Protein 7M1L (pdb70)

B-factor: mean 60.32, std 24.19, range [24.57, 170.88]

Organism: Pseudomonas aeruginosa (strain ATCC 15692 / DSM 22644 / CIP 104116 / JCM 14847 / LMG 12228 / 1C / PRS 101 / PAO1) (NCBI:txid208964)

Nearest PDB structures (foldseek):
  7m1l-assembly1_E  TM=1.005E+00  e=4.345E-40  Pseudomonas aeruginosa
  7m1l-assembly1_F  TM=9.954E-01  e=1.632E-36  Pseudomonas aeruginosa
  7m1l-assembly1_G  TM=9.898E-01  e=4.250E-36  Pseudomonas aeruginosa
  4ryf-assembly1_A  TM=9.104E-01  e=1.518E-23  Listeria monocytogenes
  8xoo-assembly1_E  TM=9.348E-01  e=3.628E-19  Streptomyces hawaiiensis

Sequence (1272 aa):
HGAIGAKLMEYALKVRKVFVTGGVDEKMAKDVVQQLHILASISDDPIYMFVNSPGGHVESGDMIFDAIRFITPKVIMIGSGSVASAGALIYAAADKENRYSLPNTRFLLHQPGPASNIEIYRREIVRMKERLDRIFAEATGQTPEKISADTERDFWLNAEEAVQYGLVNKIIVSEREITLPGQHGAIGAKLMEYALKVRKVFVTGGVDEKMAKDVVQQLHILASISDDPIYMFVNSPGGHVESGDMIFDAIRFITPKVIMIGSGSVASAGALIYAAADKENRYSLPNTRFLLHQPSNIEIYRREIVRMKERLDRIFAEATGQTPEKISADTERDFWLNAEEAVQYGLVNKIIVSEREITLPHGAIGAKLMEYALKVRKVFVTGGVDEKMAKDVVQQLHILASISDDPIYMFVNSPGGHVESGDMIFDAIRFITPKVIMIGSSGSVASAGALIYAAADKENRYSLPNTRFLLHQPSGGIQGPASNIEIYRREIVRMKERLDRIFAEATGQTPEKISADTERDFWLNAEEAVQYGLVNKIIVSEREITLPHGAIGAKLMEYALKVRKVFVTGGVDEKMAKDVVQQLHILASISDDPIYMFVNSPGGHVESGDMIFDAIRFITPKVIMIGSGSVASAGALIYAAADKENRYSLPNTRFLLHQPSNIEIYRREIVRMKERLDRIFAEATGQTPEKISADTERDFWLNAEEAVQYGLVNKIIVSEREITLPHGAIGAKLMEYALKVRKVFVTGGVDEKMAKDVVQQLHILASISDDPIYMFVNSPGGHVESGDMIFDAIRFITPKVIMIGSGSVASAGALIYAAADKENRYSLPNTRFLLHQPSGGIQGPASNIEIYRREIVRMKERLDRIFAEATGQTPEKISADTERDFWLNAEEAVQYGLVNKIIVSEREITLPHGAIGAKLMEYALKVRKVFVTGGVDEKMAKDVVQQLHILASISDDPIYMFVNSPGGHVESGDMIFDAIRFITPKVIMIGSGSVASAGALIYAAADKENRYSLPNTRFLLHQPSPASNIEIYRREIVRMKERLDRIFAEATGQTPEKISADTERDFWLNAEEAVQYGLVNKIIVSEREITLPHGAIGAKLMEYALKVRKVFVTGGVDEKMAKDVVQQLHILASISDDPIYMFVNSPGGHVESGDMIFDAIRFITPKVIMIGSGSVASAGALIYAAADKENRYSLPNTRFLLHQPSASNIEIYRREIVRMKERLDRIFAEATGQTPEKISADTERDFWLNAEEAVQYGLVNKIIVSEREITLP

Foldseek 3Di:
DVVVVVVVVVVLLVVQEAEAAEAQEQVSLVVLLVSLVVSLVVHQEAHEYEFAYPYYDQVSLVSLLVSQLPGNHAYQYEYEHEQEYSSLSNLLSGAQLRFEYAQAYKYKAAQDPDPVVVVVVVVVSVVVLQVVLVSVCVSAVNHSVVSVVQHHDTNMDGPVRCCVSRSHVYHDDDPVPRDPVVD/DVVVVVVVLVVCLVVQEAEAEEAQDQVNLVVLLVSLVVSLVVHQEEHEYEFAYAEYDQVSLVSLLVSQLPGRHAYQYEYEAEQEYSSLSNLLSHAQLRFEYAQAYKYWHAQHVDPVVVVVVSVVRRQVSLVSVCVSAVNHSVVSSVQNVDTHMDGPVRCCVSRSGVYHDDDPVPDDDD/DVVVVVVVLVVCLVVQEEEAEEAQEQVNLVVLLVSLVVSLVVDQEEHEYEFAYAYYDLVSLVSLLVSCQPGRHAYQYEYEAEQEASSLSNLLSGALLRFEYAQFYKYALDHDDDDDDDDPVCVVVVVVVVVVVLQVSLVSVCVSAVHHSVVSVVQRDPPRMAGPVRCCVSRNGVYHDDDPVPRDDD/DVVVVVVVCVVCLVVQEAEAAEAQDQVNLVVLLVSLVVSLVVHQEAHEYEFAYAEYDQVSLVSLLVSQLPGRHAYQYEYEHEQEYSSLSNQLSGAQLRFEYAQAYKYKAAQDDVVVVVVVVSVVVSQVVLVSVCVSAVNHSVVSSVCRPDIRMDGPVRCCVRRSGVYHDDDPVPDDDD/DVVVVVVVLVVCLVVQEAEAAEAQEQVNLVSLLVSLVVSLVVDQEEHEYEFAYAEYDLVSLVSLLVSQLPGNHAYQYEYEHEQEASSLSNLLSGAQLRREYAQFYKYALAHDQDDDDDDPVCVVVVVVVSVVVLQVSLVSVCVSAVHHSVCSSVQHDPPRMAGPVRCCVSRNHVYHDDDPVPRDDD/DVVVVVVVLVVCLVVQEAEAEEAQEPVNLVVLLVSLVVSLVVDQEEHEYEFDYAYYDLVSLVSLLVSQLPGRHAYQYEYEHEQEASSLSNQLSGALLRFEYAQAYKYALAHDDPPVCPVVVVVVVVVVLQVSLVSVCVSAVHHSVVSVVQHDPPRMAGPVRCCVRRNHVYHDDDPVPGDDD/DVVVVVVVLVVLLVVQEAEAAEAQEQVNLVVRLVSLVVSLVVDQEEHEYEFEYAYYDQVSLVSLLVSCLPGRHAYQYEYEAEQEASSLSNLLSGALLRFEYAQFYKYWLAHDDPDDCVVVVVVVVVVLQVSLVSVCVSAVNHSVVSSVCRPDTHMDGPVRCCVSRNGVYHDDDPVPRDDD

Solvent-accessible surface area: 54217 Å² total; per-residue (Å²): 97,25,36,23,13,13,56,0,20,19,37,2,7,140,33,27,14,0,35,0,20,10,45,2,57,78,119,25,0,68,15,3,13,30,10,0,5,4,0,12,52,114,36,96,83,38,0,53,0,24,1,28,0,93,10,43,92,17,73,4,0,18,29,0,12,16,6,10,94,8,9,32,3,102,5,0,0,2,0,22,28,36,0,1,16,0,0,0,3,0,0,0,2,4,53,79,92,1,4,6,0,9,69,49,0,50,0,14,2,69,94,64,108,96,87,79,60,110,66,89,129,121,135,60,70,53,133,57,53,80,46,15,13,129,16,14,10,136,10,16,70,50,73,50,124,96,1,32,66,26,8,112,196,81,47,85,11,47,1,124,85,0,44,154,20,7,0,0,65,83,51,2,81,26,42,190,58,29,71,57,46,86,181,91,26,39,24,12,12,47,1,15,40,46,2,9,143,38,29,14,0,30,0,29,24,46,2,58,77,119,22,1,68,15,3,10,27,11,0,6,5,1,11,50,117,38,94,84,33,0,52,0,22,0,25,0,96,8,35,121,18,101,9,0,20,30,0,9,13,6,11,100,8,9,33,3,101,5,0,0,5,0,26,27,38,0,0,12,0,0,0,2,0,0,0,2,3,57,75,100,2,7,9,0,8,70,35,0,48,0,19,0,78,63,68,158,76,145,113,59,137,131,138,45,65,52,136,51,41,82,50,10,11,136,17,8,9,138,8,13,71,50,74,56,125,97,1,23,56,20,6,118,173,91,29,93,10,32,0,129,82,0,46,154,18,7,0,1,67,81,52,2,79,26,42,173,60,26,98,89,90,105,27,36,26,11,10,56,0,22,25,40,2,9,136,38,30,14,0,32,0,14,9,42,1,47,64,112,20,0,77,16,3,12,32,11,0,6,4,1,10,50,114,37,102,84,35,0,52,0,24,0,25,0,94,7,33,117,25,146,2,0,21,29,0,8,22,6,11,91,8,9,30,5,96,5,0,0,3,0,19,21,35,0,1,5,0,0,0,0,0,0,0,2,4,50,79,94,1,4,6,0,11,74,45,0,50,0,17,3,29,22,58,76,76,74,105,168,46,81,89,99,34,119,104,29,52,126,148,56,80,78,120,51,107,72,41,15,12,127,18,4,6,136,9,13,71,50,76,41,125,95,1,35,73,29,17,96,164,105,58,74,10,68,1,130,86,0,46,160,23,7,0,1,64,86,53,1,86,28,43,186,56,27,102,91,101,94,30,44,21,15,10,62,0,17,15,43,3,7,133,38,31,13,0,32,0,18,26,41,2,58,77,100,24,0,73,16,3,10,29,11,0,5,4,1,8,51,119,38,90,83,33,0,53,0,21,0,26,0,94,9,37,115,20,96,10,0,18,22,0,12,10,6,10,103,8,9,33,3,103,6,0,0,4,0,26,30,34,0,0,12,0,0,0,2,0,0,0,2,4,56,78,104,2,4,8,0,10,66,44,0,50,0,16,2,60,34,23,146,156,142,66,108,135,120,144,73,69,47,130,57,52,81,48,12,10,138,20,17,8,139,10,13,70,52,74,53,129,97,1,26,58,28,5,131,196,97,45,87,10,32,1,127,81,0,46,153,20,6,0,0,64,83,52,2,79,25,44,186,60,28,98,99,90,110,27,36,25,13,13,57,1,22,21,42,3,9,137,32,28,14,0,31,0,16,19,43,2,62,71,119,24,0,82,11,3,15,19,10,0,6,3,1,11,50,112,34,104,83,36,0,54,0,23,0,27,0,90,7,37,75,39,112,0,0,19,28,0,9,18,6,10,92,8,10,34,5,98,5,0,0,4,0,21,26,41,0,2,10,0,0,0,0,0,0,0,2,4,54,78,93,1,7,3,0,9,70,43,1,41,0,18,2,28,18,60,90,61,79,103,170,47,80,88,96,34,111,116,72,42,156,171,56,88,78,124,54,103,90,39,17,16,140,16,3,8,143,7,13,73,51,74,56,126,98,2,37,74,24,26,107,149,86,57,53,10,44,1,128,83,0,48,158,21,7,0,1,66,81,52,2,80,26,44,182,55,27,96,90,91,90,22,41,31,8,14,57,0,18,27,39,1,5,131,36,29,16,0,32,0,12,10,41,1,58,91,110,21,0,72,13,3,12,31,10,0,6,0,1,10,50,100,36,104,85,34,0,50,0,24,0,23,0,92,7,41,119,40,125,5,0,22,30,0,8,17,5,10,86,8,10,32,3,102,5,0,0,4,0,18,17,34,0,2,7,0,0,0,0,0,0,0,3,6,47,73,95,2,2,4,0,12,76,40,0,45,0,17,2,31,21,73,145,120,94,96,54,116,112,79,121,154,142,68,102,79,123,46,102,72,48,15,10,123,15,3,6,132,8,13,72,49,78,43,126,95,0,33,77,30,14,94,176,98,56,78,10,67,2,128,82,0,44,155,23,8,0,1,62,87,52,1,90,30,41,184,56,30,99,86,106,88,25,38,29,10,10,53,0,16,20,34,1,4,138,36,30,12,0,26,0,11,2,30,2,50,75,128,25,0,74,16,3,18,16,12,0,7,0,0,12,45,100,37,105,83,38,0,55,0,23,0,17,0,88,9,38,96,64,134,2,0,15,30,0,9,15,5,10,92,6,9,27,4,90,5,0,0,4,0,16,15,37,0,2,13,1,0,0,2,0,0,0,3,5,64,82,98,2,4,5,0,13,71,56,0,60,0,14,8,38,26,76,125,126,112,96,122,109,87,136,150,154,53,97,73,114,59,83,62,49,14,5,127,18,1,7,144,11,15,69,49,75,48,128,94,0,32,59,24,13,138,206,93,83,70,8,61,0,132,85,0,46,155,20,7,0,1,65,82,52,2,87,30,49,186,57,24,101,90,94

Structure (mmCIF, N/CA/C/O backbone):
data_7M1L
#
_entry.id   7M1L
#
_cell.length_a   124.372
_cell.length_b   147.439
_cell.length_c   99.338
_cell.angle_alpha   90.000
_cell.angle_beta   121.730
_cell.angle_gamma   90.000
#
_symmetry.space_group_name_H-M   'C 1 2 1'
#
loop_
_entity.id
_entity.type
_entity.pdbx_description
1 polymer 'ATP-dependent Clp protease proteolytic subunit'
2 non-polymer 'PHOSPHATE ION'
3 water water
#
loop_
_atom_site.group_PDB
_atom_site.id
_atom_site.type_symbol
_atom_site.label_atom_id
_atom_site.label_alt_id
_atom_site.label_comp_id
_atom_site.label_asym_id
_atom_site.label_entity_id
_atom_site.label_seq_id
_atom_site.pdbx_PDB_ins_code
_atom_site.Cartn_x
_atom_site.Cartn_y
_atom_site.Cartn_z
_atom_site.occupancy
_atom_site.B_iso_or_equiv
_atom_site.auth_seq_id
_atom_site.auth_comp_id
_atom_site.auth_asym_id
_atom_site.auth_atom_id
_atom_site.pdbx_PDB_model_num
ATOM 1 N N . HIS A 1 14 ? -1.324 48.713 21.110 1.00 80.34 14 HIS A N 1
ATOM 2 C CA . HIS A 1 14 ? -0.636 48.035 22.211 1.00 76.47 14 HIS A CA 1
ATOM 3 C C . HIS A 1 14 ? -0.227 49.054 23.289 1.00 71.42 14 HIS A C 1
ATOM 4 O O . HIS A 1 14 ? 0.262 48.695 24.365 1.00 68.86 14 HIS A O 1
ATOM 17 N N . GLY A 1 15 ? -0.424 50.337 22.982 1.00 68.39 15 GLY A N 1
ATOM 18 C CA . GLY A 1 15 ? -0.133 51.371 23.958 1.00 60.28 15 GLY A CA 1
ATOM 19 C C . GLY A 1 15 ? -0.929 51.203 25.237 1.00 53.20 15 GLY A C 1
ATOM 20 O O . GLY A 1 15 ? -0.399 51.381 26.336 1.00 48.97 15 GLY A O 1
ATOM 24 N N . ALA A 1 16 ? -2.209 50.842 25.115 1.00 53.34 16 ALA A N 1
ATOM 25 C CA . ALA A 1 16 ? -3.041 50.685 26.304 1.00 51.27 16 ALA A CA 1
ATOM 26 C C . ALA A 1 16 ? -2.535 49.544 27.181 1.00 47.02 16 ALA A C 1
ATOM 27 O O . ALA A 1 16 ? -2.480 49.669 28.410 1.00 45.27 16 ALA A O 1
ATOM 34 N N . ILE A 1 17 ? -2.122 48.440 26.572 1.00 46.07 17 ILE A N 1
ATOM 35 C CA . ILE A 1 17 ? -1.587 47.335 27.361 1.00 43.53 17 ILE A CA 1
ATOM 36 C C . ILE A 1 17 ? -0.290 47.759 28.036 1.00 42.80 17 ILE A C 1
ATOM 37 O O . ILE A 1 17 ? -0.093 47.543 29.237 1.00 38.81 17 ILE A O 1
ATOM 53 N N . GLY A 1 18 ? 0.616 48.364 27.265 1.00 46.60 18 GLY A N 1
ATOM 54 C CA . GLY A 1 18 ? 1.870 48.822 27.840 1.00 47.18 18 GLY A CA 1
ATOM 55 C C . GLY A 1 18 ? 1.656 49.821 28.957 1.00 45.19 18 GLY A C 1
ATOM 56 O O . GLY A 1 18 ? 2.344 49.783 29.974 1.00 45.22 18 GLY A O 1
ATOM 60 N N . ALA A 1 19 ? 0.675 50.712 28.798 1.00 44.39 19 ALA A N 1
ATOM 61 C CA . ALA A 1 19 ? 0.413 51.700 29.838 1.00 43.17 19 ALA A CA 1
ATOM 62 C C . ALA A 1 19 ? -0.066 51.045 31.131 1.00 41.36 19 ALA A C 1
ATOM 63 O O . ALA A 1 19 ? 0.308 51.480 32.226 1.00 40.88 19 ALA A O 1
ATOM 70 N N . LYS A 1 20 ? -0.942 50.041 31.034 1.00 41.76 20 LYS A N 1
ATOM 71 C CA . LYS A 1 20 ? -1.402 49.346 32.234 1.00 42.14 20 LYS A CA 1
ATOM 72 C C . LYS A 1 20 ? -0.279 48.521 32.874 1.00 39.28 20 LYS A C 1
ATOM 73 O O . LYS A 1 20 ? -0.142 48.512 34.101 1.00 37.52 20 LYS A O 1
ATOM 92 N N . LEU A 1 21 ? 0.533 47.828 32.074 1.00 38.88 21 LEU A N 1
ATOM 93 C CA . LEU A 1 21 ? 1.662 47.094 32.661 1.00 39.92 21 LEU A CA 1
ATOM 94 C C . LEU A 1 21 ? 2.642 48.058 33.315 1.00 42.21 21 LEU A C 1
ATOM 95 O O . LEU A 1 21 ? 3.201 47.765 34.380 1.00 42.60 21 LEU A O 1
ATOM 111 N N . MET A 1 22 ? 2.853 49.216 32.685 1.00 44.18 22 MET A N 1
ATOM 112 C CA . MET A 1 22 ? 3.634 50.304 33.280 1.00 45.80 22 MET A CA 1
ATOM 113 C C . MET A 1 22 ? 3.135 50.660 34.669 1.00 45.34 22 MET A C 1
ATOM 114 O O . MET A 1 22 ? 3.909 50.734 35.629 1.00 44.22 22 MET A O 1
ATOM 128 N N . GLU A 1 23 ? 1.833 50.906 34.782 1.00 46.95 23 GLU A N 1
ATOM 129 C CA . GLU A 1 23 ? 1.243 51.308 36.051 1.00 49.00 23 GLU A CA 1
ATOM 130 C C . GLU A 1 23 ? 1.477 50.260 37.133 1.00 44.27 23 GLU A C 1
ATOM 131 O O . GLU A 1 23 ? 1.845 50.600 38.265 1.00 43.69 23 GLU A O 1
ATOM 143 N N . TYR A 1 24 ? 1.231 48.979 36.816 1.00 40.84 24 TYR A N 1
ATOM 144 C CA . TYR A 1 24 ? 1.421 47.921 37.812 1.00 39.65 24 TYR A CA 1
ATOM 145 C C . TYR A 1 24 ? 2.884 47.768 38.194 1.00 37.11 24 TYR A C 1
ATOM 146 O O . TYR A 1 24 ? 3.196 47.501 39.357 1.00 36.09 24 TYR A O 1
ATOM 164 N N . ALA A 1 25 ? 3.784 47.866 37.215 1.00 37.46 25 ALA A N 1
ATOM 165 C CA . ALA A 1 25 ? 5.212 47.720 37.493 1.00 41.06 25 ALA A CA 1
ATOM 166 C C . ALA A 1 25 ? 5.700 48.818 38.432 1.00 40.53 25 ALA A C 1
ATOM 167 O O . ALA A 1 25 ? 6.501 48.565 39.341 1.00 40.83 25 ALA A O 1
ATOM 174 N N . LEU A 1 26 ? 5.228 50.044 38.223 1.00 39.48 26 LEU A N 1
ATOM 175 C CA . LEU A 1 26 ? 5.558 51.125 39.141 1.00 39.87 26 LEU A CA 1
ATOM 176 C C . LEU A 1 26 ? 5.089 50.812 40.556 1.00 40.10 26 LEU A C 1
ATOM 177 O O . LEU A 1 26 ? 5.810 51.060 41.527 1.00 40.84 26 LEU A O 1
ATOM 193 N N . LYS A 1 27 ? 3.888 50.253 40.696 1.00 39.06 27 LYS A N 1
ATOM 194 C CA . LYS A 1 27 ? 3.381 49.965 42.031 1.00 42.53 27 LYS A CA 1
ATOM 195 C C . LYS A 1 27 ? 4.221 48.915 42.745 1.00 41.85 27 LYS A C 1
ATOM 196 O O . LYS A 1 27 ? 4.256 48.886 43.980 1.00 43.71 27 LYS A O 1
ATOM 215 N N . VAL A 1 28 ? 4.904 48.043 42.002 1.00 32.72 28 VAL A N 1
ATOM 216 C CA . VAL A 1 28 ? 5.759 47.033 42.616 1.00 33.70 28 VAL A CA 1
ATOM 217 C C . VAL A 1 28 ? 7.231 47.383 42.469 1.00 32.12 28 VAL A C 1
ATOM 218 O O . VAL A 1 28 ? 8.089 46.541 42.737 1.00 31.45 28 VAL A O 1
ATOM 231 N N . ARG A 1 29 ? 7.536 48.602 42.028 1.00 32.67 29 ARG A N 1
ATOM 232 C CA . ARG A 1 29 ? 8.904 49.149 41.988 1.00 32.83 29 ARG A CA 1
ATOM 233 C C . ARG A 1 29 ? 9.825 48.306 41.110 1.00 32.57 29 ARG A C 1
ATOM 234 O O . ARG A 1 29 ? 10.972 48.013 41.461 1.00 32.26 29 ARG A O 1
ATOM 255 N N . LYS A 1 30 ? 9.323 47.935 39.934 1.00 30.26 30 LYS A N 1
ATOM 256 C CA . LYS A 1 30 ? 10.119 47.204 38.962 1.00 29.19 30 LYS A CA 1
ATOM 257 C C . LYS A 1 30 ? 10.137 48.018 37.681 1.00 28.72 30 LYS A C 1
ATOM 258 O O . LYS A 1 30 ? 9.084 48.478 37.223 1.00 29.72 30 LYS A O 1
ATOM 277 N N . VAL A 1 31 ? 11.330 48.178 37.108 1.00 28.05 31 VAL A N 1
ATOM 278 C CA . VAL A 1 31 ? 11.558 48.927 35.877 1.00 28.89 31 VAL A CA 1
ATOM 279 C C . VAL A 1 31 ? 12.238 47.978 34.907 1.00 29.15 31 VAL A C 1
ATOM 280 O O . VAL A 1 31 ? 13.258 47.362 35.250 1.00 28.74 31 VAL A O 1
ATOM 293 N N . PHE A 1 32 ? 11.745 47.941 33.683 1.00 29.18 32 PHE A N 1
ATOM 294 C CA . PHE A 1 32 ? 12.238 47.048 32.646 1.00 31.12 32 PHE A CA 1
ATOM 295 C C . PHE A 1 32 ? 12.932 47.871 31.576 1.00 33.24 32 PHE A C 1
ATOM 296 O O . PHE A 1 32 ? 12.340 48.805 31.023 1.00 36.53 32 PHE A O 1
ATOM 313 N N . VAL A 1 33 ? 14.193 47.527 31.312 1.00 33.64 33 VAL A N 1
ATOM 314 C CA . VAL A 1 33 ? 15.010 48.095 30.251 1.00 35.54 33 VAL A CA 1
ATOM 315 C C . VAL A 1 33 ? 15.243 46.967 29.255 1.00 36.05 33 VAL A C 1
ATOM 316 O O . VAL A 1 33 ? 16.150 46.144 29.419 1.00 36.54 33 VAL A O 1
ATOM 329 N N . THR A 1 34 ? 14.398 46.892 28.241 1.00 36.26 34 THR A N 1
ATOM 330 C CA . THR A 1 34 ? 14.374 45.773 27.316 1.00 39.07 34 THR A CA 1
ATOM 331 C C . THR A 1 34 ? 14.580 46.310 25.909 1.00 42.29 34 THR A C 1
ATOM 332 O O . THR A 1 34 ? 13.852 47.215 25.478 1.00 44.97 34 THR A O 1
ATOM 343 N N . GLY A 1 35 ? 15.533 45.737 25.187 1.00 42.72 35 GLY A N 1
ATOM 344 C CA . GLY A 1 35 ? 15.764 46.145 23.815 1.00 43.99 35 GLY A CA 1
ATOM 345 C C . GLY A 1 35 ? 16.657 47.367 23.688 1.00 44.10 35 GLY A C 1
ATOM 346 O O . GLY A 1 35 ? 17.371 47.782 24.622 1.00 43.18 35 GLY A O 1
ATOM 350 N N . GLY A 1 36 ? 16.620 47.947 22.491 1.00 46.47 36 GLY A N 1
ATOM 351 C CA . GLY A 1 36 ? 17.483 49.069 22.178 1.00 47.09 36 GLY A CA 1
ATOM 352 C C . GLY A 1 36 ? 17.238 50.285 23.042 1.00 45.30 36 GLY A C 1
ATOM 353 O O . GLY A 1 36 ? 16.099 50.710 23.219 1.00 44.50 36 GLY A O 1
ATOM 357 N N . VAL A 1 37 ? 18.310 50.871 23.566 1.00 44.58 37 VAL A N 1
ATOM 358 C CA . VAL A 1 37 ? 18.218 52.063 24.404 1.00 43.67 37 VAL A CA 1
ATOM 359 C C . VAL A 1 37 ? 18.145 53.282 23.492 1.00 44.92 37 VAL A C 1
ATOM 360 O O . VAL A 1 37 ? 19.105 53.598 22.790 1.00 47.67 37 VAL A O 1
ATOM 373 N N . ASP A 1 38 ? 16.995 53.945 23.460 1.00 42.74 38 ASP A N 1
ATOM 374 C CA . ASP A 1 38 ? 16.830 55.139 22.644 1.00 43.30 38 ASP A CA 1
ATOM 375 C C . ASP A 1 38 ? 16.283 56.274 23.503 1.00 41.42 38 ASP A C 1
ATOM 376 O O . ASP A 1 38 ? 16.059 56.125 24.702 1.00 37.50 38 ASP A O 1
ATOM 385 N N . GLU A 1 39 ? 16.080 57.434 22.878 1.00 46.01 39 GLU A N 1
ATOM 386 C CA . GLU A 1 39 ? 15.608 58.592 23.626 1.00 49.55 39 GLU A CA 1
ATOM 387 C C . GLU A 1 39 ? 14.257 58.318 24.269 1.00 46.43 39 GLU A C 1
ATOM 388 O O . GLU A 1 39 ? 14.000 58.743 25.406 1.00 43.05 39 GLU A O 1
ATOM 400 N N . LYS A 1 40 ? 13.398 57.572 23.575 1.00 49.27 40 LYS A N 1
ATOM 401 C CA . LYS A 1 40 ? 12.064 57.283 24.088 1.00 52.62 40 LYS A CA 1
ATOM 402 C C . LYS A 1 40 ? 12.137 56.449 25.364 1.00 47.03 40 LYS A C 1
ATOM 403 O O . LYS A 1 40 ? 11.521 56.787 26.384 1.00 45.01 40 LYS A O 1
ATOM 422 N N . MET A 1 41 ? 12.970 55.417 25.366 1.00 45.94 41 MET A N 1
ATOM 423 C CA . MET A 1 41 ? 13.135 54.648 26.588 1.00 44.48 41 MET A CA 1
ATOM 424 C C . MET A 1 41 ? 13.694 55.510 27.708 1.00 42.93 41 MET A C 1
ATOM 425 O O . MET A 1 41 ? 13.261 55.405 28.865 1.00 41.03 41 MET A O 1
ATOM 439 N N . ALA A 1 42 ? 14.694 56.331 27.392 1.00 43.86 42 ALA A N 1
ATOM 440 C CA . ALA A 1 42 ? 15.330 57.157 28.412 1.00 43.61 42 ALA A CA 1
ATOM 441 C C . ALA A 1 42 ? 14.326 58.096 29.060 1.00 42.94 42 ALA A C 1
ATOM 442 O O . ALA A 1 42 ? 14.288 58.227 30.289 1.00 42.64 42 ALA A O 1
ATOM 449 N N . LYS A 1 43 ? 13.499 58.759 28.248 1.00 42.80 43 LYS A N 1
ATOM 450 C CA . LYS A 1 43 ? 12.481 59.637 28.808 1.00 43.31 43 LYS A CA 1
ATOM 451 C C . LYS A 1 43 ? 11.601 58.877 29.795 1.00 41.91 43 LYS A C 1
ATOM 452 O O . LYS A 1 43 ? 11.301 59.372 30.887 1.00 41.20 43 LYS A O 1
ATOM 471 N N . ASP A 1 44 ? 11.162 57.673 29.414 1.00 42.67 44 ASP A N 1
ATOM 472 C CA . ASP A 1 44 ? 10.270 56.893 30.271 1.00 43.37 44 ASP A CA 1
ATOM 473 C C . ASP A 1 44 ? 10.985 56.379 31.517 1.00 39.08 44 ASP A C 1
ATOM 474 O O . ASP A 1 44 ? 10.440 56.435 32.628 1.00 38.91 44 ASP A O 1
ATOM 483 N N . VAL A 1 45 ? 12.188 55.815 31.350 1.00 36.22 45 VAL A N 1
ATOM 484 C CA . VAL A 1 45 ? 12.865 55.229 32.508 1.00 33.72 45 VAL A CA 1
ATOM 485 C C . VAL A 1 45 ? 13.236 56.311 33.515 1.00 34.98 45 VAL A C 1
ATOM 486 O O . VAL A 1 45 ? 13.069 56.133 34.727 1.00 35.25 45 VAL A O 1
ATOM 499 N N . VAL A 1 46 ? 13.734 57.450 33.037 1.00 36.13 46 VAL A N 1
ATOM 500 C CA . VAL A 1 46 ? 14.069 58.555 33.937 1.00 37.53 46 VAL A CA 1
ATOM 501 C C . VAL A 1 46 ? 12.833 59.002 34.712 1.00 36.22 46 VAL A C 1
ATOM 502 O O . VAL A 1 46 ? 12.884 59.204 35.928 1.00 36.87 46 VAL A O 1
ATOM 515 N N . GLN A 1 47 ? 11.694 59.141 34.040 1.00 35.00 47 GLN A N 1
ATOM 516 C CA . GLN A 1 47 ? 10.497 59.521 34.781 1.00 35.13 47 GLN A CA 1
ATOM 517 C C . GLN A 1 47 ? 10.113 58.468 35.813 1.00 33.16 47 GLN A C 1
ATOM 518 O O . GLN A 1 47 ? 9.776 58.802 36.959 1.00 33.56 47 GLN A O 1
ATOM 532 N N . GLN A 1 48 ? 10.161 57.190 35.423 1.00 32.02 48 GLN A N 1
ATOM 533 C CA . GLN A 1 48 ? 9.812 56.119 36.349 1.00 31.70 48 GLN A CA 1
ATOM 534 C C . GLN A 1 48 ? 10.660 56.168 37.601 1.00 31.96 48 GLN A C 1
ATOM 535 O O . GLN A 1 48 ? 10.155 55.985 38.716 1.00 32.24 48 GLN A O 1
ATOM 549 N N . LEU A 1 49 ? 11.974 56.352 37.435 1.00 31.95 49 LEU A N 1
ATOM 550 C CA . LEU A 1 49 ? 12.872 56.389 38.585 1.00 31.90 49 LEU A CA 1
ATOM 551 C C . LEU A 1 49 ? 12.516 57.531 39.532 1.00 31.72 49 LEU A C 1
ATOM 552 O O . LEU A 1 49 ? 12.444 57.344 40.755 1.00 31.84 49 LEU A O 1
ATOM 568 N N . HIS A 1 50 ? 12.277 58.723 38.983 1.00 32.67 50 HIS A N 1
ATOM 569 C CA . HIS A 1 50 ? 11.946 59.876 39.814 1.00 35.36 50 HIS A CA 1
ATOM 570 C C . HIS A 1 50 ? 10.578 59.741 40.474 1.00 36.31 50 HIS A C 1
ATOM 571 O O . HIS A 1 50 ? 10.388 60.191 41.611 1.00 37.16 50 HIS A O 1
ATOM 585 N N . ILE A 1 51 ? 9.603 59.154 39.778 1.00 36.50 51 ILE A N 1
ATOM 586 C CA . ILE A 1 51 ? 8.314 58.894 40.411 1.00 36.77 51 ILE A CA 1
ATOM 587 C C . ILE A 1 51 ? 8.493 57.940 41.592 1.00 36.33 51 ILE A C 1
ATOM 588 O O . ILE A 1 51 ? 7.991 58.177 42.698 1.00 39.06 51 ILE A O 1
ATOM 604 N N . LEU A 1 52 ? 9.218 56.842 41.375 1.00 34.84 52 LEU A N 1
ATOM 605 C CA . LEU A 1 52 ? 9.406 55.865 42.442 1.00 34.98 52 LEU A CA 1
ATOM 606 C C . LEU A 1 52 ? 10.127 56.480 43.639 1.00 35.55 52 LEU A C 1
ATOM 607 O O . LEU A 1 52 ? 9.782 56.204 44.794 1.00 35.62 52 LEU A O 1
ATOM 623 N N . ALA A 1 53 ? 11.123 57.322 43.384 1.00 34.21 53 ALA A N 1
ATOM 624 C CA . ALA A 1 53 ? 11.852 57.964 44.478 1.00 36.23 53 ALA A CA 1
ATOM 625 C C . ALA A 1 53 ? 10.974 58.921 45.277 1.00 41.07 53 ALA A C 1
ATOM 626 O O . ALA A 1 53 ? 11.200 59.110 46.480 1.00 41.35 53 ALA A O 1
ATOM 633 N N . SER A 1 54 ? 10.019 59.592 44.620 1.00 44.63 54 SER A N 1
ATOM 634 C CA . SER A 1 54 ? 9.112 60.470 45.354 1.00 48.07 54 SER A CA 1
ATOM 635 C C . SER A 1 54 ? 8.158 59.665 46.226 1.00 48.09 54 SER A C 1
ATOM 636 O O . SER A 1 54 ? 7.655 60.177 47.231 1.00 50.45 54 SER A O 1
ATOM 644 N N . ILE A 1 55 ? 7.853 58.427 45.826 1.00 46.64 55 ILE A N 1
ATOM 645 C CA . ILE A 1 55 ? 6.921 57.600 46.584 1.00 47.81 55 ILE A CA 1
ATOM 646 C C . ILE A 1 55 ? 7.579 57.050 47.840 1.00 48.34 55 ILE A C 1
ATOM 647 O O . ILE A 1 55 ? 6.967 57.036 48.916 1.00 49.97 55 ILE A O 1
ATOM 663 N N . SER A 1 56 ? 8.820 56.568 47.733 1.00 46.88 56 SER A N 1
ATOM 664 C CA . SER A 1 56 ? 9.505 56.050 48.911 1.00 47.03 56 SER A CA 1
ATOM 665 C C . SER A 1 56 ? 10.983 55.835 48.605 1.00 43.28 56 SER A C 1
ATOM 666 O O . SER A 1 56 ? 11.419 55.865 47.450 1.00 40.48 56 SER A O 1
ATOM 674 N N . ASP A 1 57 ? 11.745 55.595 49.668 1.00 44.81 57 ASP A N 1
ATOM 675 C CA . ASP A 1 57 ? 13.154 55.258 49.548 1.00 45.25 57 ASP A CA 1
ATOM 676 C C . ASP A 1 57 ? 13.401 53.761 49.386 1.00 42.44 57 ASP A C 1
ATOM 677 O O . ASP A 1 57 ? 14.562 53.336 49.422 1.00 42.48 57 ASP A O 1
ATOM 686 N N . ASP A 1 58 ? 12.345 52.957 49.247 1.00 39.59 58 ASP A N 1
ATOM 687 C CA . ASP A 1 58 ? 12.511 51.510 49.138 1.00 37.98 58 ASP A CA 1
ATOM 688 C C . ASP A 1 58 ? 13.254 51.154 47.851 1.00 35.71 58 ASP A C 1
ATOM 689 O O . ASP A 1 58 ? 13.201 51.899 46.875 1.00 32.73 58 ASP A O 1
ATOM 698 N N . PRO A 1 59 ? 13.927 50.003 47.816 1.00 36.52 59 PRO A N 1
ATOM 699 C CA . PRO A 1 59 ? 14.684 49.632 46.615 1.00 35.19 59 PRO A CA 1
ATOM 700 C C . PRO A 1 59 ? 13.816 49.544 45.371 1.00 31.89 59 PRO A C 1
ATOM 701 O O . PRO A 1 59 ? 12.601 49.338 45.423 1.00 30.71 59 PRO A O 1
ATOM 712 N N . ILE A 1 60 ? 14.489 49.709 44.238 1.00 31.37 60 ILE A N 1
ATOM 713 C CA . ILE A 1 60 ? 13.906 49.618 42.913 1.00 31.25 60 ILE A CA 1
ATOM 714 C C . ILE A 1 60 ? 14.631 48.509 42.175 1.00 29.81 60 ILE A C 1
ATOM 715 O O . ILE A 1 60 ? 15.871 48.464 42.178 1.00 30.22 60 ILE A O 1
ATOM 731 N N . TYR A 1 61 ? 13.867 47.609 41.557 1.00 27.41 61 TYR A N 1
ATOM 732 C CA . TYR A 1 61 ? 14.445 46.515 40.789 1.00 28.08 61 TYR A CA 1
ATOM 733 C C . TYR A 1 61 ? 14.441 46.872 39.313 1.00 28.38 61 TYR A C 1
ATOM 734 O O . TYR A 1 61 ? 13.386 47.173 38.742 1.00 31.12 61 TYR A O 1
ATOM 752 N N . MET A 1 62 ? 15.614 46.821 38.694 1.00 27.44 62 MET A N 1
ATOM 753 C CA . MET A 1 62 ? 15.765 47.126 37.279 1.00 27.61 62 MET A CA 1
ATOM 754 C C . MET A 1 62 ? 16.283 45.899 36.544 1.00 28.23 62 MET A C 1
ATOM 755 O O . MET A 1 62 ? 17.344 45.352 36.887 1.00 28.37 62 MET A O 1
ATOM 769 N N . PHE A 1 63 ? 15.542 45.493 35.518 1.00 28.68 63 PHE A N 1
ATOM 770 C CA . PHE A 1 63 ? 15.829 44.319 34.707 1.00 29.75 63 PHE A CA 1
ATOM 771 C C . PHE A 1 63 ? 16.320 44.811 33.361 1.00 30.18 63 PHE A C 1
ATOM 772 O O . PHE A 1 63 ? 15.583 45.499 32.647 1.00 32.24 63 PHE A O 1
ATOM 789 N N . VAL A 1 64 ? 17.562 44.469 33.028 1.00 29.26 64 VAL A N 1
ATOM 790 C CA . VAL A 1 64 ? 18.237 44.961 31.835 1.00 30.81 64 VAL A CA 1
ATOM 791 C C . VAL A 1 64 ? 18.508 43.779 30.910 1.00 31.24 64 VAL A C 1
ATOM 792 O O . VAL A 1 64 ? 19.200 42.814 31.281 1.00 31.01 64 VAL A O 1
ATOM 805 N N . ASN A 1 65 ? 17.995 43.884 29.697 1.00 32.38 65 ASN A N 1
ATOM 806 C CA . ASN A 1 65 ? 18.275 42.950 28.614 1.00 34.25 65 ASN A CA 1
ATOM 807 C C . ASN A 1 65 ? 18.276 43.780 27.331 1.00 34.00 65 ASN A C 1
ATOM 808 O O . ASN A 1 65 ? 17.223 43.975 26.714 1.00 33.80 65 ASN A O 1
ATOM 819 N N . SER A 1 66 ? 19.453 44.262 26.943 1.00 34.80 66 SER A N 1
ATOM 820 C CA . SER A 1 66 ? 19.545 45.226 25.848 1.00 38.52 66 SER A CA 1
ATOM 821 C C . SER A 1 66 ? 20.730 44.975 24.925 1.00 43.91 66 SER A C 1
ATOM 822 O O . SER A 1 66 ? 21.874 44.851 25.405 1.00 41.98 66 SER A O 1
ATOM 830 N N . PRO A 1 67 ? 20.508 44.959 23.608 1.00 50.21 67 PRO A N 1
ATOM 831 C CA . PRO A 1 67 ? 21.621 44.765 22.669 1.00 55.10 67 PRO A CA 1
ATOM 832 C C . PRO A 1 67 ? 22.427 46.020 22.370 1.00 56.57 67 PRO A C 1
ATOM 833 O O . PRO A 1 67 ? 23.383 45.931 21.595 1.00 59.83 67 PRO A O 1
ATOM 844 N N . GLY A 1 68 ? 22.076 47.174 22.927 1.00 55.20 68 GLY A N 1
ATOM 845 C CA . GLY A 1 68 ? 22.798 48.403 22.679 1.00 56.33 68 GLY A CA 1
ATOM 846 C C . GLY A 1 68 ? 21.854 49.586 22.621 1.00 55.89 68 GLY A C 1
ATOM 847 O O . GLY A 1 68 ? 20.761 49.551 23.182 1.00 53.46 68 GLY A O 1
ATOM 851 N N . GLY A 1 69 ? 22.310 50.666 21.999 1.00 57.49 69 GLY A N 1
ATOM 852 C CA . GLY A 1 69 ? 21.470 51.834 21.805 1.00 57.17 69 GLY A CA 1
ATOM 853 C C . GLY A 1 69 ? 22.276 53.121 21.876 1.00 57.02 69 GLY A C 1
ATOM 854 O O . GLY A 1 69 ? 23.491 53.119 21.715 1.00 57.04 69 GLY A O 1
ATOM 858 N N . HIS A 1 70 ? 21.549 54.218 22.106 1.00 57.53 70 HIS A N 1
ATOM 859 C CA . HIS A 1 70 ? 22.110 55.569 22.127 1.00 60.22 70 HIS A CA 1
ATOM 860 C C . HIS A 1 70 ? 22.830 55.829 23.448 1.00 54.61 70 HIS A C 1
ATOM 861 O O . HIS A 1 70 ? 22.213 55.791 24.516 1.00 50.89 70 HIS A O 1
ATOM 875 N N . VAL A 1 71 ? 24.114 56.182 23.380 1.00 54.08 71 VAL A N 1
ATOM 876 C CA . VAL A 1 71 ? 24.893 56.294 24.610 1.00 51.64 71 VAL A CA 1
ATOM 877 C C . VAL A 1 71 ? 24.407 57.460 25.465 1.00 46.46 71 VAL A C 1
ATOM 878 O O . VAL A 1 71 ? 24.310 57.351 26.691 1.00 44.49 71 VAL A O 1
ATOM 891 N N . GLU A 1 72 ? 24.061 58.572 24.839 1.00 47.28 72 GLU A N 1
ATOM 892 C CA . GLU A 1 72 ? 23.524 59.703 25.579 1.00 51.34 72 GLU A CA 1
ATOM 893 C C . GLU A 1 72 ? 22.232 59.341 26.288 1.00 49.08 72 GLU A C 1
ATOM 894 O O . GLU A 1 72 ? 21.953 59.853 27.382 1.00 48.75 72 GLU A O 1
ATOM 906 N N . SER A 1 73 ? 21.442 58.438 25.697 1.00 48.08 73 SER A N 1
ATOM 907 C CA . SER A 1 73 ? 20.224 57.980 26.355 1.00 44.87 73 SER A CA 1
ATOM 908 C C . SER A 1 73 ? 20.563 57.059 27.514 1.00 41.36 73 SER A C 1
ATOM 909 O O . SER A 1 73 ? 19.931 57.127 28.579 1.00 39.76 73 SER A O 1
ATOM 917 N N . GLY A 1 74 ? 21.567 56.197 27.331 1.00 39.76 74 GLY A N 1
ATOM 918 C CA . GLY A 1 74 ? 22.071 55.439 28.460 1.00 35.54 74 GLY A CA 1
ATOM 919 C C . GLY A 1 74 ? 22.590 56.342 29.559 1.00 33.85 74 GLY A C 1
ATOM 920 O O . GLY A 1 74 ? 22.430 56.050 30.746 1.00 31.93 74 GLY A O 1
ATOM 924 N N . ASP A 1 75 ? 23.222 57.449 29.175 1.00 36.82 75 ASP A N 1
ATOM 925 C CA . ASP A 1 75 ? 23.783 58.382 30.148 1.00 41.61 75 ASP A CA 1
ATOM 926 C C . ASP A 1 75 ? 22.709 58.983 31.038 1.00 39.29 75 ASP A C 1
ATOM 927 O O . ASP A 1 75 ? 22.922 59.188 32.242 1.00 37.49 75 ASP A O 1
ATOM 936 N N . MET A 1 76 ? 21.574 59.344 30.439 1.00 40.49 76 MET A N 1
ATOM 937 C CA . MET A 1 76 ? 20.472 59.907 31.205 1.00 40.15 76 MET A CA 1
ATOM 938 C C . MET A 1 76 ? 19.972 58.938 32.264 1.00 36.54 76 MET A C 1
ATOM 939 O O . MET A 1 76 ? 19.636 59.346 33.382 1.00 35.60 76 MET A O 1
ATOM 953 N N . ILE A 1 77 ? 19.846 57.660 31.909 1.00 34.55 77 ILE A N 1
ATOM 954 C CA . ILE A 1 77 ? 19.399 56.660 32.869 1.00 32.32 77 ILE A CA 1
ATOM 955 C C . ILE A 1 77 ? 20.454 56.469 33.949 1.00 31.31 77 ILE A C 1
ATOM 956 O O . ILE A 1 77 ? 20.141 56.457 35.147 1.00 31.28 77 ILE A O 1
ATOM 972 N N . PHE A 1 78 ? 21.718 56.367 33.541 1.00 30.47 78 PHE A N 1
ATOM 973 C CA . PHE A 1 78 ? 22.840 56.292 34.488 1.00 30.28 78 PHE A CA 1
ATOM 974 C C . PHE A 1 78 ? 22.799 57.425 35.510 1.00 31.26 78 PHE A C 1
ATOM 975 O O . PHE A 1 78 ? 22.870 57.198 36.729 1.00 30.79 78 PHE A O 1
ATOM 992 N N . ASP A 1 79 ? 22.693 58.656 35.029 1.00 34.09 79 ASP A N 1
ATOM 993 C CA . ASP A 1 79 ? 22.674 59.797 35.933 1.00 38.23 79 ASP A CA 1
ATOM 994 C C . ASP A 1 79 ? 21.469 59.754 36.863 1.00 38.48 79 ASP A C 1
ATOM 995 O O . ASP A 1 79 ? 21.577 60.114 38.041 1.00 38.60 79 ASP A O 1
ATOM 1004 N N . ALA A 1 80 ? 20.307 59.338 36.352 1.00 37.99 80 ALA A N 1
ATOM 1005 C CA . ALA A 1 80 ? 19.115 59.288 37.192 1.00 37.08 80 ALA A CA 1
ATOM 1006 C C . ALA A 1 80 ? 19.268 58.239 38.289 1.00 34.61 80 ALA A C 1
ATOM 1007 O O . ALA A 1 80 ? 18.890 58.477 39.443 1.00 36.25 80 ALA A O 1
ATOM 1014 N N . ILE A 1 81 ? 19.814 57.067 37.950 1.00 31.75 81 ILE A N 1
ATOM 1015 C CA . ILE A 1 81 ? 20.036 56.036 38.963 1.00 30.69 81 ILE A CA 1
ATOM 1016 C C . ILE A 1 81 ? 20.914 56.568 40.089 1.00 34.07 81 ILE A C 1
ATOM 1017 O O . ILE A 1 81 ? 20.631 56.370 41.275 1.00 35.61 81 ILE A O 1
ATOM 1033 N N . ARG A 1 82 ? 22.001 57.243 39.731 1.00 35.15 82 ARG A N 1
ATOM 1034 C CA . ARG A 1 82 ? 22.922 57.735 40.743 1.00 37.81 82 ARG A CA 1
ATOM 1035 C C . ARG A 1 82 ? 22.301 58.850 41.572 1.00 38.69 82 ARG A C 1
ATOM 1036 O O . ARG A 1 82 ? 22.563 58.944 42.775 1.00 39.47 82 ARG A O 1
ATOM 1057 N N . PHE A 1 83 ? 21.437 59.664 40.951 1.00 39.98 83 PHE A N 1
ATOM 1058 C CA . PHE A 1 83 ? 20.896 60.861 41.585 1.00 40.77 83 PHE A CA 1
ATOM 1059 C C . PHE A 1 83 ? 19.835 60.529 42.628 1.00 39.82 83 PHE A C 1
ATOM 1060 O O . PHE A 1 83 ? 19.827 61.129 43.707 1.00 40.75 83 PHE A O 1
ATOM 1077 N N . ILE A 1 84 ? 18.943 59.577 42.339 1.00 36.40 84 ILE A N 1
ATOM 1078 C CA . ILE A 1 84 ? 17.852 59.309 43.266 1.00 36.21 84 ILE A CA 1
ATOM 1079 C C . ILE A 1 84 ? 18.372 58.591 44.506 1.00 36.19 84 ILE A C 1
ATOM 1080 O O . ILE A 1 84 ? 19.433 57.945 44.502 1.00 36.11 84 ILE A O 1
ATOM 1096 N N . THR A 1 85 ? 17.573 58.664 45.570 1.00 36.05 85 THR A N 1
ATOM 1097 C CA . THR A 1 85 ? 17.898 58.106 46.872 1.00 36.72 85 THR A CA 1
ATOM 1098 C C . THR A 1 85 ? 17.689 56.592 46.938 1.00 35.34 85 THR A C 1
ATOM 1099 O O . THR A 1 85 ? 18.493 55.884 47.562 1.00 36.97 85 THR A O 1
ATOM 1110 N N . PRO A 1 86 ? 16.630 56.046 46.345 1.00 34.99 86 PRO A N 1
ATOM 1111 C CA . PRO A 1 86 ? 16.466 54.582 46.389 1.00 34.39 86 PRO A CA 1
ATOM 1112 C C . PRO A 1 86 ? 17.633 53.849 45.719 1.00 31.05 86 PRO A C 1
ATOM 1113 O O . PRO A 1 86 ? 18.179 54.276 44.688 1.00 30.68 86 PRO A O 1
ATOM 1124 N N . LYS A 1 87 ? 18.026 52.731 46.317 1.00 29.49 87 LYS A N 1
ATOM 1125 C CA . LYS A 1 87 ? 19.023 51.894 45.672 1.00 31.08 87 LYS A CA 1
ATOM 1126 C C . LYS A 1 87 ? 18.416 51.091 44.542 1.00 29.98 87 LYS A C 1
ATOM 1127 O O . LYS A 1 87 ? 17.285 50.580 44.665 1.00 30.61 87 LYS A O 1
ATOM 1146 N N . VAL A 1 88 ? 19.126 51.036 43.407 1.00 30.63 88 VAL A N 1
ATOM 1147 C CA . VAL A 1 88 ? 18.630 50.294 42.252 1.00 32.09 88 VAL A CA 1
ATOM 1148 C C . VAL A 1 88 ? 19.278 48.920 42.265 1.00 31.80 88 VAL A C 1
ATOM 1149 O O . VAL A 1 88 ? 20.516 48.800 42.277 1.00 33.13 88 VAL A O 1
ATOM 1162 N N . ILE A 1 89 ? 18.442 47.895 42.323 1.00 30.35 89 ILE A N 1
ATOM 1163 C CA . ILE A 1 89 ? 18.901 46.506 42.249 1.00 30.66 89 ILE A CA 1
ATOM 1164 C C . ILE A 1 89 ? 18.870 46.088 40.780 1.00 30.56 89 ILE A C 1
ATOM 1165 O O . ILE A 1 89 ? 17.806 46.084 40.154 1.00 32.70 89 ILE A O 1
ATOM 1181 N N . MET A 1 90 ? 20.032 45.736 40.238 1.00 29.03 90 MET A N 1
ATOM 1182 C CA . MET A 1 90 ? 20.268 45.564 38.808 1.00 29.99 90 MET A CA 1
ATOM 1183 C C . MET A 1 90 ? 20.384 44.081 38.479 1.00 30.58 90 MET A C 1
ATOM 1184 O O . MET A 1 90 ? 21.267 43.392 39.006 1.00 31.96 90 MET A O 1
ATOM 1198 N N . ILE A 1 91 ? 19.500 43.602 37.608 1.00 29.57 91 ILE A N 1
ATOM 1199 C CA . ILE A 1 91 ? 19.471 42.213 37.167 1.00 29.34 91 ILE A CA 1
ATOM 1200 C C . 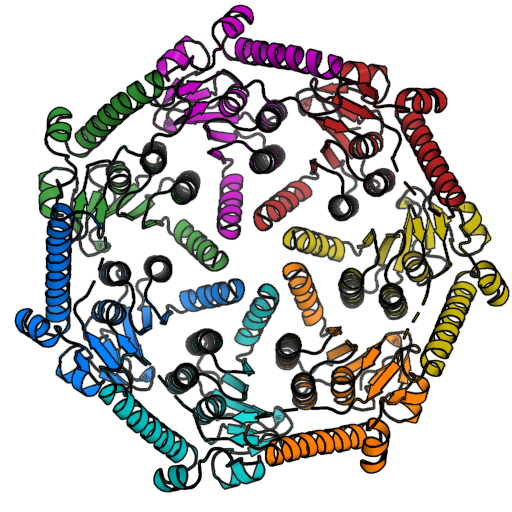ILE A 1 91 ? 19.660 42.157 35.659 1.00 28.35 91 ILE A C 1
ATOM 1201 O O . ILE A 1 91 ? 18.794 42.558 34.876 1.00 29.07 91 ILE A O 1
ATOM 1217 N N . GLY A 1 92 ? 20.814 41.578 35.241 1.00 27.13 92 GLY A N 1
ATOM 1218 C CA . GLY A 1 92 ? 21.150 41.445 33.839 1.00 28.73 92 GLY A CA 1
ATOM 1219 C C . GLY A 1 92 ? 20.792 40.097 33.298 1.00 31.19 92 GLY A C 1
ATOM 1220 O O . GLY A 1 92 ? 21.121 39.052 33.882 1.00 32.17 92 GLY A O 1
ATOM 1224 N N . SER A 1 93 ? 20.105 40.095 32.147 1.00 32.65 93 SER A N 1
ATOM 1225 C CA . SER A 1 93 ? 19.679 38.898 31.443 1.00 35.25 93 SER A CA 1
ATOM 1226 C C . SER A 1 93 ? 19.934 39.077 29.958 1.00 36.68 93 SER A C 1
ATOM 1227 O O . SER A 1 93 ? 19.893 40.197 29.442 1.00 37.30 93 SER A O 1
ATOM 1235 N N . GLY A 1 94 ? 20.149 37.960 29.266 1.00 38.10 94 GLY A N 1
ATOM 1236 C CA . GLY A 1 94 ? 20.279 37.978 27.823 1.00 39.56 94 GLY A CA 1
ATOM 1237 C C . GLY A 1 94 ? 21.557 38.642 27.363 1.00 39.84 94 GLY A C 1
ATOM 1238 O O . GLY A 1 94 ? 22.646 38.075 27.486 1.00 39.83 94 GLY A O 1
ATOM 1242 N N . SER A 1 95 ? 21.423 39.840 26.806 1.00 41.31 95 SER A N 1
ATOM 1243 C CA . SER A 1 95 ? 22.549 40.673 26.413 1.00 44.43 95 SER A CA 1
ATOM 1244 C C . SER A 1 95 ? 22.549 41.958 27.232 1.00 40.99 95 SER A C 1
ATOM 1245 O O . SER A 1 95 ? 21.492 42.528 27.513 1.00 42.13 95 SER A O 1
ATOM 1253 N N . VAL A 1 96 ? 23.722 42.378 27.685 1.00 36.57 96 VAL A N 1
ATOM 1254 C CA . VAL A 1 96 ? 23.886 43.679 28.335 1.00 34.99 96 VAL A CA 1
ATOM 1255 C C . VAL A 1 96 ? 25.005 44.380 27.573 1.00 36.03 96 VAL A C 1
ATOM 1256 O O . VAL A 1 96 ? 26.189 44.197 27.872 1.00 37.33 96 VAL A O 1
ATOM 1269 N N . ALA A 1 97 ? 24.643 45.172 26.566 1.00 36.44 97 ALA A N 1
ATOM 1270 C CA . ALA A 1 97 ? 25.640 45.679 25.631 1.00 38.87 97 ALA A CA 1
ATOM 1271 C C . ALA A 1 97 ? 25.598 47.196 25.513 1.00 40.64 97 ALA A C 1
ATOM 1272 O O . ALA A 1 97 ? 24.520 47.795 25.494 1.00 38.77 97 ALA A O 1
ATOM 1279 N N . SER A 1 98 ? 26.786 47.806 25.410 1.00 44.08 98 SER A N 1
ATOM 1280 C CA . SER A 1 98 ? 26.926 49.224 25.104 1.00 47.19 98 SER A CA 1
ATOM 1281 C C . SER A 1 98 ? 26.105 50.083 26.056 1.00 41.21 98 SER A C 1
ATOM 1282 O O . SER A 1 98 ? 26.370 50.113 27.262 1.00 38.59 98 SER A O 1
ATOM 1290 N N . ALA A 1 99 ? 25.110 50.799 25.525 1.00 40.08 99 ALA A N 1
ATOM 1291 C CA . ALA A 1 99 ? 24.311 51.681 26.372 1.00 37.68 99 ALA A CA 1
ATOM 1292 C C . ALA A 1 99 ? 23.689 50.919 27.530 1.00 36.06 99 ALA A C 1
ATOM 1293 O O . ALA A 1 99 ? 23.573 51.450 28.642 1.00 34.28 99 ALA A O 1
ATOM 1300 N N . GLY A 1 100 ? 23.281 49.670 27.288 1.00 35.33 100 GLY A N 1
ATOM 1301 C CA . GLY A 1 100 ? 22.737 48.840 28.355 1.00 32.83 100 GLY A CA 1
ATOM 1302 C C . GLY A 1 100 ? 23.754 48.501 29.431 1.00 31.88 100 GLY A C 1
ATOM 1303 O O . GLY A 1 100 ? 23.400 48.363 30.601 1.00 32.57 100 GLY A O 1
ATOM 1307 N N . ALA A 1 101 ? 25.011 48.314 29.048 1.00 31.83 101 ALA A N 1
ATOM 1308 C CA . ALA A 1 101 ? 26.057 48.079 30.045 1.00 31.83 101 ALA A CA 1
ATOM 1309 C C . ALA A 1 101 ? 26.351 49.352 30.830 1.00 32.95 101 ALA A C 1
ATOM 1310 O O . ALA A 1 101 ? 26.660 49.290 32.022 1.00 32.83 101 ALA A O 1
ATOM 1317 N N . LEU A 1 102 ? 26.247 50.509 30.178 1.00 33.24 102 LEU A N 1
ATOM 1318 C CA . LEU A 1 102 ? 26.384 51.780 30.880 1.00 32.58 102 LEU A CA 1
ATOM 1319 C C . LEU A 1 102 ? 25.313 51.923 31.941 1.00 31.12 102 LEU A C 1
ATOM 1320 O O . LEU A 1 102 ? 25.601 52.325 33.075 1.00 31.08 102 LEU A O 1
ATOM 1336 N N . ILE A 1 103 ? 24.056 51.601 31.587 1.00 30.77 103 ILE A N 1
ATOM 1337 C CA . ILE A 1 103 ? 22.981 51.609 32.574 1.00 30.21 103 ILE A CA 1
ATOM 1338 C C . ILE A 1 103 ? 23.299 50.643 33.711 1.00 29.72 103 ILE A C 1
ATOM 1339 O O . ILE A 1 103 ? 23.147 50.959 34.898 1.00 29.22 103 ILE A O 1
ATOM 1355 N N . TYR A 1 104 ? 23.669 49.421 33.355 1.00 30.64 104 TYR A N 1
ATOM 1356 C CA . TYR A 1 104 ? 23.985 48.395 34.348 1.00 30.87 104 TYR A CA 1
ATOM 1357 C C . TYR A 1 104 ? 25.048 48.876 35.334 1.00 31.61 104 TYR A C 1
ATOM 1358 O O . TYR A 1 104 ? 24.940 48.661 36.551 1.00 31.33 104 TYR A O 1
ATOM 1376 N N . ALA A 1 105 ? 26.073 49.551 34.830 1.00 32.75 105 ALA A N 1
ATOM 1377 C CA . ALA A 1 105 ? 27.181 49.972 35.688 1.00 33.49 105 ALA A CA 1
ATOM 1378 C C . ALA A 1 105 ? 26.804 51.068 36.684 1.00 35.26 105 ALA A C 1
ATOM 1379 O O . ALA A 1 105 ? 27.582 51.318 37.610 1.00 37.99 105 ALA A O 1
ATOM 1386 N N . ALA A 1 106 ? 25.619 51.674 36.564 1.00 32.93 106 ALA A N 1
ATOM 1387 C CA . ALA A 1 106 ? 25.234 52.749 37.473 1.00 33.28 106 ALA A CA 1
ATOM 1388 C C . ALA A 1 106 ? 24.959 52.235 38.881 1.00 32.48 106 ALA A C 1
ATOM 1389 O O . ALA A 1 106 ? 25.123 52.978 39.860 1.00 33.52 106 ALA A O 1
ATOM 1396 N N . ALA A 1 107 ? 24.527 50.988 39.009 1.00 31.65 107 ALA A N 1
ATOM 1397 C CA . ALA A 1 107 ? 24.200 50.454 40.320 1.00 32.24 107 ALA A CA 1
ATOM 1398 C C . ALA A 1 107 ? 25.464 50.184 41.127 1.00 33.17 107 ALA A C 1
ATOM 1399 O O . ALA A 1 107 ? 26.536 49.936 40.574 1.00 34.20 107 ALA A O 1
ATOM 1406 N N . ASP A 1 108 ? 25.323 50.225 42.451 1.00 34.44 108 ASP A N 1
ATOM 1407 C CA . ASP A 1 108 ? 26.401 49.778 43.315 1.00 35.91 108 ASP A CA 1
ATOM 1408 C C . ASP A 1 108 ? 26.760 48.332 42.985 1.00 34.05 108 ASP A C 1
ATOM 1409 O O . ASP A 1 108 ? 25.904 47.510 42.624 1.00 32.07 108 ASP A O 1
ATOM 1418 N N . LYS A 1 109 ? 28.052 48.029 43.121 1.00 34.11 109 LYS A N 1
ATOM 1419 C CA . LYS A 1 109 ? 28.564 46.697 42.822 1.00 32.73 109 LYS A CA 1
ATOM 1420 C C . LYS A 1 109 ? 27.770 45.615 43.549 1.00 30.78 109 LYS A C 1
ATOM 1421 O O . LYS A 1 109 ? 27.435 44.585 42.967 1.00 31.29 109 LYS A O 1
ATOM 1440 N N . GLU A 1 110 ? 27.490 45.813 44.836 1.00 30.10 110 GLU A N 1
ATOM 1441 C CA . GLU A 1 110 ? 26.817 44.774 45.618 1.00 30.82 110 GLU A CA 1
ATOM 1442 C C . GLU A 1 110 ? 25.414 44.483 45.106 1.00 31.43 110 GLU A C 1
ATOM 1443 O O . GLU A 1 110 ? 24.794 43.508 45.543 1.00 32.13 110 GLU A O 1
ATOM 1455 N N . ASN A 1 111 ? 24.884 45.344 44.249 1.00 30.62 111 ASN A N 1
ATOM 1456 C CA . ASN A 1 111 ? 23.534 45.218 43.728 1.00 30.32 111 ASN A CA 1
ATOM 1457 C C . ASN A 1 111 ? 23.530 44.828 42.252 1.00 31.40 111 ASN A C 1
ATOM 1458 O O . ASN A 1 111 ? 22.483 44.923 41.600 1.00 32.22 111 ASN A O 1
ATOM 1469 N N . ARG A 1 112 ? 24.667 44.352 41.713 1.00 32.20 112 ARG A N 1
ATOM 1470 C CA . ARG A 1 112 ? 24.760 44.012 40.295 1.00 34.33 112 ARG A CA 1
ATOM 1471 C C . ARG A 1 112 ? 24.746 42.495 40.153 1.00 34.69 112 ARG A C 1
ATOM 1472 O O . ARG A 1 112 ? 25.725 41.811 40.483 1.00 35.92 112 ARG A O 1
ATOM 1493 N N . TYR A 1 113 ? 23.617 41.979 39.669 1.00 31.60 113 TYR A N 1
ATOM 1494 C CA . TYR A 1 113 ? 23.386 40.562 39.479 1.00 30.30 113 TYR A CA 1
ATOM 1495 C C . TYR A 1 113 ? 23.294 40.213 38.000 1.00 31.06 113 TYR A C 1
ATOM 1496 O O . TYR A 1 113 ? 22.967 41.055 37.143 1.00 31.67 113 TYR A O 1
ATOM 1514 N N . SER A 1 114 ? 23.530 38.931 37.717 1.00 31.70 114 SER A N 1
ATOM 1515 C CA . SER A 1 114 ? 23.442 38.435 36.354 1.00 32.81 114 SER A CA 1
ATOM 1516 C C . SER A 1 114 ? 22.935 36.999 36.360 1.00 34.55 114 SER A C 1
ATOM 1517 O O . SER A 1 114 ? 23.229 36.224 37.273 1.00 32.99 114 SER A O 1
ATOM 1525 N N . LEU A 1 115 ? 22.158 36.651 35.327 1.00 36.97 115 LEU A N 1
ATOM 1526 C CA . LEU A 1 115 ? 21.871 35.251 35.065 1.00 37.38 115 LEU A CA 1
ATOM 1527 C C . LEU A 1 115 ? 23.099 34.583 34.459 1.00 38.44 115 LEU A C 1
ATOM 1528 O O . LEU A 1 115 ? 23.988 35.259 33.926 1.00 37.83 115 LEU A O 1
ATOM 1544 N N . PRO A 1 116 ? 23.186 33.251 34.550 1.00 40.16 116 PRO A N 1
ATOM 1545 C CA . PRO A 1 116 ? 24.410 32.567 34.090 1.00 41.95 116 PRO A CA 1
ATOM 1546 C C . PRO A 1 116 ? 24.689 32.743 32.611 1.00 40.64 116 PRO A C 1
ATOM 1547 O O . PRO A 1 116 ? 25.860 32.752 32.208 1.00 42.29 116 PRO A O 1
ATOM 1558 N N . ASN A 1 117 ? 23.649 32.856 31.788 1.00 39.41 117 ASN A N 1
ATOM 1559 C CA . ASN A 1 117 ? 23.804 32.898 30.338 1.00 41.40 117 ASN A CA 1
ATOM 1560 C C . ASN A 1 117 ? 23.952 34.309 29.772 1.00 41.16 117 ASN A C 1
ATOM 1561 O O . ASN A 1 117 ? 24.094 34.452 28.558 1.00 39.68 117 ASN A O 1
ATOM 1572 N N . THR A 1 118 ? 23.932 35.341 30.613 1.00 40.27 118 THR A N 1
ATOM 1573 C CA . THR A 1 118 ? 24.008 36.721 30.142 1.00 40.14 118 THR A CA 1
ATOM 1574 C C . THR A 1 118 ? 25.385 36.998 29.549 1.00 38.80 118 THR A C 1
ATOM 1575 O O . THR A 1 118 ? 26.397 36.506 30.049 1.00 37.29 118 THR A O 1
ATOM 1586 N N . ARG A 1 119 ? 25.417 37.766 28.464 1.00 40.32 119 ARG A N 1
ATOM 1587 C CA . ARG A 1 119 ? 26.656 38.198 27.832 1.00 41.24 119 ARG A CA 1
ATOM 1588 C C . ARG A 1 119 ? 26.741 39.718 27.871 1.00 36.85 119 ARG A C 1
ATOM 1589 O O . ARG A 1 119 ? 25.737 40.405 27.674 1.00 35.23 119 ARG A O 1
ATOM 1610 N N . PHE A 1 120 ? 27.936 40.240 28.154 1.00 34.24 120 PHE A N 1
ATOM 1611 C CA . PHE A 1 120 ? 28.168 41.668 28.331 1.00 34.20 120 PHE A CA 1
ATOM 1612 C C . PHE A 1 120 ? 29.110 42.167 27.251 1.00 38.26 120 PHE A C 1
ATOM 1613 O O . PHE A 1 120 ? 30.107 41.511 26.939 1.00 41.15 120 PHE A O 1
ATOM 1630 N N . LEU A 1 121 ? 28.793 43.327 26.681 1.00 40.25 121 LEU A N 1
ATOM 1631 C CA . LEU A 1 121 ? 29.632 43.953 25.667 1.00 44.68 121 LEU A CA 1
ATOM 1632 C C . LEU A 1 121 ? 29.929 45.410 26.001 1.00 45.64 121 LEU A C 1
ATOM 1633 O O . LEU A 1 121 ? 29.011 46.236 26.097 1.00 43.49 121 LEU A O 1
ATOM 1649 N N . LEU A 1 122 ? 31.209 45.707 26.215 1.00 49.61 122 LEU A N 1
ATOM 1650 C CA . LEU A 1 122 ? 31.730 47.068 26.280 1.00 52.53 122 LEU A CA 1
ATOM 1651 C C . LEU A 1 122 ? 32.390 47.390 24.938 1.00 56.83 122 LEU A C 1
ATOM 1652 O O . LEU A 1 122 ? 33.184 46.589 24.432 1.00 60.39 122 LEU A O 1
ATOM 1668 N N . HIS A 1 123 ? 32.062 48.538 24.349 1.00 57.87 123 HIS A N 1
ATOM 1669 C CA . HIS A 1 123 ? 32.732 48.912 23.106 1.00 62.37 123 HIS A CA 1
ATOM 1670 C C . HIS A 1 123 ? 32.663 50.426 22.943 1.00 64.33 123 HIS A C 1
ATOM 1671 O O . HIS A 1 123 ? 31.686 51.054 23.354 1.00 60.72 123 HIS A O 1
ATOM 1685 N N . GLN A 1 124 ? 33.743 50.999 22.422 1.00 70.83 124 GLN A N 1
ATOM 1686 C CA . GLN A 1 124 ? 33.830 52.429 22.167 1.00 76.41 124 GLN A CA 1
ATOM 1687 C C . GLN A 1 124 ? 32.625 52.932 21.364 1.00 75.32 124 GLN A C 1
ATOM 1688 O O . GLN A 1 124 ? 32.217 52.281 20.388 1.00 73.41 124 GLN A O 1
ATOM 1702 N N . PRO A 1 125 ? 32.003 54.059 21.763 1.00 76.62 125 PRO A N 1
ATOM 1703 C CA . PRO A 1 125 ? 30.894 54.626 20.973 1.00 76.74 125 PRO A CA 1
ATOM 1704 C C . PRO A 1 125 ? 31.325 55.030 19.559 1.00 76.83 125 PRO A C 1
ATOM 1705 O O . PRO A 1 125 ? 32.426 55.565 19.391 1.00 76.28 125 PRO A O 1
ATOM 1716 N N . GLY A 1 131 ? 29.145 67.106 7.934 1.00 69.09 131 GLY A N 1
ATOM 1717 C CA . GLY A 1 131 ? 29.645 68.527 7.655 1.00 72.36 131 GLY A CA 1
ATOM 1718 C C . GLY A 1 131 ? 31.098 68.828 7.313 1.00 76.28 131 GLY A C 1
ATOM 1719 O O . GLY A 1 131 ? 31.796 67.887 6.941 1.00 78.42 131 GLY A O 1
ATOM 1722 N N . PRO A 1 132 ? 31.607 70.195 7.347 1.00 77.60 132 PRO A N 1
ATOM 1723 C CA . PRO A 1 132 ? 32.961 70.418 6.796 1.00 82.84 132 PRO A CA 1
ATOM 1724 C C . PRO A 1 132 ? 34.171 69.853 7.555 1.00 86.81 132 PRO A C 1
ATOM 1725 O O . PRO A 1 132 ? 34.057 69.059 8.491 1.00 87.91 132 PRO A O 1
ATOM 1736 N N . ALA A 1 133 ? 35.373 70.185 7.115 1.00 93.75 133 ALA A N 1
ATOM 1737 C CA . ALA A 1 133 ? 36.528 69.554 7.744 1.00 93.60 133 ALA A CA 1
ATOM 1738 C C . ALA A 1 133 ? 36.806 70.124 9.129 1.00 94.20 133 ALA A C 1
ATOM 1739 O O . ALA A 1 133 ? 37.393 69.442 9.985 1.00 91.37 133 ALA A O 1
ATOM 1746 N N . SER A 1 134 ? 36.428 71.384 9.357 1.00 98.66 134 SER A N 1
ATOM 1747 C CA . SER A 1 134 ? 36.577 71.981 10.682 1.00 100.19 134 SER A CA 1
ATOM 1748 C C . SER A 1 134 ? 35.560 71.407 11.666 1.00 102.83 134 SER A C 1
ATOM 1749 O O . SER A 1 134 ? 35.896 71.097 12.818 1.00 96.25 134 SER A O 1
ATOM 1757 N N . ASN A 1 135 ? 34.292 71.310 11.251 1.00 110.08 135 ASN A N 1
ATOM 1758 C CA . ASN A 1 135 ? 33.304 70.852 12.200 1.00 109.80 135 ASN A CA 1
ATOM 1759 C C . ASN A 1 135 ? 33.443 69.391 12.567 1.00 98.46 135 ASN A C 1
ATOM 1760 O O . ASN A 1 135 ? 32.882 68.975 13.595 1.00 102.85 135 ASN A O 1
ATOM 1771 N N . ILE A 1 136 ? 34.121 68.600 11.729 1.00 84.76 136 ILE A N 1
ATOM 1772 C CA . ILE A 1 136 ? 34.388 67.212 12.092 1.00 76.06 136 ILE A CA 1
ATOM 1773 C C . ILE A 1 136 ? 35.482 67.162 13.155 1.00 78.80 136 ILE A C 1
ATOM 1774 O O . ILE A 1 136 ? 35.455 66.308 14.045 1.00 69.42 136 ILE A O 1
ATOM 1790 N N . GLU A 1 137 ? 36.444 68.096 13.092 1.00 92.46 137 GLU A N 1
ATOM 1791 C CA . GLU A 1 137 ? 37.494 68.168 14.112 1.00 99.02 137 GLU A CA 1
ATOM 1792 C C . GLU A 1 137 ? 36.919 68.457 15.491 1.00 92.67 137 GLU A C 1
ATOM 1793 O O . GLU A 1 137 ? 37.331 67.848 16.486 1.00 92.44 137 GLU A O 1
ATOM 1805 N N . ILE A 1 138 ? 35.971 69.391 15.574 1.00 86.88 138 ILE A N 1
ATOM 1806 C CA . ILE A 1 138 ? 35.323 69.670 16.850 1.00 81.32 138 ILE A CA 1
ATOM 1807 C C . ILE A 1 138 ? 34.481 68.480 17.276 1.00 76.58 138 ILE A C 1
ATOM 1808 O O . ILE A 1 138 ? 34.428 68.134 18.463 1.00 74.59 138 ILE A O 1
ATOM 1824 N N . TYR A 1 139 ? 33.805 67.840 16.321 1.00 76.08 139 TYR A N 1
ATOM 1825 C CA . TYR A 1 139 ? 33.044 66.636 16.639 1.00 76.04 139 TYR A CA 1
ATOM 1826 C C . TYR A 1 139 ? 33.960 65.516 17.131 1.00 73.63 139 TYR A C 1
ATOM 1827 O O . TYR A 1 139 ? 33.585 64.741 18.018 1.00 71.05 139 TYR A O 1
ATOM 1845 N N . ARG A 1 140 ? 35.152 65.395 16.548 1.00 75.04 140 ARG A N 1
ATOM 1846 C CA . ARG A 1 140 ? 36.125 64.428 17.048 1.00 74.95 140 ARG A CA 1
ATOM 1847 C C . ARG A 1 140 ? 36.406 64.644 18.523 1.00 70.60 140 ARG A C 1
ATOM 1848 O O . ARG A 1 140 ? 36.339 63.711 19.333 1.00 67.01 140 ARG A O 1
ATOM 1869 N N . ARG A 1 141 ? 36.749 65.883 18.889 1.00 71.85 141 ARG A N 1
ATOM 1870 C CA . ARG A 1 141 ? 37.101 66.187 20.273 1.00 73.30 141 ARG A CA 1
ATOM 1871 C C . ARG A 1 141 ? 35.939 65.837 21.227 1.00 69.30 141 ARG A C 1
ATOM 1872 O O . ARG A 1 141 ? 36.166 65.511 22.393 1.00 66.32 141 ARG A O 1
ATOM 1893 N N . GLU A 1 142 ? 34.702 65.886 20.736 1.00 69.48 142 GLU A N 1
ATOM 1894 C CA . GLU A 1 142 ? 33.537 65.507 21.508 1.00 68.79 142 GLU A CA 1
ATOM 1895 C C . GLU A 1 142 ? 33.474 64.003 21.705 1.00 61.19 142 GLU A C 1
ATOM 1896 O O . GLU A 1 142 ? 33.044 63.516 22.777 1.00 59.63 142 GLU A O 1
ATOM 1908 N N . ILE A 1 143 ? 33.826 63.251 20.651 1.00 57.01 143 ILE A N 1
ATOM 1909 C CA . ILE A 1 143 ? 33.846 61.786 20.750 1.00 53.18 143 ILE A CA 1
ATOM 1910 C C . ILE A 1 143 ? 34.943 61.341 21.702 1.00 49.96 143 ILE A C 1
ATOM 1911 O O . ILE A 1 143 ? 34.739 60.446 22.525 1.00 46.43 143 ILE A O 1
ATOM 1927 N N . VAL A 1 144 ? 36.121 61.961 21.610 1.00 50.87 144 VAL A N 1
ATOM 1928 C CA . VAL A 1 144 ? 37.195 61.639 22.549 1.00 51.15 144 VAL A CA 1
ATOM 1929 C C . VAL A 1 144 ? 36.742 61.917 23.975 1.00 50.57 144 VAL A C 1
ATOM 1930 O O . VAL A 1 144 ? 36.940 61.102 24.885 1.00 50.62 144 VAL A O 1
ATOM 1943 N N . ARG A 1 145 ? 36.109 63.072 24.187 1.00 50.81 145 ARG A N 1
ATOM 1944 C CA . ARG A 1 145 ? 35.593 63.385 25.515 1.00 51.58 145 ARG A CA 1
ATOM 1945 C C . ARG A 1 145 ? 34.645 62.288 25.993 1.00 49.26 145 ARG A C 1
ATOM 1946 O O . ARG A 1 145 ? 34.694 61.873 27.157 1.00 47.36 145 ARG A O 1
ATOM 1967 N N . MET A 1 146 ? 33.783 61.801 25.099 1.00 50.31 146 MET A N 1
ATOM 1968 C CA . MET A 1 146 ? 32.802 60.789 25.470 1.00 50.53 146 MET A CA 1
ATOM 1969 C C . MET A 1 146 ? 33.479 59.459 25.784 1.00 43.76 146 MET A C 1
ATOM 1970 O O . MET A 1 146 ? 33.161 58.817 26.787 1.00 40.11 146 MET A O 1
ATOM 1984 N N . LYS A 1 147 ? 34.429 59.040 24.942 1.00 42.36 147 LYS A N 1
ATOM 1985 C CA . LYS A 1 147 ? 35.168 57.806 25.189 1.00 43.06 147 LYS A CA 1
ATOM 1986 C C . LYS A 1 147 ? 35.903 57.838 26.524 1.00 40.62 147 LYS A C 1
ATOM 1987 O O . LYS A 1 147 ? 35.900 56.847 27.270 1.00 38.37 147 LYS A O 1
ATOM 2006 N N . GLU A 1 148 ? 36.550 58.957 26.843 1.00 42.43 148 GLU A N 1
ATOM 2007 C CA . GLU A 1 148 ? 37.314 59.024 28.084 1.00 44.90 148 GLU A CA 1
ATOM 2008 C C . GLU A 1 148 ? 36.403 59.016 29.297 1.00 42.85 148 GLU A C 1
ATOM 2009 O O . GLU A 1 148 ? 36.722 58.381 30.307 1.00 41.66 148 GLU A O 1
ATOM 2021 N N . ARG A 1 149 ? 35.263 59.709 29.218 1.00 43.75 149 ARG A N 1
ATOM 2022 C CA . ARG A 1 149 ? 34.305 59.640 30.314 1.00 46.41 149 ARG A CA 1
ATOM 2023 C C . ARG A 1 149 ? 33.815 58.207 30.499 1.00 43.00 149 ARG A C 1
ATOM 2024 O O . ARG A 1 149 ? 33.717 57.714 31.628 1.00 42.07 149 ARG A O 1
ATOM 2045 N N . LEU A 1 150 ? 33.532 57.510 29.399 1.00 41.73 150 LEU A N 1
ATOM 2046 C CA . LEU A 1 150 ? 33.052 56.131 29.505 1.00 41.80 150 LEU A CA 1
ATOM 2047 C C . LEU A 1 150 ? 34.147 55.210 30.048 1.00 41.07 150 LEU A C 1
ATOM 2048 O O . LEU A 1 150 ? 33.881 54.337 30.884 1.00 40.66 150 LEU A O 1
ATOM 2064 N N . ASP A 1 151 ? 35.390 55.398 29.607 1.00 41.20 151 ASP A N 1
ATOM 2065 C CA . ASP A 1 151 ? 36.478 54.622 30.200 1.00 40.64 151 ASP A CA 1
ATOM 2066 C C . ASP A 1 151 ? 36.499 54.790 31.723 1.00 38.26 151 ASP A C 1
ATOM 2067 O O . ASP A 1 151 ? 36.671 53.817 32.459 1.00 38.79 151 ASP A O 1
ATOM 2076 N N . ARG A 1 152 ? 36.315 56.019 32.213 1.00 36.92 152 ARG A N 1
ATOM 2077 C CA . ARG A 1 152 ? 36.387 56.262 33.653 1.00 37.68 152 ARG A CA 1
ATOM 2078 C C . ARG A 1 152 ? 35.171 55.707 34.389 1.00 36.40 152 ARG A C 1
ATOM 2079 O O . ARG A 1 152 ? 35.298 55.197 35.509 1.00 36.20 152 ARG A O 1
ATOM 2100 N N . ILE A 1 153 ? 33.982 55.811 33.793 1.00 35.84 153 ILE A N 1
ATOM 2101 C CA . ILE A 1 153 ? 32.781 55.249 34.416 1.00 35.15 153 ILE A CA 1
ATOM 2102 C C . ILE A 1 153 ? 32.953 53.749 34.647 1.00 33.16 153 ILE A C 1
ATOM 2103 O O . ILE A 1 153 ? 32.676 53.229 35.735 1.00 32.89 153 ILE A O 1
ATOM 2119 N N . PHE A 1 154 ? 33.396 53.029 33.621 1.00 32.19 154 PHE A N 1
ATOM 2120 C CA . PHE A 1 154 ? 33.567 51.590 33.755 1.00 32.90 154 PHE A CA 1
ATOM 2121 C C . PHE A 1 154 ? 34.778 51.239 34.618 1.00 34.43 154 PHE A C 1
ATOM 2122 O O . PHE A 1 154 ? 34.785 50.197 35.284 1.00 33.65 154 PHE A O 1
ATOM 2139 N N . ALA A 1 155 ? 35.809 52.087 34.632 1.00 36.41 155 ALA A N 1
ATOM 2140 C CA . ALA A 1 155 ? 36.909 51.869 35.564 1.00 36.48 155 ALA A CA 1
ATOM 2141 C C . ALA A 1 155 ? 36.417 51.928 37.009 1.00 37.61 155 ALA A C 1
ATOM 2142 O O . ALA A 1 155 ? 36.749 51.064 37.839 1.00 36.83 155 ALA A O 1
ATOM 2149 N N . GLU A 1 156 ? 35.643 52.963 37.334 1.00 40.99 156 GLU A N 1
ATOM 2150 C CA . GLU A 1 156 ? 35.093 53.094 38.677 1.00 45.09 156 GLU A CA 1
ATOM 2151 C C . GLU A 1 156 ? 34.128 51.958 38.994 1.00 42.21 156 GLU A C 1
ATOM 2152 O O . GLU A 1 156 ? 34.083 51.475 40.131 1.00 39.45 156 GLU A O 1
ATOM 2164 N N . ALA A 1 157 ? 33.383 51.489 37.995 1.00 42.81 157 ALA A N 1
ATOM 2165 C CA . ALA A 1 157 ? 32.398 50.452 38.256 1.00 42.42 157 ALA A CA 1
ATOM 2166 C C . ALA A 1 157 ? 33.053 49.096 38.464 1.00 42.24 157 ALA A C 1
ATOM 2167 O O . ALA A 1 157 ? 32.503 48.258 39.190 1.00 43.35 157 ALA A O 1
ATOM 2174 N N . THR A 1 158 ? 34.194 48.848 37.808 1.00 39.08 158 THR A N 1
ATOM 2175 C CA . THR A 1 158 ? 34.814 47.532 37.827 1.00 37.02 158 THR A CA 1
ATOM 2176 C C . THR A 1 158 ? 36.061 47.431 38.693 1.00 39.97 158 THR A C 1
ATOM 2177 O O . THR A 1 158 ? 36.406 46.322 39.105 1.00 40.19 158 THR A O 1
ATOM 2188 N N . GLY A 1 159 ? 36.744 48.543 38.971 1.00 45.33 159 GLY A N 1
ATOM 2189 C CA . GLY A 1 159 ? 38.056 48.515 39.602 1.00 45.78 159 GLY A CA 1
ATOM 2190 C C . GLY A 1 159 ? 39.235 48.382 38.656 1.00 43.95 159 GLY A C 1
ATOM 2191 O O . GLY A 1 159 ? 40.387 48.392 39.120 1.00 46.64 159 GLY A O 1
ATOM 2195 N N . GLN A 1 160 ? 38.996 48.281 37.350 1.00 39.54 160 GLN A N 1
ATOM 2196 C CA . GLN A 1 160 ? 40.065 48.297 36.371 1.00 39.05 160 GLN A CA 1
ATOM 2197 C C . GLN A 1 160 ? 40.548 49.729 36.198 1.00 39.46 160 GLN A C 1
ATOM 2198 O O . GLN A 1 160 ? 39.854 50.679 36.547 1.00 40.37 160 GLN A O 1
ATOM 2212 N N . THR A 1 161 ? 41.740 49.883 35.631 1.00 40.76 161 THR A N 1
ATOM 2213 C CA . THR A 1 161 ? 42.207 51.219 35.321 1.00 41.73 161 THR A CA 1
ATOM 2214 C C . THR A 1 161 ? 41.481 51.730 34.080 1.00 40.97 161 THR A C 1
ATOM 2215 O O . THR A 1 161 ? 41.017 50.944 33.251 1.00 39.85 161 THR A O 1
ATOM 2226 N N . PRO A 1 162 ? 41.365 53.045 33.927 1.00 42.78 162 PRO A N 1
ATOM 2227 C CA . PRO A 1 162 ? 40.831 53.569 32.655 1.00 42.74 162 PRO A CA 1
ATOM 2228 C C . PRO A 1 162 ? 41.637 53.098 31.450 1.00 42.75 162 PRO A C 1
ATOM 2229 O O . PRO A 1 162 ? 41.067 52.819 30.385 1.00 42.65 162 PRO A O 1
ATOM 2240 N N . GLU A 1 163 ? 42.964 52.973 31.608 1.00 43.97 163 GLU A N 1
ATOM 2241 C CA . GLU A 1 163 ? 43.820 52.538 30.507 1.00 46.18 163 GLU A CA 1
ATOM 2242 C C . GLU A 1 163 ? 43.515 51.100 30.108 1.00 45.72 163 GLU A C 1
ATOM 2243 O O . GLU A 1 163 ? 43.554 50.757 28.920 1.00 45.64 163 GLU A O 1
ATOM 2255 N N . LYS A 1 164 ? 43.264 50.235 31.093 1.00 47.66 164 LYS A N 1
ATOM 2256 C CA . LYS A 1 164 ? 42.860 48.863 30.799 1.00 48.82 164 LYS A CA 1
ATOM 2257 C C . LYS A 1 164 ? 41.499 48.830 30.109 1.00 43.70 164 LYS A C 1
ATOM 2258 O O . LYS A 1 164 ? 41.326 48.149 29.089 1.00 42.89 164 LYS A O 1
ATOM 2277 N N . ILE A 1 165 ? 40.522 49.575 30.634 1.00 40.58 165 ILE A N 1
ATOM 2278 C CA . ILE A 1 165 ? 39.221 49.647 29.961 1.00 37.79 165 ILE A CA 1
ATOM 2279 C C . ILE A 1 165 ? 39.417 50.086 28.518 1.00 39.76 165 ILE A C 1
ATOM 2280 O O . ILE A 1 165 ? 38.860 49.496 27.583 1.00 39.64 165 ILE A O 1
ATOM 2296 N N . SER A 1 166 ? 40.215 51.136 28.315 1.00 43.63 166 SER A N 1
ATOM 2297 C CA . SER A 1 166 ? 40.426 51.653 26.965 1.00 48.90 166 SER A CA 1
ATOM 2298 C C . SER A 1 166 ? 41.065 50.611 26.049 1.00 52.31 166 SER A C 1
ATOM 2299 O O . SER A 1 166 ? 40.667 50.471 24.884 1.00 53.57 166 SER A O 1
ATOM 2307 N N . ALA A 1 167 ? 42.064 49.875 26.551 1.00 53.62 167 ALA A N 1
ATOM 2308 C CA . ALA A 1 167 ? 42.725 48.873 25.715 1.00 53.85 167 ALA A CA 1
ATOM 2309 C C . ALA A 1 167 ? 41.765 47.744 25.353 1.00 52.57 167 ALA A C 1
ATOM 2310 O O . ALA A 1 167 ? 41.737 47.282 24.207 1.00 54.75 167 ALA A O 1
ATOM 2317 N N . ASP A 1 168 ? 40.939 47.318 26.299 1.00 50.06 168 ASP A N 1
ATOM 2318 C CA . ASP A 1 168 ? 40.030 46.213 26.027 1.00 51.69 168 ASP A CA 1
ATOM 2319 C C . ASP A 1 168 ? 38.901 46.631 25.077 1.00 54.04 168 ASP A C 1
ATOM 2320 O O . ASP A 1 168 ? 38.357 45.776 24.369 1.00 51.77 168 ASP A O 1
ATOM 2329 N N . THR A 1 169 ? 38.496 47.904 25.097 1.00 59.76 169 THR A N 1
ATOM 2330 C CA . THR A 1 169 ? 37.267 48.331 24.441 1.00 64.37 169 THR A CA 1
ATOM 2331 C C . THR A 1 169 ? 37.475 48.903 23.050 1.00 71.74 169 THR A C 1
ATOM 2332 O O . THR A 1 169 ? 36.557 49.512 22.505 1.00 72.18 169 THR A O 1
ATOM 2343 N N . GLU A 1 170 ? 38.667 48.790 22.469 1.00 77.87 170 GLU A N 1
ATOM 2344 C CA . GLU A 1 170 ? 38.810 49.318 21.112 1.00 85.04 170 GLU A CA 1
ATOM 2345 C C . GLU A 1 170 ? 38.293 48.351 20.057 1.00 85.16 170 GLU A C 1
ATOM 2346 O O . GLU A 1 170 ? 38.301 48.674 18.865 1.00 88.30 170 GLU A O 1
ATOM 2358 N N . ARG A 1 171 ? 37.950 47.137 20.462 1.00 83.06 171 ARG A N 1
ATOM 2359 C CA . ARG A 1 171 ? 37.277 46.169 19.609 1.00 84.22 171 ARG A CA 1
ATOM 2360 C C . ARG A 1 171 ? 35.985 45.769 20.324 1.00 82.62 171 ARG A C 1
ATOM 2361 O O . ARG A 1 171 ? 35.569 46.398 21.302 1.00 79.26 171 ARG A O 1
ATOM 2382 N N . ASP A 1 172 ? 35.367 44.670 19.902 1.00 85.74 172 ASP A N 1
ATOM 2383 C CA . ASP A 1 172 ? 34.151 44.187 20.537 1.00 84.23 172 ASP A CA 1
ATOM 2384 C C . ASP A 1 172 ? 34.603 43.207 21.610 1.00 79.38 172 ASP A C 1
ATOM 2385 O O . ASP A 1 172 ? 35.041 42.095 21.308 1.00 85.51 172 ASP A O 1
ATOM 2394 N N . PHE A 1 173 ? 34.531 43.650 22.861 1.00 67.99 173 PHE A N 1
ATOM 2395 C CA . PHE A 1 173 ? 35.006 42.901 24.020 1.00 60.62 173 PHE A CA 1
ATOM 2396 C C . PHE A 1 173 ? 33.788 42.247 24.677 1.00 54.44 173 PHE A C 1
ATOM 2397 O O . PHE A 1 173 ? 33.113 42.859 25.511 1.00 51.71 173 PHE A O 1
ATOM 2414 N N . TRP A 1 174 ? 33.530 40.983 24.327 1.00 53.23 174 TRP A N 1
ATOM 2415 C CA . TRP A 1 174 ? 32.384 40.276 24.883 1.00 51.49 174 TRP A CA 1
ATOM 2416 C C . TRP A 1 174 ? 32.810 39.462 26.097 1.00 48.54 174 TRP A C 1
ATOM 2417 O O . TRP A 1 174 ? 33.850 38.805 26.086 1.00 52.40 174 TRP A O 1
ATOM 2438 N N . LEU A 1 175 ? 31.969 39.464 27.122 1.00 42.52 175 LEU A N 1
ATOM 2439 C CA . LEU A 1 175 ? 32.215 38.710 28.347 1.00 41.24 175 LEU A CA 1
ATOM 2440 C C . LEU A 1 175 ? 31.022 37.817 28.670 1.00 41.06 175 LEU A C 1
ATOM 2441 O O . LEU A 1 175 ? 29.869 38.264 28.583 1.00 39.13 175 LEU A O 1
ATOM 2457 N N . ASN A 1 176 ? 31.290 36.552 29.018 1.00 42.73 176 ASN A N 1
ATOM 2458 C CA . ASN A 1 176 ? 30.232 35.763 29.630 1.00 41.34 176 ASN A CA 1
ATOM 2459 C C . ASN A 1 176 ? 30.100 36.161 31.102 1.00 38.32 176 ASN A C 1
ATOM 2460 O O . ASN A 1 176 ? 30.876 36.957 31.637 1.00 36.79 176 ASN A O 1
ATOM 2471 N N . ALA A 1 177 ? 29.092 35.600 31.765 1.00 36.88 177 ALA A N 1
ATOM 2472 C CA . ALA A 1 177 ? 28.783 36.034 33.123 1.00 36.09 177 ALA A CA 1
ATOM 2473 C C . ALA A 1 177 ? 29.967 35.821 34.066 1.00 36.13 177 ALA A C 1
ATOM 2474 O O . ALA A 1 177 ? 30.294 36.702 34.871 1.00 34.53 177 ALA A O 1
ATOM 2481 N N . GLU A 1 178 ? 30.627 34.666 33.980 1.00 39.35 178 GLU A N 1
ATOM 2482 C CA . GLU A 1 178 ? 31.733 34.387 34.890 1.00 43.08 178 GLU A CA 1
ATOM 2483 C C . GLU A 1 178 ? 32.917 35.302 34.617 1.00 42.15 178 GLU A C 1
ATOM 2484 O O . GLU A 1 178 ? 33.536 35.807 35.556 1.00 42.22 178 GLU A O 1
ATOM 2496 N N . GLU A 1 179 ? 33.217 35.565 33.341 1.00 42.09 179 GLU A N 1
ATOM 2497 C CA . GLU A 1 179 ? 34.251 36.547 33.012 1.00 42.22 179 GLU A CA 1
ATOM 2498 C C . GLU A 1 179 ? 33.860 37.937 33.502 1.00 37.98 179 GLU A C 1
ATOM 2499 O O . GLU A 1 179 ? 34.713 38.706 33.957 1.00 36.36 179 GLU A O 1
ATOM 2511 N N . ALA A 1 180 ? 32.566 38.277 33.430 1.00 36.04 180 ALA A N 1
ATOM 2512 C CA . ALA A 1 180 ? 32.124 39.590 33.892 1.00 34.87 180 ALA A CA 1
ATOM 2513 C C . ALA A 1 180 ? 32.273 39.733 35.402 1.00 35.68 180 ALA A C 1
ATOM 2514 O O . ALA A 1 180 ? 32.495 40.843 35.902 1.00 35.75 180 ALA A O 1
ATOM 2521 N N . VAL A 1 181 ? 32.124 38.632 36.140 1.00 36.18 181 VAL A N 1
ATOM 2522 C CA . VAL A 1 181 ? 32.399 38.645 37.573 1.00 36.30 181 VAL A CA 1
ATOM 2523 C C . VAL A 1 181 ? 33.888 38.896 37.817 1.00 38.52 181 VAL A C 1
ATOM 2524 O O . VAL A 1 181 ? 34.275 39.744 38.633 1.00 38.61 181 VAL A O 1
ATOM 2537 N N . GLN A 1 182 ? 34.743 38.163 37.108 1.00 40.39 182 GLN A N 1
ATOM 2538 C CA . GLN A 1 182 ? 36.183 38.330 37.295 1.00 42.25 182 GLN A CA 1
ATOM 2539 C C . GLN A 1 182 ? 36.633 39.742 36.921 1.00 42.14 182 GLN A C 1
ATOM 2540 O O . GLN A 1 182 ? 37.522 40.308 37.562 1.00 44.09 182 GLN A O 1
ATOM 2554 N N . TYR A 1 183 ? 36.016 40.332 35.897 1.00 40.96 183 TYR A N 1
ATOM 2555 C CA . TYR A 1 183 ? 36.370 41.676 35.447 1.00 41.04 183 TYR A CA 1
ATOM 2556 C C . TYR A 1 183 ? 35.935 42.762 36.432 1.00 39.54 183 TYR A C 1
ATOM 2557 O O . TYR A 1 183 ? 36.420 43.894 36.333 1.00 39.62 183 TYR A O 1
ATOM 2575 N N . GLY A 1 184 ? 35.033 42.453 37.367 1.00 38.95 184 GLY A N 1
ATOM 2576 C CA . GLY A 1 184 ? 34.502 43.426 38.306 1.00 39.42 184 GLY A CA 1
ATOM 2577 C C . GLY A 1 184 ? 33.155 44.042 37.919 1.00 39.06 184 GLY A C 1
ATOM 2578 O O . GLY A 1 184 ? 32.630 44.879 38.667 1.00 39.58 184 GLY A O 1
ATOM 2582 N N . LEU A 1 185 ? 32.573 43.658 36.790 1.00 38.41 185 LEU A N 1
ATOM 2583 C CA . LEU A 1 185 ? 31.325 44.298 36.375 1.00 35.90 185 LEU A CA 1
ATOM 2584 C C . LEU A 1 185 ? 30.118 43.697 37.093 1.00 35.28 185 LEU A C 1
ATOM 2585 O O . LEU A 1 185 ? 29.180 44.421 37.455 1.00 36.23 185 LEU A O 1
ATOM 2601 N N . VAL A 1 186 ? 30.126 42.386 37.297 1.00 34.78 186 VAL A N 1
ATOM 2602 C CA . VAL A 1 186 ? 29.017 41.650 37.899 1.00 34.99 186 VAL A CA 1
ATOM 2603 C C . VAL A 1 186 ? 29.456 41.165 39.269 1.00 36.67 186 VAL A C 1
ATOM 2604 O O . VAL A 1 186 ? 30.567 40.652 39.426 1.00 39.28 186 VAL A O 1
ATOM 2617 N N . 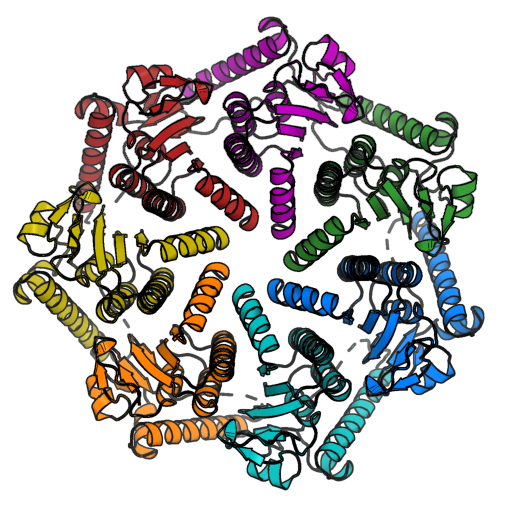ASN A 1 187 ? 28.593 41.334 40.265 1.00 34.51 187 ASN A N 1
ATOM 2618 C CA . ASN A 1 187 ? 28.937 40.863 41.599 1.00 34.34 187 ASN A CA 1
ATOM 2619 C C . ASN A 1 187 ? 28.547 39.414 41.848 1.00 34.06 187 ASN A C 1
ATOM 2620 O O . ASN A 1 187 ? 29.268 38.684 42.537 1.00 35.27 187 ASN A O 1
ATOM 2631 N N . LYS A 1 188 ? 27.363 39.004 41.408 1.00 33.78 188 LYS A N 1
ATOM 2632 C CA . LYS A 1 188 ? 26.887 37.660 41.718 1.00 36.27 188 LYS A CA 1
ATOM 2633 C C . LYS A 1 188 ? 26.016 37.121 40.591 1.00 33.91 188 LYS A C 1
ATOM 2634 O O . LYS A 1 188 ? 25.163 37.838 40.049 1.00 30.05 188 LYS A O 1
ATOM 2653 N N . ILE A 1 189 ? 26.252 35.848 40.242 1.00 35.73 189 ILE A N 1
ATOM 2654 C CA . ILE A 1 189 ? 25.448 35.126 39.254 1.00 35.87 189 ILE A CA 1
ATOM 2655 C C . ILE A 1 189 ? 24.315 34.411 39.983 1.00 34.02 189 ILE A C 1
ATOM 2656 O O . ILE A 1 189 ? 24.542 33.729 40.986 1.00 32.66 189 ILE A O 1
ATOM 2672 N N . ILE A 1 190 ? 23.079 34.600 39.509 1.00 34.02 190 ILE A N 1
ATOM 2673 C CA . ILE A 1 190 ? 21.917 34.035 40.182 1.00 34.41 190 ILE A CA 1
ATOM 2674 C C . ILE A 1 190 ? 20.913 33.528 39.146 1.00 35.93 190 ILE A C 1
ATOM 2675 O O . ILE A 1 190 ? 20.939 33.917 37.979 1.00 34.56 190 ILE A O 1
ATOM 2691 N N . VAL A 1 191 ? 20.020 32.645 39.588 1.00 38.94 191 VAL A N 1
ATOM 2692 C CA . VAL A 1 191 ? 18.899 32.203 38.761 1.00 39.84 191 VAL A CA 1
ATOM 2693 C C . VAL A 1 191 ? 17.546 32.510 39.386 1.00 39.11 191 VAL A C 1
ATOM 2694 O O . VAL A 1 191 ? 16.523 32.442 38.675 1.00 41.13 191 VAL A O 1
ATOM 2707 N N . SER A 1 192 ? 17.499 32.856 40.673 1.00 37.78 192 SER A N 1
ATOM 2708 C CA . SER A 1 192 ? 16.265 33.082 41.409 1.00 37.68 192 SER A CA 1
ATOM 2709 C C . SER A 1 192 ? 16.331 34.417 42.137 1.00 35.70 192 SER A C 1
ATOM 2710 O O . SER A 1 192 ? 17.392 34.832 42.619 1.00 34.88 192 SER A O 1
ATOM 2718 N N . GLU A 1 193 ? 15.179 35.091 42.209 1.00 35.55 193 GLU A N 1
ATOM 2719 C CA . GLU A 1 193 ? 15.095 36.338 42.960 1.00 35.27 193 GLU A CA 1
ATOM 2720 C C . GLU A 1 193 ? 15.392 36.114 44.436 1.00 34.70 193 GLU A C 1
ATOM 2721 O O . GLU A 1 193 ? 15.806 37.050 45.126 1.00 33.08 193 GLU A O 1
ATOM 2733 N N . ARG A 1 194 ? 15.214 34.886 44.925 1.00 37.37 194 ARG A N 1
ATOM 2734 C CA . ARG A 1 194 ? 15.519 34.587 46.318 1.00 41.35 194 ARG A CA 1
ATOM 2735 C C . ARG A 1 194 ? 17.001 34.722 46.639 1.00 39.57 194 ARG A C 1
ATOM 2736 O O . ARG A 1 194 ? 17.351 34.805 47.810 1.00 40.06 194 ARG A O 1
ATOM 2757 N N . GLU A 1 195 ? 17.865 34.725 45.635 1.00 37.44 195 GLU A N 1
ATOM 2758 C CA . GLU A 1 195 ? 19.301 34.870 45.822 1.00 39.07 195 GLU A CA 1
ATOM 2759 C C . GLU A 1 195 ? 19.749 36.324 45.935 1.00 38.31 195 GLU A C 1
ATOM 2760 O O . GLU A 1 195 ? 20.942 36.577 46.130 1.00 39.67 195 GLU A O 1
ATOM 2772 N N . ILE A 1 196 ? 18.837 37.283 45.824 1.00 36.51 196 ILE A N 1
ATOM 2773 C CA . ILE A 1 196 ? 19.188 38.689 45.993 1.00 35.48 196 ILE A CA 1
ATOM 2774 C C . ILE A 1 196 ? 19.325 38.989 47.478 1.00 36.66 196 ILE A C 1
ATOM 2775 O O . ILE A 1 196 ? 18.495 38.569 48.292 1.00 36.47 196 ILE A O 1
ATOM 2791 N N . THR A 1 197 ? 20.385 39.701 47.841 1.00 39.96 197 THR A N 1
ATOM 2792 C CA . THR A 1 197 ? 20.553 40.203 49.194 1.00 44.61 197 THR A CA 1
ATOM 2793 C C . THR A 1 197 ? 20.512 41.718 49.122 1.00 45.66 197 THR A C 1
ATOM 2794 O O . THR A 1 197 ? 21.415 42.335 48.547 1.00 46.50 197 THR A O 1
ATOM 2805 N N . LEU A 1 198 ? 19.499 42.312 49.741 1.00 45.83 198 LEU A N 1
ATOM 2806 C CA . LEU A 1 198 ? 19.362 43.759 49.720 1.00 46.11 198 LEU A CA 1
ATOM 2807 C C . LEU A 1 198 ? 20.454 44.405 50.571 1.00 48.06 198 LEU A C 1
ATOM 2808 O O . LEU A 1 198 ? 20.950 43.798 51.527 1.00 52.22 198 LEU A O 1
ATOM 2824 N N . PRO A 1 199 ? 20.849 45.633 50.244 1.00 46.04 199 PRO A N 1
ATOM 2825 C CA . PRO A 1 199 ? 21.918 46.276 51.017 1.00 48.30 199 PRO A CA 1
ATOM 2826 C C . PRO A 1 199 ? 21.512 46.378 52.477 1.00 54.29 199 PRO A C 1
ATOM 2827 O O . PRO A 1 199 ? 20.388 46.768 52.802 1.00 54.67 199 PRO A O 1
ATOM 2838 N N . GLY A 1 200 ? 22.428 45.974 53.354 1.00 60.71 200 GLY A N 1
ATOM 2839 C CA . GLY A 1 200 ? 22.130 45.901 54.768 1.00 73.58 200 GLY A CA 1
ATOM 2840 C C . GLY A 1 200 ? 21.264 44.728 55.165 1.00 88.15 200 GLY A C 1
ATOM 2841 O O . GLY A 1 200 ? 20.720 44.720 56.272 1.00 88.34 200 GLY A O 1
ATOM 2845 N N . GLN A 1 201 ? 21.134 43.730 54.295 1.00 55.61 201 GLN A N 1
ATOM 2846 C CA . GLN A 1 201 ? 20.215 42.614 54.506 1.00 67.25 201 GLN A CA 1
ATOM 2847 C C . GLN A 1 201 ? 18.840 43.099 54.959 1.00 68.74 201 GLN A C 1
ATOM 2848 O O . GLN A 1 201 ? 17.900 43.163 54.163 1.00 69.07 201 GLN A O 1
ATOM 2862 N N . HIS B 1 14 ? -13.531 52.250 17.131 1.00 96.54 14 HIS B N 1
ATOM 2863 C CA . HIS B 1 14 ? -14.455 51.245 17.658 1.00 93.99 14 HIS B CA 1
ATOM 2864 C C . HIS B 1 14 ? -13.885 50.391 18.775 1.00 88.04 14 HIS B C 1
ATOM 2865 O O . HIS B 1 14 ? -14.611 49.620 19.405 1.00 84.41 14 HIS B O 1
ATOM 2878 N N . GLY B 1 15 ? -12.584 50.524 19.023 1.00 85.87 15 GLY B N 1
ATOM 2879 C CA . GLY B 1 15 ? -11.992 49.801 20.135 1.00 78.97 15 GLY B CA 1
ATOM 2880 C C . GLY B 1 15 ? -12.633 50.168 21.460 1.00 70.17 15 GLY B C 1
ATOM 2881 O O . GLY B 1 15 ? -12.905 49.299 22.293 1.00 66.73 15 GLY B O 1
ATOM 2885 N N . ALA B 1 16 ? -12.898 51.462 21.663 1.00 67.10 16 ALA B N 1
ATOM 2886 C CA . ALA B 1 16 ? -13.473 51.921 22.923 1.00 63.25 16 ALA B CA 1
ATOM 2887 C C . ALA B 1 16 ? -14.895 51.403 23.110 1.00 57.60 16 ALA B C 1
ATOM 2888 O O . ALA B 1 16 ? -15.253 50.939 24.199 1.00 55.23 16 ALA B O 1
ATOM 2895 N N . ILE B 1 17 ? -15.711 51.434 22.055 1.00 56.20 17 ILE B N 1
ATOM 2896 C CA . ILE B 1 17 ? -17.070 50.920 22.179 1.00 53.71 17 ILE B CA 1
ATOM 2897 C C . ILE B 1 17 ? -17.051 49.416 22.456 1.00 51.76 17 ILE B C 1
ATOM 2898 O O . ILE B 1 17 ? -17.735 48.932 23.368 1.00 48.60 17 ILE B O 1
ATOM 2914 N N . GLY B 1 18 ? -16.293 48.653 21.656 1.00 51.78 18 GLY B N 1
ATOM 2915 C CA . GLY B 1 18 ? -16.220 47.210 21.867 1.00 48.42 18 GLY B CA 1
ATOM 2916 C C . GLY B 1 18 ? -15.648 46.862 23.227 1.00 47.13 18 GLY B C 1
ATOM 2917 O O . GLY B 1 18 ? -16.124 45.945 23.900 1.00 45.40 18 GLY B O 1
ATOM 2921 N N . ALA B 1 19 ? -14.650 47.625 23.677 1.00 48.55 19 ALA B N 1
ATOM 2922 C CA . ALA B 1 19 ? -14.095 47.379 25.005 1.00 49.43 19 ALA B CA 1
ATOM 2923 C C . ALA B 1 19 ? -15.156 47.619 26.088 1.00 48.73 19 ALA B C 1
ATOM 2924 O O . ALA B 1 19 ? -15.269 46.834 27.037 1.00 47.65 19 ALA B O 1
ATOM 2931 N N . LYS B 1 20 ? -15.977 48.681 25.929 1.00 50.12 20 LYS B N 1
ATOM 2932 C CA . LYS B 1 20 ? -17.049 48.988 26.867 1.00 52.25 20 LYS B CA 1
ATOM 2933 C C . LYS B 1 20 ? -18.073 47.863 26.892 1.00 46.95 20 LYS B C 1
ATOM 2934 O O . LYS B 1 20 ? -18.453 47.377 27.972 1.00 44.56 20 LYS B O 1
ATOM 2953 N N . LEU B 1 21 ? -18.526 47.427 25.699 1.00 46.44 21 LEU B N 1
ATOM 2954 C CA . LEU B 1 21 ? -19.559 46.393 25.651 1.00 45.31 21 LEU B CA 1
ATOM 2955 C C . LEU B 1 21 ? -19.025 45.066 26.168 1.00 45.13 21 LEU B C 1
ATOM 2956 O O . LEU B 1 21 ? -19.717 44.364 26.903 1.00 46.06 21 LEU B O 1
ATOM 2972 N N . MET B 1 22 ? -17.776 44.725 25.829 1.00 45.51 22 MET B N 1
ATOM 2973 C CA . MET B 1 22 ? -17.166 43.509 26.369 1.00 45.63 22 MET B CA 1
ATOM 2974 C C . MET B 1 22 ? -17.201 43.530 27.896 1.00 46.28 22 MET B C 1
ATOM 2975 O O . MET B 1 22 ? -17.634 42.569 28.536 1.00 44.45 22 MET B O 1
ATOM 2989 N N . GLU B 1 23 ? -16.797 44.650 28.498 1.00 49.78 23 GLU B N 1
ATOM 2990 C CA . GLU B 1 23 ? -16.770 44.730 29.954 1.00 53.89 23 GLU B CA 1
ATOM 2991 C C . GLU B 1 23 ? -18.152 44.473 30.552 1.00 49.74 23 GLU B C 1
ATOM 2992 O O . GLU B 1 23 ? -18.292 43.687 31.497 1.00 50.78 23 GLU B O 1
ATOM 3004 N N . TYR B 1 24 ? -19.191 45.133 30.017 1.00 46.47 24 TYR B N 1
ATOM 3005 C CA . TYR B 1 24 ? -20.540 44.908 30.533 1.00 45.05 24 TYR B CA 1
ATOM 3006 C C . TYR B 1 24 ? -20.992 43.471 30.299 1.00 43.03 24 TYR B C 1
ATOM 3007 O O . TYR B 1 24 ? -21.653 42.875 31.155 1.00 42.74 24 TYR B O 1
ATOM 3025 N N . ALA B 1 25 ? -20.667 42.907 29.135 1.00 43.24 25 ALA B N 1
ATOM 3026 C CA . ALA B 1 25 ? -21.049 41.527 28.852 1.00 43.62 25 ALA B CA 1
ATOM 3027 C C . ALA B 1 25 ? -20.380 40.558 29.823 1.00 42.69 25 ALA B C 1
ATOM 3028 O O . ALA B 1 25 ? -21.034 39.651 30.343 1.00 42.02 25 ALA B O 1
ATOM 3035 N N . LEU B 1 26 ? -19.092 40.761 30.121 1.00 41.24 26 LEU B N 1
ATOM 3036 C CA . LEU B 1 26 ? -18.430 39.889 31.089 1.00 41.75 26 LEU B CA 1
ATOM 3037 C C . LEU B 1 26 ? -19.133 39.915 32.440 1.00 44.38 26 LEU B C 1
ATOM 3038 O O . LEU B 1 26 ? -19.286 38.872 33.084 1.00 45.53 26 LEU B O 1
ATOM 3054 N N . LYS B 1 27 ? -19.578 41.094 32.886 1.00 46.93 27 LYS B N 1
ATOM 3055 C CA . LYS B 1 27 ? -20.240 41.190 34.185 1.00 51.78 27 LYS B CA 1
ATOM 3056 C C . LYS B 1 27 ? -21.528 40.373 34.241 1.00 50.91 27 LYS B C 1
ATOM 3057 O O . LYS B 1 27 ? -21.960 39.987 35.333 1.00 53.52 27 LYS B O 1
ATOM 3076 N N . VAL B 1 28 ? -22.156 40.106 33.099 1.00 48.73 28 VAL B N 1
ATOM 3077 C CA . VAL B 1 28 ? -23.367 39.296 33.042 1.00 48.34 28 VAL B CA 1
ATOM 3078 C C . VAL B 1 28 ? -23.099 37.905 32.479 1.00 44.34 28 VAL B C 1
ATOM 3079 O O . VAL B 1 28 ? -24.043 37.191 32.134 1.00 42.19 28 VAL B O 1
ATOM 3092 N N . ARG B 1 29 ? -21.827 37.511 32.375 1.00 40.31 29 ARG B N 1
ATOM 3093 C CA . ARG B 1 29 ? -21.415 36.173 31.951 1.00 37.05 29 ARG B CA 1
ATOM 3094 C C . ARG B 1 29 ? -21.940 35.856 30.559 1.00 36.63 29 ARG B C 1
ATOM 3095 O O . ARG B 1 29 ? -22.431 34.767 30.290 1.00 37.28 29 ARG B O 1
ATOM 3116 N N . LYS B 1 30 ? -21.818 36.814 29.663 1.00 35.72 30 LYS B N 1
ATOM 3117 C CA . LYS B 1 30 ? -22.219 36.652 28.279 1.00 36.22 30 LYS B CA 1
ATOM 3118 C C . LYS B 1 30 ? -20.999 36.897 27.413 1.00 35.22 30 LYS B C 1
ATOM 3119 O O . LYS B 1 30 ? -20.271 37.877 27.621 1.00 35.49 30 LYS B O 1
ATOM 3138 N N . VAL B 1 31 ? -20.786 36.011 26.447 1.00 33.80 31 VAL B N 1
ATOM 3139 C CA . VAL B 1 31 ? -19.671 36.099 25.518 1.00 34.44 31 VAL B CA 1
ATOM 3140 C C . VAL B 1 31 ? -20.247 36.098 24.110 1.00 34.70 31 VAL B C 1
ATOM 3141 O O . VAL B 1 31 ? -21.016 35.196 23.752 1.00 36.22 31 VAL B O 1
ATOM 3154 N N . PHE B 1 32 ? -19.810 37.043 23.285 1.00 33.76 32 PHE B N 1
ATOM 3155 C CA . PHE B 1 32 ? -20.306 37.170 21.918 1.00 36.99 32 PHE B CA 1
ATOM 3156 C C . PHE B 1 32 ? -19.203 36.750 20.960 1.00 37.77 32 PHE B C 1
ATOM 3157 O O . PHE B 1 32 ? -18.057 37.198 21.088 1.00 39.83 32 PHE B O 1
ATOM 3174 N N . VAL B 1 33 ? -19.539 35.808 20.079 1.00 36.24 33 VAL B N 1
ATOM 3175 C CA . VAL B 1 33 ? -18.677 35.310 19.020 1.00 37.63 33 VAL B CA 1
ATOM 3176 C C . VAL B 1 33 ? -19.359 35.692 17.711 1.00 40.43 33 VAL B C 1
ATOM 3177 O O . VAL B 1 33 ? -20.260 34.981 17.235 1.00 40.91 33 VAL B O 1
ATOM 3190 N N . THR B 1 34 ? -18.963 36.827 17.150 1.00 43.12 34 THR B N 1
ATOM 3191 C CA . THR B 1 34 ? -19.608 37.443 15.997 1.00 49.04 34 THR B CA 1
ATOM 3192 C C . THR B 1 34 ? -18.577 37.672 14.901 1.00 52.49 34 THR B C 1
ATOM 3193 O O . THR B 1 34 ? -17.488 38.188 15.169 1.00 51.55 34 THR B O 1
ATOM 3204 N N . GLY B 1 35 ? -18.906 37.275 13.683 1.00 56.50 35 GLY B N 1
ATOM 3205 C CA . GLY B 1 35 ? -18.010 37.508 12.569 1.00 60.09 35 GLY B CA 1
ATOM 3206 C C . GLY B 1 35 ? -16.942 36.439 12.420 1.00 59.77 35 GLY B C 1
ATOM 3207 O O . GLY B 1 35 ? -17.029 35.337 12.972 1.00 57.88 35 GLY B O 1
ATOM 3211 N N . GLY B 1 36 ? -15.921 36.781 11.638 1.00 62.06 36 GLY B N 1
ATOM 3212 C CA . GLY B 1 36 ? -14.872 35.818 11.345 1.00 62.56 36 GLY B CA 1
ATOM 3213 C C . GLY B 1 36 ? -14.119 35.387 12.589 1.00 60.49 36 GLY B C 1
ATOM 3214 O O . GLY B 1 36 ? -13.761 36.202 13.447 1.00 62.64 36 GLY B O 1
ATOM 3218 N N . VAL B 1 37 ? -13.886 34.079 12.701 1.00 56.99 37 VAL B N 1
ATOM 3219 C CA . VAL B 1 37 ? -13.094 33.511 13.788 1.00 54.66 37 VAL B CA 1
ATOM 3220 C C . VAL B 1 37 ? -11.622 33.610 13.401 1.00 55.35 37 VAL B C 1
ATOM 3221 O O . VAL B 1 37 ? -11.161 32.894 12.511 1.00 58.49 37 VAL B O 1
ATOM 3234 N N . ASP B 1 38 ? -10.880 34.497 14.062 1.00 53.02 38 ASP B N 1
ATOM 3235 C CA . ASP B 1 38 ? -9.453 34.645 13.803 1.00 54.26 38 ASP B CA 1
ATOM 3236 C C . ASP B 1 38 ? -8.692 34.546 15.121 1.00 51.89 38 ASP B C 1
ATOM 3237 O O . ASP B 1 38 ? -9.282 34.407 16.195 1.00 49.03 38 ASP B O 1
ATOM 3246 N N . GLU B 1 39 ? -7.360 34.624 15.035 1.00 53.86 39 GLU B N 1
ATOM 3247 C CA . GLU B 1 39 ? -6.534 34.483 16.228 1.00 52.80 39 GLU B CA 1
ATOM 3248 C C . GLU B 1 39 ? -6.861 35.549 17.266 1.00 47.27 39 GLU B C 1
ATOM 3249 O O . GLU B 1 39 ? -6.929 35.254 18.463 1.00 42.98 39 GLU B O 1
ATOM 3261 N N . LYS B 1 40 ? -7.120 36.779 16.835 1.00 49.86 40 LYS B N 1
ATOM 3262 C CA . LYS B 1 40 ? -7.403 37.831 17.803 1.00 54.05 40 LYS B CA 1
ATOM 3263 C C . LYS B 1 40 ? -8.676 37.534 18.582 1.00 49.04 40 LYS B C 1
ATOM 3264 O O . LYS B 1 40 ? -8.691 37.625 19.817 1.00 44.55 40 LYS B O 1
ATOM 3283 N N . MET B 1 41 ? -9.736 37.118 17.880 1.00 52.85 41 MET B N 1
ATOM 3284 C CA . MET B 1 41 ? -10.976 36.773 18.556 1.00 55.71 41 MET B CA 1
ATOM 3285 C C . MET B 1 41 ? -10.763 35.582 19.477 1.00 51.54 41 MET B C 1
ATOM 3286 O O . MET B 1 41 ? -11.289 35.543 20.595 1.00 49.44 41 MET B O 1
ATOM 3300 N N . ALA B 1 42 ? -10.015 34.583 19.009 1.00 49.19 42 ALA B N 1
ATOM 3301 C CA . ALA B 1 42 ? -9.761 33.408 19.826 1.00 45.61 42 ALA B CA 1
ATOM 3302 C C . ALA B 1 42 ? -9.051 33.784 21.121 1.00 45.06 42 ALA B C 1
ATOM 3303 O O . ALA B 1 42 ? -9.457 33.360 22.208 1.00 45.30 42 ALA B O 1
ATOM 3310 N N . LYS B 1 43 ? -8.008 34.612 21.032 1.00 45.71 43 LYS B N 1
ATOM 3311 C CA . LYS B 1 43 ? -7.317 35.051 22.241 1.00 45.56 43 LYS B CA 1
ATOM 3312 C C . LYS B 1 43 ? -8.275 35.734 23.207 1.00 41.85 43 LYS B C 1
ATOM 3313 O O . LYS B 1 43 ? -8.256 35.467 24.413 1.00 41.91 43 LYS B O 1
ATOM 3332 N N . ASP B 1 44 ? -9.117 36.633 22.693 1.00 39.92 44 ASP B N 1
ATOM 3333 C CA . ASP B 1 44 ? -10.046 37.355 23.558 1.00 40.23 44 ASP B CA 1
ATOM 3334 C C . ASP B 1 44 ? -11.057 36.409 24.188 1.00 37.13 44 ASP B C 1
ATOM 3335 O O . ASP B 1 44 ? -11.319 36.473 25.395 1.00 36.95 44 ASP B O 1
ATOM 3344 N N . VAL B 1 45 ? -11.654 35.532 23.380 1.00 35.50 45 VAL B N 1
ATOM 3345 C CA . VAL B 1 45 ? -12.689 34.639 23.900 1.00 32.77 45 VAL B CA 1
ATOM 3346 C C . VAL B 1 45 ? -12.099 33.662 24.921 1.00 32.22 45 VAL B C 1
ATOM 3347 O O . VAL B 1 45 ? -12.689 33.414 25.978 1.00 31.23 45 VAL B O 1
ATOM 3360 N N . VAL B 1 46 ? -10.917 33.118 24.647 1.00 33.16 46 VAL B N 1
ATOM 3361 C CA . VAL B 1 46 ? -10.286 32.210 25.605 1.00 34.55 46 VAL B CA 1
ATOM 3362 C C . VAL B 1 46 ? -10.065 32.912 26.942 1.00 35.31 46 VAL B C 1
ATOM 3363 O O . VAL B 1 46 ? -10.319 32.345 28.013 1.00 34.22 46 VAL B O 1
ATOM 3376 N N . GLN B 1 47 ? -9.565 34.150 26.907 1.00 36.97 47 GLN B N 1
ATOM 3377 C CA . GLN B 1 47 ? -9.353 34.864 28.163 1.00 35.96 47 GLN B CA 1
ATOM 3378 C C . GLN B 1 47 ? -10.665 35.105 28.884 1.00 33.92 47 GLN B C 1
ATOM 3379 O O . GLN B 1 47 ? -10.778 34.887 30.099 1.00 34.27 47 GLN B O 1
ATOM 3393 N N . GLN B 1 48 ? -11.673 35.566 28.142 1.00 33.40 48 GLN B N 1
ATOM 3394 C CA . GLN B 1 48 ? -12.969 35.824 28.754 1.00 34.93 48 GLN B CA 1
ATOM 3395 C C . GLN B 1 48 ? -13.499 34.589 29.462 1.00 31.33 48 GLN B C 1
ATOM 3396 O O . GLN B 1 48 ? -14.001 34.675 30.587 1.00 30.03 48 GLN B O 1
ATOM 3410 N N . LEU B 1 49 ? -13.429 33.432 28.799 1.00 30.67 49 LEU B N 1
ATOM 3411 C CA . LEU B 1 49 ? -13.935 32.204 29.403 1.00 32.28 49 LEU B CA 1
ATOM 3412 C C . LEU B 1 49 ? -13.178 31.869 30.682 1.00 31.55 49 LEU B C 1
ATOM 3413 O O . LEU B 1 49 ? -13.783 31.456 31.684 1.00 29.76 49 LEU B O 1
ATOM 3429 N N . HIS B 1 50 ? -11.843 32.008 30.654 1.00 31.42 50 HIS B N 1
ATOM 3430 C CA . HIS B 1 50 ? -11.045 31.711 31.840 1.00 30.40 50 HIS B CA 1
ATOM 3431 C C . HIS B 1 50 ? -11.297 32.723 32.936 1.00 30.08 50 HIS B C 1
ATOM 3432 O O . HIS B 1 50 ? -11.354 32.361 34.115 1.00 30.78 50 HIS B O 1
ATOM 3446 N N . ILE B 1 51 ? -11.481 33.991 32.573 1.00 31.50 51 ILE B N 1
ATOM 3447 C CA . ILE B 1 51 ? -11.831 34.987 33.579 1.00 34.48 51 ILE B CA 1
ATOM 3448 C C . ILE B 1 51 ? -13.162 34.627 34.226 1.00 35.89 51 ILE B C 1
ATOM 3449 O O . ILE B 1 51 ? -13.292 34.591 35.452 1.00 37.20 51 ILE B O 1
ATOM 3465 N N . LEU B 1 52 ? -14.176 34.345 33.411 1.00 35.27 52 LEU B N 1
ATOM 3466 C CA . LEU B 1 52 ? -15.479 34.009 33.983 1.00 34.52 52 LEU B CA 1
ATOM 3467 C C . LEU B 1 52 ? -15.395 32.755 34.853 1.00 33.66 52 LEU B C 1
ATOM 3468 O O . LEU B 1 52 ? -16.016 32.688 35.920 1.00 34.85 52 LEU B O 1
ATOM 3484 N N . ALA B 1 53 ? -14.617 31.760 34.427 1.00 32.56 53 ALA B N 1
ATOM 3485 C CA . ALA B 1 53 ? -14.481 30.535 35.223 1.00 33.61 53 ALA B CA 1
ATOM 3486 C C . ALA B 1 53 ? -13.784 30.794 36.555 1.00 36.00 53 ALA B C 1
ATOM 3487 O O . ALA B 1 53 ? -14.086 30.126 37.554 1.00 35.35 53 ALA B O 1
ATOM 3494 N N . SER B 1 54 ? -12.844 31.748 36.597 1.00 38.14 54 SER B N 1
ATOM 3495 C CA . SER B 1 54 ? -12.197 32.053 37.867 1.00 40.34 54 SER B CA 1
ATOM 3496 C C . SER B 1 54 ? -13.160 32.734 38.829 1.00 42.68 54 SER B C 1
ATOM 3497 O O . SER B 1 54 ? -13.019 32.616 40.048 1.00 44.65 54 SER B O 1
ATOM 3505 N N . ILE B 1 55 ? -14.121 33.474 38.302 1.00 43.43 55 ILE B N 1
ATOM 3506 C CA . ILE B 1 55 ? -15.037 34.211 39.160 1.00 48.90 55 ILE B CA 1
ATOM 3507 C C . ILE B 1 55 ? -16.064 33.281 39.796 1.00 52.49 55 ILE B C 1
ATOM 3508 O O . ILE B 1 55 ? -16.412 33.438 40.971 1.00 57.02 55 ILE B O 1
ATOM 3524 N N . SER B 1 56 ? -16.612 32.340 39.032 1.00 49.80 56 SER B N 1
ATOM 3525 C CA . SER B 1 56 ? -17.613 31.444 39.604 1.00 48.47 56 SER B CA 1
ATOM 3526 C C . SER B 1 56 ? -17.877 30.288 38.658 1.00 43.32 56 SER B C 1
ATOM 3527 O O . SER B 1 56 ? -17.504 30.314 37.479 1.00 38.71 56 SER B O 1
ATOM 3535 N N . ASP B 1 57 ? -18.575 29.287 39.185 1.00 44.88 57 ASP B N 1
ATOM 3536 C CA . ASP B 1 57 ? -18.961 28.130 38.395 1.00 46.35 57 ASP B CA 1
ATOM 3537 C C . ASP B 1 57 ? -20.290 28.315 37.673 1.00 44.36 57 ASP B C 1
ATOM 3538 O O . ASP B 1 57 ? -20.764 27.361 37.045 1.00 43.87 57 ASP B O 1
ATOM 3547 N N . ASP B 1 58 ? -20.906 29.498 37.752 1.00 43.16 58 ASP B N 1
ATOM 3548 C CA . ASP B 1 58 ? -22.221 29.711 37.154 1.00 41.71 58 ASP B CA 1
ATOM 3549 C C . ASP B 1 58 ? -22.146 29.604 35.632 1.00 38.73 58 ASP B C 1
ATOM 3550 O O . ASP B 1 58 ? -21.087 29.802 35.035 1.00 37.58 58 ASP B O 1
ATOM 3559 N N . PRO B 1 59 ? -23.267 29.285 34.982 1.00 37.02 59 PRO B N 1
ATOM 3560 C CA . PRO B 1 59 ? -23.251 29.124 33.523 1.00 34.30 59 PRO B CA 1
ATOM 3561 C C . PRO B 1 59 ? -22.788 30.375 32.793 1.00 33.09 59 PRO B C 1
ATOM 3562 O O . PRO B 1 59 ? -22.874 31.506 33.284 1.00 35.35 59 PRO B O 1
ATOM 3573 N N . ILE B 1 60 ? -22.284 30.148 31.588 1.00 30.78 60 ILE B N 1
ATOM 3574 C CA . ILE B 1 60 ? -21.825 31.198 30.689 1.00 32.45 60 ILE B CA 1
ATOM 3575 C C . ILE B 1 60 ? -22.655 31.098 29.422 1.00 32.98 60 ILE B C 1
ATOM 3576 O O . ILE B 1 60 ? -22.801 30.001 28.863 1.00 34.88 60 ILE B O 1
ATOM 3592 N N . TYR B 1 61 ? -23.193 32.232 28.964 1.00 32.69 61 TYR B N 1
ATOM 3593 C CA . TYR B 1 61 ? -23.969 32.273 27.733 1.00 34.03 61 TYR B CA 1
ATOM 3594 C C . TYR B 1 61 ? -23.065 32.716 26.596 1.00 32.72 61 TYR B C 1
ATOM 3595 O O . TYR B 1 61 ? -22.458 33.789 26.663 1.00 33.84 61 TYR B O 1
ATOM 3613 N N . MET B 1 62 ? -23.003 31.911 25.542 1.00 31.81 62 MET B N 1
ATOM 3614 C CA . MET B 1 62 ? -22.214 32.222 24.359 1.00 32.53 62 MET B CA 1
ATOM 3615 C C . MET B 1 62 ? -23.138 32.336 23.151 1.00 34.22 62 MET B C 1
ATOM 3616 O O . MET B 1 62 ? -23.920 31.417 22.863 1.00 33.50 62 MET B O 1
ATOM 3630 N N . PHE B 1 63 ? -23.045 33.471 22.459 1.00 34.88 63 PHE B N 1
ATOM 3631 C CA . PHE B 1 63 ? -23.834 33.776 21.274 1.00 35.70 63 PHE B CA 1
ATOM 3632 C C . PHE B 1 63 ? -22.915 33.703 20.065 1.00 34.89 63 PHE B C 1
ATOM 3633 O O . PHE B 1 63 ? -21.949 34.475 19.964 1.00 34.79 63 PHE B O 1
ATOM 3650 N N . VAL B 1 64 ? -23.222 32.790 19.148 1.00 35.08 64 VAL B N 1
ATOM 3651 C CA . VAL B 1 64 ? -22.387 32.528 17.983 1.00 38.65 64 VAL B CA 1
ATOM 3652 C C . VAL B 1 64 ? -23.158 32.894 16.724 1.00 40.55 64 VAL B C 1
ATOM 3653 O O . VAL B 1 64 ? -24.236 32.341 16.458 1.00 42.37 64 VAL B O 1
ATOM 3666 N N . ASN B 1 65 ? -22.578 33.796 15.929 1.00 41.03 65 ASN B N 1
ATOM 3667 C CA . ASN B 1 65 ? -23.076 34.161 14.605 1.00 45.54 65 ASN B CA 1
ATOM 3668 C C . ASN B 1 65 ? -21.842 34.466 13.754 1.00 48.44 65 ASN B C 1
ATOM 3669 O O . ASN B 1 65 ? -21.371 35.607 13.709 1.00 49.77 65 ASN B O 1
ATOM 3680 N N . SER B 1 66 ? -21.344 33.441 13.064 1.00 50.62 66 SER B N 1
ATOM 3681 C CA . SER B 1 66 ? -20.068 33.544 12.381 1.00 53.99 66 SER B CA 1
ATOM 3682 C C . SER B 1 66 ? -20.110 32.922 10.994 1.00 59.41 66 SER B C 1
ATOM 3683 O O . SER B 1 66 ? -20.637 31.808 10.835 1.00 58.41 66 SER B O 1
ATOM 3691 N N . PRO B 1 67 ? -19.578 33.608 9.975 1.00 66.08 67 PRO B N 1
ATOM 3692 C CA . PRO B 1 67 ? -19.527 33.004 8.635 1.00 71.62 67 PRO B CA 1
ATOM 3693 C C . PRO B 1 67 ? -18.364 32.040 8.427 1.00 74.27 67 PRO B C 1
ATOM 3694 O O . PRO B 1 67 ? -18.309 31.404 7.368 1.00 74.89 67 PRO B O 1
ATOM 3705 N N . GLY B 1 68 ? -17.457 31.889 9.396 1.00 76.63 68 GLY B N 1
ATOM 3706 C CA . GLY B 1 68 ? -16.343 30.969 9.296 1.00 78.38 68 GLY B CA 1
ATOM 3707 C C . GLY B 1 68 ? -15.092 31.555 9.919 1.00 76.31 68 GLY B C 1
ATOM 3708 O O . GLY B 1 68 ? -15.163 32.484 10.721 1.00 78.42 68 GLY B O 1
ATOM 3712 N N . GLY B 1 69 ? -13.944 31.003 9.527 1.00 71.58 69 GLY B N 1
ATOM 3713 C CA . GLY B 1 69 ? -12.651 31.497 9.962 1.00 68.53 69 GLY B CA 1
ATOM 3714 C C . GLY B 1 69 ? -11.623 30.376 10.069 1.00 68.02 69 GLY B C 1
ATOM 3715 O O . GLY B 1 69 ? -11.775 29.304 9.491 1.00 65.65 69 GLY B O 1
ATOM 3719 N N . HIS B 1 70 ? -10.560 30.666 10.814 1.00 73.70 70 HIS B N 1
ATOM 3720 C CA . HIS B 1 70 ? -9.449 29.735 10.960 1.00 78.64 70 HIS B CA 1
ATOM 3721 C C . HIS B 1 70 ? -9.775 28.611 11.944 1.00 75.44 70 HIS B C 1
ATOM 3722 O O . HIS B 1 70 ? -10.168 28.863 13.086 1.00 71.57 70 HIS B O 1
ATOM 3736 N N . VAL B 1 71 ? -9.554 27.368 11.512 1.00 73.86 71 VAL B N 1
ATOM 3737 C CA . VAL B 1 71 ? -9.948 26.216 12.317 1.00 69.98 71 VAL B CA 1
ATOM 3738 C C . VAL B 1 71 ? -9.144 26.145 13.615 1.00 65.80 71 VAL B C 1
ATOM 3739 O O . VAL B 1 71 ? -9.691 25.822 14.671 1.00 61.56 71 VAL B O 1
ATOM 3752 N N . GLU B 1 72 ? -7.845 26.446 13.575 1.00 69.97 72 GLU B N 1
ATOM 3753 C CA . GLU B 1 72 ? -7.070 26.405 14.815 1.00 72.29 72 GLU B CA 1
ATOM 3754 C C . GLU B 1 72 ? -7.534 27.455 15.812 1.00 69.53 72 GLU B C 1
ATOM 3755 O O . GLU B 1 72 ? -7.374 27.269 17.028 1.00 69.90 72 GLU B O 1
ATOM 3767 N N . SER B 1 73 ? -8.063 28.580 15.330 1.00 65.73 73 SER B N 1
ATOM 3768 C CA . SER B 1 73 ? -8.581 29.583 16.260 1.00 60.00 73 SER B CA 1
ATOM 3769 C C . SER B 1 73 ? -9.887 29.103 16.883 1.00 51.96 73 SER B C 1
ATOM 3770 O O . SER B 1 73 ? -10.120 29.292 18.086 1.00 49.42 73 SER B O 1
ATOM 3778 N N . GLY B 1 74 ? -10.744 28.465 16.082 1.00 46.89 74 GLY B N 1
ATOM 3779 C CA . GLY B 1 74 ? -11.894 27.796 16.653 1.00 39.12 74 GLY B CA 1
ATOM 3780 C C . GLY B 1 74 ? -11.495 26.702 17.624 1.00 36.40 74 GLY B C 1
ATOM 3781 O O . GLY B 1 74 ? -12.145 26.497 18.651 1.00 34.15 74 GLY B O 1
ATOM 3785 N N . ASP B 1 75 ? -10.420 25.986 17.315 1.00 39.34 75 ASP B N 1
ATOM 3786 C CA . ASP B 1 75 ? -10.010 24.875 18.167 1.00 43.25 75 ASP B CA 1
ATOM 3787 C C . ASP B 1 75 ? -9.628 25.359 19.562 1.00 39.11 75 ASP B C 1
ATOM 3788 O O . ASP B 1 75 ? -9.875 24.662 20.555 1.00 38.00 75 ASP B O 1
ATOM 3797 N N . MET B 1 76 ? -8.980 26.526 19.655 1.00 37.53 76 MET B N 1
ATOM 3798 C CA . MET B 1 76 ? -8.605 27.060 20.958 1.00 37.25 76 MET B CA 1
ATOM 3799 C C . MET B 1 76 ? -9.822 27.358 21.809 1.00 35.21 76 MET B C 1
ATOM 3800 O O . MET B 1 76 ? -9.810 27.136 23.025 1.00 36.06 76 MET B O 1
ATOM 3814 N N . ILE B 1 77 ? -10.860 27.930 21.205 1.00 34.17 77 ILE B N 1
ATOM 3815 C CA . ILE B 1 77 ? -12.084 28.226 21.938 1.00 33.18 77 ILE B CA 1
ATOM 3816 C C . ILE B 1 77 ? -12.771 26.928 22.367 1.00 32.15 77 ILE B C 1
ATOM 3817 O O . ILE B 1 77 ? -13.193 26.785 23.521 1.00 31.27 77 ILE B O 1
ATOM 3833 N N . PHE B 1 78 ? -12.868 25.962 21.446 1.00 31.97 78 PHE B N 1
ATOM 3834 C CA . PHE B 1 78 ? -13.390 24.624 21.760 1.00 31.86 78 PHE B CA 1
ATOM 3835 C C . PHE B 1 78 ? -12.692 24.041 22.985 1.00 32.43 78 PHE B C 1
ATOM 3836 O O . PHE B 1 78 ? -13.345 23.576 23.932 1.00 30.86 78 PHE B O 1
ATOM 3853 N N . ASP B 1 79 ? -11.352 24.074 22.992 1.00 34.05 79 ASP B N 1
ATOM 3854 C CA . ASP B 1 79 ? -10.622 23.465 24.101 1.00 35.86 79 ASP B CA 1
ATOM 3855 C C . ASP B 1 79 ? -10.939 24.162 25.413 1.00 34.20 79 ASP B C 1
ATOM 3856 O O . ASP B 1 79 ? -11.101 23.512 26.455 1.00 34.43 79 ASP B O 1
ATOM 3865 N N . ALA B 1 80 ? -11.033 25.489 25.381 1.00 32.82 80 ALA B N 1
ATOM 3866 C CA . ALA B 1 80 ? -11.290 26.236 26.604 1.00 31.65 80 ALA B CA 1
ATOM 3867 C C . ALA B 1 80 ? -12.688 25.953 27.131 1.00 31.19 80 ALA B C 1
ATOM 3868 O O . ALA B 1 80 ? -12.875 25.754 28.340 1.00 32.04 80 ALA B O 1
ATOM 3875 N N . ILE B 1 81 ? -13.680 25.911 26.238 1.00 30.95 81 ILE B N 1
ATOM 3876 C CA . ILE B 1 81 ? -15.036 25.560 26.661 1.00 30.85 81 ILE B CA 1
ATOM 3877 C C . ILE B 1 81 ? -15.041 24.217 27.374 1.00 31.53 81 ILE B C 1
ATOM 3878 O O . ILE B 1 81 ? -15.678 24.057 28.419 1.00 31.83 81 ILE B O 1
ATOM 3894 N N . ARG B 1 82 ? -14.349 23.221 26.810 1.00 32.05 82 ARG B N 1
ATOM 3895 C CA . ARG B 1 82 ? -14.347 21.891 27.416 1.00 34.71 82 ARG B CA 1
ATOM 3896 C C . ARG B 1 82 ? -13.575 21.876 28.731 1.00 35.30 82 ARG B C 1
ATOM 3897 O O . ARG B 1 82 ? -13.900 21.098 29.636 1.00 33.75 82 ARG B O 1
ATOM 3918 N N . PHE B 1 83 ? -12.544 22.718 28.840 1.00 36.16 83 PHE B N 1
ATOM 3919 C CA . PHE B 1 83 ? -11.633 22.691 29.974 1.00 36.08 83 PHE B CA 1
ATOM 3920 C C . PHE B 1 83 ? -12.223 23.325 31.228 1.00 33.22 83 PHE B C 1
ATOM 3921 O O . PHE B 1 83 ? -12.057 22.787 32.331 1.00 33.72 83 PHE B O 1
ATOM 3938 N N . ILE B 1 84 ? -12.902 24.468 31.089 1.00 32.60 84 ILE B N 1
ATOM 3939 C CA . ILE B 1 84 ? -13.368 25.196 32.272 1.00 32.45 84 ILE B CA 1
ATOM 3940 C C . ILE B 1 84 ? -14.534 24.469 32.933 1.00 32.02 84 ILE B C 1
ATOM 3941 O O . ILE B 1 84 ? -15.213 23.636 32.336 1.00 28.84 84 ILE B O 1
ATOM 3957 N N . THR B 1 85 ? -14.780 24.812 34.189 1.00 34.67 85 THR B N 1
ATOM 3958 C CA . THR B 1 85 ? -15.832 24.153 34.952 1.00 37.55 85 THR B CA 1
ATOM 3959 C C . THR B 1 85 ? -17.233 24.672 34.619 1.00 36.14 85 THR B C 1
ATOM 3960 O O . THR B 1 85 ? -18.173 23.871 34.561 1.00 36.93 85 THR B O 1
ATOM 3971 N N . PRO B 1 86 ? -17.446 25.970 34.407 1.00 32.19 86 PRO B N 1
ATOM 3972 C CA . PRO B 1 86 ? -18.818 26.416 34.071 1.00 31.71 86 PRO B CA 1
ATOM 3973 C C . PRO B 1 86 ? -19.346 25.770 32.791 1.00 30.57 86 PRO B C 1
ATOM 3974 O O . PRO B 1 86 ? -18.616 25.569 31.819 1.00 30.70 86 PRO B O 1
ATOM 3985 N N . LYS B 1 87 ? -20.643 25.448 32.790 1.00 31.82 87 LYS B N 1
ATOM 3986 C CA . LYS B 1 87 ? -21.290 25.005 31.564 1.00 33.46 87 LYS B CA 1
ATOM 3987 C C . LYS B 1 87 ? -21.505 26.197 30.642 1.00 31.20 87 LYS B C 1
ATOM 3988 O O . LYS B 1 87 ? -21.911 27.273 31.087 1.00 32.87 87 LYS B O 1
ATOM 4007 N N . VAL B 1 88 ? -21.201 26.014 29.361 1.00 28.36 88 VAL B N 1
ATOM 4008 C CA . VAL B 1 88 ? -21.423 27.037 28.352 1.00 29.81 88 VAL B CA 1
ATOM 4009 C C . VAL B 1 88 ? -22.760 26.754 27.679 1.00 31.48 88 VAL B C 1
ATOM 4010 O O . VAL B 1 88 ? -22.977 25.660 27.134 1.00 32.05 88 VAL B O 1
ATOM 4023 N N . ILE B 1 89 ? -23.659 27.731 27.748 1.00 34.15 89 ILE B N 1
ATOM 4024 C CA . ILE B 1 89 ? -24.961 27.664 27.083 1.00 37.38 89 ILE B CA 1
ATOM 4025 C C . ILE B 1 89 ? -24.803 28.295 25.707 1.00 34.60 89 ILE B C 1
ATOM 4026 O O . ILE B 1 89 ? -24.482 29.481 25.594 1.00 35.49 89 ILE B O 1
ATOM 4042 N N . MET B 1 90 ? -25.032 27.510 24.664 1.00 31.87 90 MET B N 1
ATOM 4043 C CA . MET B 1 90 ? -24.688 27.886 23.299 1.00 32.37 90 MET B CA 1
ATOM 4044 C C . MET B 1 90 ? -25.950 28.298 22.543 1.00 33.46 90 MET B C 1
ATOM 4045 O O . MET B 1 90 ? -26.902 27.511 22.434 1.00 33.36 90 MET B O 1
ATOM 4059 N N . ILE B 1 91 ? -25.969 29.538 22.059 1.00 33.89 91 ILE B N 1
ATOM 4060 C CA . ILE B 1 91 ? -27.084 30.073 21.283 1.00 34.48 91 ILE B CA 1
ATOM 4061 C C . ILE B 1 91 ? -26.580 30.484 19.907 1.00 34.39 91 ILE B C 1
ATOM 4062 O O . ILE B 1 91 ? -25.846 31.477 19.770 1.00 35.73 91 ILE B O 1
ATOM 4078 N N . GLY B 1 92 ? -26.998 29.752 18.884 1.00 34.81 92 GLY B N 1
ATOM 4079 C CA . GLY B 1 92 ? -26.601 30.027 17.515 1.00 37.65 92 GLY B CA 1
ATOM 4080 C C . GLY B 1 92 ? -27.659 30.859 16.769 1.00 41.63 92 GLY B C 1
ATOM 4081 O O . GLY B 1 92 ? -28.859 30.647 16.946 1.00 44.15 92 GLY B O 1
ATOM 4085 N N . SER B 1 93 ? -27.177 31.781 15.946 1.00 44.43 93 SER B N 1
ATOM 4086 C CA . SER B 1 93 ? -28.093 32.614 15.170 1.00 48.42 93 SER B CA 1
ATOM 4087 C C . SER B 1 93 ? -27.432 33.036 13.866 1.00 51.95 93 SER B C 1
ATOM 4088 O O . SER B 1 93 ? -26.203 33.067 13.745 1.00 51.23 93 SER B O 1
ATOM 4096 N N . GLY B 1 94 ? -28.264 33.392 12.898 1.00 53.60 94 GLY B N 1
ATOM 4097 C CA . GLY B 1 94 ? -27.745 33.826 11.621 1.00 55.96 94 GLY B CA 1
ATOM 4098 C C . GLY B 1 94 ? -26.996 32.708 10.929 1.00 56.39 94 GLY B C 1
ATOM 4099 O O . GLY B 1 94 ? -27.608 31.756 10.434 1.00 55.85 94 GLY B O 1
ATOM 4103 N N . SER B 1 95 ? -25.673 32.816 10.875 1.00 58.21 95 SER B N 1
ATOM 4104 C CA . SER B 1 95 ? -24.831 31.771 10.315 1.00 60.99 95 SER B CA 1
ATOM 4105 C C . SER B 1 95 ? -23.915 31.216 11.395 1.00 59.12 95 SER B C 1
ATOM 4106 O O . SER B 1 95 ? -23.292 31.978 12.140 1.00 61.81 95 SER B O 1
ATOM 4114 N N . VAL B 1 96 ? -23.824 29.897 11.457 1.00 54.20 96 VAL B N 1
ATOM 4115 C CA . VAL B 1 96 ? -22.896 29.189 12.338 1.00 48.05 96 VAL B CA 1
ATOM 4116 C C . VAL B 1 96 ? -22.077 28.290 11.425 1.00 47.07 96 VAL B C 1
ATOM 4117 O O . VAL B 1 96 ? -22.448 27.147 11.144 1.00 47.41 96 VAL B O 1
ATOM 4130 N N . ALA B 1 97 ? -20.953 28.805 10.947 1.00 46.47 97 ALA B N 1
ATOM 4131 C CA . ALA B 1 97 ? -20.239 28.154 9.864 1.00 48.20 97 ALA B CA 1
ATOM 4132 C C . ALA B 1 97 ? -18.789 27.892 10.229 1.00 49.20 97 ALA B C 1
ATOM 4133 O O . ALA B 1 97 ? -18.143 28.712 10.882 1.00 48.27 97 ALA B O 1
ATOM 4140 N N . SER B 1 98 ? -18.286 26.740 9.787 1.00 51.93 98 SER B N 1
ATOM 4141 C CA . SER B 1 98 ? -16.855 26.429 9.847 1.00 54.24 98 SER B CA 1
ATOM 4142 C C . SER B 1 98 ? -16.309 26.583 11.265 1.00 48.84 98 SER B C 1
ATOM 4143 O O . SER B 1 98 ? -16.672 25.818 12.172 1.00 43.88 98 SER B O 1
ATOM 4151 N N . ALA B 1 99 ? -15.387 27.518 11.486 1.00 49.60 99 ALA B N 1
ATOM 4152 C CA . ALA B 1 99 ? -14.830 27.647 12.830 1.00 47.40 99 ALA B CA 1
ATOM 4153 C C . ALA B 1 99 ? -15.932 27.899 13.853 1.00 43.81 99 ALA B C 1
ATOM 4154 O O . ALA B 1 99 ? -15.862 27.419 14.991 1.00 44.12 99 ALA B O 1
ATOM 4161 N N . GLY B 1 100 ? -16.960 28.652 13.468 1.00 41.08 100 GLY B N 1
ATOM 4162 C CA . GLY B 1 100 ? -18.066 28.907 14.379 1.00 38.07 100 GLY B CA 1
ATOM 4163 C C . GLY B 1 100 ? -18.835 27.651 14.739 1.00 36.38 100 GLY B C 1
ATOM 4164 O O . GLY B 1 100 ? -19.378 27.544 15.847 1.00 35.65 100 GLY B O 1
ATOM 4168 N N . ALA B 1 101 ? -18.934 26.707 13.795 1.00 35.98 101 ALA B N 1
ATOM 4169 C CA . ALA B 1 101 ? -19.614 25.441 14.063 1.00 34.29 101 ALA B CA 1
ATOM 4170 C C . ALA B 1 101 ? -18.794 24.562 14.996 1.00 32.97 101 ALA B C 1
ATOM 4171 O O . ALA B 1 101 ? -19.351 23.847 15.838 1.00 31.81 101 ALA B O 1
ATOM 4178 N N . LEU B 1 102 ? -17.466 24.605 14.861 1.00 34.30 102 LEU B N 1
ATOM 4179 C CA . LEU B 1 102 ? -16.613 23.877 15.794 1.00 34.99 102 LEU B CA 1
ATOM 4180 C C . LEU B 1 102 ? -16.803 24.402 17.207 1.00 33.33 102 LEU B C 1
ATOM 4181 O O . LEU B 1 102 ? -16.964 23.629 18.157 1.00 31.82 102 LEU B O 1
ATOM 4197 N N . ILE B 1 103 ? -16.805 25.729 17.357 1.00 34.70 103 ILE B N 1
ATOM 4198 C CA . ILE B 1 103 ? -17.067 26.341 18.656 1.00 34.94 103 ILE B CA 1
ATOM 4199 C C . ILE B 1 103 ? -18.415 25.887 19.192 1.00 35.56 103 ILE B C 1
ATOM 4200 O O . ILE B 1 103 ? -18.539 25.456 20.346 1.00 36.09 103 ILE B O 1
ATOM 4216 N N . TYR B 1 104 ? -19.451 26.007 18.357 1.00 35.20 104 TYR B N 1
ATOM 4217 C CA . TYR B 1 104 ? -20.792 25.609 18.754 1.00 33.20 104 TYR B CA 1
ATOM 4218 C C . TYR B 1 104 ? -20.798 24.187 19.286 1.00 33.47 104 TYR B C 1
ATOM 4219 O O . TYR B 1 104 ? -21.383 23.918 20.340 1.00 32.35 104 TYR B O 1
ATOM 4237 N N . ALA B 1 105 ? -20.093 23.275 18.604 1.00 34.19 105 ALA B N 1
ATOM 4238 C CA . ALA B 1 105 ? -20.110 21.861 18.978 1.00 35.49 105 ALA B CA 1
ATOM 4239 C C . ALA B 1 105 ? -19.407 21.565 20.299 1.00 35.19 105 ALA B C 1
ATOM 4240 O O . ALA B 1 105 ? -19.543 20.448 20.802 1.00 35.37 105 ALA B O 1
ATOM 4247 N N . ALA B 1 106 ? -18.665 22.522 20.874 1.00 33.05 106 ALA B N 1
ATOM 4248 C CA . ALA B 1 106 ? -17.973 22.251 22.127 1.00 31.90 106 ALA B CA 1
ATOM 4249 C C . ALA B 1 106 ? -18.947 22.109 23.287 1.00 29.66 106 ALA B C 1
ATOM 4250 O O . ALA B 1 106 ? -18.638 21.441 24.279 1.00 29.70 106 ALA B O 1
ATOM 4257 N N . ALA B 1 107 ? -20.103 22.758 23.205 1.00 32.23 107 ALA B N 1
ATOM 4258 C CA . ALA B 1 107 ? -21.088 22.685 24.276 1.00 33.61 107 ALA B CA 1
ATOM 4259 C C . ALA B 1 107 ? -21.730 21.300 24.342 1.00 34.66 107 ALA B C 1
ATOM 4260 O O . ALA B 1 107 ? -21.815 20.578 23.346 1.00 36.46 107 ALA B O 1
ATOM 4267 N N . ASP B 1 108 ? -22.162 20.925 25.544 1.00 33.61 108 ASP B N 1
ATOM 4268 C CA . ASP B 1 108 ? -22.956 19.720 25.705 1.00 33.53 108 ASP B CA 1
ATOM 4269 C C . ASP B 1 108 ? -24.233 19.833 24.863 1.00 33.59 108 ASP B C 1
ATOM 4270 O O . ASP B 1 108 ? -24.784 20.922 24.664 1.00 31.78 108 ASP B O 1
ATOM 4279 N N . LYS B 1 109 ? -24.682 18.688 24.343 1.00 35.85 109 LYS B N 1
ATOM 4280 C CA . LYS B 1 109 ? -25.873 18.674 23.491 1.00 36.97 109 LYS B CA 1
ATOM 4281 C C . LYS B 1 109 ? -27.037 19.368 24.187 1.00 35.73 109 LYS B C 1
ATOM 4282 O O . LYS B 1 109 ? -27.732 20.202 23.592 1.00 36.37 109 LYS B O 1
ATOM 4301 N N . GLU B 1 110 ? -27.264 19.048 25.462 1.00 33.81 110 GLU B N 1
ATOM 4302 C CA . GLU B 1 110 ? -28.404 19.648 26.141 1.00 34.42 110 GLU B CA 1
ATOM 4303 C C . GLU B 1 110 ? -28.337 21.169 26.177 1.00 34.48 110 GLU B C 1
ATOM 4304 O O . GLU B 1 110 ? -29.357 21.814 26.456 1.00 34.80 110 GLU B O 1
ATOM 4316 N N . ASN B 1 111 ? -27.176 21.766 25.901 1.00 33.15 111 ASN B N 1
ATOM 4317 C CA . ASN B 1 111 ? -27.023 23.212 25.994 1.00 34.19 111 ASN B CA 1
ATOM 4318 C C . ASN B 1 111 ? -26.875 23.887 24.632 1.00 34.39 111 ASN B C 1
ATOM 4319 O O . ASN B 1 111 ? -26.482 25.062 24.565 1.00 33.98 111 ASN B O 1
ATOM 4330 N N . ARG B 1 112 ? -27.216 23.192 23.548 1.00 34.90 112 ARG B N 1
ATOM 4331 C CA . ARG B 1 112 ? -27.089 23.735 22.198 1.00 36.15 112 ARG B CA 1
ATOM 4332 C C . ARG B 1 112 ? -28.459 24.152 21.671 1.00 37.00 112 ARG B C 1
ATOM 4333 O O . ARG B 1 112 ? -29.283 23.307 21.284 1.00 38.26 112 ARG B O 1
ATOM 4354 N N . TYR B 1 113 ? -28.668 25.460 21.619 1.00 35.88 113 TYR B N 1
ATOM 4355 C CA . TYR B 1 113 ? -29.887 26.081 21.154 1.00 36.66 113 TYR B CA 1
ATOM 4356 C C . TYR B 1 113 ? -29.632 26.800 19.837 1.00 37.68 113 TYR B C 1
ATOM 4357 O O . TYR B 1 113 ? -28.494 27.116 19.482 1.00 36.49 113 TYR B O 1
ATOM 4375 N N . SER B 1 114 ? -30.714 27.027 19.097 1.00 39.88 114 SER B N 1
ATOM 4376 C CA . SER B 1 114 ? -30.622 27.726 17.828 1.00 43.81 114 SER B CA 1
ATOM 4377 C C . SER B 1 114 ? -31.894 28.515 17.594 1.00 47.73 114 SER B C 1
ATOM 4378 O O . SER B 1 114 ? -32.978 28.107 18.014 1.00 48.08 114 SER B O 1
ATOM 4386 N N . LEU B 1 115 ? -31.755 29.645 16.914 1.00 50.18 115 LEU B N 1
ATOM 4387 C CA . LEU B 1 115 ? -32.902 30.353 16.373 1.00 52.04 115 LEU B CA 1
ATOM 4388 C C . LEU B 1 115 ? -33.419 29.672 15.108 1.00 53.51 115 LEU B C 1
ATOM 4389 O O . LEU B 1 115 ? -32.695 28.907 14.463 1.00 53.79 115 LEU B O 1
ATOM 4405 N N . PRO B 1 116 ? -34.687 29.924 14.737 1.00 58.62 116 PRO B N 1
ATOM 4406 C CA . PRO B 1 116 ? -35.274 29.172 13.610 1.00 61.41 116 PRO B CA 1
ATOM 4407 C C . PRO B 1 116 ? -34.563 29.399 12.283 1.00 62.51 116 PRO B C 1
ATOM 4408 O O . PRO B 1 116 ? -34.474 28.472 11.464 1.00 62.49 116 PRO B O 1
ATOM 4419 N N . ASN B 1 117 ? -34.032 30.593 12.053 1.00 62.70 117 ASN B N 1
ATOM 4420 C CA . ASN B 1 117 ? -33.503 30.953 10.745 1.00 65.74 117 ASN B CA 1
ATOM 4421 C C . ASN B 1 117 ? -32.032 30.597 10.582 1.00 62.45 117 ASN B C 1
ATOM 4422 O O . ASN B 1 117 ? -31.476 30.825 9.508 1.00 65.73 117 ASN B O 1
ATOM 4433 N N . THR B 1 118 ? -31.394 30.037 11.606 1.00 56.04 118 THR B N 1
ATOM 4434 C CA . THR B 1 118 ? -29.957 29.822 11.569 1.00 54.25 118 THR B CA 1
ATOM 4435 C C . THR B 1 118 ? -29.601 28.753 10.553 1.00 56.50 118 THR B C 1
ATOM 4436 O O . THR B 1 118 ? -30.310 27.757 10.413 1.00 56.43 118 THR B O 1
ATOM 4447 N N . ARG B 1 119 ? -28.514 28.977 9.820 1.00 61.77 119 ARG B N 1
ATOM 4448 C CA . ARG B 1 119 ? -27.966 27.981 8.913 1.00 66.97 119 ARG B CA 1
ATOM 4449 C C . ARG B 1 119 ? -26.576 27.590 9.386 1.00 60.26 119 ARG B C 1
ATOM 4450 O O . ARG B 1 119 ? -25.812 28.436 9.849 1.00 61.36 119 ARG B O 1
ATOM 4471 N N . PHE B 1 120 ? -26.281 26.293 9.318 1.00 53.39 120 PHE B N 1
ATOM 4472 C CA . PHE B 1 120 ? -25.040 25.706 9.800 1.00 49.27 120 PHE B CA 1
ATOM 4473 C C . PHE B 1 120 ? -24.255 25.118 8.635 1.00 50.95 120 PHE B C 1
ATOM 4474 O O . PHE B 1 120 ? -24.820 24.465 7.756 1.00 53.40 120 PHE B O 1
ATOM 4491 N N . LEU B 1 121 ? -22.953 25.360 8.635 1.00 50.28 121 LEU B N 1
ATOM 4492 C CA . LEU B 1 121 ? -22.044 24.851 7.618 1.00 53.57 121 LEU B CA 1
ATOM 4493 C C . LEU B 1 121 ? -20.894 24.129 8.296 1.00 56.34 121 LEU B C 1
ATOM 4494 O O . LEU B 1 121 ? -20.163 24.735 9.088 1.00 55.93 121 LEU B O 1
ATOM 4510 N N . LEU B 1 122 ? -20.760 22.834 8.018 1.00 61.60 122 LEU B N 1
ATOM 4511 C CA . LEU B 1 122 ? -19.624 22.032 8.471 1.00 67.72 122 LEU B CA 1
ATOM 4512 C C . LEU B 1 122 ? -18.589 21.999 7.340 1.00 77.33 122 LEU B C 1
ATOM 4513 O O . LEU B 1 122 ? -18.746 21.268 6.359 1.00 79.04 122 LEU B O 1
ATOM 4529 N N . HIS B 1 123 ? -17.567 22.846 7.450 1.00 84.60 123 HIS B N 1
ATOM 4530 C CA . HIS B 1 123 ? -16.501 22.970 6.464 1.00 93.81 123 HIS B CA 1
ATOM 4531 C C . HIS B 1 123 ? -15.226 22.279 6.947 1.00 97.51 123 HIS B C 1
ATOM 4532 O O . HIS B 1 123 ? -14.849 22.391 8.119 1.00 95.98 123 HIS B O 1
ATOM 4546 N N . GLN B 1 124 ? -14.566 21.554 6.031 1.00 102.56 124 GLN B N 1
ATOM 4547 C CA . GLN B 1 124 ? -13.322 20.857 6.342 1.00 103.51 124 GLN B CA 1
ATOM 4548 C C . GLN B 1 124 ? -12.123 21.769 6.072 1.00 101.87 124 GLN B C 1
ATOM 4549 O O . GLN B 1 124 ? -12.117 22.510 5.082 1.00 106.12 124 GLN B O 1
ATOM 4563 N N . PRO B 1 125 ? -11.101 21.746 6.943 1.00 94.04 125 PRO B N 1
ATOM 4564 C CA . PRO B 1 125 ? -9.903 22.585 6.752 1.00 90.63 125 PRO B CA 1
ATOM 4565 C C . PRO B 1 125 ? -9.481 22.772 5.296 1.00 90.64 125 PRO B C 1
ATOM 4566 O O . PRO B 1 125 ? -9.377 23.922 4.863 1.00 90.24 125 PRO B O 1
ATOM 4577 N N . SER B 1 134 ? 7.369 21.681 5.690 1.00 109.64 134 SER B N 1
ATOM 4578 C CA . SER B 1 134 ? 8.599 21.269 5.016 1.00 113.81 134 SER B CA 1
ATOM 4579 C C . SER B 1 134 ? 8.294 20.422 3.785 1.00 116.02 134 SER B C 1
ATOM 4580 O O . SER B 1 134 ? 8.367 20.903 2.651 1.00 120.18 134 SER B O 1
ATOM 4587 N N . ASN B 1 135 ? 7.946 19.162 4.016 1.00 112.90 135 ASN B N 1
ATOM 4588 C CA . ASN B 1 135 ? 7.625 18.255 2.931 1.00 113.27 135 ASN B CA 1
ATOM 4589 C C . ASN B 1 135 ? 6.163 18.436 2.562 1.00 109.57 135 ASN B C 1
ATOM 4590 O O . ASN B 1 135 ? 5.329 18.813 3.394 1.00 105.14 135 ASN B O 1
ATOM 4601 N N . ILE B 1 136 ? 5.835 18.151 1.308 1.00 120.66 136 ILE B N 1
ATOM 4602 C CA . ILE B 1 136 ? 4.423 18.159 0.949 1.00 115.22 136 ILE B CA 1
ATOM 4603 C C . ILE B 1 136 ? 3.721 16.959 1.619 1.00 114.49 136 ILE B C 1
ATOM 4604 O O . ILE B 1 136 ? 2.547 17.023 2.006 1.00 108.66 136 ILE B O 1
ATOM 4620 N N . GLU B 1 137 ? 4.453 15.848 1.789 1.00 120.98 137 GLU B N 1
ATOM 4621 C CA . GLU B 1 137 ? 3.895 14.648 2.383 1.00 120.97 137 GLU B CA 1
ATOM 4622 C C . GLU B 1 137 ? 3.469 14.886 3.820 1.00 115.19 137 GLU B C 1
ATOM 4623 O O . GLU B 1 137 ? 2.370 14.465 4.231 1.00 117.52 137 GLU B O 1
ATOM 4635 N N . ILE B 1 138 ? 4.338 15.555 4.602 1.00 107.35 138 ILE B N 1
ATOM 4636 C CA . ILE B 1 138 ? 4.049 15.786 6.023 1.00 100.82 138 ILE B CA 1
ATOM 4637 C C . ILE B 1 138 ? 2.944 16.817 6.199 1.00 98.44 138 ILE B C 1
ATOM 4638 O O . ILE B 1 138 ? 2.104 16.683 7.091 1.00 89.20 138 ILE B O 1
ATOM 4654 N N . TYR B 1 139 ? 2.929 17.864 5.368 1.00 108.64 139 TYR B N 1
ATOM 4655 C CA . TYR B 1 139 ? 1.827 18.822 5.433 1.00 111.62 139 TYR B CA 1
ATOM 4656 C C . TYR B 1 139 ? 0.505 18.123 5.148 1.00 103.31 139 TYR B C 1
ATOM 4657 O O . TYR B 1 139 ? -0.524 18.426 5.764 1.00 103.93 139 TYR B O 1
ATOM 4675 N N . ARG B 1 140 ? 0.518 17.178 4.213 1.00 93.86 140 ARG B N 1
ATOM 4676 C CA . ARG B 1 140 ? -0.662 16.355 3.989 1.00 83.18 140 ARG B CA 1
ATOM 4677 C C . ARG B 1 140 ? -1.081 15.622 5.254 1.00 79.59 140 ARG B C 1
ATOM 4678 O O . ARG B 1 140 ? -2.242 15.692 5.672 1.00 75.32 140 ARG B O 1
ATOM 4699 N N . ARG B 1 141 ? -0.147 14.885 5.863 1.00 82.77 141 ARG B N 1
ATOM 4700 C CA . ARG B 1 141 ? -0.500 14.060 7.009 1.00 82.99 141 ARG B CA 1
ATOM 4701 C C . ARG B 1 141 ? -1.031 14.908 8.154 1.00 80.14 141 ARG B C 1
ATOM 4702 O O . ARG B 1 141 ? -1.880 14.440 8.924 1.00 78.64 141 ARG B O 1
ATOM 4723 N N . GLU B 1 142 ? -0.569 16.158 8.277 1.00 79.68 142 GLU B N 1
ATOM 4724 C CA . GLU B 1 142 ? -1.124 17.018 9.316 1.00 78.88 142 GLU B CA 1
ATOM 4725 C C . GLU B 1 142 ? -2.539 17.453 8.966 1.00 73.88 142 GLU B C 1
ATOM 4726 O O . GLU B 1 142 ? -3.407 17.506 9.842 1.00 71.86 142 GLU B O 1
ATOM 4738 N N . ILE B 1 143 ? -2.798 17.753 7.689 1.00 72.77 143 ILE B N 1
ATOM 4739 C CA . ILE B 1 143 ? -4.158 18.095 7.271 1.00 69.29 143 ILE B CA 1
ATOM 4740 C C . ILE B 1 143 ? -5.082 16.900 7.457 1.00 64.23 143 ILE B C 1
ATOM 4741 O O . ILE B 1 143 ? -6.210 17.040 7.943 1.00 61.65 143 ILE B O 1
ATOM 4757 N N . VAL B 1 144 ? -4.631 15.710 7.056 1.00 61.91 144 VAL B N 1
ATOM 4758 C CA . VAL B 1 144 ? -5.423 14.511 7.313 1.00 58.06 144 VAL B CA 1
ATOM 4759 C C . VAL B 1 144 ? -5.625 14.341 8.815 1.00 57.09 144 VAL B C 1
ATOM 4760 O O . VAL B 1 144 ? -6.728 14.032 9.278 1.00 55.25 144 VAL B O 1
ATOM 4773 N N . ARG B 1 145 ? -4.566 14.536 9.602 1.00 59.71 145 ARG B N 1
ATOM 4774 C CA . ARG B 1 145 ? -4.717 14.445 11.049 1.00 62.24 145 ARG B CA 1
ATOM 4775 C C . ARG B 1 145 ? -5.780 15.423 11.545 1.00 60.29 145 ARG B C 1
ATOM 4776 O O . ARG B 1 145 ? -6.652 15.059 12.346 1.00 57.40 145 ARG B O 1
ATOM 4797 N N . MET B 1 146 ? -5.746 16.663 11.044 1.00 62.43 146 MET B N 1
ATOM 4798 C CA . MET B 1 146 ? -6.710 17.664 11.481 1.00 64.41 146 MET B CA 1
ATOM 4799 C C . MET B 1 146 ? -8.110 17.316 11.003 1.00 57.34 146 MET B C 1
ATOM 4800 O O . MET B 1 146 ? -9.080 17.450 11.754 1.00 54.34 146 MET B O 1
ATOM 4814 N N . LYS B 1 147 ? -8.238 16.906 9.738 1.00 56.13 147 LYS B N 1
ATOM 4815 C CA . LYS B 1 147 ? -9.547 16.536 9.213 1.00 55.20 147 LYS B CA 1
ATOM 4816 C C . LYS B 1 147 ? -10.163 15.396 10.016 1.00 52.69 147 LYS B C 1
ATOM 4817 O O . LYS B 1 147 ? -11.367 15.400 10.293 1.00 54.05 147 LYS B O 1
ATOM 4836 N N . GLU B 1 148 ? -9.361 14.387 10.351 1.00 51.79 148 GLU B N 1
ATOM 4837 C CA . GLU B 1 148 ? -9.878 13.236 11.079 1.00 54.33 148 GLU B CA 1
ATOM 4838 C C . GLU B 1 148 ? -10.288 13.624 12.492 1.00 49.53 148 GLU B C 1
ATOM 4839 O O . GLU B 1 148 ? -11.294 13.127 13.015 1.00 47.31 148 GLU B O 1
ATOM 4851 N N . ARG B 1 149 ? -9.528 14.519 13.125 1.00 49.59 149 ARG B N 1
ATOM 4852 C CA . ARG B 1 149 ? -9.924 14.985 14.447 1.00 51.76 149 ARG B CA 1
ATOM 4853 C C . ARG B 1 149 ? -11.263 15.717 14.379 1.00 49.20 149 ARG B C 1
ATOM 4854 O O . ARG B 1 149 ? -12.125 15.528 15.242 1.00 45.97 149 ARG B O 1
ATOM 4875 N N . LEU B 1 150 ? -11.463 16.543 13.348 1.00 50.97 150 LEU B N 1
ATOM 4876 C CA . LEU B 1 150 ? -12.722 17.272 13.224 1.00 52.72 150 LEU B CA 1
ATOM 4877 C C . LEU B 1 150 ? -13.877 16.320 12.960 1.00 51.73 150 LEU B C 1
ATOM 4878 O O . LEU B 1 150 ? -14.973 16.492 13.512 1.00 50.46 150 LEU B O 1
ATOM 4894 N N . ASP B 1 151 ? -13.652 15.309 12.115 1.00 52.63 151 ASP B N 1
ATOM 4895 C CA . ASP B 1 151 ? -14.684 14.305 11.879 1.00 52.13 151 ASP B CA 1
ATOM 4896 C C . ASP B 1 151 ? -15.139 13.672 13.185 1.00 50.11 151 ASP B C 1
ATOM 4897 O O . ASP B 1 151 ? -16.343 13.513 13.419 1.00 50.91 151 ASP B O 1
ATOM 4906 N N . ARG B 1 152 ? -14.192 13.322 14.060 1.00 48.75 152 ARG B N 1
ATOM 4907 C CA . ARG B 1 152 ? -14.556 12.671 15.314 1.00 49.18 152 ARG B CA 1
ATOM 4908 C C . ARG B 1 152 ? -15.237 13.647 16.268 1.00 46.03 152 ARG B C 1
ATOM 4909 O O . ARG B 1 152 ? -16.145 13.263 17.019 1.00 45.86 152 ARG B O 1
ATOM 4930 N N . ILE B 1 153 ? -14.791 14.905 16.289 1.00 44.42 153 ILE B N 1
ATOM 4931 C CA . ILE B 1 153 ? -15.439 15.893 17.150 1.00 44.43 153 ILE B CA 1
ATOM 4932 C C . ILE B 1 153 ? -16.912 16.032 16.772 1.00 42.86 153 ILE B C 1
ATOM 4933 O O . ILE B 1 153 ? -17.805 15.950 17.621 1.00 42.49 153 ILE B O 1
ATOM 4949 N N . PHE B 1 154 ? -17.189 16.231 15.487 1.00 44.37 154 PHE B N 1
ATOM 4950 C CA . PHE B 1 154 ? -18.575 16.422 15.071 1.00 43.22 154 PHE B CA 1
ATOM 4951 C C . PHE B 1 154 ? -19.371 15.130 15.168 1.00 43.21 154 PHE B C 1
ATOM 4952 O O . PHE B 1 154 ? -20.581 15.170 15.430 1.00 44.09 154 PHE B O 1
ATOM 4969 N N . ALA B 1 155 ? -18.714 13.981 14.984 1.00 43.16 155 ALA B N 1
ATOM 4970 C CA . ALA B 1 155 ? -19.387 12.703 15.182 1.00 46.79 155 ALA B CA 1
ATOM 4971 C C . ALA B 1 155 ? -19.874 12.567 16.617 1.00 48.82 155 ALA B C 1
ATOM 4972 O O . ALA B 1 155 ? -21.020 12.179 16.866 1.00 50.38 155 ALA B O 1
ATOM 4979 N N . GLU B 1 156 ? -19.003 12.859 17.580 1.00 48.98 156 GLU B N 1
ATOM 4980 C CA . GLU B 1 156 ? -19.406 12.792 18.978 1.00 50.34 156 GLU B CA 1
ATOM 4981 C C . GLU B 1 156 ? -20.463 13.837 19.316 1.00 46.31 156 GLU B C 1
ATOM 4982 O O . GLU B 1 156 ? -21.340 13.584 20.146 1.00 44.39 156 GLU B O 1
ATOM 4994 N N . ALA B 1 157 ? -20.398 15.019 18.700 1.00 45.80 157 ALA B N 1
ATOM 4995 C CA . ALA B 1 157 ? -21.345 16.071 19.058 1.00 45.78 157 ALA B CA 1
ATOM 4996 C C . ALA B 1 157 ? -22.732 15.809 18.489 1.00 47.42 157 ALA B C 1
ATOM 4997 O O . ALA B 1 157 ? -23.729 16.167 19.125 1.00 47.61 157 ALA B O 1
ATOM 5004 N N . THR B 1 158 ? -22.816 15.156 17.329 1.00 48.32 158 THR B N 1
ATOM 5005 C CA . THR B 1 158 ? -24.082 14.966 16.630 1.00 47.66 158 THR B CA 1
ATOM 5006 C C . THR B 1 158 ? -24.670 13.568 16.781 1.00 49.57 158 THR B C 1
ATOM 5007 O O . THR B 1 158 ? -25.870 13.389 16.545 1.00 53.25 158 THR B O 1
ATOM 5018 N N . GLY B 1 159 ? -23.863 12.572 17.115 1.00 53.91 159 GLY B N 1
ATOM 5019 C CA . GLY B 1 159 ? -24.315 11.194 17.096 1.00 52.44 159 GLY B CA 1
ATOM 5020 C C . GLY B 1 159 ? -24.204 10.513 15.753 1.00 53.70 159 GLY B C 1
ATOM 5021 O O . GLY B 1 159 ? -24.540 9.328 15.647 1.00 53.04 159 GLY B O 1
ATOM 5025 N N . GLN B 1 160 ? -23.739 11.217 14.727 1.00 55.95 160 GLN B N 1
ATOM 5026 C CA . GLN B 1 160 ? -23.455 10.595 13.447 1.00 58.75 160 GLN B CA 1
ATOM 5027 C C . GLN B 1 160 ? -22.117 9.868 13.528 1.00 58.86 160 GLN B C 1
ATOM 5028 O O . GLN B 1 160 ? -21.300 10.119 14.426 1.00 58.54 160 GLN B O 1
ATOM 5042 N N . THR B 1 161 ? -21.875 8.985 12.547 1.00 60.92 161 THR B N 1
ATOM 5043 C CA . THR B 1 161 ? -20.598 8.289 12.485 1.00 61.61 161 THR B CA 1
ATOM 5044 C C . THR B 1 161 ? -19.516 9.213 11.935 1.00 60.97 161 THR B C 1
ATOM 5045 O O . THR B 1 161 ? -19.808 10.147 11.183 1.00 60.81 161 THR B O 1
ATOM 5056 N N . PRO B 1 162 ? -18.252 8.957 12.272 1.00 62.40 162 PRO B N 1
ATOM 5057 C CA . PRO B 1 162 ? -17.175 9.736 11.635 1.00 63.57 162 PRO B CA 1
ATOM 5058 C C . PRO B 1 162 ? -17.190 9.642 10.118 1.00 66.65 162 PRO B C 1
ATOM 5059 O O . PRO B 1 162 ? -16.898 10.632 9.437 1.00 67.61 162 PRO B O 1
ATOM 5070 N N . GLU B 1 163 ? -17.535 8.477 9.565 1.00 68.00 163 GLU B N 1
ATOM 5071 C CA . GLU B 1 163 ? -17.566 8.332 8.114 1.00 70.14 163 GLU B CA 1
ATOM 5072 C C . GLU B 1 163 ? -18.655 9.198 7.495 1.00 68.89 163 GLU B C 1
ATOM 5073 O O . GLU B 1 163 ? -18.445 9.819 6.446 1.00 70.03 163 GLU B O 1
ATOM 5085 N N . LYS B 1 164 ? -19.822 9.264 8.139 1.00 67.10 164 LYS B N 1
ATOM 5086 C CA . LYS B 1 164 ? -20.892 10.119 7.642 1.00 67.67 164 LYS B CA 1
ATOM 5087 C C . LYS B 1 164 ? -20.461 11.576 7.673 1.00 66.16 164 LYS B C 1
ATOM 5088 O O . LYS B 1 164 ? -20.586 12.297 6.677 1.00 67.70 164 LYS B O 1
ATOM 5107 N N . ILE B 1 165 ? -19.886 12.011 8.795 1.00 62.92 165 ILE B N 1
ATOM 5108 C CA . ILE B 1 165 ? -19.378 13.375 8.886 1.00 60.32 165 ILE B CA 1
ATOM 5109 C C . ILE B 1 165 ? -18.352 13.627 7.790 1.00 62.49 165 ILE B C 1
ATOM 5110 O O . ILE B 1 165 ? -18.433 14.613 7.048 1.00 63.21 165 ILE B O 1
ATOM 5126 N N . SER B 1 166 ? -17.380 12.727 7.661 1.00 66.08 166 SER B N 1
ATOM 5127 C CA . SER B 1 166 ? -16.320 12.937 6.686 1.00 72.83 166 SER B CA 1
ATOM 5128 C C . SER B 1 166 ? -16.888 13.061 5.285 1.00 79.49 166 SER B C 1
ATOM 5129 O O . SER B 1 166 ? -16.494 13.957 4.535 1.00 81.09 166 SER B O 1
ATOM 5137 N N . ALA B 1 167 ? -17.843 12.195 4.929 1.00 83.24 167 ALA B N 1
ATOM 5138 C CA . ALA B 1 167 ? -18.444 12.238 3.599 1.00 88.50 167 ALA B CA 1
ATOM 5139 C C . ALA B 1 167 ? -19.271 13.503 3.395 1.00 88.56 167 ALA B C 1
ATOM 5140 O O . ALA B 1 167 ? -19.280 14.074 2.297 1.00 92.97 167 ALA B O 1
ATOM 5147 N N . ASP B 1 168 ? -19.987 13.950 4.432 1.00 83.50 168 ASP B N 1
ATOM 5148 C CA . ASP B 1 168 ? -20.858 15.106 4.256 1.00 83.50 168 ASP B CA 1
ATOM 5149 C C . ASP B 1 168 ? -20.054 16.381 4.150 1.00 84.08 168 ASP B C 1
ATOM 5150 O O . ASP B 1 168 ? -20.423 17.293 3.398 1.00 88.34 168 ASP B O 1
ATOM 5159 N N . THR B 1 169 ? -18.929 16.453 4.851 1.00 81.49 169 THR B N 1
ATOM 5160 C CA . THR B 1 169 ? -18.155 17.688 4.868 1.00 82.50 169 THR B CA 1
ATOM 5161 C C . THR B 1 169 ? -17.167 17.802 3.697 1.00 87.76 169 THR B C 1
ATOM 5162 O O . THR B 1 169 ? -16.552 18.870 3.535 1.00 86.15 169 THR B O 1
ATOM 5173 N N . GLU B 1 170 ? -17.007 16.747 2.886 1.00 95.03 170 GLU B N 1
ATOM 5174 C CA . GLU B 1 170 ? -16.194 16.837 1.680 1.00 102.95 170 GLU B CA 1
ATOM 5175 C C . GLU B 1 170 ? -16.633 18.017 0.842 1.00 109.83 170 GLU B C 1
ATOM 5176 O O . GLU B 1 170 ? -15.794 18.743 0.293 1.00 110.73 170 GLU B O 1
ATOM 5188 N N . ARG B 1 171 ? -17.950 18.185 0.663 1.00 117.06 171 ARG B N 1
ATOM 5189 C CA . ARG B 1 171 ? -18.471 19.352 -0.037 1.00 126.17 171 ARG B CA 1
ATOM 5190 C C . ARG B 1 171 ? -18.823 20.423 1.012 1.00 125.79 171 ARG B C 1
ATOM 5191 O O . ARG B 1 171 ? -18.446 20.330 2.183 1.00 132.95 171 ARG B O 1
ATOM 5212 N N . ASP B 1 172 ? -19.576 21.448 0.608 1.00 117.21 172 ASP B N 1
ATOM 5213 C CA . ASP B 1 172 ? -20.065 22.499 1.504 1.00 105.17 172 ASP B CA 1
ATOM 5214 C C . ASP B 1 172 ? -21.468 22.053 1.909 1.00 113.20 172 ASP B C 1
ATOM 5215 O O . ASP B 1 172 ? -22.426 22.189 1.146 1.00 112.83 172 ASP B O 1
ATOM 5224 N N . PHE B 1 173 ? -21.576 21.516 3.122 1.00 104.15 173 PHE B N 1
ATOM 5225 C CA . PHE B 1 173 ? -22.792 20.884 3.630 1.00 110.20 173 PHE B CA 1
ATOM 5226 C C . PHE B 1 173 ? -23.531 21.881 4.511 1.00 102.94 173 PHE B C 1
ATOM 5227 O O . PHE B 1 173 ? -23.156 22.107 5.666 1.00 103.02 173 PHE B O 1
ATOM 5244 N N . TRP B 1 174 ? -24.572 22.497 3.949 1.00 94.36 174 TRP B N 1
ATOM 5245 C CA . TRP B 1 174 ? -25.379 23.463 4.675 1.00 81.72 174 TRP B CA 1
ATOM 5246 C C . TRP B 1 174 ? -26.608 22.784 5.265 1.00 76.67 174 TRP B C 1
ATOM 5247 O O . TRP B 1 174 ? -27.217 21.909 4.638 1.00 78.45 174 TRP B O 1
ATOM 5268 N N . LEU B 1 175 ? -26.960 23.193 6.481 1.00 70.01 175 LEU B N 1
ATOM 5269 C CA . LEU B 1 175 ? -28.152 22.724 7.174 1.00 64.93 175 LEU B CA 1
ATOM 5270 C C . LEU B 1 175 ? -28.963 23.918 7.654 1.00 60.27 175 LEU B C 1
ATOM 5271 O O . LEU B 1 175 ? -28.400 24.858 8.224 1.00 57.65 175 LEU B O 1
ATOM 5287 N N . ASN B 1 176 ? -30.274 23.881 7.436 1.00 59.81 176 ASN B N 1
ATOM 5288 C CA . ASN B 1 176 ? -31.152 24.817 8.114 1.00 58.90 176 ASN B CA 1
ATOM 5289 C C . ASN B 1 176 ? -31.306 24.353 9.564 1.00 56.69 176 ASN B C 1
ATOM 5290 O O . ASN B 1 176 ? -30.835 23.280 9.949 1.00 55.85 176 ASN B O 1
ATOM 5301 N N . ALA B 1 177 ? -31.942 25.185 10.389 1.00 56.31 177 ALA B N 1
ATOM 5302 C CA . ALA B 1 177 ? -31.990 24.898 11.820 1.00 53.24 177 ALA B CA 1
ATOM 5303 C C . ALA B 1 177 ? -32.680 23.565 12.092 1.00 50.69 177 ALA B C 1
ATOM 5304 O O . ALA B 1 177 ? -32.199 22.763 12.912 1.00 47.49 177 ALA B O 1
ATOM 5311 N N . GLU B 1 178 ? -33.803 23.302 11.398 1.00 52.38 178 GLU B N 1
ATOM 5312 C CA . GLU B 1 178 ? -34.531 22.054 11.602 1.00 54.72 178 GLU B CA 1
ATOM 5313 C C . GLU B 1 178 ? -33.734 20.864 11.094 1.00 54.90 178 GLU B C 1
ATOM 5314 O O . GLU B 1 178 ? -33.701 19.811 11.743 1.00 54.69 178 GLU B O 1
ATOM 5326 N N . GLU B 1 179 ? -33.080 21.002 9.936 1.00 58.53 179 GLU B N 1
ATOM 5327 C CA . GLU B 1 179 ? -32.168 19.944 9.504 1.00 59.56 179 GLU B CA 1
ATOM 5328 C C . GLU B 1 179 ? -31.032 19.758 10.510 1.00 54.02 179 GLU B C 1
ATOM 5329 O O . GLU B 1 179 ? -30.575 18.631 10.734 1.00 53.48 179 GLU B O 1
ATOM 5341 N N . ALA B 1 180 ? -30.572 20.841 11.136 1.00 50.19 180 ALA B N 1
ATOM 5342 C CA . ALA B 1 180 ? -29.496 20.711 12.119 1.00 47.11 180 ALA B CA 1
ATOM 5343 C C . ALA B 1 180 ? -29.950 19.942 13.352 1.00 47.10 180 ALA B C 1
ATOM 5344 O O . ALA B 1 180 ? -29.158 19.204 13.948 1.00 45.16 180 ALA B O 1
ATOM 5351 N N . VAL B 1 181 ? -31.225 20.073 13.728 1.00 49.93 181 VAL B N 1
ATOM 5352 C CA . VAL B 1 181 ? -31.758 19.293 14.840 1.00 51.60 181 VAL B CA 1
ATOM 5353 C C . VAL B 1 181 ? -31.762 17.810 14.491 1.00 56.47 181 VAL B C 1
ATOM 5354 O O . VAL B 1 181 ? -31.280 16.974 15.266 1.00 56.50 181 VAL B O 1
ATOM 5367 N N . GLN B 1 182 ? -32.293 17.464 13.314 1.00 61.37 182 GLN B N 1
ATOM 5368 C CA . GLN B 1 182 ? -32.317 16.067 12.885 1.00 63.66 182 GLN B CA 1
ATOM 5369 C C . GLN B 1 182 ? -30.913 15.512 12.729 1.00 59.76 182 GLN B C 1
ATOM 5370 O O . GLN B 1 182 ? -30.662 14.339 13.029 1.00 60.11 182 GLN B O 1
ATOM 5384 N N . TYR B 1 183 ? -29.977 16.350 12.281 1.00 56.69 183 TYR B N 1
ATOM 5385 C CA . TYR B 1 183 ? -28.600 15.912 12.115 1.00 55.92 183 TYR B CA 1
ATOM 5386 C C . TYR B 1 183 ? -27.920 15.659 13.453 1.00 52.32 183 TYR B C 1
ATOM 5387 O O . TYR B 1 183 ? -26.903 14.958 13.491 1.00 54.73 183 TYR B O 1
ATOM 5405 N N . GLY B 1 184 ? -28.462 16.203 14.546 1.00 47.96 184 GLY B N 1
ATOM 5406 C CA . GLY B 1 184 ? -27.883 16.050 15.867 1.00 45.70 184 GLY B CA 1
ATOM 5407 C C . GLY B 1 184 ? -27.003 17.190 16.345 1.00 43.55 184 GLY B C 1
ATOM 5408 O O . GLY B 1 184 ? -26.492 17.122 17.472 1.00 42.80 184 GLY B O 1
ATOM 5412 N N . LEU B 1 185 ? -26.824 18.238 15.542 1.00 44.00 185 LEU B N 1
ATOM 5413 C CA . LEU B 1 185 ? -25.948 19.331 15.942 1.00 42.76 185 LEU B CA 1
ATOM 5414 C C . LEU B 1 185 ? -26.648 20.269 16.916 1.00 41.86 185 LEU B C 1
ATOM 5415 O O . LEU B 1 185 ? -26.021 20.764 17.860 1.00 40.86 185 LEU B O 1
ATOM 5431 N N . VAL B 1 186 ? -27.938 20.526 16.697 1.00 40.86 186 VAL B N 1
ATOM 5432 C CA . VAL B 1 186 ? -28.720 21.469 17.490 1.00 39.24 186 VAL B CA 1
ATOM 5433 C C . VAL B 1 186 ? -29.705 20.676 18.326 1.00 37.27 186 VAL B C 1
ATOM 5434 O O . VAL B 1 186 ? -30.371 19.773 17.812 1.00 39.18 186 VAL B O 1
ATOM 5447 N N . ASN B 1 187 ? -29.807 21.018 19.610 1.00 34.83 187 ASN B N 1
ATOM 5448 C CA . ASN B 1 187 ? -30.747 20.307 20.464 1.00 34.00 187 ASN B CA 1
ATOM 5449 C C . ASN B 1 187 ? -32.146 20.898 20.423 1.00 35.37 187 ASN B C 1
ATOM 5450 O O . ASN B 1 187 ? -33.131 20.149 20.375 1.00 36.95 187 ASN B O 1
ATOM 5461 N N . LYS B 1 188 ? -32.266 22.223 20.439 1.00 35.87 188 LYS B N 1
ATOM 5462 C CA . LYS B 1 188 ? -33.574 22.858 20.565 1.00 40.51 188 LYS B CA 1
ATOM 5463 C C . LYS B 1 188 ? -33.577 24.162 19.785 1.00 42.62 188 LYS B C 1
ATOM 5464 O O . LYS B 1 188 ? -32.629 24.946 19.885 1.00 40.75 188 LYS B O 1
ATOM 5483 N N . ILE B 1 189 ? -34.626 24.384 19.010 1.00 45.25 189 ILE B N 1
ATOM 5484 C CA . ILE B 1 189 ? -34.830 25.650 18.321 1.00 47.81 189 ILE B CA 1
ATOM 5485 C C . ILE B 1 189 ? -35.707 26.523 19.202 1.00 48.10 189 ILE B C 1
ATOM 5486 O O . ILE B 1 189 ? -36.762 26.081 19.670 1.00 49.25 189 ILE B O 1
ATOM 5502 N N . ILE B 1 190 ? -35.281 27.762 19.428 1.00 47.28 190 ILE B N 1
ATOM 5503 C CA . ILE B 1 190 ? -35.983 28.669 20.322 1.00 48.13 190 ILE B CA 1
ATOM 5504 C C . ILE B 1 190 ? -36.033 30.063 19.707 1.00 52.75 190 ILE B C 1
ATOM 5505 O O . ILE B 1 190 ? -35.224 30.425 18.849 1.00 52.09 190 ILE B O 1
ATOM 5521 N N . VAL B 1 191 ? -36.987 30.856 20.184 1.00 57.30 191 VAL B N 1
ATOM 5522 C CA . VAL B 1 191 ? -37.047 32.268 19.836 1.00 60.06 191 VAL B CA 1
ATOM 5523 C C . VAL B 1 191 ? -36.906 33.184 21.045 1.00 58.97 191 VAL B C 1
ATOM 5524 O O . VAL B 1 191 ? -36.488 34.340 20.876 1.00 60.91 191 VAL B O 1
ATOM 5537 N N . SER B 1 192 ? -37.095 32.689 22.260 1.00 55.04 192 SER B N 1
ATOM 5538 C CA . SER B 1 192 ? -37.055 33.501 23.463 1.00 53.37 192 SER B CA 1
ATOM 5539 C C . SER B 1 192 ? -36.037 32.900 24.421 1.00 49.89 192 SER B C 1
ATOM 5540 O O . SER B 1 192 ? -35.895 31.673 24.489 1.00 46.27 192 SER B O 1
ATOM 5548 N N . GLU B 1 193 ? -35.314 33.775 25.144 1.00 50.77 193 GLU B N 1
ATOM 5549 C CA . GLU B 1 193 ? -34.376 33.308 26.165 1.00 49.35 193 GLU B CA 1
ATOM 5550 C C . GLU B 1 193 ? -35.097 32.556 27.273 1.00 47.42 193 GLU B C 1
ATOM 5551 O O . GLU B 1 193 ? -34.476 31.734 27.962 1.00 44.77 193 GLU B O 1
ATOM 5563 N N . ARG B 1 194 ? -36.401 32.809 27.442 1.00 49.52 194 ARG B N 1
ATOM 5564 C CA . ARG B 1 194 ? -37.188 32.101 28.445 1.00 50.97 194 ARG B CA 1
ATOM 5565 C C . ARG B 1 194 ? -37.309 30.615 28.139 1.00 47.85 194 ARG B C 1
ATOM 5566 O O . ARG B 1 194 ? -37.669 29.839 29.029 1.00 47.74 194 ARG B O 1
ATOM 5587 N N . GLU B 1 195 ? -37.045 30.208 26.901 1.00 45.39 195 GLU B N 1
ATOM 5588 C CA . GLU B 1 195 ? -37.104 28.807 26.532 1.00 46.67 195 GLU B CA 1
ATOM 5589 C C . GLU B 1 195 ? -35.822 28.068 26.873 1.00 45.65 195 GLU B C 1
ATOM 5590 O O . GLU B 1 195 ? -35.725 26.872 26.583 1.00 47.11 195 GLU B O 1
ATOM 5602 N N . ILE B 1 196 ? -34.822 28.763 27.404 1.00 43.45 196 ILE B N 1
ATOM 5603 C CA . ILE B 1 196 ? -33.603 28.113 27.872 1.00 41.01 196 ILE B CA 1
ATOM 5604 C C . ILE B 1 196 ? -33.850 27.552 29.261 1.00 41.95 196 ILE B C 1
ATOM 5605 O O . ILE B 1 196 ? -34.423 28.218 30.128 1.00 42.36 196 ILE B O 1
ATOM 5621 N N . THR B 1 197 ? -33.400 26.328 29.474 1.00 43.29 197 THR B N 1
ATOM 5622 C CA . THR B 1 197 ? -33.410 25.669 30.768 1.00 50.25 197 THR B CA 1
ATOM 5623 C C . THR B 1 197 ? -31.954 25.495 31.181 1.00 57.41 197 THR B C 1
ATOM 5624 O O . THR B 1 197 ? -31.160 24.938 30.417 1.00 59.09 197 THR B O 1
ATOM 5635 N N . LEU B 1 198 ? -31.572 26.024 32.330 1.00 63.83 198 LEU B N 1
ATOM 5636 C CA . LEU B 1 198 ? -30.198 25.791 32.757 1.00 71.05 198 LEU B CA 1
ATOM 5637 C C . LEU B 1 198 ? -30.041 24.324 33.164 1.00 85.30 198 LEU B C 1
ATOM 5638 O O . LEU B 1 198 ? -30.969 23.737 33.734 1.00 81.97 198 LEU B O 1
ATOM 5654 N N . PRO B 1 199 ? -28.880 23.696 32.883 1.00 64.15 199 PRO B N 1
ATOM 5655 C CA . PRO B 1 199 ? -28.735 22.268 33.236 1.00 70.93 199 PRO B CA 1
ATOM 5656 C C . PRO B 1 199 ? -28.700 22.029 34.749 1.00 70.75 199 PRO B C 1
ATOM 5657 O O . PRO B 1 199 ? -29.406 21.129 35.212 1.00 69.96 199 PRO B O 1
ATOM 5668 N N . HIS C 1 14 ? 2.181 54.896 22.260 1.00 85.49 14 HIS C N 1
ATOM 5669 C CA . HIS C 1 14 ? 3.021 55.346 23.370 1.00 82.25 14 HIS C CA 1
ATOM 5670 C C . HIS C 1 14 ? 2.412 56.574 24.050 1.00 78.06 14 HIS C C 1
ATOM 5671 O O . HIS C 1 14 ? 2.904 57.050 25.079 1.00 77.44 14 HIS C O 1
ATOM 5684 N N . GLY C 1 15 ? 1.343 57.102 23.455 1.00 74.14 15 GLY C N 1
ATOM 5685 C CA . GLY C 1 15 ? 0.658 58.217 24.079 1.00 67.23 15 GLY C CA 1
ATOM 5686 C C . GLY C 1 15 ? 0.155 57.877 25.467 1.00 57.95 15 GLY C C 1
ATOM 5687 O O . GLY C 1 15 ? 0.272 58.681 26.396 1.00 56.40 15 GLY C O 1
ATOM 5691 N N . ALA C 1 16 ? -0.386 56.667 25.631 1.00 52.34 16 ALA C N 1
ATOM 5692 C CA . ALA C 1 16 ? -0.954 56.268 26.917 1.00 48.99 16 ALA C CA 1
ATOM 5693 C C . ALA C 1 16 ? 0.116 56.181 28.000 1.00 45.96 16 ALA C C 1
ATOM 5694 O O . ALA C 1 16 ? -0.147 56.506 29.163 1.00 44.72 16 ALA C O 1
ATOM 5701 N N . ILE C 1 17 ? 1.305 55.685 27.663 1.00 45.85 17 ILE C N 1
ATOM 5702 C CA . ILE C 1 17 ? 2.379 55.651 28.652 1.00 46.41 17 ILE C CA 1
ATOM 5703 C C . ILE C 1 17 ? 2.787 57.069 29.031 1.00 44.50 17 ILE C C 1
ATOM 5704 O O . ILE C 1 17 ? 2.893 57.410 30.217 1.00 42.82 17 ILE C O 1
ATOM 5720 N N . GLY C 1 18 ? 3.012 57.920 28.030 1.00 45.93 18 GLY C N 1
ATOM 5721 C CA . GLY C 1 18 ? 3.401 59.290 28.315 1.00 46.41 18 GLY C CA 1
ATOM 5722 C C . GLY C 1 18 ? 2.365 60.039 29.132 1.00 46.61 18 GLY C C 1
ATOM 5723 O O . GLY C 1 18 ? 2.709 60.815 30.024 1.00 45.65 18 GLY C O 1
ATOM 5727 N N . ALA C 1 19 ? 1.083 59.818 28.845 1.00 47.21 19 ALA C N 1
ATOM 5728 C CA . ALA C 1 19 ? 0.055 60.489 29.634 1.00 47.91 19 ALA C CA 1
ATOM 5729 C C . ALA C 1 19 ? 0.058 60.000 31.081 1.00 45.18 19 ALA C C 1
ATOM 5730 O O . ALA C 1 19 ? -0.098 60.800 32.015 1.00 45.44 19 ALA C O 1
ATOM 5737 N N . LYS C 1 20 ? 0.234 58.689 31.291 1.00 43.21 20 LYS C N 1
ATOM 5738 C CA . LYS C 1 20 ? 0.253 58.168 32.653 1.00 42.41 20 LYS C CA 1
ATOM 5739 C C . LYS C 1 20 ? 1.483 58.692 33.405 1.00 40.02 20 LYS C C 1
ATOM 5740 O O . LYS C 1 20 ? 1.378 59.169 34.539 1.00 39.93 20 LYS C O 1
ATOM 5759 N N . LEU C 1 21 ? 2.648 58.666 32.763 1.00 38.46 21 LEU C N 1
ATOM 5760 C CA . LEU C 1 21 ? 3.859 59.193 33.414 1.00 39.17 21 LEU C CA 1
ATOM 5761 C C . LEU C 1 21 ? 3.736 60.694 33.679 1.00 44.07 21 LEU C C 1
ATOM 5762 O O . LEU C 1 21 ? 4.185 61.188 34.720 1.00 42.61 21 LEU C O 1
ATOM 5778 N N . MET C 1 22 ? 3.134 61.433 32.744 1.00 50.68 22 MET C N 1
ATOM 5779 C CA . MET C 1 22 ? 2.806 62.840 32.976 1.00 54.82 22 MET C CA 1
ATOM 5780 C C . MET C 1 22 ? 1.987 63.018 34.248 1.00 51.96 22 MET C C 1
ATOM 5781 O O . MET C 1 22 ? 2.345 63.804 35.129 1.00 52.65 22 MET C O 1
ATOM 5795 N N . GLU C 1 23 ? 0.900 62.259 34.378 1.00 48.50 23 GLU C N 1
ATOM 5796 C CA . GLU C 1 23 ? 0.029 62.408 35.539 1.00 47.06 23 GLU C CA 1
ATOM 5797 C C . GLU C 1 23 ? 0.795 62.199 36.841 1.00 43.27 23 GLU C C 1
ATOM 5798 O O . GLU C 1 23 ? 0.652 62.977 37.793 1.00 42.58 23 GLU C O 1
ATOM 5810 N N . TYR C 1 24 ? 1.601 61.136 36.911 1.00 41.75 24 TYR C N 1
ATOM 5811 C CA . TYR C 1 24 ? 2.359 60.862 38.124 1.00 42.28 24 TYR C CA 1
ATOM 5812 C C . TYR C 1 24 ? 3.421 61.930 38.381 1.00 41.48 24 TYR C C 1
ATOM 5813 O O . TYR C 1 24 ? 3.593 62.386 39.520 1.00 39.76 24 TYR C O 1
ATOM 5831 N N . ALA C 1 25 ? 4.118 62.366 37.334 1.00 42.39 25 ALA C N 1
ATOM 5832 C CA . ALA C 1 25 ? 5.137 63.397 37.512 1.00 42.26 25 ALA C CA 1
ATOM 5833 C C . ALA C 1 25 ? 4.513 64.694 38.016 1.00 45.09 25 ALA C C 1
ATOM 5834 O O . ALA C 1 25 ? 5.054 65.339 38.920 1.00 47.57 25 ALA C O 1
ATOM 5841 N N . LEU C 1 26 ? 3.350 65.071 37.476 1.00 44.77 26 LEU C N 1
ATOM 5842 C CA . LEU C 1 26 ? 2.647 66.247 37.982 1.00 45.13 26 LEU C CA 1
ATOM 5843 C C . LEU C 1 26 ? 2.309 66.097 39.462 1.00 44.51 26 LEU C C 1
ATOM 5844 O O . LEU C 1 26 ? 2.457 67.045 40.247 1.00 44.06 26 LEU C O 1
ATOM 5860 N N . LYS C 1 27 ? 1.867 64.903 39.867 1.00 46.57 27 LYS C N 1
ATOM 5861 C CA . LYS C 1 27 ? 1.488 64.696 41.261 1.00 50.21 27 LYS C CA 1
ATOM 5862 C C . LYS C 1 27 ? 2.677 64.849 42.199 1.00 46.92 27 LYS C C 1
ATOM 5863 O O . LYS C 1 27 ? 2.496 65.176 43.376 1.00 50.40 27 LYS C O 1
ATOM 5882 N N . VAL C 1 28 ? 3.895 64.624 41.710 1.00 50.54 28 VAL C N 1
ATOM 5883 C CA . VAL C 1 28 ? 5.094 64.807 42.531 1.00 49.58 28 VAL C CA 1
ATOM 5884 C C . VAL C 1 28 ? 5.826 66.093 42.177 1.00 48.20 28 VAL C C 1
ATOM 5885 O O . VAL C 1 28 ? 6.953 66.315 42.640 1.00 47.18 28 VAL C O 1
ATOM 5898 N N . ARG C 1 29 ? 5.199 66.950 41.368 1.00 46.13 29 ARG C N 1
ATOM 5899 C CA . ARG C 1 29 ? 5.693 68.286 41.038 1.00 44.19 29 ARG C CA 1
ATOM 5900 C C . ARG C 1 29 ? 7.066 68.233 40.381 1.00 42.37 29 ARG C C 1
ATOM 5901 O O . ARG C 1 29 ? 7.964 69.021 40.689 1.00 42.16 29 ARG C O 1
ATOM 5922 N N . LYS C 1 30 ? 7.214 67.328 39.426 1.00 41.95 30 LYS C N 1
ATOM 5923 C CA . LYS C 1 30 ? 8.450 67.210 38.668 1.00 41.18 30 LYS C CA 1
ATOM 5924 C C . LYS C 1 30 ? 8.145 67.420 37.194 1.00 39.62 30 LYS C C 1
ATOM 5925 O O . LYS C 1 30 ? 7.185 66.849 36.664 1.00 39.39 30 LYS C O 1
ATOM 5944 N N . VAL C 1 31 ? 8.961 68.242 36.545 1.00 39.18 31 VAL C N 1
ATOM 5945 C CA . VAL C 1 31 ? 8.822 68.573 35.134 1.00 39.75 31 VAL C CA 1
ATOM 5946 C C . VAL C 1 31 ? 10.130 68.257 34.424 1.00 39.73 31 VAL C C 1
ATOM 5947 O O . VAL C 1 31 ? 11.213 68.606 34.908 1.00 41.36 31 VAL C O 1
ATOM 5960 N N . PHE C 1 32 ? 10.028 67.621 33.265 1.00 38.64 32 PHE C N 1
ATOM 5961 C CA . PHE C 1 32 ? 11.189 67.183 32.507 1.00 38.89 32 PHE C CA 1
ATOM 5962 C C . PHE C 1 32 ? 11.298 67.906 31.172 1.00 38.85 32 PHE C C 1
ATOM 5963 O O . PHE C 1 32 ? 10.345 67.930 30.389 1.00 39.91 32 PHE C O 1
ATOM 5980 N N . VAL C 1 33 ? 12.465 68.484 30.923 1.00 36.78 33 VAL C N 1
ATOM 5981 C CA . VAL C 1 33 ? 12.794 69.143 29.663 1.00 38.67 33 VAL C CA 1
ATOM 5982 C C . VAL C 1 33 ? 13.935 68.353 29.033 1.00 41.19 33 VAL C C 1
ATOM 5983 O O . VAL C 1 33 ? 15.122 68.577 29.317 1.00 40.71 33 VAL C O 1
ATOM 5996 N N . THR C 1 34 ? 13.583 67.419 28.166 1.00 44.12 34 THR C N 1
ATOM 5997 C CA . THR C 1 34 ? 14.527 66.452 27.631 1.00 47.94 34 THR C CA 1
ATOM 5998 C C . THR C 1 34 ? 14.554 66.516 26.112 1.00 48.82 34 THR C C 1
ATOM 5999 O O . THR C 1 34 ? 13.510 66.372 25.463 1.00 50.30 34 THR C O 1
ATOM 6010 N N . GLY C 1 35 ? 15.756 66.671 25.550 1.00 47.62 35 GLY C N 1
ATOM 6011 C CA . GLY C 1 35 ? 15.908 66.706 24.116 1.00 48.17 35 GLY C CA 1
ATOM 6012 C C . GLY C 1 35 ? 15.618 68.080 23.537 1.00 47.80 35 GLY C C 1
ATOM 6013 O O . GLY C 1 35 ? 15.559 69.102 24.237 1.00 44.40 35 GLY C O 1
ATOM 6017 N N . GLY C 1 36 ? 15.408 68.092 22.225 1.00 52.30 36 GLY C N 1
ATOM 6018 C CA . GLY C 1 36 ? 15.193 69.333 21.513 1.00 53.67 36 GLY C CA 1
ATOM 6019 C C . GLY C 1 36 ? 13.969 70.079 21.991 1.00 51.18 36 GLY C C 1
ATOM 6020 O O . GLY C 1 36 ? 12.888 69.498 22.133 1.00 51.09 36 GLY C O 1
ATOM 6024 N N . VAL C 1 37 ? 14.131 71.378 22.227 1.00 49.65 37 VAL C N 1
ATOM 6025 C CA . VAL C 1 37 ? 13.036 72.228 22.679 1.00 48.81 37 VAL C CA 1
ATOM 6026 C C . VAL C 1 37 ? 12.232 72.655 21.456 1.00 51.63 37 VAL C C 1
ATOM 6027 O O . VAL C 1 37 ? 12.678 73.489 20.665 1.00 54.13 37 VAL C O 1
ATOM 6040 N N . ASP C 1 38 ? 11.025 72.124 21.323 1.00 50.64 38 ASP C N 1
ATOM 6041 C CA . ASP C 1 38 ? 10.167 72.447 20.193 1.00 51.06 38 ASP C CA 1
ATOM 6042 C C . ASP C 1 38 ? 8.843 72.993 20.715 1.00 49.16 38 ASP C C 1
ATOM 6043 O O . ASP C 1 38 ? 8.615 73.079 21.926 1.00 44.70 38 ASP C O 1
ATOM 6052 N N . GLU C 1 39 ? 7.973 73.391 19.783 1.00 54.25 39 GLU C N 1
ATOM 6053 C CA . GLU C 1 39 ? 6.697 73.974 20.178 1.00 58.36 39 GLU C CA 1
ATOM 6054 C C . GLU C 1 39 ? 5.880 72.970 20.980 1.00 53.28 39 GLU C C 1
ATOM 6055 O O . GLU C 1 39 ? 5.216 73.336 21.960 1.00 50.08 39 GLU C O 1
ATOM 6067 N N . LYS C 1 40 ? 5.949 71.687 20.604 1.00 53.16 40 LYS C N 1
ATOM 6068 C CA . LYS C 1 40 ? 5.198 70.650 21.307 1.00 53.71 40 LYS C CA 1
ATOM 6069 C C . LYS C 1 40 ? 5.664 70.540 22.764 1.00 47.82 40 LYS C C 1
ATOM 6070 O O . LYS C 1 40 ? 4.847 70.458 23.685 1.00 42.18 40 LYS C O 1
ATOM 6089 N N . MET C 1 41 ? 6.988 70.595 23.001 1.00 50.54 41 MET C N 1
ATOM 6090 C CA . MET C 1 41 ? 7.496 70.537 24.359 1.00 49.97 41 MET C CA 1
ATOM 6091 C C . MET C 1 41 ? 7.038 71.769 25.126 1.00 44.80 41 MET C C 1
ATOM 6092 O O . MET C 1 41 ? 6.548 71.646 26.264 1.00 43.08 41 MET C O 1
ATOM 6106 N N . ALA C 1 42 ? 7.126 72.960 24.488 1.00 43.08 42 ALA C N 1
ATOM 6107 C CA . ALA C 1 42 ? 6.786 74.206 25.178 1.00 41.54 42 ALA C CA 1
ATOM 6108 C C . ALA C 1 42 ? 5.323 74.248 25.583 1.00 40.61 42 ALA C C 1
ATOM 6109 O O . ALA C 1 42 ? 4.999 74.701 26.681 1.00 38.36 42 ALA C O 1
ATOM 6116 N N . LYS C 1 43 ? 4.420 73.821 24.699 1.00 43.42 43 LYS C N 1
ATOM 6117 C CA . LYS C 1 43 ? 3.005 73.817 25.063 1.00 46.82 43 LYS C CA 1
ATOM 6118 C C . LYS C 1 43 ? 2.760 72.970 26.307 1.00 47.40 43 LYS C C 1
ATOM 6119 O O . LYS C 1 43 ? 2.087 73.405 27.250 1.00 49.79 43 LYS C O 1
ATOM 6138 N N . ASP C 1 44 ? 3.324 71.761 26.333 1.00 44.16 44 ASP C N 1
ATOM 6139 C CA . ASP C 1 44 ? 3.102 70.873 27.467 1.00 42.84 44 ASP C CA 1
ATOM 6140 C C . ASP C 1 44 ? 3.721 71.435 28.739 1.00 38.84 44 ASP C C 1
ATOM 6141 O O . ASP C 1 44 ? 3.087 71.421 29.799 1.00 38.55 44 ASP C O 1
ATOM 6150 N N . VAL C 1 45 ? 4.969 71.922 28.663 1.00 36.68 45 VAL C N 1
ATOM 6151 C CA . VAL C 1 45 ? 5.664 72.361 29.871 1.00 32.65 45 VAL C CA 1
ATOM 6152 C C . VAL C 1 45 ? 4.996 73.584 30.470 1.00 32.32 45 VAL C C 1
ATOM 6153 O O . VAL C 1 45 ? 4.811 73.673 31.688 1.00 31.43 45 VAL C O 1
ATOM 6166 N N . VAL C 1 46 ? 4.619 74.542 29.627 1.00 33.92 46 VAL C N 1
ATOM 6167 C CA . VAL C 1 46 ? 3.958 75.749 30.106 1.00 36.68 46 VAL C CA 1
ATOM 6168 C C . VAL C 1 46 ? 2.674 75.393 30.842 1.00 36.26 46 VAL C C 1
ATOM 6169 O O . VAL C 1 46 ? 2.393 75.914 31.928 1.00 36.65 46 VAL C O 1
ATOM 6182 N N . GLN C 1 47 ? 1.870 74.497 30.261 1.00 36.11 47 GLN C N 1
ATOM 6183 C CA . GLN C 1 47 ? 0.633 74.095 30.926 1.00 35.68 47 GLN C CA 1
ATOM 6184 C C . GLN C 1 47 ? 0.914 73.385 32.241 1.00 34.16 47 GLN C C 1
ATOM 6185 O O . GLN C 1 47 ? 0.260 73.662 33.254 1.00 34.33 47 GLN C O 1
ATOM 6199 N N . GLN C 1 48 ? 1.890 72.472 32.251 1.00 33.60 48 GLN C N 1
ATOM 6200 C CA . GLN C 1 48 ? 2.251 71.798 33.493 1.00 34.11 48 GLN C CA 1
ATOM 6201 C C . GLN C 1 48 ? 2.594 72.815 34.576 1.00 32.39 48 GLN C C 1
ATOM 6202 O O . GLN C 1 48 ? 2.141 72.711 35.722 1.00 31.61 48 GLN C O 1
ATOM 6216 N N . LEU C 1 49 ? 3.415 73.804 34.229 1.00 32.66 49 LEU C N 1
ATOM 6217 C CA . LEU C 1 49 ? 3.828 74.792 35.224 1.00 33.75 49 LEU C CA 1
ATOM 6218 C C . LEU C 1 49 ? 2.628 75.552 35.769 1.00 34.39 49 LEU C C 1
ATOM 6219 O O . LEU C 1 49 ? 2.520 75.780 36.981 1.00 33.58 49 LEU C O 1
ATOM 6235 N N . HIS C 1 50 ? 1.719 75.963 34.881 1.00 34.74 50 HIS C N 1
ATOM 6236 C CA . HIS C 1 50 ? 0.558 76.713 35.340 1.00 34.32 50 HIS C CA 1
ATOM 6237 C C . HIS C 1 50 ? -0.368 75.848 36.165 1.00 33.68 50 HIS C C 1
ATOM 6238 O O . HIS C 1 50 ? -0.898 76.308 37.185 1.00 32.92 50 HIS C O 1
ATOM 6252 N N . ILE C 1 51 ? -0.528 74.580 35.777 1.00 33.88 51 ILE C N 1
ATOM 6253 C CA . ILE C 1 51 ? -1.340 73.664 36.573 1.00 34.99 51 ILE C CA 1
ATOM 6254 C C . ILE C 1 51 ? -0.743 73.517 37.970 1.00 36.37 51 ILE C C 1
ATOM 6255 O O . ILE C 1 51 ? -1.443 73.641 38.984 1.00 36.83 51 ILE C O 1
ATOM 6271 N N . LEU C 1 52 ? 0.566 73.260 38.044 1.00 37.05 52 LEU C N 1
ATOM 6272 C CA . LEU C 1 52 ? 1.206 73.083 39.345 1.00 36.31 52 LEU C CA 1
ATOM 6273 C C . LEU C 1 52 ? 1.091 74.335 40.204 1.00 35.72 52 LEU C C 1
ATOM 6274 O O . LEU C 1 52 ? 0.855 74.246 41.415 1.00 37.58 52 LEU C O 1
ATOM 6290 N N . ALA C 1 53 ? 1.248 75.513 39.598 1.00 33.25 53 ALA C N 1
ATOM 6291 C CA . ALA C 1 53 ? 1.129 76.749 40.368 1.00 33.80 53 ALA C CA 1
ATOM 6292 C C . ALA C 1 53 ? -0.291 76.945 40.904 1.00 37.06 53 ALA C C 1
ATOM 6293 O O . ALA C 1 53 ? -0.480 77.443 42.017 1.00 39.23 53 ALA C O 1
ATOM 6300 N N . SER C 1 54 ? -1.313 76.535 40.153 1.00 38.56 54 SER C N 1
ATOM 6301 C CA . SER C 1 54 ? -2.657 76.711 40.701 1.00 42.08 54 SER C CA 1
ATOM 6302 C C . SER C 1 54 ? -2.898 75.788 41.887 1.00 44.82 54 SER C C 1
ATOM 6303 O O . SER C 1 54 ? -3.632 76.146 42.813 1.00 45.63 54 SER C O 1
ATOM 6311 N N . ILE C 1 55 ? -2.246 74.627 41.901 1.00 46.39 55 ILE C N 1
ATOM 6312 C CA . ILE C 1 55 ? -2.486 73.648 42.956 1.00 50.29 55 ILE C CA 1
ATOM 6313 C C . ILE C 1 55 ? -1.856 74.096 44.266 1.00 51.31 55 ILE C C 1
ATOM 6314 O O . ILE C 1 55 ? -2.454 73.938 45.336 1.00 54.28 55 ILE C O 1
ATOM 6330 N N . SER C 1 56 ? -0.627 74.617 44.221 1.00 48.63 56 SER C N 1
ATOM 6331 C CA . SER C 1 56 ? 0.002 75.083 45.451 1.00 48.70 56 SER C CA 1
ATOM 6332 C C . SER C 1 56 ? 1.223 75.929 45.111 1.00 47.86 56 SER C C 1
ATOM 6333 O O . SER C 1 56 ? 1.711 75.937 43.977 1.00 43.48 56 SER C O 1
ATOM 6341 N N . ASP C 1 57 ? 1.716 76.639 46.124 1.00 54.09 57 ASP C N 1
ATOM 6342 C CA . ASP C 1 57 ? 2.921 77.444 46.001 1.00 56.31 57 ASP C CA 1
ATOM 6343 C C . ASP C 1 57 ? 4.194 76.657 46.304 1.00 52.88 57 ASP C C 1
ATOM 6344 O O . ASP C 1 57 ? 5.279 77.250 46.329 1.00 53.16 57 ASP C O 1
ATOM 6353 N N . ASP C 1 58 ? 4.088 75.347 46.527 1.00 49.05 58 ASP C N 1
ATOM 6354 C CA . ASP C 1 58 ? 5.248 74.530 46.839 1.00 45.40 58 ASP C CA 1
ATOM 6355 C C . ASP C 1 58 ? 6.202 74.479 45.649 1.00 40.20 58 ASP C C 1
ATOM 6356 O O . ASP C 1 58 ? 5.799 74.680 44.503 1.00 36.52 58 ASP C O 1
ATOM 6365 N N . PRO C 1 59 ? 7.484 74.219 45.901 1.00 41.48 59 PRO C N 1
ATOM 6366 C CA . PRO C 1 59 ? 8.458 74.209 44.802 1.00 41.42 59 PRO C CA 1
ATOM 6367 C C . PRO C 1 59 ? 8.150 73.171 43.732 1.00 39.97 59 PRO C C 1
ATOM 6368 O O . PRO C 1 59 ? 7.480 72.157 43.952 1.00 41.22 59 PRO C O 1
ATOM 6379 N N . ILE C 1 60 ? 8.688 73.447 42.552 1.00 38.26 60 ILE C N 1
ATOM 6380 C CA . ILE C 1 60 ? 8.600 72.587 41.386 1.00 37.78 60 ILE C CA 1
ATOM 6381 C C . ILE C 1 60 ? 10.016 72.211 40.985 1.00 37.68 60 ILE C C 1
ATOM 6382 O O . ILE C 1 60 ? 10.900 73.077 40.921 1.00 36.91 60 ILE C O 1
ATOM 6398 N N . TYR C 1 61 ? 10.239 70.933 40.721 1.00 38.74 61 TYR C N 1
ATOM 6399 C CA . TYR C 1 61 ? 11.539 70.476 40.259 1.00 39.33 61 TYR C CA 1
ATOM 6400 C C . TYR C 1 61 ? 11.541 70.346 38.746 1.00 37.50 61 TYR C C 1
ATOM 6401 O O . TYR C 1 61 ? 10.665 69.691 38.171 1.00 37.81 61 TYR C O 1
ATOM 6419 N N . MET C 1 62 ? 12.515 70.975 38.101 1.00 37.28 62 MET C N 1
ATOM 6420 C CA . MET C 1 62 ? 12.658 70.893 36.655 1.00 36.58 62 MET C CA 1
ATOM 6421 C C . MET C 1 62 ? 14.013 70.300 36.297 1.00 38.42 62 MET C C 1
ATOM 6422 O O . MET C 1 62 ? 15.060 70.811 36.714 1.00 37.47 62 MET C O 1
ATOM 6436 N N . PHE C 1 63 ? 13.985 69.248 35.491 1.00 38.73 63 PHE C N 1
ATOM 6437 C CA . PHE C 1 63 ? 15.179 68.548 35.052 1.00 39.75 63 PHE C CA 1
ATOM 6438 C C . PHE C 1 63 ? 15.428 68.848 33.584 1.00 39.69 63 PHE C C 1
ATOM 6439 O O . PHE C 1 63 ? 14.596 68.526 32.730 1.00 40.65 63 PHE C O 1
ATOM 6456 N N . VAL C 1 64 ? 16.578 69.444 33.296 1.00 39.61 64 VAL C N 1
ATOM 6457 C CA . VAL C 1 64 ? 16.915 69.917 31.962 1.00 40.53 64 VAL C CA 1
ATOM 6458 C C . VAL C 1 64 ? 18.114 69.137 31.438 1.00 42.48 64 VAL C C 1
ATOM 6459 O O . VAL C 1 64 ? 19.179 69.111 32.076 1.00 43.93 64 VAL C O 1
ATOM 6472 N N . ASN C 1 65 ? 17.940 68.522 30.265 1.00 42.06 65 ASN C N 1
ATOM 6473 C CA . ASN C 1 65 ? 19.012 67.865 29.513 1.00 42.87 65 ASN C CA 1
ATOM 6474 C C . ASN C 1 65 ? 18.653 68.048 28.031 1.00 43.05 65 ASN C C 1
ATOM 6475 O O . ASN C 1 65 ? 17.885 67.263 27.458 1.00 43.91 65 ASN C O 1
ATOM 6486 N N . SER C 1 66 ? 19.152 69.129 27.438 1.00 41.85 66 SER C N 1
ATOM 6487 C CA . SER C 1 66 ? 18.726 69.514 26.083 1.00 44.25 66 SER C CA 1
ATOM 6488 C C . SER C 1 66 ? 19.853 70.115 25.252 1.00 47.58 66 SER C C 1
ATOM 6489 O O . SER C 1 66 ? 20.558 71.037 25.730 1.00 46.60 66 SER C O 1
ATOM 6497 N N . PRO C 1 67 ? 20.029 69.651 24.012 1.00 52.87 67 PRO C N 1
ATOM 6498 C CA . PRO C 1 67 ? 21.074 70.212 23.149 1.00 56.66 67 PRO C CA 1
ATOM 6499 C C . PRO C 1 67 ? 20.679 71.498 22.448 1.00 58.22 67 PRO C C 1
ATOM 6500 O O . PRO C 1 67 ? 21.509 72.059 21.726 1.00 62.97 67 PRO C O 1
ATOM 6511 N N . GLY C 1 68 ? 19.449 71.960 22.606 1.00 55.58 68 GLY C N 1
ATOM 6512 C CA . GLY C 1 68 ? 19.004 73.176 21.970 1.00 55.72 68 GLY C CA 1
ATOM 6513 C C . GLY C 1 68 ? 17.570 73.047 21.499 1.00 56.53 68 GLY C C 1
ATOM 6514 O O . GLY C 1 68 ? 16.808 72.212 21.985 1.00 54.87 68 GLY C O 1
ATOM 6518 N N . GLY C 1 69 ? 17.216 73.889 20.540 1.00 59.21 69 GLY C N 1
ATOM 6519 C CA . GLY C 1 69 ? 15.901 73.869 19.947 1.00 60.66 69 GLY C CA 1
ATOM 6520 C C . GLY C 1 69 ? 15.487 75.271 19.534 1.00 61.25 69 GLY C C 1
ATOM 6521 O O . GLY C 1 69 ? 16.311 76.156 19.364 1.00 61.08 69 GLY C O 1
ATOM 6525 N N . HIS C 1 70 ? 14.185 75.446 19.376 1.00 62.78 70 HIS C N 1
ATOM 6526 C CA . HIS C 1 70 ? 13.640 76.718 18.936 1.00 66.78 70 HIS C CA 1
ATOM 6527 C C . HIS C 1 70 ? 13.723 77.712 20.068 1.00 65.32 70 HIS C C 1
ATOM 6528 O O . HIS C 1 70 ? 13.254 77.430 21.168 1.00 63.97 70 HIS C O 1
ATOM 6542 N N . VAL C 1 71 ? 14.348 78.864 19.802 1.00 66.58 71 VAL C N 1
ATOM 6543 C CA . VAL C 1 71 ? 14.569 79.834 20.867 1.00 64.39 71 VAL C CA 1
ATOM 6544 C C . VAL C 1 71 ? 13.229 80.343 21.354 1.00 61.11 71 VAL C C 1
ATOM 6545 O O . VAL C 1 71 ? 13.087 80.705 22.540 1.00 58.15 71 VAL C O 1
ATOM 6558 N N . GLU C 1 72 ? 12.246 80.445 20.431 1.00 61.37 72 GLU C N 1
ATOM 6559 C CA . GLU C 1 72 ? 10.906 80.897 20.809 1.00 61.32 72 GLU C CA 1
ATOM 6560 C C . GLU C 1 72 ? 10.228 79.918 21.754 1.00 56.06 72 GLU C C 1
ATOM 6561 O O . GLU C 1 72 ? 9.394 80.322 22.564 1.00 52.12 72 GLU C O 1
ATOM 6573 N N . SER C 1 73 ? 10.545 78.621 21.657 1.00 55.80 73 SER C N 1
ATOM 6574 C CA . SER C 1 73 ? 9.948 77.658 22.586 1.00 51.21 73 SER C CA 1
ATOM 6575 C C . SER C 1 73 ? 10.621 77.710 23.947 1.00 45.10 73 SER C C 1
ATOM 6576 O O . SER C 1 73 ? 9.946 77.644 24.982 1.00 42.04 73 SER C O 1
ATOM 6584 N N . GLY C 1 74 ? 11.950 77.838 23.961 1.00 42.03 74 GLY C N 1
ATOM 6585 C CA . GLY C 1 74 ? 12.635 78.076 25.218 1.00 37.27 74 GLY C CA 1
ATOM 6586 C C . GLY C 1 74 ? 12.170 79.357 25.889 1.00 36.30 74 GLY C C 1
ATOM 6587 O O . GLY C 1 74 ? 12.010 79.415 27.112 1.00 33.48 74 GLY C O 1
ATOM 6591 N N . ASP C 1 75 ? 11.927 80.387 25.087 1.00 39.95 75 ASP C N 1
ATOM 6592 C CA . ASP C 1 75 ? 11.477 81.679 25.580 1.00 43.21 75 ASP C CA 1
ATOM 6593 C C . ASP C 1 75 ? 10.120 81.548 26.267 1.00 39.02 75 ASP C C 1
ATOM 6594 O O . ASP C 1 75 ? 9.890 82.146 27.323 1.00 37.53 75 ASP C O 1
ATOM 6603 N N . MET C 1 76 ? 9.210 80.747 25.694 1.00 38.79 76 MET C N 1
ATOM 6604 C CA . MET C 1 76 ? 7.913 80.534 26.332 1.00 38.11 76 MET C CA 1
ATOM 6605 C C . MET C 1 76 ? 8.047 79.884 27.705 1.00 34.55 76 MET C C 1
ATOM 6606 O O . MET C 1 76 ? 7.356 80.275 28.658 1.00 33.83 76 MET C O 1
ATOM 6620 N N . ILE C 1 77 ? 8.899 78.859 27.816 1.00 32.21 77 ILE C N 1
ATOM 6621 C CA . ILE C 1 77 ? 9.091 78.188 29.105 1.00 30.20 77 ILE C CA 1
ATOM 6622 C C . ILE C 1 77 ? 9.741 79.145 30.099 1.00 29.89 77 ILE C C 1
ATOM 6623 O O . ILE C 1 77 ? 9.347 79.213 31.274 1.00 27.47 77 ILE C O 1
ATOM 6639 N N . PHE C 1 78 ? 10.750 79.893 29.648 1.00 32.47 78 PHE C N 1
ATOM 6640 C CA . PHE C 1 78 ? 11.369 80.932 30.473 1.00 32.32 78 PHE C CA 1
ATOM 6641 C C . PHE C 1 78 ? 10.318 81.872 31.045 1.00 31.90 78 PHE C C 1
ATOM 6642 O O . PHE C 1 78 ? 10.282 82.126 32.253 1.00 31.67 78 PHE C O 1
ATOM 6659 N N . ASP C 1 79 ? 9.443 82.397 30.183 1.00 33.62 79 ASP C N 1
ATOM 6660 C CA . ASP C 1 79 ? 8.440 83.347 30.654 1.00 35.84 79 ASP C CA 1
ATOM 6661 C C . ASP C 1 79 ? 7.507 82.710 31.678 1.00 34.20 79 ASP C C 1
ATOM 6662 O O . ASP C 1 79 ? 7.177 83.334 32.696 1.00 33.93 79 ASP C O 1
ATOM 6671 N N . ALA C 1 80 ? 7.121 81.447 31.464 1.00 32.14 80 ALA C N 1
ATOM 6672 C CA . ALA C 1 80 ? 6.228 80.776 32.407 1.00 31.69 80 ALA C CA 1
ATOM 6673 C C . ALA C 1 80 ? 6.900 80.558 33.759 1.00 32.59 80 ALA C C 1
ATOM 6674 O O . ALA C 1 80 ? 6.279 80.769 34.812 1.00 33.45 80 ALA C O 1
ATOM 6681 N N . ILE C 1 81 ? 8.167 80.133 33.755 1.00 32.27 81 ILE C N 1
ATOM 6682 C CA . ILE C 1 81 ? 8.900 79.990 35.013 1.00 31.44 81 ILE C CA 1
ATOM 6683 C C . ILE C 1 81 ? 8.889 81.307 35.778 1.00 31.87 81 ILE C C 1
ATOM 6684 O O . ILE C 1 81 ? 8.684 81.337 36.996 1.00 33.12 81 ILE C O 1
ATOM 6700 N N . ARG C 1 82 ? 9.136 82.417 35.080 1.00 32.15 82 ARG C N 1
ATOM 6701 C CA . ARG C 1 82 ? 9.155 83.722 35.747 1.00 33.26 82 ARG C CA 1
ATOM 6702 C C . ARG C 1 82 ? 7.756 84.161 36.193 1.00 34.26 82 ARG C C 1
ATOM 6703 O O . ARG C 1 82 ? 7.609 84.877 37.194 1.00 31.68 82 ARG C O 1
ATOM 6724 N N . PHE C 1 83 ? 6.722 83.762 35.458 1.00 37.21 83 PHE C N 1
ATOM 6725 C CA . PHE C 1 83 ? 5.377 84.279 35.717 1.00 38.34 83 PHE C CA 1
ATOM 6726 C C . PHE C 1 83 ? 4.749 83.652 36.960 1.00 37.42 83 PHE C C 1
ATOM 6727 O O . PHE C 1 83 ? 4.097 84.351 37.744 1.00 38.29 83 PHE C O 1
ATOM 6744 N N . ILE C 1 84 ? 4.909 82.337 37.140 1.00 35.81 84 ILE C N 1
ATOM 6745 C CA . ILE C 1 84 ? 4.221 81.644 38.225 1.00 37.07 84 ILE C CA 1
ATOM 6746 C C . ILE C 1 84 ? 4.881 81.967 39.561 1.00 38.24 84 ILE C C 1
ATOM 6747 O O . ILE C 1 84 ? 6.027 82.411 39.633 1.00 39.32 84 ILE C O 1
ATOM 6763 N N . THR C 1 85 ? 4.147 81.710 40.637 1.00 39.04 85 THR C N 1
ATOM 6764 C CA . THR C 1 85 ? 4.618 82.018 41.982 1.00 39.39 85 THR C CA 1
ATOM 6765 C C . THR C 1 85 ? 5.578 80.976 42.564 1.00 39.21 85 THR C C 1
ATOM 6766 O O . THR C 1 85 ? 6.550 81.350 43.226 1.00 38.34 85 THR C O 1
ATOM 6777 N N . PRO C 1 86 ? 5.343 79.680 42.374 1.00 38.51 86 PRO C N 1
ATOM 6778 C CA . PRO C 1 86 ? 6.267 78.682 42.948 1.00 39.91 86 PRO C CA 1
ATOM 6779 C C . PRO C 1 86 ? 7.682 78.831 42.402 1.00 38.26 86 PRO C C 1
ATOM 6780 O O . PRO C 1 86 ? 7.885 79.147 41.228 1.00 37.42 86 PRO C O 1
ATOM 6791 N N . LYS C 1 87 ? 8.668 78.601 43.272 1.00 38.65 87 LYS C N 1
ATOM 6792 C CA . LYS C 1 87 ? 10.057 78.552 42.834 1.00 39.07 87 LYS C CA 1
ATOM 6793 C C . LYS C 1 87 ? 10.344 77.256 42.087 1.00 38.23 87 LYS C C 1
ATOM 6794 O O . LYS C 1 87 ? 9.931 76.173 42.505 1.00 40.83 87 LYS C O 1
ATOM 6813 N N . VAL C 1 88 ? 11.041 77.372 40.964 1.00 35.75 88 VAL C N 1
ATOM 6814 C CA . VAL C 1 88 ? 11.466 76.218 40.190 1.00 35.87 88 VAL C CA 1
ATOM 6815 C C . VAL C 1 88 ? 12.887 75.855 40.618 1.00 36.32 88 VAL C C 1
ATOM 6816 O O . VAL C 1 88 ? 13.796 76.695 40.578 1.00 37.49 88 VAL C O 1
ATOM 6829 N N . ILE C 1 89 ? 13.054 74.611 41.064 1.00 36.43 89 ILE C N 1
ATOM 6830 C CA . ILE C 1 89 ? 14.345 74.040 41.416 1.00 37.25 89 ILE C CA 1
ATOM 6831 C C . ILE C 1 89 ? 14.891 73.411 40.141 1.00 35.16 89 ILE C C 1
ATOM 6832 O O . ILE C 1 89 ? 14.280 72.489 39.583 1.00 35.84 89 ILE C O 1
ATOM 6848 N N . MET C 1 90 ? 16.025 73.931 39.671 1.00 34.46 90 MET C N 1
ATOM 6849 C CA . MET C 1 90 ? 16.558 73.638 38.348 1.00 33.87 90 MET C CA 1
ATOM 6850 C C . MET C 1 90 ? 17.748 72.695 38.481 1.00 35.77 90 MET C C 1
ATOM 6851 O O . MET C 1 90 ? 18.765 73.061 39.084 1.00 36.42 90 MET C O 1
ATOM 6865 N N . ILE C 1 91 ? 17.648 71.510 37.881 1.00 37.51 91 ILE C N 1
ATOM 6866 C CA . ILE C 1 91 ? 18.733 70.525 37.911 1.00 41.46 91 ILE C CA 1
ATOM 6867 C C . ILE C 1 91 ? 19.198 70.256 36.487 1.00 40.55 91 ILE C C 1
ATOM 6868 O O . ILE C 1 91 ? 18.454 69.675 35.687 1.00 38.11 91 ILE C O 1
ATOM 6884 N N . GLY C 1 92 ? 20.419 70.651 36.171 1.00 40.92 92 GLY C N 1
ATOM 6885 C CA . GLY C 1 92 ? 20.968 70.463 34.842 1.00 41.03 92 GLY C CA 1
ATOM 6886 C C . GLY C 1 92 ? 21.834 69.203 34.773 1.00 42.79 92 GLY C C 1
ATOM 6887 O O . GLY C 1 92 ? 22.658 68.966 35.653 1.00 43.82 92 GLY C O 1
ATOM 6891 N N . SER C 1 93 ? 21.629 68.434 33.706 1.00 43.18 93 SER C N 1
ATOM 6892 C CA A SER C 1 93 ? 22.407 67.226 33.458 0.43 45.45 93 SER C CA 1
ATOM 6893 C CA B SER C 1 93 ? 22.412 67.228 33.460 0.57 45.56 93 SER C CA 1
ATOM 6894 C C . SER C 1 93 ? 22.765 67.151 31.980 1.00 47.45 93 SER C C 1
ATOM 6895 O O . SER C 1 93 ? 22.104 67.748 31.126 1.00 46.87 93 SER C O 1
ATOM 6910 N N . GLY C 1 94 ? 23.818 66.388 31.685 1.00 50.62 94 GLY C N 1
ATOM 6911 C CA . GLY C 1 94 ? 24.242 66.145 30.318 1.00 52.73 94 GLY C CA 1
ATOM 6912 C C . GLY C 1 94 ? 24.682 67.395 29.576 1.00 51.85 94 GLY C C 1
ATOM 6913 O O . GLY C 1 94 ? 25.736 67.962 29.861 1.00 52.36 94 GLY C O 1
ATOM 6917 N N . SER C 1 95 ? 23.882 67.833 28.615 1.00 51.58 95 SER C N 1
ATOM 6918 C CA . SER C 1 95 ? 24.133 69.066 27.889 1.00 52.28 95 SER C CA 1
ATOM 6919 C C . SER C 1 95 ? 22.995 70.032 28.173 1.00 46.95 95 SER C C 1
ATOM 6920 O O . SER C 1 95 ? 21.825 69.650 28.115 1.00 47.31 95 SER C O 1
ATOM 6928 N N . VAL C 1 96 ? 23.338 71.276 28.468 1.00 41.42 96 VAL C N 1
ATOM 6929 C CA . VAL C 1 96 ? 22.359 72.339 28.664 1.00 37.60 96 VAL C CA 1
ATOM 6930 C C . VAL C 1 96 ? 22.759 73.438 27.689 1.00 38.60 96 VAL C C 1
ATOM 6931 O O . VAL C 1 96 ? 23.605 74.282 28.003 1.00 38.07 96 VAL C O 1
ATOM 6944 N N . ALA C 1 97 ? 22.180 73.414 26.486 1.00 39.41 97 ALA C N 1
ATOM 6945 C CA . ALA C 1 97 ? 22.644 74.245 25.382 1.00 39.66 97 ALA C CA 1
ATOM 6946 C C . ALA C 1 97 ? 21.514 75.065 24.777 1.00 39.02 97 ALA C C 1
ATOM 6947 O O . ALA C 1 97 ? 20.389 74.574 24.616 1.00 38.67 97 ALA C O 1
ATOM 6954 N N . SER C 1 98 ? 21.840 76.305 24.406 1.00 39.99 98 SER C N 1
ATOM 6955 C CA . SER C 1 98 ? 20.936 77.168 23.650 1.00 41.87 98 SER C CA 1
ATOM 6956 C C . SER C 1 98 ? 19.586 77.281 24.345 1.00 38.71 98 SER C C 1
ATOM 6957 O O . SER C 1 98 ? 19.517 77.739 25.490 1.00 35.78 98 SER C O 1
ATOM 6965 N N . ALA C 1 99 ? 18.503 76.849 23.685 1.00 38.71 99 ALA C N 1
ATOM 6966 C CA . ALA C 1 99 ? 17.182 77.012 24.286 1.00 36.53 99 ALA C CA 1
ATOM 6967 C C . ALA C 1 99 ? 17.120 76.360 25.663 1.00 33.93 99 ALA C C 1
ATOM 6968 O O . ALA C 1 99 ? 16.444 76.858 26.570 1.00 32.32 99 ALA C O 1
ATOM 6975 N N . GLY C 1 100 ? 17.814 75.240 25.840 1.00 34.61 100 GLY C N 1
ATOM 6976 C CA . GLY C 1 100 ? 17.846 74.609 27.152 1.00 33.48 100 GLY C CA 1
ATOM 6977 C C . GLY C 1 100 ? 18.556 75.455 28.192 1.00 32.96 100 GLY C C 1
ATOM 6978 O O . GLY C 1 100 ? 18.161 75.480 29.362 1.00 32.72 100 GLY C O 1
ATOM 6982 N N . ALA C 1 101 ? 19.612 76.166 27.782 1.00 33.82 101 ALA C N 1
ATOM 6983 C CA . ALA C 1 101 ? 20.301 77.065 28.709 1.00 33.38 101 ALA C CA 1
ATOM 6984 C C . ALA C 1 101 ? 19.436 78.277 29.028 1.00 32.71 101 ALA C C 1
ATOM 6985 O O . ALA C 1 101 ? 19.458 78.787 30.155 1.00 32.06 101 ALA C O 1
ATOM 6992 N N . LEU C 1 102 ? 18.649 78.745 28.060 1.00 31.87 102 LEU C N 1
ATOM 6993 C CA . LEU C 1 102 ? 17.720 79.832 28.352 1.00 31.02 102 LEU C CA 1
ATOM 6994 C C . LEU C 1 102 ? 16.728 79.417 29.426 1.00 30.95 102 LEU C C 1
ATOM 6995 O O . LEU C 1 102 ? 16.491 80.153 30.396 1.00 30.64 102 LEU C O 1
ATOM 7011 N N . ILE C 1 103 ? 16.162 78.216 29.284 1.00 31.67 103 ILE C N 1
ATOM 7012 C CA . ILE C 1 103 ? 15.249 77.689 30.291 1.00 31.50 103 ILE C CA 1
ATOM 7013 C C . ILE C 1 103 ? 15.939 77.618 31.645 1.00 31.04 103 ILE C C 1
ATOM 7014 O O . ILE C 1 103 ? 15.393 78.061 32.664 1.00 30.47 103 ILE C O 1
ATOM 7030 N N . TYR C 1 104 ? 17.145 77.030 31.673 1.00 32.02 104 TYR C N 1
ATOM 7031 C CA . TYR C 1 104 ? 17.905 76.876 32.912 1.00 31.82 104 TYR C CA 1
ATOM 7032 C C . TYR C 1 104 ? 18.076 78.210 33.624 1.00 30.70 104 TYR C C 1
ATOM 7033 O O . TYR C 1 104 ? 17.944 78.299 34.851 1.00 30.74 104 TYR C O 1
ATOM 7051 N N . ALA C 1 105 ? 18.361 79.258 32.866 1.00 29.86 105 ALA C N 1
ATOM 7052 C CA . ALA C 1 105 ? 18.620 80.566 33.450 1.00 30.39 105 ALA C CA 1
ATOM 7053 C C . ALA C 1 105 ? 17.384 81.213 34.062 1.00 30.20 105 ALA C C 1
ATOM 7054 O O . ALA C 1 105 ? 17.535 82.215 34.762 1.00 28.96 105 ALA C O 1
ATOM 7061 N N . ALA C 1 106 ? 16.177 80.667 33.846 1.00 31.36 106 ALA C N 1
ATOM 7062 C CA . ALA C 1 106 ? 14.975 81.293 34.388 1.00 33.69 106 ALA C CA 1
ATOM 7063 C C . ALA C 1 106 ? 14.881 81.153 35.902 1.00 32.41 106 ALA C C 1
ATOM 7064 O O . ALA C 1 106 ? 14.225 81.967 36.562 1.00 32.09 106 ALA C O 1
ATOM 7071 N N . ALA C 1 107 ? 15.472 80.110 36.463 1.00 30.97 107 ALA C N 1
ATOM 7072 C CA . ALA C 1 107 ? 15.380 79.888 37.897 1.00 31.43 107 ALA C CA 1
ATOM 7073 C C . ALA C 1 107 ? 16.250 80.881 38.658 1.00 33.46 107 ALA C C 1
ATOM 7074 O O . ALA C 1 107 ? 17.227 81.418 38.132 1.00 34.58 107 ALA C O 1
ATOM 7081 N N . ASP C 1 108 ? 15.870 81.144 39.907 1.00 34.54 108 ASP C N 1
ATOM 7082 C CA . ASP C 1 108 ? 16.719 81.936 40.781 1.00 37.47 108 ASP C CA 1
ATOM 7083 C C . ASP C 1 108 ? 18.079 81.264 40.947 1.00 34.66 108 ASP C C 1
ATOM 7084 O O . ASP C 1 108 ? 18.190 80.036 41.001 1.00 33.10 108 ASP C O 1
ATOM 7093 N N . LYS C 1 109 ? 19.105 82.096 41.105 1.00 35.45 109 LYS C N 1
ATOM 7094 C CA . LYS C 1 109 ? 20.478 81.613 41.231 1.00 36.21 109 LYS C CA 1
ATOM 7095 C C . LYS C 1 109 ? 20.618 80.520 42.287 1.00 36.03 109 LYS C C 1
ATOM 7096 O O . LYS C 1 109 ? 21.184 79.458 42.013 1.00 36.01 109 LYS C O 1
ATOM 7115 N N . GLU C 1 110 ? 20.088 80.742 43.491 1.00 37.66 110 GLU C N 1
ATOM 7116 C CA . GLU C 1 110 ? 20.274 79.760 44.553 1.00 44.60 110 GLU C CA 1
ATOM 7117 C C . GLU C 1 110 ? 19.630 78.409 44.237 1.00 41.11 110 GLU C C 1
ATOM 7118 O O . GLU C 1 110 ? 19.940 77.422 44.912 1.00 43.34 110 GLU C O 1
ATOM 7130 N N . ASN C 1 111 ? 18.757 78.334 43.231 1.00 36.78 111 ASN C N 1
ATOM 7131 C CA . ASN C 1 111 ? 18.037 77.111 42.906 1.00 35.74 111 ASN C CA 1
ATOM 7132 C C . ASN C 1 111 ? 18.566 76.440 41.643 1.00 34.26 111 ASN C C 1
ATOM 7133 O O . ASN C 1 111 ? 17.907 75.547 41.101 1.00 34.45 111 ASN C O 1
ATOM 7144 N N . ARG C 1 112 ? 19.757 76.823 41.185 1.00 34.98 112 ARG C N 1
ATOM 7145 C CA . ARG C 1 112 ? 20.343 76.292 39.958 1.00 37.74 112 ARG C CA 1
ATOM 7146 C C . ARG C 1 112 ? 21.452 75.303 40.322 1.00 37.52 112 ARG C C 1
ATOM 7147 O O . ARG C 1 112 ? 22.524 75.684 40.840 1.00 37.75 112 ARG C O 1
ATOM 7168 N N . TYR C 1 113 ? 21.166 74.027 40.086 1.00 36.49 113 TYR C N 1
ATOM 7169 C CA . TYR C 1 113 ? 22.066 72.928 40.381 1.00 39.70 113 TYR C CA 1
ATOM 7170 C C . TYR C 1 113 ? 22.544 72.267 39.093 1.00 39.82 113 TYR C C 1
ATOM 7171 O O . TYR C 1 113 ? 21.920 72.392 38.035 1.00 38.47 113 TYR C O 1
ATOM 7189 N N . SER C 1 114 ? 23.676 71.562 39.190 1.00 42.24 114 SER C N 1
ATOM 7190 C CA . SER C 1 114 ? 24.226 70.846 38.045 1.00 43.26 114 SER C CA 1
ATOM 7191 C C . SER C 1 114 ? 24.880 69.545 38.506 1.00 46.35 114 SER C C 1
ATOM 7192 O O . SER C 1 114 ? 25.376 69.451 39.631 1.00 47.58 114 SER C O 1
ATOM 7200 N N . LEU C 1 115 ? 24.841 68.529 37.637 1.00 47.75 115 LEU C N 1
ATOM 7201 C CA . LEU C 1 115 ? 25.659 67.332 37.802 1.00 51.15 115 LEU C CA 1
ATOM 7202 C C . LEU C 1 115 ? 27.096 67.608 37.370 1.00 51.52 115 LEU C C 1
ATOM 7203 O O . LEU C 1 115 ? 27.365 68.570 36.644 1.00 50.47 115 LEU C O 1
ATOM 7219 N N . PRO C 1 116 ? 28.047 66.778 37.815 1.00 54.58 116 PRO C N 1
ATOM 7220 C CA . PRO C 1 116 ? 29.461 67.079 37.541 1.00 55.26 116 PRO C CA 1
ATOM 7221 C C . PRO C 1 116 ? 29.823 67.114 36.068 1.00 54.26 116 PRO C C 1
ATOM 7222 O O . PRO C 1 116 ? 30.733 67.860 35.695 1.00 53.54 116 PRO C O 1
ATOM 7233 N N . ASN C 1 117 ? 29.189 66.303 35.225 1.00 56.61 117 ASN C N 1
ATOM 7234 C CA . ASN C 1 117 ? 29.592 66.208 33.825 1.00 60.89 117 ASN C CA 1
ATOM 7235 C C . ASN C 1 117 ? 28.821 67.155 32.911 1.00 55.48 117 ASN C C 1
ATOM 7236 O O . ASN C 1 117 ? 29.057 67.145 31.699 1.00 53.49 117 ASN C O 1
ATOM 7247 N N . THR C 1 118 ? 27.908 67.956 33.448 1.00 53.69 118 THR C N 1
ATOM 7248 C CA . THR C 1 118 ? 27.063 68.797 32.607 1.00 50.98 118 THR C CA 1
ATOM 7249 C C . THR C 1 118 ? 27.905 69.850 31.899 1.00 48.67 118 THR C C 1
ATOM 7250 O O . THR C 1 118 ? 28.836 70.418 32.475 1.00 48.59 118 THR C O 1
ATOM 7261 N N . ARG C 1 119 ? 27.591 70.079 30.628 1.00 46.51 119 ARG C N 1
ATOM 7262 C CA . ARG C 1 119 ? 28.223 71.108 29.812 1.00 46.31 119 ARG C CA 1
ATOM 7263 C C . ARG C 1 119 ? 27.165 72.125 29.396 1.00 43.06 119 ARG C C 1
ATOM 7264 O O . ARG C 1 119 ? 26.071 71.751 28.956 1.00 42.24 119 ARG C O 1
ATOM 7285 N N . PHE C 1 120 ? 27.497 73.413 29.515 1.00 42.16 120 PHE C N 1
ATOM 7286 C CA . PHE C 1 120 ? 26.548 74.489 29.253 1.00 40.46 120 PHE C CA 1
ATOM 7287 C C . PHE C 1 120 ? 27.009 75.307 28.054 1.00 41.17 120 PHE C C 1
ATOM 7288 O O . PHE C 1 120 ? 28.179 75.693 27.976 1.00 42.58 120 PHE C O 1
ATOM 7305 N N . LEU C 1 121 ? 26.080 75.614 27.151 1.00 40.54 121 LEU C N 1
ATOM 7306 C CA . LEU C 1 121 ? 26.347 76.457 25.991 1.00 41.70 121 LEU C CA 1
ATOM 7307 C C . LEU C 1 121 ? 25.331 77.594 26.036 1.00 41.78 121 LEU C C 1
ATOM 7308 O O . LEU C 1 121 ? 24.142 77.369 25.795 1.00 38.96 121 LEU C O 1
ATOM 7324 N N . LEU C 1 122 ? 25.796 78.826 26.248 1.00 35.51 122 LEU C N 1
ATOM 7325 C CA . LEU C 1 122 ? 24.843 79.927 26.300 1.00 40.05 122 LEU C CA 1
ATOM 7326 C C . LEU C 1 122 ? 24.496 80.456 24.925 1.00 41.42 122 LEU C C 1
ATOM 7327 O O . LEU C 1 122 ? 23.391 80.983 24.741 1.00 42.10 122 LEU C O 1
ATOM 7343 N N . HIS C 1 123 ? 25.363 80.232 23.944 1.00 40.09 123 HIS C N 1
ATOM 7344 C CA . HIS C 1 123 ? 25.115 80.723 22.600 1.00 40.19 123 HIS C CA 1
ATOM 7345 C C . HIS C 1 123 ? 23.746 80.266 22.102 1.00 40.49 123 HIS C C 1
ATOM 7346 O O . HIS C 1 123 ? 23.349 79.111 22.283 1.00 40.59 123 HIS C O 1
ATOM 7360 N N . GLN C 1 124 ? 23.028 81.175 21.451 1.00 42.65 124 GLN C N 1
ATOM 7361 C CA . GLN C 1 124 ? 21.744 80.842 20.863 1.00 47.79 124 GLN C CA 1
ATOM 7362 C C . GLN C 1 124 ? 21.832 80.918 19.347 1.00 54.74 124 GLN C C 1
ATOM 7363 O O . GLN C 1 124 ? 22.047 82.017 18.813 1.00 51.98 124 GLN C O 1
ATOM 7377 N N . PRO C 1 125 ? 21.669 79.815 18.613 1.00 65.42 125 PRO C N 1
ATOM 7378 C CA . PRO C 1 125 ? 21.618 79.922 17.146 1.00 74.30 125 PRO C CA 1
ATOM 7379 C C . PRO C 1 125 ? 20.369 80.685 16.735 1.00 80.74 125 PRO C C 1
ATOM 7380 O O . PRO C 1 125 ? 19.288 80.471 17.290 1.00 81.88 125 PRO C O 1
ATOM 7391 N N . SER C 1 126 ? 20.507 81.564 15.743 1.00 86.40 126 SER C N 1
ATOM 7392 C CA . SER C 1 126 ? 19.409 82.451 15.369 1.00 91.89 126 SER C CA 1
ATOM 7393 C C . SER C 1 126 ? 18.834 82.172 13.983 1.00 100.93 126 SER C C 1
ATOM 7394 O O . SER C 1 126 ? 17.972 82.927 13.520 1.00 105.82 126 SER C O 1
ATOM 7402 N N . GLY C 1 127 ? 19.268 81.102 13.321 1.00 102.76 127 GLY C N 1
ATOM 7403 C CA . GLY C 1 127 ? 18.895 80.872 11.944 1.00 106.90 127 GLY C CA 1
ATOM 7404 C C . GLY C 1 127 ? 17.512 80.274 11.775 1.00 112.82 127 GLY C C 1
ATOM 7405 O O . GLY C 1 127 ? 16.888 79.766 12.705 1.00 107.02 127 GLY C O 1
ATOM 7409 N N . GLY C 1 128 ? 17.040 80.322 10.537 1.00 125.28 128 GLY C N 1
ATOM 7410 C CA . GLY C 1 128 ? 15.765 79.749 10.174 1.00 132.33 128 GLY C CA 1
ATOM 7411 C C . GLY C 1 128 ? 14.678 80.723 9.764 1.00 130.02 128 GLY C C 1
ATOM 7412 O O . GLY C 1 128 ? 13.504 80.329 9.744 1.00 136.21 128 GLY C O 1
ATOM 7416 N N . ILE C 1 129 ? 15.024 81.967 9.430 1.00 119.06 129 ILE C N 1
ATOM 7417 C CA . ILE C 1 129 ? 14.016 82.972 9.124 1.00 109.60 129 ILE C CA 1
ATOM 7418 C C . ILE C 1 129 ? 13.283 82.599 7.843 1.00 105.15 129 ILE C C 1
ATOM 7419 O O . ILE C 1 129 ? 13.896 82.185 6.851 1.00 104.49 129 ILE C O 1
ATOM 7435 N N . GLN C 1 130 ? 11.960 82.764 7.855 1.00 102.34 130 GLN C N 1
ATOM 7436 C CA . GLN C 1 130 ? 11.124 82.395 6.722 1.00 101.71 130 GLN C CA 1
ATOM 7437 C C . GLN C 1 130 ? 9.868 83.257 6.713 1.00 93.70 130 GLN C C 1
ATOM 7438 O O . GLN C 1 130 ? 9.228 83.448 7.751 1.00 97.56 130 GLN C O 1
ATOM 7452 N N . GLY C 1 131 ? 9.517 83.769 5.535 1.00 82.24 131 GLY C N 1
ATOM 7453 C CA . GLY C 1 131 ? 8.341 84.592 5.396 1.00 73.87 131 GLY C CA 1
ATOM 7454 C C . GLY C 1 131 ? 8.404 85.552 4.227 1.00 72.18 131 GLY C C 1
ATOM 7455 O O . GLY C 1 131 ? 9.324 85.511 3.403 1.00 70.86 131 GLY C O 1
ATOM 7459 N N . PRO C 1 132 ? 7.415 86.442 4.132 1.00 73.98 132 PRO C N 1
ATOM 7460 C CA . PRO C 1 132 ? 7.382 87.382 3.001 1.00 75.81 132 PRO C CA 1
ATOM 7461 C C . PRO C 1 132 ? 8.577 88.325 3.000 1.00 72.78 132 PRO C C 1
ATOM 7462 O O . PRO C 1 132 ? 9.123 88.677 4.047 1.00 70.12 132 PRO C O 1
ATOM 7473 N N . ALA C 1 133 ? 8.968 88.755 1.797 1.00 73.11 133 ALA C N 1
ATOM 7474 C CA . ALA C 1 133 ? 10.062 89.715 1.675 1.00 72.25 133 ALA C CA 1
ATOM 7475 C C . ALA C 1 133 ? 9.664 91.096 2.187 1.00 69.95 133 ALA C C 1
ATOM 7476 O O . ALA C 1 133 ? 10.532 91.865 2.626 1.00 68.22 133 ALA C O 1
ATOM 7483 N N . SER C 1 134 ? 8.365 91.426 2.141 1.00 70.89 134 SER C N 1
ATOM 7484 C CA . SER C 1 134 ? 7.895 92.697 2.690 1.00 70.41 134 SER C CA 1
ATOM 7485 C C . SER C 1 134 ? 8.324 92.841 4.136 1.00 71.30 134 SER C C 1
ATOM 7486 O O . SER C 1 134 ? 8.592 93.951 4.608 1.00 71.63 134 SER C O 1
ATOM 7494 N N . ASN C 1 135 ? 8.340 91.735 4.879 1.00 71.53 135 ASN C N 1
ATOM 7495 C CA . ASN C 1 135 ? 8.725 91.835 6.286 1.00 70.04 135 ASN C CA 1
ATOM 7496 C C . ASN C 1 135 ? 10.231 91.749 6.499 1.00 67.54 135 ASN C C 1
ATOM 7497 O O . ASN C 1 135 ? 10.676 91.219 7.526 1.00 66.13 135 ASN C O 1
ATOM 7508 N N . ILE C 1 136 ? 11.031 92.315 5.596 1.00 66.15 136 ILE C N 1
ATOM 7509 C CA . ILE C 1 136 ? 12.476 92.195 5.761 1.00 63.71 136 ILE C CA 1
ATOM 7510 C C . ILE C 1 136 ? 12.968 93.096 6.886 1.00 63.41 136 ILE C C 1
ATOM 7511 O O . ILE C 1 136 ? 13.791 92.678 7.716 1.00 58.21 136 ILE C O 1
ATOM 7527 N N . GLU C 1 137 ? 12.446 94.320 6.961 1.00 69.90 137 GLU C N 1
ATOM 7528 C CA . GLU C 1 137 ? 12.852 95.244 8.012 1.00 73.72 137 GLU C CA 1
ATOM 7529 C C . GLU C 1 137 ? 12.399 94.739 9.379 1.00 68.19 137 GLU C C 1
ATOM 7530 O O . GLU C 1 137 ? 13.121 94.876 10.377 1.00 67.59 137 GLU C O 1
ATOM 7542 N N . ILE C 1 138 ? 11.198 94.155 9.441 1.00 62.92 138 ILE C N 1
ATOM 7543 C CA . ILE C 1 138 ? 10.684 93.640 10.709 1.00 57.53 138 ILE C CA 1
ATOM 7544 C C . ILE C 1 138 ? 11.553 92.496 11.209 1.00 55.75 138 ILE C C 1
ATOM 7545 O O . ILE C 1 138 ? 11.856 92.402 12.404 1.00 51.76 138 ILE C O 1
ATOM 7561 N N . TYR C 1 139 ? 11.975 91.615 10.306 1.00 60.17 139 TYR C N 1
ATOM 7562 C CA . TYR C 1 139 ? 12.850 90.517 10.698 1.00 63.52 139 TYR C CA 1
ATOM 7563 C C . TYR C 1 139 ? 14.193 91.037 11.198 1.00 64.78 139 TYR C C 1
ATOM 7564 O O . TYR C 1 139 ? 14.762 90.488 12.146 1.00 62.50 139 TYR C O 1
ATOM 7582 N N . ARG C 1 140 ? 14.723 92.093 10.572 1.00 69.81 140 ARG C N 1
ATOM 7583 C CA . ARG C 1 140 ? 15.969 92.675 11.053 1.00 72.53 140 ARG C CA 1
ATOM 7584 C C . ARG C 1 140 ? 15.839 93.072 12.518 1.00 68.86 140 ARG C C 1
ATOM 7585 O O . ARG C 1 140 ? 16.621 92.636 13.368 1.00 68.42 140 ARG C O 1
ATOM 7606 N N . ARG C 1 141 ? 14.834 93.894 12.832 1.00 66.32 141 ARG C N 1
ATOM 7607 C CA . ARG C 1 141 ? 14.713 94.392 14.197 1.00 64.22 141 ARG C CA 1
ATOM 7608 C C . ARG C 1 141 ? 14.440 93.286 15.206 1.00 58.12 141 ARG C C 1
ATOM 7609 O O . ARG C 1 141 ? 14.841 93.412 16.367 1.00 56.17 141 ARG C O 1
ATOM 7630 N N . GLU C 1 142 ? 13.748 92.212 14.817 1.00 56.34 142 GLU C N 1
ATOM 7631 C CA . GLU C 1 142 ? 13.539 91.141 15.790 1.00 54.64 142 GLU C CA 1
ATOM 7632 C C . GLU C 1 142 ? 14.832 90.411 16.098 1.00 49.76 142 GLU C C 1
ATOM 7633 O O . GLU C 1 142 ? 15.026 89.966 17.231 1.00 45.03 142 GLU C O 1
ATOM 7645 N N . ILE C 1 143 ? 15.714 90.268 15.111 1.00 50.68 143 ILE C N 1
ATOM 7646 C CA . ILE C 1 143 ? 17.010 89.641 15.354 1.00 51.03 143 ILE C CA 1
ATOM 7647 C C . ILE C 1 143 ? 17.819 90.476 16.339 1.00 50.19 143 ILE C C 1
ATOM 7648 O O . ILE C 1 143 ? 18.381 89.956 17.310 1.00 49.15 143 ILE C O 1
ATOM 7664 N N . VAL C 1 144 ? 17.878 91.788 16.111 1.00 51.45 144 VAL C N 1
ATOM 7665 C CA . VAL C 1 144 ? 18.607 92.666 17.022 1.00 52.51 144 VAL C CA 1
ATOM 7666 C C . VAL C 1 144 ? 17.970 92.653 18.404 1.00 48.77 144 VAL C C 1
ATOM 7667 O O . VAL C 1 144 ? 18.656 92.522 19.423 1.00 45.50 144 VAL C O 1
ATOM 7680 N N . ARG C 1 145 ? 16.644 92.794 18.457 1.00 48.45 145 ARG C N 1
ATOM 7681 C CA . ARG C 1 145 ? 15.953 92.806 19.740 1.00 48.41 145 ARG C CA 1
ATOM 7682 C C . ARG C 1 145 ? 16.171 91.510 20.517 1.00 44.66 145 ARG C C 1
ATOM 7683 O O . ARG C 1 145 ? 16.329 91.538 21.741 1.00 41.30 145 ARG C O 1
ATOM 7704 N N . MET C 1 146 ? 16.133 90.361 19.835 1.00 46.83 146 MET C N 1
ATOM 7705 C CA . MET C 1 146 ? 16.289 89.081 20.524 1.00 46.94 146 MET C CA 1
ATOM 7706 C C . MET C 1 146 ? 17.709 88.906 21.068 1.00 42.10 146 MET C C 1
ATOM 7707 O O . MET C 1 146 ? 17.896 88.372 22.166 1.00 40.16 146 MET C O 1
ATOM 7721 N N . LYS C 1 147 ? 18.726 89.274 20.289 1.00 40.42 147 LYS C N 1
ATOM 7722 C CA . LYS C 1 147 ? 20.095 89.166 20.798 1.00 40.08 147 LYS C CA 1
ATOM 7723 C C . LYS C 1 147 ? 20.284 90.023 22.051 1.00 38.80 147 LYS C C 1
ATOM 7724 O O . LYS C 1 147 ? 20.940 89.606 23.017 1.00 38.14 147 LYS C O 1
ATOM 7743 N N . GLU C 1 148 ? 19.732 91.234 22.042 1.00 39.94 148 GLU C N 1
ATOM 7744 C CA . GLU C 1 148 ? 19.863 92.120 23.187 1.00 42.77 148 GLU C CA 1
ATOM 7745 C C . GLU C 1 148 ? 19.113 91.566 24.393 1.00 38.43 148 GLU C C 1
ATOM 7746 O O . GLU C 1 148 ? 19.617 91.602 25.523 1.00 36.55 148 GLU C O 1
ATOM 7758 N N . ARG C 1 149 ? 17.923 91.006 24.174 1.00 37.36 149 ARG C N 1
ATOM 7759 C CA . ARG C 1 149 ? 17.201 90.418 25.297 1.00 37.30 149 ARG C CA 1
ATOM 7760 C C . ARG C 1 149 ? 17.964 89.230 25.886 1.00 35.81 149 ARG C C 1
ATOM 7761 O O . ARG C 1 149 ? 18.007 89.053 27.110 1.00 35.80 149 ARG C O 1
ATOM 7782 N N . LEU C 1 150 ? 18.543 88.387 25.028 1.00 34.84 150 LEU C N 1
ATOM 7783 C CA . LEU C 1 150 ? 19.239 87.194 25.498 1.00 35.01 150 LEU C CA 1
ATOM 7784 C C . LEU C 1 150 ? 20.509 87.560 26.262 1.00 33.76 150 LEU C C 1
ATOM 7785 O O . LEU C 1 150 ? 20.791 86.989 27.321 1.00 34.53 150 LEU C O 1
ATOM 7801 N N . ASP C 1 151 ? 21.265 88.535 25.767 1.00 33.03 151 ASP C N 1
ATOM 7802 C CA . ASP C 1 151 ? 22.421 89.023 26.522 1.00 34.78 151 ASP C CA 1
ATOM 7803 C C . ASP C 1 151 ? 22.026 89.511 27.916 1.00 35.44 151 ASP C C 1
ATOM 7804 O O . ASP C 1 151 ? 22.705 89.198 28.904 1.00 36.16 151 ASP C O 1
ATOM 7813 N N . ARG C 1 152 ? 20.932 90.277 28.022 1.00 34.62 152 ARG C N 1
ATOM 7814 C CA . ARG C 1 152 ? 20.522 90.792 29.327 1.00 35.76 152 ARG C CA 1
ATOM 7815 C C . ARG C 1 152 ? 19.988 89.682 30.231 1.00 35.47 152 ARG C C 1
ATOM 7816 O O . ARG C 1 152 ? 20.214 89.710 31.446 1.00 35.90 152 ARG C O 1
ATOM 7837 N N . ILE C 1 153 ? 19.276 88.699 29.667 1.00 35.07 153 ILE C N 1
ATOM 7838 C CA . ILE C 1 153 ? 18.799 87.575 30.474 1.00 35.11 153 ILE C CA 1
ATOM 7839 C C . ILE C 1 153 ? 19.971 86.843 31.128 1.00 33.73 153 ILE C C 1
ATOM 7840 O O . ILE C 1 153 ? 19.951 86.555 32.331 1.00 34.20 153 ILE C O 1
ATOM 7856 N N . PHE C 1 154 ? 21.002 86.509 30.340 1.00 32.27 154 PHE C N 1
ATOM 7857 C CA . PHE C 1 154 ? 22.122 85.741 30.889 1.00 31.07 154 PHE C CA 1
ATOM 7858 C C . PHE C 1 154 ? 22.987 86.604 31.794 1.00 31.14 154 PHE C C 1
ATOM 7859 O O . PHE C 1 154 ? 23.543 86.103 32.779 1.00 30.75 154 PHE C O 1
ATOM 7876 N N . ALA C 1 155 ? 23.065 87.904 31.526 1.00 31.94 155 ALA C N 1
ATOM 7877 C CA . ALA C 1 155 ? 23.780 88.795 32.436 1.00 32.59 155 ALA C CA 1
ATOM 7878 C C . ALA C 1 155 ? 23.119 88.812 33.809 1.00 33.84 155 ALA C C 1
ATOM 7879 O O . ALA C 1 155 ? 23.787 88.683 34.838 1.00 33.84 155 ALA C O 1
ATOM 7886 N N . GLU C 1 156 ? 21.797 88.993 33.847 1.00 36.41 156 GLU C N 1
ATOM 7887 C CA . GLU C 1 156 ? 21.108 89.009 35.133 1.00 42.67 156 GLU C CA 1
ATOM 7888 C C . GLU C 1 156 ? 21.221 87.663 35.844 1.00 37.89 156 GLU C C 1
ATOM 7889 O O . GLU C 1 156 ? 21.278 87.610 37.079 1.00 37.34 156 GLU C O 1
ATOM 7901 N N . ALA C 1 157 ? 21.232 86.570 35.084 1.00 34.68 157 ALA C N 1
ATOM 7902 C CA . ALA C 1 157 ? 21.265 85.242 35.689 1.00 35.63 157 ALA C CA 1
ATOM 7903 C C . ALA C 1 157 ? 22.642 84.932 36.262 1.00 36.23 157 ALA C C 1
ATOM 7904 O O . ALA C 1 157 ? 22.748 84.207 37.261 1.00 35.68 157 ALA C O 1
ATOM 7911 N N . THR C 1 158 ? 23.698 85.490 35.667 1.00 37.17 158 THR C N 1
ATOM 7912 C CA . THR C 1 158 ? 25.071 85.174 36.059 1.00 36.86 158 THR C CA 1
ATOM 7913 C C . THR C 1 158 ? 25.743 86.258 36.889 1.00 37.92 158 THR C C 1
ATOM 7914 O O . THR C 1 158 ? 26.739 85.966 37.563 1.00 41.55 158 THR C O 1
ATOM 7925 N N . GLY C 1 159 ? 25.264 87.493 36.837 1.00 36.63 159 GLY C N 1
ATOM 7926 C CA . GLY C 1 159 ? 25.985 88.599 37.448 1.00 37.16 159 GLY C CA 1
ATOM 7927 C C . GLY C 1 159 ? 27.043 89.224 36.562 1.00 37.31 159 GLY C C 1
ATOM 7928 O O . GLY C 1 159 ? 27.777 90.118 37.020 1.00 38.92 159 GLY C O 1
ATOM 7932 N N . GLN C 1 160 ? 27.201 88.732 35.338 1.00 36.02 160 GLN C N 1
ATOM 7933 C CA . GLN C 1 160 ? 28.081 89.361 34.375 1.00 36.27 160 GLN C CA 1
ATOM 7934 C C . GLN C 1 160 ? 27.352 90.542 33.738 1.00 37.14 160 GLN C C 1
ATOM 7935 O O . GLN C 1 160 ? 26.128 90.681 33.846 1.00 37.73 160 GLN C O 1
ATOM 7949 N N . THR C 1 161 ? 28.110 91.400 33.081 1.00 36.68 161 THR C N 1
ATOM 7950 C CA . THR C 1 161 ? 27.509 92.481 32.321 1.00 36.54 161 THR C CA 1
ATOM 7951 C C . THR C 1 161 ? 26.945 91.943 31.004 1.00 35.17 161 THR C C 1
ATOM 7952 O O . THR C 1 161 ? 27.397 90.910 30.492 1.00 34.62 161 THR C O 1
ATOM 7963 N N . PRO C 1 162 ? 25.959 92.634 30.422 1.00 36.07 162 PRO C N 1
ATOM 7964 C CA . PRO C 1 162 ? 25.482 92.218 29.085 1.00 35.55 162 PRO C CA 1
ATOM 7965 C C . PRO C 1 162 ? 26.589 92.230 28.037 1.00 35.05 162 PRO C C 1
ATOM 7966 O O . PRO C 1 162 ? 26.613 91.380 27.138 1.00 34.19 162 PRO C O 1
ATOM 7977 N N . GLU C 1 163 ? 27.509 93.195 28.129 1.00 35.82 163 GLU C N 1
ATOM 7978 C CA . GLU C 1 163 ? 28.624 93.269 27.191 1.00 36.62 163 GLU C CA 1
ATOM 7979 C C . GLU C 1 163 ? 29.559 92.074 27.340 1.00 36.61 163 GLU C C 1
ATOM 7980 O O . GLU C 1 163 ? 30.080 91.572 26.345 1.00 36.95 163 GLU C O 1
ATOM 7992 N N . LYS C 1 164 ? 29.810 91.631 28.574 1.00 36.59 164 LYS C N 1
ATOM 7993 C CA . LYS C 1 164 ? 30.632 90.441 28.800 1.00 36.84 164 LYS C CA 1
ATOM 7994 C C . LYS C 1 164 ? 29.941 89.185 28.269 1.00 35.67 164 LYS C C 1
ATOM 7995 O O . LYS C 1 164 ? 30.587 88.328 27.653 1.00 36.16 164 LYS C O 1
ATOM 8014 N N . ILE C 1 165 ? 28.633 89.041 28.518 1.00 34.43 165 ILE C N 1
ATOM 8015 C CA . ILE C 1 165 ? 27.904 87.908 27.945 1.00 33.56 165 ILE C CA 1
ATOM 8016 C C . ILE C 1 165 ? 28.057 87.917 26.424 1.00 34.01 165 ILE C C 1
ATOM 8017 O O . ILE C 1 165 ? 28.464 86.921 25.812 1.00 34.43 165 ILE C O 1
ATOM 8033 N N . SER C 1 166 ? 27.800 89.070 25.802 1.00 34.29 166 SER C N 1
ATOM 8034 C CA . SER C 1 166 ? 27.895 89.174 24.348 1.00 35.49 166 SER C CA 1
ATOM 8035 C C . SER C 1 166 ? 29.310 88.880 23.844 1.00 37.22 166 SER C C 1
ATOM 8036 O O . SER C 1 166 ? 29.490 88.226 22.808 1.00 38.42 166 SER C O 1
ATOM 8044 N N . ALA C 1 167 ? 30.334 89.372 24.540 1.00 37.06 167 ALA C N 1
ATOM 8045 C CA . ALA C 1 167 ? 31.690 89.114 24.062 1.00 38.71 167 ALA C CA 1
ATOM 8046 C C . ALA C 1 167 ? 32.033 87.628 24.142 1.00 38.97 167 ALA C C 1
ATOM 8047 O O . ALA C 1 167 ? 32.702 87.084 23.253 1.00 40.40 167 ALA C O 1
ATOM 8054 N N . ASP C 1 168 ? 31.621 86.973 25.223 1.00 37.92 168 ASP C N 1
ATOM 8055 C CA . ASP C 1 168 ? 32.021 85.590 25.453 1.00 38.44 168 ASP C CA 1
ATOM 8056 C C . ASP C 1 168 ? 31.209 84.551 24.673 1.00 38.93 168 ASP C C 1
ATOM 8057 O O . ASP C 1 168 ? 31.763 83.533 24.252 1.00 39.32 168 ASP C O 1
ATOM 8066 N N . THR C 1 169 ? 29.896 84.740 24.509 1.00 40.33 169 THR C N 1
ATOM 8067 C CA . THR C 1 169 ? 29.033 83.577 24.223 1.00 45.15 169 THR C CA 1
ATOM 8068 C C . THR C 1 169 ? 28.896 83.273 22.731 1.00 50.51 169 THR C C 1
ATOM 8069 O O . THR C 1 169 ? 27.820 83.336 22.141 1.00 54.93 169 THR C O 1
ATOM 8080 N N . GLU C 1 170 ? 29.996 82.842 22.156 1.00 51.13 170 GLU C N 1
ATOM 8081 C CA . GLU C 1 170 ? 30.041 82.443 20.774 1.00 54.28 170 GLU C CA 1
ATOM 8082 C C . GLU C 1 170 ? 29.622 80.973 20.615 1.00 53.98 170 GLU C C 1
ATOM 8083 O O . GLU C 1 170 ? 29.495 80.240 21.597 1.00 48.01 170 GLU C O 1
ATOM 8095 N N . ARG C 1 171 ? 29.522 80.511 19.352 1.00 62.30 171 ARG C N 1
ATOM 8096 C CA . ARG C 1 171 ? 29.030 79.155 19.054 1.00 69.22 171 ARG C CA 1
ATOM 8097 C C . ARG C 1 171 ? 29.872 78.056 19.725 1.00 67.32 171 ARG C C 1
ATOM 8098 O O . ARG C 1 171 ? 29.357 76.983 20.042 1.00 67.67 171 ARG C O 1
ATOM 8119 N N . ASP C 1 172 ? 31.176 78.267 19.886 1.00 65.75 172 ASP C N 1
ATOM 8120 C CA . ASP C 1 172 ? 32.038 77.253 20.462 1.00 67.28 172 ASP C CA 1
ATOM 8121 C C . ASP C 1 172 ? 32.433 77.546 21.912 1.00 61.98 172 ASP C C 1
ATOM 8122 O O . ASP C 1 172 ? 33.452 77.023 22.369 1.00 61.54 172 ASP C O 1
ATOM 8131 N N . PHE C 1 173 ? 31.673 78.374 22.649 1.00 57.06 173 PHE C N 1
ATOM 8132 C CA . PHE C 1 173 ? 32.049 78.741 24.021 1.00 52.41 173 PHE C CA 1
ATOM 8133 C C . PHE C 1 173 ? 31.224 77.883 24.977 1.00 47.17 173 PHE C C 1
ATOM 8134 O O . PHE C 1 173 ? 30.121 78.243 25.383 1.00 44.69 173 PHE C O 1
ATOM 8151 N N . TRP C 1 174 ? 31.808 76.761 25.383 1.00 47.66 174 TRP C N 1
ATOM 8152 C CA . TRP C 1 174 ? 31.200 75.807 26.294 1.00 45.76 174 TRP C CA 1
ATOM 8153 C C . TRP C 1 174 ? 31.742 75.996 27.705 1.00 44.84 174 TRP C C 1
ATOM 8154 O O . TRP C 1 174 ? 32.929 76.249 27.900 1.00 46.75 174 TRP C O 1
ATOM 8175 N N . LEU C 1 175 ? 30.886 75.787 28.694 1.00 42.51 175 LEU C N 1
ATOM 8176 C CA . LEU C 1 175 ? 31.300 75.816 30.091 1.00 43.27 175 LEU C CA 1
ATOM 8177 C C . LEU C 1 175 ? 31.030 74.444 30.705 1.00 44.39 175 LEU C C 1
ATOM 8178 O O . LEU C 1 175 ? 29.908 73.931 30.610 1.00 41.46 175 LEU C O 1
ATOM 8194 N N . ASN C 1 176 ? 32.047 73.858 31.349 1.00 46.87 176 ASN C N 1
ATOM 8195 C CA . ASN C 1 176 ? 31.830 72.675 32.171 1.00 48.08 176 ASN C CA 1
ATOM 8196 C C . ASN C 1 176 ? 31.230 73.129 33.505 1.00 45.68 176 ASN C C 1
ATOM 8197 O O . ASN C 1 176 ? 31.067 74.328 33.768 1.00 44.73 176 ASN C O 1
ATOM 8208 N N . ALA C 1 177 ? 30.870 72.165 34.356 1.00 45.15 177 ALA C N 1
ATOM 8209 C CA . ALA C 1 177 ? 30.111 72.505 35.559 1.00 43.94 177 ALA C CA 1
ATOM 8210 C C . ALA C 1 177 ? 30.898 73.442 36.461 1.00 45.39 177 ALA C C 1
ATOM 8211 O O . ALA C 1 177 ? 30.344 74.407 36.998 1.00 43.30 177 ALA C O 1
ATOM 8218 N N . GLU C 1 178 ? 32.195 73.183 36.641 1.00 50.09 178 GLU C N 1
ATOM 8219 C CA . GLU C 1 178 ? 32.993 74.041 37.510 1.00 53.26 178 GLU C CA 1
ATOM 8220 C C . GLU C 1 178 ? 33.169 75.431 36.904 1.00 49.64 178 GLU C C 1
ATOM 8221 O O . GLU C 1 178 ? 33.066 76.444 37.609 1.00 48.95 178 GLU C O 1
ATOM 8233 N N . GLU C 1 179 ? 33.427 75.502 35.595 1.00 48.08 179 GLU C N 1
ATOM 8234 C CA . GLU C 1 179 ? 33.479 76.798 34.929 1.00 46.23 179 GLU C CA 1
ATOM 8235 C C . GLU C 1 179 ? 32.122 77.497 35.011 1.00 42.78 179 GLU C C 1
ATOM 8236 O O . GLU C 1 179 ? 32.051 78.722 35.165 1.00 41.63 179 GLU C O 1
ATOM 8248 N N . ALA C 1 180 ? 31.025 76.737 34.940 1.00 41.24 180 ALA C N 1
ATOM 8249 C CA . ALA C 1 180 ? 29.719 77.384 35.031 1.00 39.05 180 ALA C CA 1
ATOM 8250 C C . ALA C 1 180 ? 29.479 77.968 36.419 1.00 39.23 180 ALA C C 1
ATOM 8251 O O . ALA C 1 180 ? 28.794 78.991 36.555 1.00 38.01 180 ALA C O 1
ATOM 8258 N N . VAL C 1 181 ? 30.006 77.326 37.462 1.00 41.09 181 VAL C N 1
ATOM 8259 C CA . VAL C 1 181 ? 29.888 77.889 38.804 1.00 41.90 181 VAL C CA 1
ATOM 8260 C C . VAL C 1 181 ? 30.703 79.185 38.915 1.00 43.91 181 VAL C C 1
ATOM 8261 O O . VAL C 1 181 ? 30.228 80.204 39.432 1.00 43.36 181 VAL C O 1
ATOM 8274 N N . GLN C 1 182 ? 31.947 79.166 38.450 1.00 46.77 182 GLN C N 1
ATOM 8275 C CA . GLN C 1 182 ? 32.742 80.392 38.516 1.00 50.12 182 GLN C CA 1
ATOM 8276 C C . GLN C 1 182 ? 32.102 81.509 37.703 1.00 45.26 182 GLN C C 1
ATOM 8277 O O . GLN C 1 182 ? 32.163 82.677 38.100 1.00 43.24 182 GLN C O 1
ATOM 8291 N N . TYR C 1 183 ? 31.450 81.164 36.594 1.00 44.25 183 TYR C N 1
ATOM 8292 C CA . TYR C 1 183 ? 30.820 82.157 35.728 1.00 42.91 183 TYR C CA 1
ATOM 8293 C C . TYR C 1 183 ? 29.559 82.766 36.333 1.00 44.23 183 TYR C C 1
ATOM 8294 O O . TYR C 1 183 ? 29.125 83.828 35.876 1.00 44.31 183 TYR C O 1
ATOM 8312 N N . GLY C 1 184 ? 28.970 82.131 37.345 1.00 44.19 184 GLY C N 1
ATOM 8313 C CA . GLY C 1 184 ? 27.738 82.590 37.955 1.00 41.94 184 GLY C CA 1
ATOM 8314 C C . GLY C 1 184 ? 26.473 81.903 37.472 1.00 39.58 184 GLY C C 1
ATOM 8315 O O . GLY C 1 184 ? 25.377 82.253 37.936 1.00 38.87 184 GLY C O 1
ATOM 8319 N N . LEU C 1 185 ? 26.582 80.944 36.557 1.00 38.81 185 LEU C N 1
ATOM 8320 C CA . LEU C 1 185 ? 25.386 80.302 36.016 1.00 37.59 185 LEU C CA 1
ATOM 8321 C C . LEU C 1 185 ? 24.863 79.208 36.939 1.00 37.39 185 LEU C C 1
ATOM 8322 O O . LEU C 1 185 ? 23.647 79.030 37.077 1.00 37.47 185 LEU C O 1
ATOM 8338 N N . VAL C 1 186 ? 25.754 78.438 37.543 1.00 38.03 186 VAL C N 1
ATOM 8339 C CA . VAL C 1 186 ? 25.379 77.310 38.387 1.00 37.93 186 VAL C CA 1
ATOM 8340 C C . VAL C 1 186 ? 25.704 77.663 39.826 1.00 39.70 186 VAL C C 1
ATOM 8341 O O . VAL C 1 186 ? 26.803 78.152 40.119 1.00 39.61 186 VAL C O 1
ATOM 8354 N N . ASN C 1 187 ? 24.767 77.380 40.730 1.00 40.86 187 ASN C N 1
ATOM 8355 C CA . ASN C 1 187 ? 25.036 77.652 42.135 1.00 42.23 187 ASN C CA 1
ATOM 8356 C C . ASN C 1 187 ? 25.791 76.520 42.819 1.00 43.74 187 ASN C C 1
ATOM 8357 O O . ASN C 1 187 ? 26.692 76.773 43.618 1.00 44.83 187 ASN C O 1
ATOM 8368 N N . LYS C 1 188 ? 25.417 75.274 42.572 1.00 43.17 188 LYS C N 1
ATOM 8369 C CA . LYS C 1 188 ? 26.029 74.175 43.302 1.00 46.18 188 LYS C CA 1
ATOM 8370 C C . LYS C 1 188 ? 26.043 72.944 42.414 1.00 45.29 188 LYS C C 1
ATOM 8371 O O . LYS C 1 188 ? 25.058 72.646 41.725 1.00 42.91 188 LYS C O 1
ATOM 8390 N N . ILE C 1 189 ? 27.177 72.247 42.431 1.00 47.26 189 ILE C N 1
ATOM 8391 C CA . ILE C 1 189 ? 27.329 70.969 41.748 1.00 47.93 189 ILE C CA 1
ATOM 8392 C C . ILE C 1 189 ? 26.934 69.867 42.724 1.00 50.01 189 ILE C C 1
ATOM 8393 O O . ILE C 1 189 ? 27.396 69.836 43.870 1.00 51.14 189 ILE C O 1
ATOM 8409 N N . ILE C 1 190 ? 26.054 68.967 42.283 1.00 49.73 190 ILE C N 1
ATOM 8410 C CA . ILE C 1 190 ? 25.539 67.923 43.153 1.00 51.38 190 ILE C CA 1
ATOM 8411 C C . ILE C 1 190 ? 25.523 66.618 42.380 1.00 51.28 190 ILE C C 1
ATOM 8412 O O . ILE C 1 190 ? 25.498 66.599 41.147 1.00 50.67 190 ILE C O 1
ATOM 8428 N N . VAL C 1 191 ? 25.546 65.519 43.132 1.00 54.26 191 VAL C N 1
ATOM 8429 C CA . VAL C 1 191 ? 25.371 64.183 42.574 1.00 58.44 191 VAL C CA 1
ATOM 8430 C C . VAL C 1 191 ? 24.127 63.494 43.119 1.00 59.69 191 VAL C C 1
ATOM 8431 O O . VAL C 1 191 ? 23.742 62.438 42.590 1.00 63.15 191 VAL C O 1
ATOM 8444 N N . SER C 1 192 ? 23.535 64.010 44.196 1.00 56.51 192 SER C N 1
ATOM 8445 C CA . SER C 1 192 ? 22.400 63.393 44.864 1.00 55.18 192 SER C CA 1
ATOM 8446 C C . SER C 1 192 ? 21.306 64.423 45.106 1.00 52.98 192 SER C C 1
ATOM 8447 O O . SER C 1 192 ? 21.579 65.602 45.368 1.00 52.02 192 SER C O 1
ATOM 8455 N N . GLU C 1 193 ? 20.060 63.961 45.012 1.00 52.65 193 GLU C N 1
ATOM 8456 C CA . GLU C 1 193 ? 18.924 64.818 45.322 1.00 51.33 193 GLU C CA 1
ATOM 8457 C C . GLU C 1 193 ? 18.927 65.265 46.775 1.00 53.33 193 GLU C C 1
ATOM 8458 O O . GLU C 1 193 ? 18.327 66.296 47.096 1.00 52.11 193 GLU C O 1
ATOM 8470 N N . ARG C 1 194 ? 19.584 64.520 47.665 1.00 58.11 194 ARG C N 1
ATOM 8471 C CA . ARG C 1 194 ? 19.649 64.946 49.058 1.00 61.98 194 ARG C CA 1
ATOM 8472 C C . ARG C 1 194 ? 20.443 66.232 49.240 1.00 61.11 194 ARG C C 1
ATOM 8473 O O . ARG C 1 194 ? 20.334 66.859 50.299 1.00 63.59 194 ARG C O 1
ATOM 8494 N N . GLU C 1 195 ? 21.254 66.621 48.249 1.00 57.75 195 GLU C N 1
ATOM 8495 C CA . GLU C 1 195 ? 22.097 67.814 48.339 1.00 58.63 195 GLU C CA 1
ATOM 8496 C C . GLU C 1 195 ? 21.370 69.099 47.981 1.00 55.65 195 GLU C C 1
ATOM 8497 O O . GLU C 1 195 ? 21.969 70.182 48.057 1.00 54.49 195 GLU C O 1
ATOM 8509 N N . ILE C 1 196 ? 20.110 69.002 47.581 1.00 55.05 196 ILE C N 1
ATOM 8510 C CA . ILE C 1 196 ? 19.309 70.176 47.288 1.00 53.68 196 ILE C CA 1
ATOM 8511 C C . ILE C 1 196 ? 18.865 70.789 48.608 1.00 59.25 196 ILE C C 1
ATOM 8512 O O . ILE C 1 196 ? 18.435 70.080 49.524 1.00 61.07 196 ILE C O 1
ATOM 8528 N N . THR C 1 197 ? 18.988 72.105 48.715 1.00 63.12 197 THR C N 1
ATOM 8529 C CA . THR C 1 197 ? 18.458 72.865 49.838 1.00 69.30 197 THR C CA 1
ATOM 8530 C C . THR C 1 197 ? 17.336 73.745 49.300 1.00 69.71 197 THR C C 1
ATOM 8531 O O . THR C 1 197 ? 17.591 74.655 48.505 1.00 70.26 197 THR C O 1
ATOM 8542 N N . LEU C 1 198 ? 16.111 73.496 49.759 1.00 69.40 198 LEU C N 1
ATOM 8543 C CA . LEU C 1 198 ? 14.965 74.259 49.290 1.00 67.85 198 LEU C CA 1
ATOM 8544 C C . LEU C 1 198 ? 14.980 75.683 49.853 1.00 69.63 198 LEU C C 1
ATOM 8545 O O . LEU C 1 198 ? 15.494 75.924 50.954 1.00 72.52 198 LEU C O 1
ATOM 8561 N N . PRO C 1 199 ? 14.469 76.662 49.085 1.00 68.37 199 PRO C N 1
ATOM 8562 C CA . PRO C 1 199 ? 14.408 78.053 49.561 1.00 70.75 199 PRO C CA 1
ATOM 8563 C C . PRO C 1 199 ? 13.389 78.228 50.690 1.00 75.97 199 PRO C C 1
ATOM 8564 O O . PRO C 1 199 ? 13.243 79.342 51.198 1.00 78.91 199 PRO C O 1
ATOM 8575 N N . HIS D 1 14 ? -6.967 63.557 18.904 1.00 86.20 14 HIS D N 1
ATOM 8576 C CA . HIS D 1 14 ? -7.836 64.587 19.478 1.00 82.94 14 HIS D CA 1
ATOM 8577 C C . HIS D 1 14 ? -9.197 64.030 19.879 1.00 77.31 14 HIS D C 1
ATOM 8578 O O . HIS D 1 14 ? -10.022 64.731 20.467 1.00 76.48 14 HIS D O 1
ATOM 8591 N N . GLY D 1 15 ? -9.440 62.766 19.537 1.00 72.37 15 GLY D N 1
ATOM 8592 C CA . GLY D 1 15 ? -10.676 62.137 19.962 1.00 65.97 15 GLY D CA 1
ATOM 8593 C C . GLY D 1 15 ? -10.826 62.172 21.469 1.00 59.01 15 GLY D C 1
ATOM 8594 O O . GLY D 1 15 ? -11.924 62.371 21.988 1.00 55.34 15 GLY D O 1
ATOM 8598 N N . ALA D 1 16 ? -9.721 61.961 22.192 1.00 56.83 16 ALA D N 1
ATOM 8599 C CA . ALA D 1 16 ? -9.783 61.981 23.649 1.00 54.02 16 ALA D CA 1
ATOM 8600 C C . ALA D 1 16 ? -10.178 63.366 24.157 1.00 49.89 16 ALA D C 1
ATOM 8601 O O . ALA D 1 16 ? -10.920 63.486 25.137 1.00 49.20 16 ALA D O 1
ATOM 8608 N N . ILE D 1 17 ? -9.666 64.423 23.527 1.00 48.17 17 ILE D N 1
ATOM 8609 C CA . ILE D 1 17 ? -10.045 65.776 23.932 1.00 45.56 17 ILE D CA 1
ATOM 8610 C C . ILE D 1 17 ? -11.519 66.036 23.620 1.00 44.87 17 ILE D C 1
ATOM 8611 O O . ILE D 1 17 ? -12.281 66.499 24.476 1.00 41.39 17 ILE D O 1
ATOM 8627 N N . GLY D 1 18 ? -11.938 65.741 22.388 1.00 48.76 18 GLY D N 1
ATOM 8628 C CA . GLY D 1 18 ? -13.327 65.962 22.017 1.00 49.42 18 GLY D CA 1
ATOM 8629 C C . GLY D 1 18 ? -14.286 65.182 22.891 1.00 47.54 18 GLY D C 1
ATOM 8630 O O . GLY D 1 18 ? -15.345 65.681 23.270 1.00 46.19 18 GLY D O 1
ATOM 8634 N N . ALA D 1 19 ? -13.916 63.955 23.245 1.00 47.46 19 ALA D N 1
ATOM 8635 C CA . ALA D 1 19 ? -14.790 63.150 24.088 1.00 46.60 19 ALA D CA 1
ATOM 8636 C C . ALA D 1 19 ? -14.931 63.755 25.477 1.00 45.07 19 ALA D C 1
ATOM 8637 O O . ALA D 1 19 ? -16.023 63.749 26.060 1.00 43.27 19 ALA D O 1
ATOM 8644 N N . LYS D 1 20 ? -13.829 64.266 26.029 1.00 45.94 20 LYS D N 1
ATOM 8645 C CA . LYS D 1 20 ? -13.863 64.823 27.372 1.00 45.12 20 LYS D CA 1
ATOM 8646 C C . LYS D 1 20 ? -14.687 66.110 27.414 1.00 40.38 20 LYS D C 1
ATOM 8647 O O . LYS D 1 20 ? -15.481 66.316 28.336 1.00 39.30 20 LYS D O 1
ATOM 8666 N N . LEU D 1 21 ? -14.508 66.989 26.425 1.00 38.56 21 LEU D N 1
ATOM 8667 C CA . LEU D 1 21 ? -15.281 68.233 26.385 1.00 38.07 21 LEU D CA 1
ATOM 8668 C C . LEU D 1 21 ? -16.766 67.964 26.145 1.00 40.16 21 LEU D C 1
ATOM 8669 O O . LEU D 1 21 ? -17.627 68.578 26.785 1.00 39.46 21 LEU D O 1
ATOM 8685 N N . MET D 1 22 ? -17.082 67.040 25.240 1.00 43.54 22 MET D N 1
ATOM 8686 C CA . MET D 1 22 ? -18.474 66.657 25.038 1.00 43.99 22 MET D CA 1
ATOM 8687 C C . MET D 1 22 ? -19.102 66.237 26.369 1.00 43.34 22 MET D C 1
ATOM 8688 O O . MET D 1 22 ? -20.177 66.716 26.743 1.00 41.52 22 MET D O 1
ATOM 8702 N N . GLU D 1 23 ? -18.409 65.379 27.120 1.00 43.47 23 GLU D N 1
ATOM 8703 C CA . GLU D 1 23 ? -18.918 64.901 28.404 1.00 43.54 23 GLU D CA 1
ATOM 8704 C C . GLU D 1 23 ? -19.158 66.041 29.389 1.00 39.51 23 GLU D C 1
ATOM 8705 O O . GLU D 1 23 ? -20.174 66.064 30.093 1.00 37.38 23 GLU D O 1
ATOM 8717 N N . TYR D 1 24 ? -18.192 66.951 29.525 1.00 38.71 24 TYR D N 1
ATOM 8718 C CA . TYR D 1 24 ? -18.385 68.072 30.442 1.00 37.87 24 TYR D CA 1
ATOM 8719 C C . TYR D 1 24 ? -19.534 68.965 29.978 1.00 34.72 24 TYR D C 1
ATOM 8720 O O . TYR D 1 24 ? -20.276 69.514 30.799 1.00 31.40 24 TYR D O 1
ATOM 8738 N N . ALA D 1 25 ? -19.654 69.165 28.667 1.00 35.85 25 ALA D N 1
ATOM 8739 C CA . ALA D 1 25 ? -20.744 69.974 28.133 1.00 37.23 25 ALA D CA 1
ATOM 8740 C C . ALA D 1 25 ? -22.093 69.324 28.419 1.00 37.93 25 ALA D C 1
ATOM 8741 O O . ALA D 1 25 ? -23.031 69.997 28.858 1.00 38.75 25 ALA D O 1
ATOM 8748 N N . LEU D 1 26 ? -22.193 68.004 28.240 1.00 37.69 26 LEU D N 1
ATOM 8749 C CA . LEU D 1 26 ? -23.441 67.318 28.570 1.00 36.86 26 LEU D CA 1
ATOM 8750 C C . LEU D 1 26 ? -23.831 67.515 30.030 1.00 36.47 26 LEU D C 1
ATOM 8751 O O . LEU D 1 26 ? -25.012 67.689 30.344 1.00 35.32 26 LEU D O 1
ATOM 8767 N N . LYS D 1 27 ? -22.860 67.449 30.943 1.00 39.45 27 LYS D N 1
ATOM 8768 C CA . LYS D 1 27 ? -23.166 67.588 32.362 1.00 44.60 27 LYS D CA 1
ATOM 8769 C C . LYS D 1 27 ? -23.724 68.963 32.692 1.00 42.12 27 LYS D C 1
ATOM 8770 O O . LYS D 1 27 ? -24.420 69.104 33.698 1.00 45.79 27 LYS D O 1
ATOM 8789 N N . VAL D 1 28 ? -23.450 69.972 31.865 1.00 40.02 28 VAL D N 1
ATOM 8790 C CA . VAL D 1 28 ? -24.025 71.299 32.040 1.00 38.17 28 VAL D CA 1
ATOM 8791 C C . VAL D 1 28 ? -25.144 71.567 31.034 1.00 36.17 28 VAL D C 1
ATOM 8792 O O . VAL D 1 28 ? -25.588 72.710 30.893 1.00 35.31 28 VAL D O 1
ATOM 8805 N N . ARG D 1 29 ? -25.606 70.525 30.333 1.00 35.27 29 ARG D N 1
ATOM 8806 C CA . ARG D 1 29 ? -26.752 70.573 29.421 1.00 33.69 29 ARG D CA 1
ATOM 8807 C C . ARG D 1 29 ? -26.522 71.533 28.264 1.00 32.00 29 ARG D C 1
ATOM 8808 O O . ARG D 1 29 ? -27.424 72.264 27.839 1.00 30.75 29 ARG D O 1
ATOM 8829 N N . LYS D 1 30 ? -25.328 71.476 27.690 1.00 31.62 30 LYS D N 1
ATOM 8830 C CA . LYS D 1 30 ? -24.996 72.280 26.525 1.00 31.20 30 LYS D CA 1
ATOM 8831 C C . LYS D 1 30 ? -24.623 71.337 25.399 1.00 30.52 30 LYS D C 1
ATOM 8832 O O . LYS D 1 30 ? -23.850 70.394 25.601 1.00 30.61 30 LYS D O 1
ATOM 8851 N N . VAL D 1 31 ? -25.170 71.595 24.218 1.00 31.22 31 VAL D N 1
ATOM 8852 C CA . VAL D 1 31 ? -24.895 70.796 23.029 1.00 32.02 31 VAL D CA 1
ATOM 8853 C C . VAL D 1 31 ? -24.342 71.729 21.964 1.00 30.22 31 VAL D C 1
ATOM 8854 O O . VAL D 1 31 ? -24.899 72.804 21.725 1.00 30.66 31 VAL D O 1
ATOM 8867 N N . PHE D 1 32 ? -23.261 71.315 21.319 1.00 28.79 32 PHE D N 1
ATOM 8868 C CA . PHE D 1 32 ? -22.596 72.103 20.298 1.00 30.06 32 PHE D CA 1
ATOM 8869 C C . PHE D 1 32 ? -22.826 71.433 18.963 1.00 31.04 32 PHE D C 1
ATOM 8870 O O . PHE D 1 32 ? -22.583 70.236 18.815 1.00 31.84 32 PHE D O 1
ATOM 8887 N N . VAL D 1 33 ? -23.355 72.207 18.023 1.00 32.04 33 VAL D N 1
ATOM 8888 C CA . VAL D 1 33 ? -23.564 71.813 16.643 1.00 35.80 33 VAL D CA 1
ATOM 8889 C C . VAL D 1 33 ? -22.640 72.706 15.846 1.00 37.31 33 VAL D C 1
ATOM 8890 O O . VAL D 1 33 ? -23.012 73.829 15.483 1.00 36.53 33 VAL D O 1
ATOM 8903 N N . THR D 1 34 ? -21.428 72.243 15.592 1.00 39.16 34 THR D N 1
ATOM 8904 C CA . THR D 1 34 ? -20.385 73.061 14.990 1.00 42.63 34 THR D CA 1
ATOM 8905 C C . THR D 1 34 ? -19.907 72.383 13.716 1.00 46.54 34 THR D C 1
ATOM 8906 O O . THR D 1 34 ? -19.612 71.184 13.724 1.00 48.31 34 THR D O 1
ATOM 8917 N N . GLY D 1 35 ? -19.845 73.140 12.627 1.00 48.31 35 GLY D N 1
ATOM 8918 C CA . GLY D 1 35 ? -19.366 72.597 11.368 1.00 50.57 35 GLY D CA 1
ATOM 8919 C C . GLY D 1 35 ? -20.458 71.870 10.608 1.00 50.32 35 GLY D C 1
ATOM 8920 O O . GLY D 1 35 ? -21.647 71.979 10.911 1.00 48.81 35 GLY D O 1
ATOM 8924 N N . GLY D 1 36 ? -20.034 71.098 9.611 1.00 52.54 36 GLY D N 1
ATOM 8925 C CA . GLY D 1 36 ? -20.962 70.407 8.735 1.00 53.54 36 GLY D CA 1
ATOM 8926 C C . GLY D 1 36 ? -21.852 69.397 9.428 1.00 52.08 36 GLY D C 1
ATOM 8927 O O . GLY D 1 36 ? -21.384 68.597 10.239 1.00 52.03 36 GLY D O 1
ATOM 8931 N N . VAL D 1 37 ? -23.142 69.428 9.109 1.00 51.25 37 VAL D N 1
ATOM 8932 C CA . VAL D 1 37 ? -24.101 68.478 9.661 1.00 50.31 37 VAL D CA 1
ATOM 8933 C C . VAL D 1 37 ? -24.018 67.200 8.828 1.00 51.73 37 VAL D C 1
ATOM 8934 O O . VAL D 1 37 ? -24.410 67.182 7.660 1.00 54.60 37 VAL D O 1
ATOM 8947 N N . ASP D 1 38 ? -23.486 66.135 9.419 1.00 49.47 38 ASP D N 1
ATOM 8948 C CA . ASP D 1 38 ? -23.353 64.841 8.753 1.00 50.15 38 ASP D CA 1
ATOM 8949 C C . ASP D 1 38 ? -24.013 63.753 9.599 1.00 46.53 38 ASP D C 1
ATOM 8950 O O . ASP D 1 38 ? -24.604 64.019 10.652 1.00 42.41 38 ASP D O 1
ATOM 8959 N N . GLU D 1 39 ? -23.953 62.517 9.099 1.00 48.95 39 GLU D N 1
ATOM 8960 C CA . GLU D 1 39 ? -24.606 61.411 9.788 1.00 50.30 39 GLU D CA 1
ATOM 8961 C C . GLU D 1 39 ? -24.031 61.222 11.181 1.00 47.50 39 GLU D C 1
ATOM 8962 O O . GLU D 1 39 ? -24.760 60.914 12.132 1.00 44.21 39 GLU D O 1
ATOM 8974 N N . LYS D 1 40 ? -22.721 61.406 11.327 1.00 50.46 40 LYS D N 1
ATOM 8975 C CA . LYS D 1 40 ? -22.114 61.187 12.630 1.00 54.18 40 LYS D CA 1
ATOM 8976 C C . LYS D 1 40 ? -22.656 62.185 13.647 1.00 51.01 40 LYS D C 1
ATOM 8977 O O . LYS D 1 40 ? -22.929 61.823 14.798 1.00 50.37 40 LYS D O 1
ATOM 8996 N N . MET D 1 41 ? -22.808 63.456 13.244 1.00 50.06 41 MET D N 1
ATOM 8997 C CA . MET D 1 41 ? -23.370 64.452 14.152 1.00 48.72 41 MET D CA 1
ATOM 8998 C C . MET D 1 41 ? -24.796 64.097 14.551 1.00 45.09 41 MET D C 1
ATOM 8999 O O . MET D 1 41 ? -25.175 64.237 15.721 1.00 43.31 41 MET D O 1
ATOM 9013 N N . ALA D 1 42 ? -25.617 63.682 13.584 1.00 45.97 42 ALA D N 1
ATOM 9014 C CA . ALA D 1 42 ? -26.992 63.315 13.901 1.00 45.26 42 ALA D CA 1
ATOM 9015 C C . ALA D 1 42 ? -27.015 62.180 14.914 1.00 45.82 42 ALA D C 1
ATOM 9016 O O . ALA D 1 42 ? -27.813 62.189 15.858 1.00 47.94 42 ALA D O 1
ATOM 9023 N N . LYS D 1 43 ? -26.158 61.181 14.720 1.00 44.53 43 LYS D N 1
ATOM 9024 C CA . LYS D 1 43 ? -26.065 60.093 15.691 1.00 43.12 43 LYS D CA 1
ATOM 9025 C C . LYS D 1 43 ? -25.721 60.633 17.076 1.00 42.89 43 LYS D C 1
ATOM 9026 O O . LYS D 1 43 ? -26.372 60.290 18.072 1.00 43.63 43 LYS D O 1
ATOM 9045 N N . ASP D 1 44 ? -24.704 61.498 17.156 1.00 41.37 44 ASP D N 1
ATOM 9046 C CA . ASP D 1 44 ? -24.282 62.021 18.453 1.00 40.66 44 ASP D CA 1
ATOM 9047 C C . ASP D 1 44 ? -25.322 62.969 19.054 1.00 39.49 44 ASP D C 1
ATOM 9048 O O . ASP D 1 44 ? -25.648 62.880 20.246 1.00 39.13 44 ASP D O 1
ATOM 9057 N N . VAL D 1 45 ? -25.824 63.916 18.258 1.00 38.65 45 VAL D N 1
ATOM 9058 C CA . VAL D 1 45 ? -26.731 64.919 18.815 1.00 35.58 45 VAL D CA 1
ATOM 9059 C C . VAL D 1 45 ? -28.029 64.269 19.256 1.00 35.16 45 VAL D C 1
ATOM 9060 O O . VAL D 1 45 ? -28.573 64.602 20.316 1.00 35.47 45 VAL D O 1
ATOM 9073 N N . VAL D 1 46 ? -28.552 63.330 18.463 1.00 35.43 46 VAL D N 1
ATOM 9074 C CA . VAL D 1 46 ? -29.789 62.666 18.868 1.00 35.08 46 VAL D CA 1
ATOM 9075 C C . VAL D 1 46 ? -29.594 61.956 20.203 1.00 35.17 46 VAL D C 1
ATOM 9076 O O . VAL D 1 46 ? -30.454 62.017 21.090 1.00 34.94 46 VAL D O 1
ATOM 9089 N N . GLN D 1 47 ? -28.473 61.258 20.366 1.00 34.76 47 GLN D N 1
ATOM 9090 C CA . GLN D 1 47 ? -28.215 60.594 21.638 1.00 35.08 47 GLN D CA 1
ATOM 9091 C C . GLN D 1 47 ? -28.084 61.589 22.778 1.00 33.86 47 GLN D C 1
ATOM 9092 O O . GLN D 1 47 ? -28.670 61.401 23.855 1.00 34.00 47 GLN D O 1
ATOM 9106 N N . GLN D 1 48 ? -27.312 62.658 22.554 1.00 35.10 48 GLN D N 1
ATOM 9107 C CA . GLN D 1 48 ? -27.111 63.663 23.593 1.00 35.66 48 GLN D CA 1
ATOM 9108 C C . GLN D 1 48 ? -28.446 64.217 24.060 1.00 34.17 48 GLN D C 1
ATOM 9109 O O . GLN D 1 48 ? -28.708 64.319 25.263 1.00 33.63 48 GLN D O 1
ATOM 9123 N N . LEU D 1 49 ? -29.316 64.563 23.110 1.00 33.26 49 LEU D N 1
ATOM 9124 C CA . LEU D 1 49 ? -30.619 65.124 23.459 1.00 32.35 49 LEU D CA 1
ATOM 9125 C C . LEU D 1 49 ? -31.441 64.148 24.284 1.00 34.27 49 LEU D C 1
ATOM 9126 O O . LEU D 1 49 ? -32.005 64.515 25.321 1.00 33.49 49 LEU D O 1
ATOM 9142 N N . HIS D 1 50 ? -31.474 62.878 23.866 1.00 36.21 50 HIS D N 1
ATOM 9143 C CA . HIS D 1 50 ? -32.257 61.888 24.594 1.00 37.41 50 HIS D CA 1
ATOM 9144 C C . HIS D 1 50 ? -31.656 61.594 25.951 1.00 37.21 50 HIS D C 1
ATOM 9145 O O . HIS D 1 50 ? -32.386 61.362 26.922 1.00 39.10 50 HIS D O 1
ATOM 9159 N N . ILE D 1 51 ? -30.326 61.583 26.041 1.00 36.29 51 ILE D N 1
ATOM 9160 C CA . ILE D 1 51 ? -29.693 61.395 27.335 1.00 35.68 51 ILE D CA 1
ATOM 9161 C C . ILE D 1 51 ? -30.087 62.526 28.274 1.00 34.79 51 ILE D C 1
ATOM 9162 O O . ILE D 1 51 ? -30.497 62.293 29.416 1.00 35.67 51 ILE D O 1
ATOM 9178 N N . LEU D 1 52 ? -29.959 63.773 27.807 1.00 33.53 52 LEU D N 1
ATOM 9179 C CA . LEU D 1 52 ? -30.325 64.914 28.643 1.00 33.78 52 LEU D CA 1
ATOM 9180 C C . LEU D 1 52 ? -31.802 64.866 29.022 1.00 34.38 52 LEU D C 1
ATOM 9181 O O . LEU D 1 52 ? -32.174 65.165 30.164 1.00 35.41 52 LEU D O 1
ATOM 9197 N N . ALA D 1 53 ? -32.659 64.474 28.082 1.00 34.46 53 ALA D N 1
ATOM 9198 C CA . ALA D 1 53 ? -34.086 64.408 28.394 1.00 36.76 53 ALA D CA 1
ATOM 9199 C C . ALA D 1 53 ? -34.381 63.355 29.451 1.00 40.71 53 ALA D C 1
ATOM 9200 O O . ALA D 1 53 ? -35.269 63.547 30.287 1.00 43.21 53 ALA D O 1
ATOM 9207 N N . SER D 1 54 ? -33.640 62.240 29.451 1.00 42.08 54 SER D N 1
ATOM 9208 C CA . SER D 1 54 ? -33.887 61.223 30.465 1.00 45.11 54 SER D CA 1
ATOM 9209 C C . SER D 1 54 ? -33.458 61.697 31.841 1.00 47.62 54 SER D C 1
ATOM 9210 O O . SER D 1 54 ? -33.992 61.228 32.855 1.00 50.08 54 SER D O 1
ATOM 9218 N N . ILE D 1 55 ? -32.462 62.580 31.897 1.00 48.08 55 ILE D N 1
ATOM 9219 C CA . ILE D 1 55 ? -31.942 63.036 33.181 1.00 50.59 55 ILE D CA 1
ATOM 9220 C C . ILE D 1 55 ? -32.879 64.046 33.823 1.00 51.04 55 ILE D C 1
ATOM 9221 O O . ILE D 1 55 ? -33.063 64.038 35.044 1.00 52.23 55 ILE D O 1
ATOM 9237 N N . SER D 1 56 ? -33.427 64.978 33.043 1.00 49.10 56 SER D N 1
ATOM 9238 C CA . SER D 1 56 ? -34.357 65.943 33.619 1.00 47.98 56 SER D CA 1
ATOM 9239 C C . SER D 1 56 ? -35.074 66.712 32.514 1.00 43.07 56 SER D C 1
ATOM 9240 O O . SER D 1 56 ? -34.724 66.630 31.331 1.00 39.35 56 SER D O 1
ATOM 9248 N N . ASP D 1 57 ? -36.104 67.449 32.923 1.00 43.72 57 ASP D N 1
ATOM 9249 C CA . ASP D 1 57 ? -36.865 68.311 32.026 1.00 42.99 57 ASP D CA 1
ATOM 9250 C C . ASP D 1 57 ? -36.289 69.717 31.911 1.00 39.85 57 ASP D C 1
ATOM 9251 O O . ASP D 1 57 ? -36.907 70.565 31.255 1.00 38.14 57 ASP D O 1
ATOM 9260 N N . ASP D 1 58 ? -35.138 69.985 32.531 1.00 40.03 58 ASP D N 1
ATOM 9261 C CA . ASP D 1 58 ? -34.561 71.320 32.507 1.00 41.90 58 ASP D CA 1
ATOM 9262 C C . ASP D 1 58 ? -34.127 71.698 31.092 1.00 39.48 58 ASP D C 1
ATOM 9263 O O . ASP D 1 58 ? -33.806 70.831 30.276 1.00 39.28 58 ASP D O 1
ATOM 9272 N N . PRO D 1 59 ? -34.065 72.993 30.790 1.00 37.16 59 PRO D N 1
ATOM 9273 C CA . PRO D 1 59 ? -33.721 73.407 29.426 1.00 35.72 59 PRO D CA 1
ATOM 9274 C C . PRO D 1 59 ? -32.365 72.878 28.987 1.00 35.18 59 PRO D C 1
ATOM 9275 O O . PRO D 1 59 ? -31.481 72.571 29.798 1.00 38.27 59 PRO D O 1
ATOM 9286 N N . ILE D 1 60 ? -32.218 72.794 27.666 1.00 32.82 60 ILE D N 1
ATOM 9287 C CA . ILE D 1 60 ? -30.985 72.393 26.998 1.00 31.89 60 ILE D CA 1
ATOM 9288 C C . ILE D 1 60 ? -30.540 73.559 26.134 1.00 31.21 60 ILE D C 1
ATOM 9289 O O . ILE D 1 60 ? -31.355 74.130 25.394 1.00 31.29 60 ILE D O 1
ATOM 9305 N N . TYR D 1 61 ? -29.262 73.915 26.218 1.00 30.22 61 TYR D N 1
ATOM 9306 C CA . TYR D 1 61 ? -28.705 74.979 25.394 1.00 30.57 61 TYR D CA 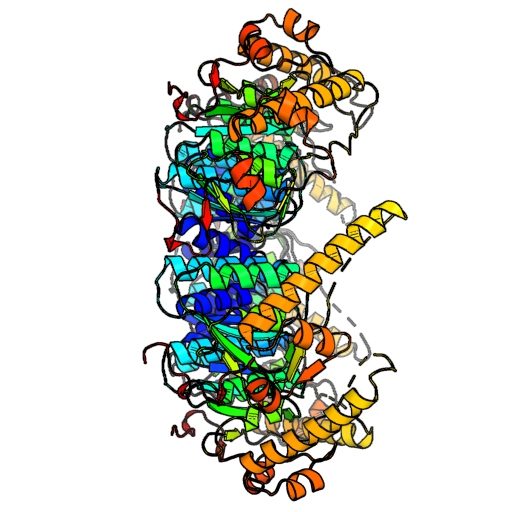1
ATOM 9307 C C . TYR D 1 61 ? -28.021 74.359 24.192 1.00 28.25 61 TYR D C 1
ATOM 9308 O O . TYR D 1 61 ? -27.109 73.540 24.351 1.00 30.40 61 TYR D O 1
ATOM 9326 N N . MET D 1 62 ? -28.421 74.776 22.994 1.00 26.79 62 MET D N 1
ATOM 9327 C CA . MET D 1 62 ? -27.819 74.274 21.768 1.00 26.97 62 MET D CA 1
ATOM 9328 C C . MET D 1 62 ? -27.166 75.429 21.025 1.00 26.71 62 MET D C 1
ATOM 9329 O O . MET D 1 62 ? -27.835 76.407 20.675 1.00 27.05 62 MET D O 1
ATOM 9343 N N . PHE D 1 63 ? -25.878 75.290 20.740 1.00 27.68 63 PHE D N 1
ATOM 9344 C CA . PHE D 1 63 ? -25.099 76.319 20.071 1.00 30.33 63 PHE D CA 1
ATOM 9345 C C . PHE D 1 63 ? -24.815 75.875 18.650 1.00 30.92 63 PHE D C 1
ATOM 9346 O O . PHE D 1 63 ? -24.151 74.860 18.436 1.00 31.90 63 PHE D O 1
ATOM 9363 N N . VAL D 1 64 ? -25.304 76.647 17.685 1.00 30.07 64 VAL D N 1
ATOM 9364 C CA . VAL D 1 64 ? -25.250 76.266 16.280 1.00 30.49 64 VAL D CA 1
ATOM 9365 C C . VAL D 1 64 ? -24.362 77.245 15.534 1.00 30.83 64 VAL D C 1
ATOM 9366 O O . VAL D 1 64 ? -24.619 78.459 15.524 1.00 30.81 64 VAL D O 1
ATOM 9379 N N . ASN D 1 65 ? -23.342 76.707 14.887 1.00 31.72 65 ASN D N 1
ATOM 9380 C CA . ASN D 1 65 ? -22.475 77.439 13.968 1.00 36.05 65 ASN D CA 1
ATOM 9381 C C . ASN D 1 65 ? -22.094 76.434 12.879 1.00 38.53 65 ASN D C 1
ATOM 9382 O O . ASN D 1 65 ? -21.127 75.679 13.029 1.00 40.59 65 ASN D O 1
ATOM 9393 N N . SER D 1 66 ? -22.891 76.397 11.808 1.00 38.78 66 SER D N 1
ATOM 9394 C CA . SER D 1 66 ? -22.729 75.365 10.785 1.00 42.40 66 SER D CA 1
ATOM 9395 C C . SER D 1 66 ? -22.894 75.940 9.384 1.00 45.40 66 SER D C 1
ATOM 9396 O O . SER D 1 66 ? -23.904 76.618 9.115 1.00 46.11 66 SER D O 1
ATOM 9404 N N . PRO D 1 67 ? -21.954 75.668 8.472 1.00 47.06 67 PRO D N 1
ATOM 9405 C CA . PRO D 1 67 ? -22.068 76.174 7.095 1.00 50.96 67 PRO D CA 1
ATOM 9406 C C . PRO D 1 67 ? -22.976 75.355 6.194 1.00 55.75 67 PRO D C 1
ATOM 9407 O O . PRO D 1 67 ? -23.113 75.699 5.016 1.00 57.70 67 PRO D O 1
ATOM 9418 N N . GLY D 1 68 ? -23.568 74.278 6.689 1.00 59.79 68 GLY D N 1
ATOM 9419 C CA . GLY D 1 68 ? -24.471 73.459 5.918 1.00 63.98 68 GLY D CA 1
ATOM 9420 C C . GLY D 1 68 ? -24.304 71.996 6.262 1.00 64.45 68 GLY D C 1
ATOM 9421 O O . GLY D 1 68 ? -23.768 71.637 7.314 1.00 64.52 68 GLY D O 1
ATOM 9425 N N . GLY D 1 69 ? -24.789 71.155 5.353 1.00 63.79 69 GLY D N 1
ATOM 9426 C CA . GLY D 1 69 ? -24.620 69.718 5.480 1.00 62.23 69 GLY D CA 1
ATOM 9427 C C . GLY D 1 69 ? -25.810 68.962 4.895 1.00 61.33 69 GLY D C 1
ATOM 9428 O O . GLY D 1 69 ? -26.591 69.496 4.124 1.00 58.85 69 GLY D O 1
ATOM 9432 N N . HIS D 1 70 ? -25.932 67.707 5.329 1.00 64.04 70 HIS D N 1
ATOM 9433 C CA . HIS D 1 70 ? -26.959 66.786 4.863 1.00 67.65 70 HIS D CA 1
ATOM 9434 C C . HIS D 1 70 ? -28.293 67.073 5.534 1.00 62.00 70 HIS D C 1
ATOM 9435 O O . HIS D 1 70 ? -28.394 67.031 6.774 1.00 58.67 70 HIS D O 1
ATOM 9449 N N . VAL D 1 71 ? -29.323 67.282 4.699 1.00 61.44 71 VAL D N 1
ATOM 9450 C CA . VAL D 1 71 ? -30.605 67.742 5.221 1.00 58.12 71 VAL D CA 1
ATOM 9451 C C . VAL D 1 71 ? -31.295 66.633 5.979 1.00 53.91 71 VAL D C 1
ATOM 9452 O O . VAL D 1 71 ? -31.942 66.881 7.000 1.00 49.40 71 VAL D O 1
ATOM 9465 N N . GLU D 1 72 ? -31.157 65.397 5.510 1.00 56.65 72 GLU D N 1
ATOM 9466 C CA . GLU D 1 72 ? -31.775 64.298 6.245 1.00 58.64 72 GLU D CA 1
ATOM 9467 C C . GLU D 1 72 ? -31.186 64.156 7.645 1.00 55.98 72 GLU D C 1
ATOM 9468 O O . GLU D 1 72 ? -31.898 63.777 8.586 1.00 58.33 72 GLU D O 1
ATOM 9480 N N . SER D 1 73 ? -29.903 64.478 7.812 1.00 50.77 73 SER D N 1
ATOM 9481 C CA . SER D 1 73 ? -29.305 64.440 9.143 1.00 46.33 73 SER D CA 1
ATOM 9482 C C . SER D 1 73 ? -29.793 65.598 9.998 1.00 42.63 73 SER D C 1
ATOM 9483 O O . SER D 1 73 ? -30.042 65.428 11.201 1.00 40.60 73 SER D O 1
ATOM 9491 N N . GLY D 1 74 ? -29.940 66.786 9.398 1.00 43.03 74 GLY D N 1
ATOM 9492 C CA . GLY D 1 74 ? -30.579 67.873 10.120 1.00 38.70 74 GLY D CA 1
ATOM 9493 C C . GLY D 1 74 ? -31.982 67.501 10.548 1.00 36.11 74 GLY D C 1
ATOM 9494 O O . GLY D 1 74 ? -32.424 67.836 11.649 1.00 34.17 74 GLY D O 1
ATOM 9498 N N . ASP D 1 75 ? -32.678 66.766 9.695 1.00 38.24 75 ASP D N 1
ATOM 9499 C CA . ASP D 1 75 ? -34.050 66.362 9.971 1.00 42.52 75 ASP D CA 1
ATOM 9500 C C . ASP D 1 75 ? -34.139 65.448 11.185 1.00 40.43 75 ASP D C 1
ATOM 9501 O O . ASP D 1 75 ? -35.059 65.579 12.004 1.00 39.19 75 ASP D O 1
ATOM 9510 N N . MET D 1 76 ? -33.191 64.524 11.324 1.00 40.19 76 MET D N 1
ATOM 9511 C CA . MET D 1 76 ? -33.181 63.645 12.485 1.00 39.83 76 MET D CA 1
ATOM 9512 C C . MET D 1 76 ? -33.052 64.438 13.777 1.00 37.97 76 MET D C 1
ATOM 9513 O O . MET D 1 76 ? -33.695 64.112 14.781 1.00 38.13 76 MET D O 1
ATOM 9527 N N . ILE D 1 77 ? -32.174 65.444 13.783 1.00 35.87 77 ILE D N 1
ATOM 9528 C CA . ILE D 1 77 ? -31.992 66.293 14.957 1.00 33.32 77 ILE D CA 1
ATOM 9529 C C . ILE D 1 77 ? -33.229 67.150 15.204 1.00 32.72 77 ILE D C 1
ATOM 9530 O O . ILE D 1 77 ? -33.666 67.321 16.351 1.00 32.30 77 ILE D O 1
ATOM 9546 N N . PHE D 1 78 ? -33.790 67.726 14.139 1.00 33.32 78 PHE D N 1
ATOM 9547 C CA . PHE D 1 78 ? -35.049 68.466 14.230 1.00 33.67 78 PHE D CA 1
ATOM 9548 C C . PHE D 1 78 ? -36.118 67.638 14.938 1.00 35.03 78 PHE D C 1
ATOM 9549 O O . PHE D 1 78 ? -36.758 68.109 15.890 1.00 34.20 78 PHE D O 1
ATOM 9566 N N . ASP D 1 79 ? -36.319 66.393 14.487 1.00 38.03 79 ASP D N 1
ATOM 9567 C CA . ASP D 1 79 ? -37.372 65.553 15.059 1.00 41.84 79 ASP D CA 1
ATOM 9568 C C . ASP D 1 79 ? -37.105 65.261 16.527 1.00 39.87 79 ASP D C 1
ATOM 9569 O O . ASP D 1 79 ? -38.036 65.219 17.343 1.00 40.33 79 ASP D O 1
ATOM 9578 N N . ALA D 1 80 ? -35.839 65.022 16.877 1.00 38.27 80 ALA D N 1
ATOM 9579 C CA . ALA D 1 80 ? -35.500 64.762 18.269 1.00 36.53 80 ALA D CA 1
ATOM 9580 C C . ALA D 1 80 ? -35.743 65.994 19.136 1.00 35.59 80 ALA D C 1
ATOM 9581 O O . ALA D 1 80 ? -36.280 65.880 20.246 1.00 34.51 80 ALA D O 1
ATOM 9588 N N . ILE D 1 81 ? -35.356 67.181 18.652 1.00 35.65 81 ILE D N 1
ATOM 9589 C CA . ILE D 1 81 ? -35.629 68.409 19.404 1.00 35.04 81 ILE D CA 1
ATOM 9590 C C . ILE D 1 81 ? -37.121 68.547 19.684 1.00 35.73 81 ILE D C 1
ATOM 9591 O O . ILE D 1 81 ? -37.532 68.897 20.797 1.00 35.29 81 ILE D O 1
ATOM 9607 N N . ARG D 1 82 ? -37.948 68.304 18.664 1.00 37.69 82 ARG D N 1
ATOM 9608 C CA . ARG D 1 82 ? -39.395 68.433 18.826 1.00 40.19 82 ARG D CA 1
ATOM 9609 C C . ARG D 1 82 ? -39.961 67.352 19.744 1.00 42.06 82 ARG D C 1
ATOM 9610 O O . ARG D 1 82 ? -40.920 67.602 20.484 1.00 42.68 82 ARG D O 1
ATOM 9631 N N . PHE D 1 83 ? -39.368 66.159 19.730 1.00 42.30 83 PHE D N 1
ATOM 9632 C CA . PHE D 1 83 ? -39.934 65.026 20.457 1.00 42.33 83 PHE D CA 1
ATOM 9633 C C . PHE D 1 83 ? -39.668 65.089 21.957 1.00 40.84 83 PHE D C 1
ATOM 9634 O O . PHE D 1 83 ? -40.541 64.722 22.755 1.00 41.38 83 PHE D O 1
ATOM 9651 N N . ILE D 1 84 ? -38.457 65.488 22.365 1.00 38.43 84 ILE D N 1
ATOM 9652 C CA . ILE D 1 84 ? -38.104 65.417 23.787 1.00 37.14 84 ILE D CA 1
ATOM 9653 C C . ILE D 1 84 ? -38.855 66.494 24.564 1.00 35.22 84 ILE D C 1
ATOM 9654 O O . ILE D 1 84 ? -39.317 67.492 24.010 1.00 34.43 84 ILE D O 1
ATOM 9670 N N . THR D 1 85 ? -38.963 66.290 25.873 1.00 36.93 85 THR D N 1
ATOM 9671 C CA . THR D 1 85 ? -39.724 67.202 26.719 1.00 38.58 85 THR D CA 1
ATOM 9672 C C . THR D 1 85 ? -38.953 68.479 27.045 1.00 37.72 85 THR D C 1
ATOM 9673 O O . THR D 1 85 ? -39.556 69.556 27.051 1.00 39.26 85 THR D O 1
ATOM 9684 N N . PRO D 1 86 ? -37.647 68.436 27.322 1.00 36.12 86 PRO D N 1
ATOM 9685 C CA . PRO D 1 86 ? -36.948 69.703 27.619 1.00 34.20 86 PRO D CA 1
ATOM 9686 C C . PRO D 1 86 ? -37.042 70.676 26.453 1.00 33.29 86 PRO D C 1
ATOM 9687 O O . PRO D 1 86 ? -36.960 70.285 25.284 1.00 32.37 86 PRO D O 1
ATOM 9698 N N . LYS D 1 87 ? -37.202 71.960 26.785 1.00 33.98 87 LYS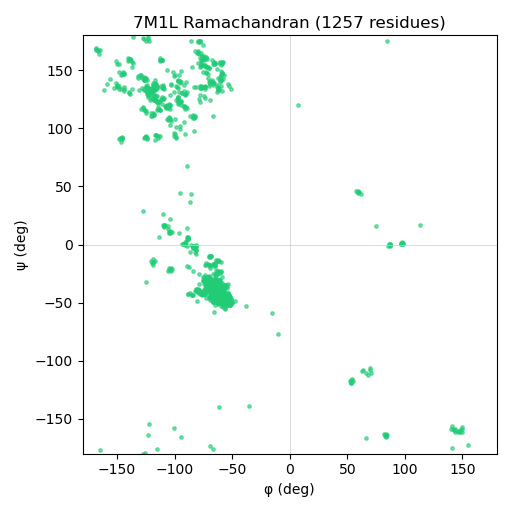 D N 1
ATOM 9699 C CA . LYS D 1 87 ? -37.101 73.011 25.779 1.00 34.97 87 LYS D CA 1
ATOM 9700 C C . LYS D 1 87 ? -35.649 73.221 25.374 1.00 32.89 87 LYS D C 1
ATOM 9701 O O . LYS D 1 87 ? -34.752 73.251 26.223 1.00 34.71 87 LYS D O 1
ATOM 9720 N N . VAL D 1 88 ? -35.413 73.353 24.070 1.00 30.91 88 VAL D N 1
ATOM 9721 C CA . VAL D 1 88 ? -34.088 73.627 23.528 1.00 32.18 88 VAL D CA 1
ATOM 9722 C C . VAL D 1 88 ? -33.977 75.123 23.289 1.00 32.13 88 VAL D C 1
ATOM 9723 O O . VAL D 1 88 ? -34.830 75.716 22.609 1.00 32.76 88 VAL D O 1
ATOM 9736 N N . ILE D 1 89 ? -32.970 75.736 23.918 1.00 31.23 89 ILE D N 1
ATOM 9737 C CA . ILE D 1 89 ? -32.647 77.149 23.743 1.00 32.33 89 ILE D CA 1
ATOM 9738 C C . ILE D 1 89 ? -31.576 77.261 22.662 1.00 29.82 89 ILE D C 1
ATOM 9739 O O . ILE D 1 89 ? -30.473 76.727 22.810 1.00 29.05 89 ILE D O 1
ATOM 9755 N N . MET D 1 90 ? -31.887 77.966 21.593 1.00 29.11 90 MET D N 1
ATOM 9756 C CA . MET D 1 90 ? -31.093 77.950 20.375 1.00 29.01 90 MET D CA 1
ATOM 9757 C C . MET D 1 90 ? -30.290 79.245 20.279 1.00 28.88 90 MET D C 1
ATOM 9758 O O . MET D 1 90 ? -30.858 80.339 20.320 1.00 28.13 90 MET D O 1
ATOM 9772 N N . ILE D 1 91 ? -28.965 79.121 20.227 1.00 30.81 91 ILE D N 1
ATOM 9773 C CA . ILE D 1 91 ? -28.087 80.272 20.062 1.00 31.81 91 ILE D CA 1
ATOM 9774 C C . ILE D 1 91 ? -27.308 80.072 18.772 1.00 30.73 91 ILE D C 1
ATOM 9775 O O . ILE D 1 91 ? -26.399 79.233 18.712 1.00 32.27 91 ILE D O 1
ATOM 9791 N N . GLY D 1 92 ? -27.604 80.885 17.769 1.00 28.13 92 GLY D N 1
ATOM 9792 C CA . GLY D 1 92 ? -26.902 80.835 16.504 1.00 29.02 92 GLY D CA 1
ATOM 9793 C C . GLY D 1 92 ? -25.774 81.850 16.465 1.00 32.94 92 GLY D C 1
ATOM 9794 O O . GLY D 1 92 ? -25.925 82.987 16.913 1.00 34.39 92 GLY D O 1
ATOM 9798 N N . SER D 1 93 ? -24.637 81.430 15.913 1.00 36.15 93 SER D N 1
ATOM 9799 C CA . SER D 1 93 ? -23.496 82.320 15.758 1.00 39.87 93 SER D CA 1
ATOM 9800 C C . SER D 1 93 ? -22.734 81.914 14.509 1.00 40.76 93 SER D C 1
ATOM 9801 O O . SER D 1 93 ? -22.818 80.768 14.051 1.00 42.20 93 SER D O 1
ATOM 9809 N N . GLY D 1 94 ? -22.001 82.872 13.946 1.00 39.95 94 GLY D N 1
ATOM 9810 C CA . GLY D 1 94 ? -21.247 82.597 12.742 1.00 40.98 94 GLY D CA 1
ATOM 9811 C C . GLY D 1 94 ? -22.137 82.391 11.534 1.00 42.84 94 GLY D C 1
ATOM 9812 O O . GLY D 1 94 ? -22.665 83.351 10.959 1.00 43.14 94 GLY D O 1
ATOM 9816 N N . SER D 1 95 ? -22.259 81.140 11.103 1.00 45.25 95 SER D N 1
ATOM 9817 C CA . SER D 1 95 ? -23.154 80.754 10.019 1.00 47.64 95 SER D CA 1
ATOM 9818 C C . SER D 1 95 ? -24.196 79.764 10.518 1.00 45.94 95 SER D C 1
ATOM 9819 O O . SER D 1 95 ? -23.878 78.860 11.291 1.00 46.02 95 SER D O 1
ATOM 9827 N N . VAL D 1 96 ? -25.445 79.956 10.105 1.00 44.09 96 VAL D N 1
ATOM 9828 C CA . VAL D 1 96 ? -26.519 78.992 10.342 1.00 42.55 96 VAL D CA 1
ATOM 9829 C C . VAL D 1 96 ? -27.116 78.713 8.966 1.00 42.29 96 VAL D C 1
ATOM 9830 O O . VAL D 1 96 ? -28.021 79.422 8.508 1.00 42.52 96 VAL D O 1
ATOM 9843 N N . ALA D 1 97 ? -26.603 77.682 8.287 1.00 41.78 97 ALA D N 1
ATOM 9844 C CA . ALA D 1 97 ? -26.898 77.470 6.877 1.00 43.06 97 ALA D CA 1
ATOM 9845 C C . ALA D 1 97 ? -27.484 76.084 6.638 1.00 45.50 97 ALA D C 1
ATOM 9846 O O . ALA D 1 97 ? -27.080 75.113 7.283 1.00 47.55 97 ALA D O 1
ATOM 9853 N N . SER D 1 98 ? -28.463 76.017 5.731 1.00 45.68 98 SER D N 1
ATOM 9854 C CA . SER D 1 98 ? -28.989 74.763 5.203 1.00 47.81 98 SER D CA 1
ATOM 9855 C C . SER D 1 98 ? -29.399 73.818 6.321 1.00 44.04 98 SER D C 1
ATOM 9856 O O . SER D 1 98 ? -30.300 74.130 7.109 1.00 42.49 98 SER D O 1
ATOM 9864 N N . ALA D 1 99 ? -28.743 72.660 6.404 1.00 42.81 99 ALA D N 1
ATOM 9865 C CA . ALA D 1 99 ? -29.103 71.704 7.444 1.00 39.56 99 ALA D CA 1
ATOM 9866 C C . ALA D 1 99 ? -29.018 72.346 8.822 1.00 36.42 99 ALA D C 1
ATOM 9867 O O . ALA D 1 99 ? -29.814 72.029 9.717 1.00 34.34 99 ALA D O 1
ATOM 9874 N N . GLY D 1 100 ? -28.050 73.243 9.017 1.00 36.49 100 GLY D N 1
ATOM 9875 C CA . GLY D 1 100 ? -27.931 73.926 10.296 1.00 34.53 100 GLY D CA 1
ATOM 9876 C C . GLY D 1 100 ? -29.112 74.833 10.584 1.00 33.10 100 GLY D C 1
ATOM 9877 O O . GLY D 1 100 ? -29.528 74.983 11.737 1.00 32.48 100 GLY D O 1
ATOM 9881 N N . ALA D 1 101 ? -29.651 75.466 9.540 1.00 33.54 101 ALA D N 1
ATOM 9882 C CA . ALA D 1 101 ? -30.837 76.296 9.681 1.00 32.40 101 ALA D CA 1
ATOM 9883 C C . ALA D 1 101 ? -32.068 75.447 9.977 1.00 33.12 101 ALA D C 1
ATOM 9884 O O . ALA D 1 101 ? -32.976 75.892 10.690 1.00 31.81 101 ALA D O 1
ATOM 9891 N N . LEU D 1 102 ? -32.126 74.233 9.432 1.00 35.26 102 LEU D N 1
ATOM 9892 C CA . LEU D 1 102 ? -33.210 73.323 9.786 1.00 35.78 102 LEU D CA 1
ATOM 9893 C C . LEU D 1 102 ? -33.160 72.980 11.269 1.00 33.68 102 LEU D C 1
ATOM 9894 O O . LEU D 1 102 ? -34.182 73.013 11.968 1.00 34.98 102 LEU D O 1
ATOM 9910 N N . ILE D 1 103 ? -31.970 72.667 11.775 1.00 30.87 103 ILE D N 1
ATOM 9911 C CA . ILE D 1 103 ? -31.817 72.401 13.198 1.00 29.05 103 ILE D CA 1
ATOM 9912 C C . ILE D 1 103 ? -32.269 73.600 14.015 1.00 29.81 103 ILE D C 1
ATOM 9913 O O . ILE D 1 103 ? -33.013 73.467 14.996 1.00 28.08 103 ILE D O 1
ATOM 9929 N N . TYR D 1 104 ? -31.777 74.786 13.653 1.00 33.06 104 TYR D N 1
ATOM 9930 C CA . TYR D 1 104 ? -32.125 76.019 14.356 1.00 33.76 104 TYR D CA 1
ATOM 9931 C C . TYR D 1 104 ? -33.638 76.219 14.423 1.00 33.68 104 TYR D C 1
ATOM 9932 O O . TYR D 1 104 ? -34.190 76.598 15.467 1.00 32.59 104 TYR D O 1
ATOM 9950 N N . ALA D 1 105 ? -34.326 75.974 13.311 1.00 35.09 105 ALA D N 1
ATOM 9951 C CA . ALA D 1 105 ? -35.760 76.225 13.257 1.00 34.57 105 ALA D CA 1
ATOM 9952 C C . ALA D 1 105 ? -36.564 75.271 14.131 1.00 33.46 105 ALA D C 1
ATOM 9953 O O . ALA D 1 105 ? -37.761 75.491 14.298 1.00 33.20 105 ALA D O 1
ATOM 9960 N N . ALA D 1 106 ? -35.947 74.215 14.679 1.00 33.25 106 ALA D N 1
ATOM 9961 C CA . ALA D 1 106 ? -36.702 73.265 15.487 1.00 34.10 106 ALA D CA 1
ATOM 9962 C C . ALA D 1 106 ? -37.130 73.868 16.816 1.00 30.71 106 ALA D C 1
ATOM 9963 O O . ALA D 1 106 ? -38.148 73.456 17.387 1.00 31.64 106 ALA D O 1
ATOM 9970 N N . ALA D 1 107 ? -36.364 74.819 17.335 1.00 31.99 107 ALA D N 1
ATOM 9971 C CA . ALA D 1 107 ? -36.695 75.416 18.616 1.00 31.92 107 ALA D CA 1
ATOM 9972 C C . ALA D 1 107 ? -37.923 76.305 18.481 1.00 33.45 107 ALA D C 1
ATOM 9973 O O . ALA D 1 107 ? -38.187 76.860 17.417 1.00 32.46 107 ALA D O 1
ATOM 9980 N N . ASP D 1 108 ? -38.663 76.448 19.581 1.00 34.88 108 ASP D N 1
ATOM 9981 C CA . ASP D 1 108 ? -39.743 77.426 19.624 1.00 36.60 108 ASP D CA 1
ATOM 9982 C C . ASP D 1 108 ? -39.185 78.827 19.356 1.00 34.08 108 ASP D C 1
ATOM 9983 O O . ASP D 1 108 ? -38.059 79.162 19.742 1.00 32.12 108 ASP D O 1
ATOM 9992 N N . LYS D 1 109 ? -40.003 79.650 18.695 1.00 34.37 109 LYS D N 1
ATOM 9993 C CA . LYS D 1 109 ? -39.592 80.992 18.304 1.00 36.77 109 LYS D CA 1
ATOM 9994 C C . LYS D 1 109 ? -39.044 81.774 19.489 1.00 35.51 109 LYS D C 1
ATOM 9995 O O . LYS D 1 109 ? -37.984 82.409 19.396 1.00 35.78 109 LYS D O 1
ATOM 10014 N N . GLU D 1 110 ? -39.753 81.732 20.620 1.00 34.26 110 GLU D N 1
ATOM 10015 C CA . GLU D 1 110 ? -39.341 82.492 21.791 1.00 34.76 110 GLU D CA 1
ATOM 10016 C C . GLU D 1 110 ? -37.966 82.070 22.295 1.00 33.68 110 GLU D C 1
ATOM 10017 O O . GLU D 1 110 ? -37.379 82.782 23.125 1.00 34.13 110 GLU D O 1
ATOM 10029 N N . ASN D 1 111 ? -37.452 80.931 21.831 1.00 32.10 111 ASN D N 1
ATOM 10030 C CA . ASN D 1 111 ? -36.166 80.402 22.284 1.00 31.11 111 ASN D CA 1
ATOM 10031 C C . ASN D 1 111 ? -35.080 80.478 21.215 1.00 31.91 111 ASN D C 1
ATOM 10032 O O . ASN D 1 111 ? -34.039 79.810 21.343 1.00 33.58 111 ASN D O 1
ATOM 10043 N N . ARG D 1 112 ? -35.282 81.278 20.169 1.00 30.57 112 ARG D N 1
ATOM 10044 C CA . ARG D 1 112 ? -34.322 81.364 19.075 1.00 30.53 112 ARG D CA 1
ATOM 10045 C C . ARG D 1 112 ? -33.571 82.685 19.147 1.00 30.46 112 ARG D C 1
ATOM 10046 O O . ARG D 1 112 ? -34.135 83.753 18.872 1.00 32.24 112 ARG D O 1
ATOM 10067 N N . TYR D 1 113 ? -32.302 82.596 19.528 1.00 30.70 113 TYR D N 1
ATOM 10068 C CA . TYR D 1 113 ? -31.428 83.743 19.668 1.00 32.89 113 TYR D CA 1
ATOM 10069 C C . TYR D 1 113 ? -30.325 83.712 18.620 1.00 34.02 113 TYR D C 1
ATOM 10070 O O . TYR D 1 113 ? -29.975 82.664 18.069 1.00 32.81 113 TYR D O 1
ATOM 10088 N N . SER D 1 114 ? -29.770 84.890 18.353 1.00 36.10 114 SER D N 1
ATOM 10089 C CA . SER D 1 114 ? -28.668 85.007 17.415 1.00 38.70 114 SER D CA 1
ATOM 10090 C C . SER D 1 114 ? -27.726 86.102 17.890 1.00 36.63 114 SER D C 1
ATOM 10091 O O . SER D 1 114 ? -28.162 87.105 18.458 1.00 35.48 114 SER D O 1
ATOM 10099 N N . LEU D 1 115 ? -26.435 85.919 17.624 1.00 36.73 115 LEU D N 1
ATOM 10100 C CA . LEU D 1 115 ? -25.500 87.021 17.763 1.00 38.32 115 LEU D CA 1
ATOM 10101 C C . LEU D 1 115 ? -25.654 88.003 16.609 1.00 41.88 115 LEU D C 1
ATOM 10102 O O . LEU D 1 115 ? -26.191 87.654 15.554 1.00 42.75 115 LEU D O 1
ATOM 10118 N N . PRO D 1 116 ? -25.176 89.243 16.780 1.00 44.39 116 PRO D N 1
ATOM 10119 C CA . PRO D 1 116 ? -25.408 90.269 15.742 1.00 45.60 116 PRO D CA 1
ATOM 10120 C C . PRO D 1 116 ? -24.787 89.935 14.401 1.00 43.59 116 PRO D C 1
ATOM 10121 O O . PRO D 1 116 ? -25.323 90.331 13.358 1.00 45.43 116 PRO D O 1
ATOM 10132 N N . ASN D 1 117 ? -23.655 89.246 14.392 1.00 40.96 117 ASN D N 1
ATOM 10133 C CA . ASN D 1 117 ? -22.918 88.986 13.162 1.00 43.07 117 ASN D CA 1
ATOM 10134 C C . ASN D 1 117 ? -23.327 87.694 12.476 1.00 40.83 117 ASN D C 1
ATOM 10135 O O . ASN D 1 117 ? -22.728 87.330 11.455 1.00 39.95 117 ASN D O 1
ATOM 10146 N N . THR D 1 118 ? -24.301 86.981 13.012 1.00 40.96 118 THR D N 1
ATOM 10147 C CA . THR D 1 118 ? -24.665 85.705 12.418 1.00 41.86 118 THR D CA 1
ATOM 10148 C C . THR D 1 118 ? -25.334 85.909 11.058 1.00 44.28 118 THR D C 1
ATOM 10149 O O . THR D 1 118 ? -26.236 86.754 10.882 1.00 45.33 118 THR D O 1
ATOM 10160 N N . ARG D 1 119 ? -24.954 85.062 10.103 1.00 45.17 119 ARG D N 1
ATOM 10161 C CA . ARG D 1 119 ? -25.643 85.027 8.814 1.00 48.88 119 ARG D CA 1
ATOM 10162 C C . ARG D 1 119 ? -26.312 83.665 8.602 1.00 43.43 119 ARG D C 1
ATOM 10163 O O . ARG D 1 119 ? -25.771 82.593 8.961 1.00 42.70 119 ARG D O 1
ATOM 10184 N N . PHE D 1 120 ? -27.505 83.735 8.009 1.00 39.90 120 PHE D N 1
ATOM 10185 C CA . PHE D 1 120 ? -28.406 82.595 7.873 1.00 37.73 120 PHE D CA 1
ATOM 10186 C C . PHE D 1 120 ? -28.626 82.326 6.403 1.00 41.48 120 PHE D C 1
ATOM 10187 O O . PHE D 1 120 ? -28.806 83.261 5.609 1.00 44.14 120 PHE D O 1
ATOM 10204 N N . LEU D 1 121 ? -28.580 81.049 6.036 1.00 41.82 121 LEU D N 1
ATOM 10205 C CA . LEU D 1 121 ? -28.805 80.625 4.657 1.00 44.86 121 LEU D CA 1
ATOM 10206 C C . LEU D 1 121 ? -29.874 79.541 4.564 1.00 44.43 121 LEU D C 1
ATOM 10207 O O . LEU D 1 121 ? -29.747 78.473 5.177 1.00 42.33 121 LEU D O 1
ATOM 10223 N N . LEU D 1 122 ? -30.961 79.854 3.870 1.00 48.59 122 LEU D N 1
ATOM 10224 C CA . LEU D 1 122 ? -31.984 78.893 3.486 1.00 54.11 122 LEU D CA 1
ATOM 10225 C C . LEU D 1 122 ? -31.791 78.550 2.007 1.00 63.70 122 LEU D C 1
ATOM 10226 O O . LEU D 1 122 ? -31.537 79.444 1.194 1.00 65.06 122 LEU D O 1
ATOM 10242 N N . HIS D 1 123 ? -31.913 77.272 1.647 1.00 73.27 123 HIS D N 1
ATOM 10243 C CA . HIS D 1 123 ? -31.786 76.885 0.241 1.00 84.28 123 HIS D CA 1
ATOM 10244 C C . HIS D 1 123 ? -32.477 75.533 0.042 1.00 90.03 123 HIS D C 1
ATOM 10245 O O . HIS D 1 123 ? -32.408 74.665 0.919 1.00 88.51 123 HIS D O 1
ATOM 10259 N N . GLN D 1 124 ? -33.221 75.400 -1.067 1.00 94.96 124 GLN D N 1
ATOM 10260 C CA . GLN D 1 124 ? -33.866 74.125 -1.419 1.00 95.13 124 GLN D CA 1
ATOM 10261 C C . GLN D 1 124 ? -32.855 72.993 -1.427 1.00 89.15 124 GLN D C 1
ATOM 10262 O O . GLN D 1 124 ? -31.742 73.139 -1.883 1.00 87.98 124 GLN D O 1
ATOM 10276 N N . PRO D 1 125 ? -33.188 71.850 -0.880 1.00 85.07 125 PRO D N 1
ATOM 10277 C CA . PRO D 1 125 ? -32.295 70.686 -0.943 1.00 81.02 125 PRO D CA 1
ATOM 10278 C C . PRO D 1 125 ? -31.977 70.256 -2.383 1.00 82.90 125 PRO D C 1
ATOM 10279 O O . PRO D 1 125 ? -32.752 70.435 -3.339 1.00 83.10 125 PRO D O 1
ATOM 10290 N N . SER D 1 126 ? -30.775 69.701 -2.539 1.00 85.08 126 SER D N 1
ATOM 10291 C CA . SER D 1 126 ? -30.295 69.206 -3.813 1.00 89.63 126 SER D CA 1
ATOM 10292 C C . SER D 1 126 ? -30.353 67.686 -3.854 1.00 89.38 126 SER D C 1
ATOM 10293 O O . SER D 1 126 ? -29.897 67.014 -2.930 1.00 87.24 126 SER D O 1
ATOM 10301 N N . ASN D 1 135 ? -38.258 55.582 -12.513 1.00 109.05 135 ASN D N 1
ATOM 10302 C CA . ASN D 1 135 ? -36.994 55.647 -11.791 1.00 107.50 135 ASN D CA 1
ATOM 10303 C C . ASN D 1 135 ? -36.597 57.102 -11.515 1.00 102.79 135 ASN D C 1
ATOM 10304 O O . ASN D 1 135 ? -36.449 57.505 -10.365 1.00 100.96 135 ASN D O 1
ATOM 10314 N N . ILE D 1 136 ? -36.436 57.911 -12.565 1.00 88.06 136 ILE D N 1
ATOM 10315 C CA . ILE D 1 136 ? -36.069 59.310 -12.346 1.00 84.63 136 ILE D CA 1
ATOM 10316 C C . ILE D 1 136 ? -37.264 60.095 -11.823 1.00 88.38 136 ILE D C 1
ATOM 10317 O O . ILE D 1 136 ? -37.124 60.938 -10.926 1.00 84.01 136 ILE D O 1
ATOM 10333 N N . GLU D 1 137 ? -38.459 59.804 -12.349 1.00 98.17 137 GLU D N 1
ATOM 10334 C CA . GLU D 1 137 ? -39.674 60.459 -11.873 1.00 102.91 137 GLU D CA 1
ATOM 10335 C C . GLU D 1 137 ? -39.934 60.152 -10.405 1.00 98.92 137 GLU D C 1
ATOM 10336 O O . GLU D 1 137 ? -40.345 61.036 -9.644 1.00 101.03 137 GLU D O 1
ATOM 10348 N N . ILE D 1 138 ? -39.696 58.908 -9.982 1.00 92.72 138 ILE D N 1
ATOM 10349 C CA . ILE D 1 138 ? -39.922 58.572 -8.581 1.00 86.30 138 ILE D CA 1
ATOM 10350 C C . ILE D 1 138 ? -38.971 59.358 -7.698 1.00 79.69 138 ILE D C 1
ATOM 10351 O O . ILE D 1 138 ? -39.364 59.857 -6.637 1.00 71.48 138 ILE D O 1
ATOM 10367 N N . TYR D 1 139 ? -37.712 59.488 -8.116 1.00 84.17 139 TYR D N 1
ATOM 10368 C CA . TYR D 1 139 ? -36.794 60.307 -7.337 1.00 84.84 139 TYR D CA 1
ATOM 10369 C C . TYR D 1 139 ? -37.263 61.758 -7.338 1.00 80.75 139 TYR D C 1
ATOM 10370 O O . TYR D 1 139 ? -37.160 62.459 -6.324 1.00 79.59 139 TYR D O 1
ATOM 10388 N N . ARG D 1 140 ? -37.782 62.226 -8.477 1.00 78.26 140 ARG D N 1
ATOM 10389 C CA . ARG D 1 140 ? -38.383 63.555 -8.517 1.00 74.88 140 ARG D CA 1
ATOM 10390 C C . ARG D 1 140 ? -39.484 63.688 -7.477 1.00 72.70 140 ARG D C 1
ATOM 10391 O O . ARG D 1 140 ? -39.524 64.664 -6.719 1.00 70.64 140 ARG D O 1
ATOM 10412 N N . ARG D 1 141 ? -40.418 62.735 -7.460 1.00 73.71 141 ARG D N 1
ATOM 10413 C CA . ARG D 1 141 ? -41.532 62.833 -6.530 1.00 74.18 141 ARG D CA 1
ATOM 10414 C C . ARG D 1 141 ? -41.028 62.827 -5.094 1.00 71.62 141 ARG D C 1
ATOM 10415 O O . ARG D 1 141 ? -41.651 63.434 -4.216 1.00 69.65 141 ARG D O 1
ATOM 10436 N N . GLU D 1 142 ? -39.904 62.147 -4.833 1.00 72.63 142 GLU D N 1
ATOM 10437 C CA . GLU D 1 142 ? -39.337 62.176 -3.486 1.00 72.24 142 GLU D CA 1
ATOM 10438 C C . GLU D 1 142 ? -38.671 63.515 -3.190 1.00 68.02 142 GLU D C 1
ATOM 10439 O O . GLU D 1 142 ? -38.753 64.017 -2.065 1.00 63.47 142 GLU D O 1
ATOM 10451 N N . ILE D 1 143 ? -37.988 64.101 -4.175 1.00 69.77 143 ILE D N 1
ATOM 10452 C CA . ILE D 1 143 ? -37.372 65.410 -3.965 1.00 69.65 143 ILE D CA 1
ATOM 10453 C C . ILE D 1 143 ? -38.445 66.463 -3.719 1.00 65.60 143 ILE D C 1
ATOM 10454 O O . ILE D 1 143 ? -38.328 67.297 -2.814 1.00 66.00 143 ILE D O 1
ATOM 10470 N N . VAL D 1 144 ? -39.497 66.453 -4.540 1.00 61.22 144 VAL D N 1
ATOM 10471 C CA . VAL D 1 144 ? -40.587 67.399 -4.346 1.00 56.97 144 VAL D CA 1
ATOM 10472 C C . VAL D 1 144 ? -41.186 67.222 -2.962 1.00 55.35 144 VAL D C 1
ATOM 10473 O O . VAL D 1 144 ? -41.397 68.200 -2.234 1.00 53.53 144 VAL D O 1
ATOM 10486 N N . ARG D 1 145 ? -41.431 65.977 -2.553 1.00 57.85 145 ARG D N 1
ATOM 10487 C CA . ARG D 1 145 ? -41.983 65.755 -1.220 1.00 61.09 145 ARG D CA 1
ATOM 10488 C C . ARG D 1 145 ? -41.094 66.360 -0.139 1.00 57.33 145 ARG D C 1
ATOM 10489 O O . ARG D 1 145 ? -41.594 66.979 0.808 1.00 56.35 145 ARG D O 1
ATOM 10510 N N . MET D 1 146 ? -39.774 66.189 -0.254 1.00 56.68 146 MET D N 1
ATOM 10511 C CA . MET D 1 146 ? -38.880 66.755 0.750 1.00 57.57 146 MET D CA 1
ATOM 10512 C C . MET D 1 146 ? -38.878 68.279 0.679 1.00 53.05 146 MET D C 1
ATOM 10513 O O . MET D 1 146 ? -38.966 68.957 1.708 1.00 48.39 146 MET D O 1
ATOM 10527 N N . LYS D 1 147 ? -38.810 68.842 -0.528 1.00 55.12 147 LYS D N 1
ATOM 10528 C CA . LYS D 1 147 ? -38.899 70.291 -0.669 1.00 56.24 147 LYS D CA 1
ATOM 10529 C C . LYS D 1 147 ? -40.196 70.838 -0.039 1.00 54.12 147 LYS D C 1
ATOM 10530 O O . LYS D 1 147 ? -40.165 71.835 0.679 1.00 52.78 147 LYS D O 1
ATOM 10549 N N . GLU D 1 148 ? -41.347 70.169 -0.268 1.00 55.10 148 GLU D N 1
ATOM 10550 C CA . GLU D 1 148 ? -42.625 70.627 0.261 1.00 57.45 148 GLU D CA 1
ATOM 10551 C C . GLU D 1 148 ? -42.631 70.518 1.776 1.00 51.01 148 GLU D C 1
ATOM 10552 O O . GLU D 1 148 ? -43.155 71.414 2.477 1.00 49.57 148 GLU D O 1
ATOM 10564 N N . ARG D 1 149 ? -42.028 69.433 2.302 1.00 49.36 149 ARG D N 1
ATOM 10565 C CA . ARG D 1 149 ? -41.942 69.274 3.753 1.00 51.09 149 ARG D CA 1
ATOM 10566 C C . ARG D 1 149 ? -41.103 70.385 4.379 1.00 46.21 149 ARG D C 1
ATOM 10567 O O . ARG D 1 149 ? -41.466 70.932 5.418 1.00 44.14 149 ARG D O 1
ATOM 10588 N N . LEU D 1 150 ? -39.980 70.733 3.752 1.00 44.56 150 LEU D N 1
ATOM 10589 C CA . LEU D 1 150 ? -39.104 71.776 4.283 1.00 43.98 150 LEU D CA 1
ATOM 10590 C C . LEU D 1 150 ? -39.753 73.158 4.189 1.00 43.08 150 LEU D C 1
ATOM 10591 O O . LEU D 1 150 ? -39.598 73.989 5.090 1.00 41.63 150 LEU D O 1
ATOM 10607 N N . ASP D 1 151 ? -40.456 73.430 3.090 1.00 43.96 151 ASP D N 1
ATOM 10608 C CA . ASP D 1 151 ? -41.165 74.698 2.969 1.00 47.59 151 ASP D CA 1
ATOM 10609 C C . ASP D 1 151 ? -42.144 74.895 4.118 1.00 49.55 151 ASP D C 1
ATOM 10610 O O . ASP D 1 151 ? -42.198 75.972 4.722 1.00 51.33 151 ASP D O 1
ATOM 10619 N N . ARG D 1 152 ? -42.913 73.855 4.451 1.00 50.12 152 ARG D N 1
ATOM 10620 C CA . ARG D 1 152 ? -43.889 73.971 5.526 1.00 50.96 152 ARG D CA 1
ATOM 10621 C C . ARG D 1 152 ? -43.212 74.084 6.888 1.00 46.11 152 ARG D C 1
ATOM 10622 O O . ARG D 1 152 ? -43.687 74.820 7.760 1.00 45.66 152 ARG D O 1
ATOM 10643 N N . ILE D 1 153 ? -42.103 73.367 7.096 1.00 43.28 153 ILE D N 1
ATOM 10644 C CA . ILE D 1 153 ? -41.376 73.494 8.356 1.00 42.18 153 ILE D CA 1
ATOM 10645 C C . ILE D 1 153 ? -40.928 74.941 8.561 1.00 40.52 153 ILE D C 1
ATOM 10646 O O . ILE D 1 153 ? -41.137 75.531 9.627 1.00 40.85 153 ILE D O 1
ATOM 10662 N N . PHE D 1 154 ? -40.301 75.531 7.545 1.00 39.80 154 PHE D N 1
ATOM 10663 C CA . PHE D 1 154 ? -39.815 76.897 7.688 1.00 41.59 154 PHE D CA 1
ATOM 10664 C C . PHE D 1 154 ? -40.956 77.903 7.686 1.00 41.62 154 PHE D C 1
ATOM 10665 O O . PHE D 1 154 ? -40.854 78.943 8.343 1.00 40.74 154 PHE D O 1
ATOM 10682 N N . ALA D 1 155 ? -42.055 77.605 6.987 1.00 41.45 155 ALA D N 1
ATOM 10683 C CA . ALA D 1 155 ? -43.227 78.464 7.078 1.00 42.78 155 ALA D CA 1
ATOM 10684 C C . ALA D 1 155 ? -43.763 78.492 8.506 1.00 43.45 155 ALA D C 1
ATOM 10685 O O . ALA D 1 155 ? -44.001 79.563 9.072 1.00 43.90 155 ALA D O 1
ATOM 10692 N N . GLU D 1 156 ? -43.939 77.315 9.120 1.00 44.81 156 GLU D N 1
ATOM 10693 C CA . GLU D 1 156 ? -44.442 77.277 10.489 1.00 49.03 156 GLU D CA 1
ATOM 10694 C C . GLU D 1 156 ? -43.460 77.920 11.463 1.00 45.28 156 GLU D C 1
ATOM 10695 O O . GLU D 1 156 ? -43.874 78.525 12.458 1.00 45.36 156 GLU D O 1
ATOM 10707 N N . ALA D 1 157 ? -42.159 77.789 11.206 1.00 42.94 157 ALA D N 1
ATOM 10708 C CA . ALA D 1 157 ? -41.183 78.314 12.151 1.00 40.98 157 ALA D CA 1
ATOM 10709 C C . ALA D 1 157 ? -41.088 79.834 12.073 1.00 40.48 157 ALA D C 1
ATOM 10710 O O . ALA D 1 157 ? -40.799 80.490 13.081 1.00 40.79 157 ALA D O 1
ATOM 10717 N N . THR D 1 158 ? -41.325 80.407 10.896 1.00 42.11 158 THR D N 1
ATOM 10718 C CA . THR D 1 158 ? -41.117 81.833 10.686 1.00 44.68 158 THR D CA 1
ATOM 10719 C C . THR D 1 158 ? -42.400 82.647 10.672 1.00 48.67 158 THR D C 1
ATOM 10720 O O . THR D 1 158 ? -42.349 83.847 10.950 1.00 50.44 158 THR D O 1
ATOM 10731 N N . GLY D 1 159 ? -43.539 82.031 10.381 1.00 41.92 159 GLY D N 1
ATOM 10732 C CA . GLY D 1 159 ? -44.756 82.769 10.137 1.00 44.92 159 GLY D CA 1
ATOM 10733 C C . GLY D 1 159 ? -44.924 83.215 8.705 1.00 48.05 159 GLY D C 1
ATOM 10734 O O . GLY D 1 159 ? -45.929 83.870 8.387 1.00 50.54 159 GLY D O 1
ATOM 10738 N N . GLN D 1 160 ? -43.970 82.899 7.830 1.00 48.01 160 GLN D N 1
ATOM 10739 C CA . GLN D 1 160 ? -44.153 83.179 6.419 1.00 51.58 160 GLN D CA 1
ATOM 10740 C C . GLN D 1 160 ? -45.039 82.105 5.800 1.00 52.58 160 GLN D C 1
ATOM 10741 O O . GLN D 1 160 ? -45.261 81.029 6.373 1.00 53.11 160 GLN D O 1
ATOM 10755 N N . THR D 1 161 ? -45.538 82.399 4.617 1.00 53.79 161 THR D N 1
ATOM 10756 C CA . THR D 1 161 ? -46.302 81.392 3.915 1.00 53.06 161 THR D CA 1
ATOM 10757 C C . THR D 1 161 ? -45.363 80.361 3.293 1.00 51.42 161 THR D C 1
ATOM 10758 O O . THR D 1 161 ? -44.215 80.672 2.965 1.00 50.19 161 THR D O 1
ATOM 10769 N N . PRO D 1 162 ? -45.840 79.132 3.093 1.00 52.08 162 PRO D N 1
ATOM 10770 C CA . PRO D 1 162 ? -45.015 78.158 2.356 1.00 52.28 162 PRO D CA 1
ATOM 10771 C C . PRO D 1 162 ? -44.634 78.638 0.965 1.00 56.78 162 PRO D C 1
ATOM 10772 O O . PRO D 1 162 ? -43.531 78.345 0.484 1.00 57.54 162 PRO D O 1
ATOM 10783 N N . GLU D 1 163 ? -45.526 79.369 0.290 1.00 59.71 163 GLU D N 1
ATOM 10784 C CA . GLU D 1 163 ? -45.203 79.850 -1.048 1.00 60.55 163 GLU D CA 1
ATOM 10785 C C . GLU D 1 163 ? -44.054 80.847 -1.005 1.00 57.22 163 GLU D C 1
ATOM 10786 O O . GLU D 1 163 ? -43.159 80.811 -1.856 1.00 54.50 163 GLU D O 1
ATOM 10798 N N . LYS D 1 164 ? -44.055 81.740 -0.014 1.00 58.74 164 LYS D N 1
ATOM 10799 C CA . LYS D 1 164 ? -42.944 82.675 0.128 1.00 60.46 164 LYS D CA 1
ATOM 10800 C C . LYS D 1 164 ? -41.651 81.934 0.447 1.00 55.72 164 LYS D C 1
ATOM 10801 O O . LYS D 1 164 ? -40.605 82.225 -0.147 1.00 57.31 164 LYS D O 1
ATOM 10820 N N . ILE D 1 165 ? -41.700 80.962 1.368 1.00 50.26 165 ILE D N 1
ATOM 10821 C CA . ILE D 1 165 ? -40.498 80.176 1.653 1.00 46.23 165 ILE D CA 1
ATOM 10822 C C . ILE D 1 165 ? -39.981 79.534 0.372 1.00 49.29 165 ILE D C 1
ATOM 10823 O O . ILE D 1 165 ? -38.793 79.626 0.042 1.00 50.26 165 ILE D O 1
ATOM 10839 N N . SER D 1 166 ? -40.875 78.883 -0.377 1.00 50.70 166 SER D N 1
ATOM 10840 C CA . SER D 1 166 ? -40.454 78.199 -1.592 1.00 53.27 166 SER D CA 1
ATOM 10841 C C . SER D 1 166 ? -39.836 79.169 -2.590 1.00 57.48 166 SER D C 1
ATOM 10842 O O . SER D 1 166 ? -38.745 78.923 -3.120 1.00 58.55 166 SER D O 1
ATOM 10850 N N . ALA D 1 167 ? -40.488 80.313 -2.804 1.00 60.50 167 ALA D N 1
ATOM 10851 C CA . ALA D 1 167 ? -39.997 81.271 -3.788 1.00 64.62 167 ALA D CA 1
ATOM 10852 C C . ALA D 1 167 ? -38.657 81.853 -3.369 1.00 67.07 167 ALA D C 1
ATOM 10853 O O . ALA D 1 167 ? -37.759 82.010 -4.202 1.00 67.58 167 ALA D O 1
ATOM 10860 N N . ASP D 1 168 ? -38.484 82.144 -2.076 1.00 68.74 168 ASP D N 1
ATOM 10861 C CA . ASP D 1 168 ? -37.232 82.752 -1.647 1.00 70.00 168 ASP D CA 1
ATOM 10862 C C . ASP D 1 168 ? -36.092 81.755 -1.740 1.00 69.25 168 ASP D C 1
ATOM 10863 O O . ASP D 1 168 ? -34.955 82.144 -2.026 1.00 69.31 168 ASP D O 1
ATOM 10872 N N . THR D 1 169 ? -36.377 80.475 -1.507 1.00 69.19 169 THR D N 1
ATOM 10873 C CA . THR D 1 169 ? -35.336 79.465 -1.408 1.00 70.48 169 THR D CA 1
ATOM 10874 C C . THR D 1 169 ? -35.014 78.805 -2.745 1.00 71.75 169 THR D C 1
ATOM 10875 O O . THR D 1 169 ? -34.173 77.902 -2.778 1.00 71.77 169 THR D O 1
ATOM 10886 N N . GLU D 1 170 ? -35.648 79.226 -3.843 1.00 72.38 170 GLU D N 1
ATOM 10887 C CA . GLU D 1 170 ? -35.282 78.685 -5.150 1.00 72.26 170 GLU D CA 1
ATOM 10888 C C . GLU D 1 170 ? -33.770 78.697 -5.318 1.00 71.51 170 GLU D C 1
ATOM 10889 O O . GLU D 1 170 ? -33.162 77.696 -5.729 1.00 73.32 170 GLU D O 1
ATOM 10901 N N . ARG D 1 171 ? -33.150 79.842 -5.019 1.00 69.20 171 ARG D N 1
ATOM 10902 C CA . ARG D 1 171 ? -31.701 79.995 -5.012 1.00 68.44 171 ARG D CA 1
ATOM 10903 C C . ARG D 1 171 ? -31.243 80.292 -3.580 1.00 62.96 171 ARG D C 1
ATOM 10904 O O . ARG D 1 171 ? -32.032 80.242 -2.629 1.00 58.29 171 ARG D O 1
ATOM 10925 N N . ASP D 1 172 ? -29.947 80.548 -3.424 1.00 64.98 172 ASP D N 1
ATOM 10926 C CA . ASP D 1 172 ? -29.356 80.815 -2.115 1.00 63.57 172 ASP D CA 1
ATOM 10927 C C . ASP D 1 172 ? -29.874 82.134 -1.541 1.00 62.65 172 ASP D C 1
ATOM 10928 O O . ASP D 1 172 ? -29.542 83.217 -2.034 1.00 65.60 172 ASP D O 1
ATOM 10937 N N . PHE D 1 173 ? -30.675 82.032 -0.479 1.00 68.90 173 PHE D N 1
ATOM 10938 C CA . PHE D 1 173 ? -31.309 83.164 0.199 1.00 67.04 173 PHE D CA 1
ATOM 10939 C C . PHE D 1 173 ? -30.553 83.433 1.504 1.00 61.98 173 PHE D C 1
ATOM 10940 O O . PHE D 1 173 ? -30.686 82.684 2.483 1.00 58.83 173 PHE D O 1
ATOM 10957 N N . TRP D 1 174 ? -29.708 84.472 1.498 1.00 62.22 174 TRP D N 1
ATOM 10958 C CA . TRP D 1 174 ? -28.924 84.834 2.675 1.00 59.47 174 TRP D CA 1
ATOM 10959 C C . TRP D 1 174 ? -29.596 85.947 3.473 1.00 57.12 174 TRP D C 1
ATOM 10960 O O . TRP D 1 174 ? -30.159 86.888 2.903 1.00 59.20 174 TRP D O 1
ATOM 10981 N N . LEU D 1 175 ? -29.530 85.826 4.799 1.00 52.70 175 LEU D N 1
ATOM 10982 C CA . LEU D 1 175 ? -30.056 86.818 5.726 1.00 51.99 175 LEU D CA 1
ATOM 10983 C C . LEU D 1 175 ? -29.018 87.170 6.786 1.00 48.90 175 LEU D C 1
ATOM 10984 O O . LEU D 1 175 ? -28.404 86.270 7.374 1.00 46.04 175 LEU D O 1
ATOM 11000 N N . ASN D 1 176 ? -28.823 88.468 7.042 1.00 49.39 176 ASN D N 1
ATOM 11001 C CA . ASN D 1 176 ? -28.081 88.846 8.240 1.00 47.27 176 ASN D CA 1
ATOM 11002 C C . ASN D 1 176 ? -29.026 88.725 9.445 1.00 46.36 176 ASN D C 1
ATOM 11003 O O . ASN D 1 176 ? -30.214 88.412 9.311 1.00 47.06 176 ASN D O 1
ATOM 11014 N N . ALA D 1 177 ? -28.493 88.944 10.647 1.00 45.29 177 ALA D N 1
ATOM 11015 C CA . ALA D 1 177 ? -29.273 88.691 11.859 1.00 42.70 177 ALA D CA 1
ATOM 11016 C C . ALA D 1 177 ? -30.530 89.563 11.927 1.00 43.33 177 ALA D C 1
ATOM 11017 O O . ALA D 1 177 ? -31.601 89.086 12.319 1.00 40.95 177 ALA D O 1
ATOM 11024 N N . GLU D 1 178 ? -30.418 90.849 11.588 1.00 46.76 178 GLU D N 1
ATOM 11025 C CA . GLU D 1 178 ? -31.593 91.721 11.636 1.00 50.74 178 GLU D CA 1
ATOM 11026 C C . GLU D 1 178 ? -32.613 91.336 10.565 1.00 49.75 178 GLU D C 1
ATOM 11027 O O . GLU D 1 178 ? -33.822 91.356 10.815 1.00 50.12 178 GLU D O 1
ATOM 11039 N N . GLU D 1 179 ? -32.153 90.968 9.370 1.00 49.32 179 GLU D N 1
ATOM 11040 C CA . GLU D 1 179 ? -33.075 90.466 8.354 1.00 48.51 179 GLU D CA 1
ATOM 11041 C C . GLU D 1 179 ? -33.746 89.168 8.813 1.00 44.59 179 GLU D C 1
ATOM 11042 O O . GLU D 1 179 ? -34.925 88.915 8.515 1.00 46.04 179 GLU D O 1
ATOM 11054 N N . ALA D 1 180 ? -33.000 88.327 9.526 1.00 40.87 180 ALA D N 1
ATOM 11055 C CA . ALA D 1 180 ? -33.542 87.073 10.018 1.00 41.06 180 ALA D CA 1
ATOM 11056 C C . ALA D 1 180 ? -34.589 87.309 11.094 1.00 40.72 180 ALA D C 1
ATOM 11057 O O . ALA D 1 180 ? -35.530 86.517 11.226 1.00 40.71 180 ALA D O 1
ATOM 11064 N N . VAL D 1 181 ? -34.431 88.368 11.889 1.00 39.80 181 VAL D N 1
ATOM 11065 C CA . VAL D 1 181 ? -35.472 88.730 12.843 1.00 40.06 181 VAL D CA 1
ATOM 11066 C C . VAL D 1 181 ? -36.729 89.166 12.105 1.00 40.72 181 VAL D C 1
ATOM 11067 O O . VAL D 1 181 ? -37.839 88.707 12.399 1.00 41.84 181 VAL D O 1
ATOM 11080 N N . GLN D 1 182 ? -36.570 90.057 11.128 1.00 43.38 182 GLN D N 1
ATOM 11081 C CA . GLN D 1 182 ? -37.722 90.538 10.374 1.00 48.29 182 GLN D CA 1
ATOM 11082 C C . GLN D 1 182 ? -38.421 89.398 9.656 1.00 46.82 182 GLN D C 1
ATOM 11083 O O . GLN D 1 182 ? -39.647 89.400 9.537 1.00 47.11 182 GLN D O 1
ATOM 11097 N N . TYR D 1 183 ? -37.653 88.411 9.189 1.00 46.54 183 TYR D N 1
ATOM 11098 C CA . TYR D 1 183 ? -38.198 87.269 8.462 1.00 47.84 183 TYR D CA 1
ATOM 11099 C C . TYR D 1 183 ? -38.940 86.282 9.362 1.00 47.44 183 TYR D C 1
ATOM 11100 O O . TYR D 1 183 ? -39.733 85.478 8.858 1.00 46.45 183 TYR D O 1
ATOM 11118 N N . GLY D 1 184 ? -38.719 86.333 10.673 1.00 46.56 184 GLY D N 1
ATOM 11119 C CA . GLY D 1 184 ? -39.341 85.399 11.593 1.00 46.69 184 GLY D CA 1
ATOM 11120 C C . GLY D 1 184 ? -38.472 84.219 11.988 1.00 43.89 184 GLY D C 1
ATOM 11121 O O . GLY D 1 184 ? -38.924 83.362 12.763 1.00 44.66 184 GLY D O 1
ATOM 11125 N N . LEU D 1 185 ? -37.248 84.141 11.483 1.00 41.61 185 LEU D N 1
ATOM 11126 C CA . LEU D 1 185 ? -36.411 82.996 11.815 1.00 39.45 185 LEU D CA 1
ATOM 11127 C C . LEU D 1 185 ? -35.771 83.172 13.184 1.00 39.55 185 LEU D C 1
ATOM 11128 O O . LEU D 1 185 ? -35.733 82.226 13.976 1.00 39.81 185 LEU D O 1
ATOM 11144 N N . VAL D 1 186 ? -35.331 84.388 13.494 1.00 39.33 186 VAL D N 1
ATOM 11145 C CA . VAL D 1 186 ? -34.648 84.716 14.737 1.00 37.27 186 VAL D CA 1
ATOM 11146 C C . VAL D 1 186 ? -35.589 85.572 15.571 1.00 37.24 186 VAL D C 1
ATOM 11147 O O . VAL D 1 186 ? -36.250 86.476 15.047 1.00 40.38 186 VAL D O 1
ATOM 11160 N N . ASN D 1 187 ? -35.677 85.264 16.863 1.00 34.40 187 ASN D N 1
ATOM 11161 C CA . ASN D 1 187 ? -36.521 86.053 17.742 1.00 35.25 187 ASN D CA 1
ATOM 11162 C C . ASN D 1 187 ? -35.793 87.248 18.336 1.00 34.91 187 ASN D C 1
ATOM 11163 O O . ASN D 1 187 ? -36.366 88.340 18.385 1.00 34.87 187 ASN D O 1
ATOM 11174 N N . LYS D 1 188 ? -34.544 87.067 18.775 1.00 34.82 188 LYS D N 1
ATOM 11175 C CA . LYS D 1 188 ? -33.847 88.099 19.530 1.00 36.38 188 LYS D CA 1
ATOM 11176 C C . LYS D 1 188 ? -32.350 88.049 19.255 1.00 34.59 188 LYS D C 1
ATOM 11177 O O . LYS D 1 188 ? -31.739 86.977 19.279 1.00 32.77 188 LYS D O 1
ATOM 11196 N N . ILE D 1 189 ? -31.770 89.218 19.015 1.00 36.39 189 ILE D N 1
ATOM 11197 C CA . ILE D 1 189 ? -30.334 89.354 18.824 1.00 37.92 189 ILE D CA 1
ATOM 11198 C C . ILE D 1 189 ? -29.703 89.685 20.164 1.00 37.95 189 ILE D C 1
ATOM 11199 O O . ILE D 1 189 ? -30.160 90.589 20.872 1.00 37.74 189 ILE D O 1
ATOM 11215 N N . ILE D 1 190 ? -28.652 88.945 20.515 1.00 37.75 190 ILE D N 1
ATOM 11216 C CA . ILE D 1 190 ? -27.986 89.097 21.798 1.00 37.24 190 ILE D CA 1
ATOM 11217 C C . ILE D 1 190 ? -26.473 89.014 21.635 1.00 37.13 190 ILE D C 1
ATOM 11218 O O . ILE D 1 190 ? -25.949 88.475 20.659 1.00 34.84 190 ILE D O 1
ATOM 11234 N N . VAL D 1 191 ? -25.775 89.543 22.632 1.00 38.83 191 VAL D N 1
ATOM 11235 C CA . VAL D 1 191 ? -24.334 89.352 22.747 1.00 39.93 191 VAL D CA 1
ATOM 11236 C C . VAL D 1 191 ? -23.934 88.637 24.030 1.00 40.23 191 VAL D C 1
ATOM 11237 O O . VAL D 1 191 ? -22.771 88.231 24.151 1.00 43.57 191 VAL D O 1
ATOM 11250 N N . SER D 1 192 ? -24.833 88.499 25.000 1.00 37.29 192 SER D N 1
ATOM 11251 C CA . SER D 1 192 ? -24.531 87.966 26.320 1.00 37.44 192 SER D CA 1
ATOM 11252 C C . SER D 1 192 ? -25.543 86.905 26.710 1.00 36.41 192 SER D C 1
ATOM 11253 O O . SER D 1 192 ? -26.745 87.047 26.434 1.00 36.51 192 SER D O 1
ATOM 11261 N N . GLU D 1 193 ? -25.056 85.871 27.403 1.00 37.62 193 GLU D N 1
ATOM 11262 C CA . GLU D 1 193 ? -25.959 84.851 27.909 1.00 36.90 193 GLU D CA 1
ATOM 11263 C C . GLU D 1 193 ? -26.951 85.433 28.895 1.00 36.83 193 GLU D C 1
ATOM 11264 O O . GLU D 1 193 ? -28.030 84.865 29.079 1.00 35.91 193 GLU D O 1
ATOM 11276 N N . ARG D 1 194 ? -26.617 86.560 29.525 1.00 38.20 194 ARG D N 1
ATOM 11277 C CA . ARG D 1 194 ? -27.539 87.191 30.460 1.00 41.27 194 ARG D CA 1
ATOM 11278 C C . ARG D 1 194 ? -28.801 87.719 29.781 1.00 38.61 194 ARG D C 1
ATOM 11279 O O . ARG D 1 194 ? -29.746 88.086 30.477 1.00 39.64 194 ARG D O 1
ATOM 11300 N N . GLU D 1 195 ? -28.794 87.877 28.465 1.00 37.66 195 GLU D N 1
ATOM 11301 C CA . GLU D 1 195 ? -29.960 88.329 27.717 1.00 39.69 195 GLU D CA 1
ATOM 11302 C C . GLU D 1 195 ? -30.896 87.181 27.352 1.00 39.32 195 GLU D C 1
ATOM 11303 O O . GLU D 1 195 ? -31.867 87.400 26.626 1.00 39.33 195 GLU D O 1
ATOM 11315 N N . ILE D 1 196 ? -30.555 85.954 27.726 1.00 38.28 196 ILE D N 1
ATOM 11316 C CA . ILE D 1 196 ? -31.459 84.821 27.561 1.00 38.07 196 ILE D CA 1
ATOM 11317 C C . ILE D 1 196 ? -32.431 84.795 28.735 1.00 38.99 196 ILE D C 1
ATOM 11318 O O . ILE D 1 196 ? -32.033 84.925 29.900 1.00 42.02 196 ILE D O 1
ATOM 11334 N N . THR D 1 197 ? -33.707 84.585 28.436 1.00 38.77 197 THR D N 1
ATOM 11335 C CA . THR D 1 197 ? -34.738 84.374 29.438 1.00 44.39 197 THR D CA 1
ATOM 11336 C C . THR D 1 197 ? -35.199 82.922 29.348 1.00 52.72 197 THR D C 1
ATOM 11337 O O . THR D 1 197 ? -35.492 82.434 28.253 1.00 52.47 197 THR D O 1
ATOM 11348 N N . LEU D 1 198 ? -35.179 82.201 30.461 1.00 62.18 198 LEU D N 1
ATOM 11349 C CA . LEU D 1 198 ? -35.704 80.841 30.400 1.00 70.59 198 LEU D CA 1
ATOM 11350 C C . LEU D 1 198 ? -37.223 80.894 30.213 1.00 76.18 198 LEU D C 1
ATOM 11351 O O . LEU D 1 198 ? -37.894 81.749 30.805 1.00 78.37 198 LEU D O 1
ATOM 11367 N N . PRO D 1 199 ? -37.804 79.993 29.394 1.00 77.67 199 PRO D N 1
ATOM 11368 C CA . PRO D 1 199 ? -39.265 80.039 29.179 1.00 80.24 199 PRO D CA 1
ATOM 11369 C C . PRO D 1 199 ? -40.054 79.615 30.419 1.00 82.47 199 PRO D C 1
ATOM 11370 O O . PRO D 1 199 ? -40.907 80.371 30.881 1.00 83.42 199 PRO D O 1
ATOM 11381 N N . HIS E 1 14 ? -0.043 61.870 21.101 1.00 84.66 14 HIS E N 1
ATOM 11382 C CA . HIS E 1 14 ? -0.048 63.020 22.010 1.00 81.84 14 HIS E CA 1
ATOM 11383 C C . HIS E 1 14 ? -1.464 63.402 22.453 1.00 77.67 14 HIS E C 1
ATOM 11384 O O . HIS E 1 14 ? -1.644 64.228 23.347 1.00 76.59 14 HIS E O 1
ATOM 11397 N N . GLY E 1 15 ? -2.466 62.778 21.836 1.00 73.96 15 GLY E N 1
ATOM 11398 C CA . GLY E 1 15 ? -3.843 63.065 22.209 1.00 68.05 15 GLY E CA 1
ATOM 11399 C C . GLY E 1 15 ? -4.134 62.79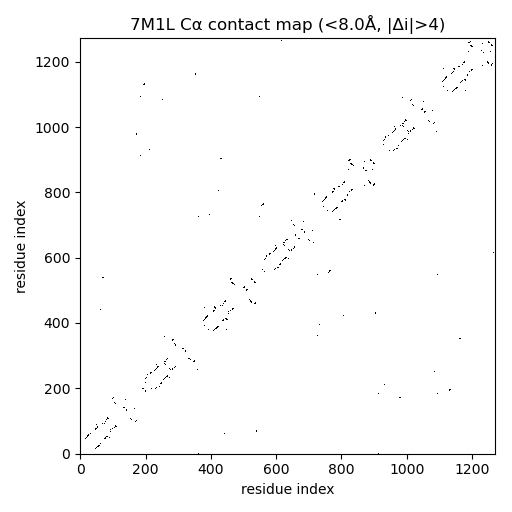3 23.672 1.00 61.18 15 GLY E C 1
ATOM 11400 O O . GLY E 1 15 ? -4.862 63.549 24.320 1.00 56.75 15 GLY E O 1
ATOM 11404 N N . ALA E 1 16 ? -3.598 61.693 24.206 1.00 60.59 16 ALA E N 1
ATOM 11405 C CA . ALA E 1 16 ? -3.856 61.360 25.602 1.00 58.79 16 ALA E CA 1
ATOM 11406 C C . ALA E 1 16 ? -3.232 62.395 26.531 1.00 53.69 16 ALA E C 1
ATOM 11407 O O . ALA E 1 16 ? -3.843 62.794 27.528 1.00 52.25 16 ALA E O 1
ATOM 11414 N N . ILE E 1 17 ? -2.022 62.854 26.214 1.00 51.46 17 ILE E N 1
ATOM 11415 C CA . ILE E 1 17 ? -1.379 63.871 27.042 1.00 48.19 17 ILE E CA 1
ATOM 11416 C C . ILE E 1 17 ? -2.160 65.174 26.971 1.00 45.07 17 ILE E C 1
ATOM 11417 O O . ILE E 1 17 ? -2.395 65.835 27.989 1.00 41.79 17 ILE E O 1
ATOM 11433 N N . GLY E 1 18 ? -2.517 65.589 25.754 1.00 46.22 18 GLY E N 1
ATOM 11434 C CA . GLY E 1 18 ? -3.268 66.822 25.589 1.00 45.98 18 GLY E CA 1
ATOM 11435 C C . GLY E 1 18 ? -4.598 66.781 26.309 1.00 45.63 18 GLY E C 1
ATOM 11436 O O . GLY E 1 18 ? -5.015 67.768 26.917 1.00 45.46 18 GLY E O 1
ATOM 11440 N N . ALA E 1 19 ? -5.269 65.628 26.273 1.00 46.59 19 ALA E N 1
ATOM 11441 C CA . ALA E 1 19 ? -6.555 65.507 26.948 1.00 47.62 19 ALA E CA 1
ATOM 11442 C C . ALA E 1 19 ? -6.399 65.654 28.453 1.00 45.00 19 ALA E C 1
ATOM 11443 O O . ALA E 1 19 ? -7.227 66.293 29.113 1.00 43.91 19 ALA E O 1
ATOM 11450 N N . LYS E 1 20 ? -5.343 65.052 29.008 1.00 44.83 20 LYS E N 1
ATOM 11451 C CA . LYS E 1 20 ? -5.081 65.117 30.438 1.00 43.47 20 LYS E CA 1
ATOM 11452 C C . LYS E 1 20 ? -4.725 66.539 30.867 1.00 40.82 20 LYS E C 1
ATOM 11453 O O . LYS E 1 20 ? -5.231 67.029 31.885 1.00 40.39 20 LYS E O 1
ATOM 11472 N N . LEU E 1 21 ? -3.902 67.232 30.079 1.00 40.54 21 LEU E N 1
ATOM 11473 C CA . LEU E 1 21 ? -3.575 68.621 30.396 1.00 41.69 21 LEU E CA 1
ATOM 11474 C C . LEU E 1 21 ? -4.817 69.499 30.286 1.00 43.45 21 LEU E C 1
ATOM 11475 O O . LEU E 1 21 ? -5.022 70.405 31.103 1.00 42.24 21 LEU E O 1
ATOM 11491 N N . MET E 1 22 ? -5.653 69.236 29.279 1.00 45.74 22 MET E N 1
ATOM 11492 C CA . MET E 1 22 ? -6.934 69.921 29.148 1.00 47.93 22 MET E CA 1
ATOM 11493 C C . MET E 1 22 ? -7.755 69.801 30.419 1.00 47.29 22 MET E C 1
ATOM 11494 O O . MET E 1 22 ? -8.203 70.802 30.983 1.00 46.12 22 MET E O 1
ATOM 11508 N N . GLU E 1 23 ? -7.933 68.578 30.906 1.00 49.08 23 GLU E N 1
ATOM 11509 C CA . GLU E 1 23 ? -8.759 68.372 32.086 1.00 50.57 23 GLU E CA 1
ATOM 11510 C C . GLU E 1 23 ? -8.227 69.169 33.263 1.00 46.32 23 GLU E C 1
ATOM 11511 O O . GLU E 1 23 ? -8.985 69.857 33.954 1.00 45.51 23 GLU E O 1
ATOM 11523 N N . TYR E 1 24 ? -6.915 69.094 33.500 1.00 44.18 24 TYR E N 1
ATOM 11524 C CA . TYR E 1 24 ? -6.323 69.823 34.614 1.00 42.90 24 TYR E CA 1
ATOM 11525 C C . TYR E 1 24 ? -6.451 71.328 34.423 1.00 39.61 24 TYR E C 1
ATOM 11526 O O . TYR E 1 24 ? -6.709 72.059 35.384 1.00 38.94 24 TYR E O 1
ATOM 11544 N N . ALA E 1 25 ? -6.247 71.814 33.194 1.00 39.49 25 ALA E N 1
ATOM 11545 C CA . ALA E 1 25 ? -6.368 73.248 32.938 1.00 41.14 25 ALA E CA 1
ATOM 11546 C C . ALA E 1 25 ? -7.784 73.739 33.220 1.00 41.46 25 ALA E C 1
ATOM 11547 O O . ALA E 1 25 ? -7.976 74.824 33.786 1.00 40.66 25 ALA E O 1
ATOM 11554 N N . LEU E 1 26 ? -8.788 72.957 32.823 1.00 40.41 26 LEU E N 1
ATOM 11555 C CA . LEU E 1 26 ? -10.169 73.315 33.116 1.00 40.36 26 LEU E CA 1
ATOM 11556 C C . LEU E 1 26 ? -10.410 73.418 34.611 1.00 39.29 26 LEU E C 1
ATOM 11557 O O . LEU E 1 26 ? -11.141 74.300 35.068 1.00 39.68 26 LEU E O 1
ATOM 11573 N N . LYS E 1 27 ? -9.831 72.500 35.383 1.00 40.06 27 LYS E N 1
ATOM 11574 C CA . LYS E 1 27 ? -10.050 72.492 36.825 1.00 44.16 27 LYS E CA 1
ATOM 11575 C C . LYS E 1 27 ? -9.457 73.717 37.508 1.00 43.24 27 LYS E C 1
ATOM 11576 O O . LYS E 1 27 ? -9.927 74.107 38.585 1.00 46.04 27 LYS E O 1
ATOM 11595 N N . VAL E 1 28 ? -8.442 74.340 36.915 1.00 38.39 28 VAL E N 1
ATOM 11596 C CA . VAL E 1 28 ? -7.857 75.554 37.471 1.00 37.70 28 VAL E CA 1
ATOM 11597 C C . VAL E 1 28 ? -8.276 76.789 36.685 1.00 36.73 28 VAL E C 1
ATOM 11598 O O . VAL E 1 28 ? -7.747 77.872 36.920 1.00 35.75 28 VAL E O 1
ATOM 11611 N N . ARG E 1 29 ? -9.244 76.651 35.775 1.00 37.30 29 ARG E N 1
ATOM 11612 C CA . ARG E 1 29 ? -9.833 77.778 35.033 1.00 36.17 29 ARG E CA 1
ATOM 11613 C C . ARG E 1 29 ? -8.793 78.535 34.215 1.00 33.31 29 ARG E C 1
ATOM 11614 O O . ARG E 1 29 ? -8.774 79.763 34.183 1.00 32.95 29 ARG E O 1
ATOM 11635 N N . LYS E 1 30 ? -7.939 77.802 33.516 1.00 31.14 30 LYS E N 1
ATOM 11636 C CA . LYS E 1 30 ? -6.944 78.400 32.653 1.00 30.02 30 LYS E CA 1
ATOM 11637 C C . LYS E 1 30 ? -7.139 77.863 31.250 1.00 29.65 30 LYS E C 1
ATOM 11638 O O . LYS E 1 30 ? -7.298 76.654 31.069 1.00 30.62 30 LYS E O 1
ATOM 11657 N N . VAL E 1 31 ? -7.112 78.761 30.268 1.00 29.51 31 VAL E N 1
ATOM 11658 C CA . VAL E 1 31 ? -7.266 78.421 28.859 1.00 30.46 31 VAL E CA 1
ATOM 11659 C C . VAL E 1 31 ? -6.061 78.947 28.090 1.00 32.10 31 VAL E C 1
ATOM 11660 O O . VAL E 1 31 ? -5.674 80.108 28.251 1.00 32.67 31 VAL E O 1
ATOM 11673 N N . PHE E 1 32 ? -5.495 78.109 27.228 1.00 32.08 32 PHE E N 1
ATOM 11674 C CA . PHE E 1 32 ? -4.296 78.442 26.475 1.00 32.53 32 PHE E CA 1
ATOM 11675 C C . PHE E 1 32 ? -4.640 78.573 24.998 1.00 34.25 32 PHE E C 1
ATOM 11676 O O . PHE E 1 32 ? -5.237 77.666 24.411 1.00 37.84 32 PHE E O 1
ATOM 11693 N N . VAL E 1 33 ? -4.302 79.727 24.424 1.00 33.33 33 VAL E N 1
ATOM 11694 C CA . VAL E 1 33 ? -4.391 79.981 22.994 1.00 34.45 33 VAL E CA 1
ATOM 11695 C C . VAL E 1 33 ? -2.970 80.173 22.492 1.00 33.99 33 VAL E C 1
ATOM 11696 O O . VAL E 1 33 ? -2.432 81.283 22.545 1.00 34.47 33 VAL E O 1
ATOM 11709 N N . THR E 1 34 ? -2.348 79.098 22.019 1.00 34.42 34 THR E N 1
ATOM 11710 C CA . THR E 1 34 ? -0.933 79.070 21.675 1.00 36.59 34 THR E CA 1
ATOM 11711 C C . THR E 1 34 ? -0.797 78.666 20.220 1.00 39.93 34 THR E C 1
ATOM 11712 O O . THR E 1 34 ? -1.393 77.670 19.798 1.00 41.52 34 THR E O 1
ATOM 11723 N N . GLY E 1 35 ? -0.036 79.440 19.454 1.00 40.66 35 GLY E N 1
ATOM 11724 C CA . GLY E 1 35 ? 0.168 79.103 18.061 1.00 42.20 35 GLY E CA 1
ATOM 11725 C C . GLY E 1 35 ? -0.983 79.563 17.182 1.00 42.50 35 GLY E C 1
ATOM 11726 O O . GLY E 1 35 ? -1.803 80.419 17.553 1.00 40.41 35 GLY E O 1
ATOM 11730 N N . GLY E 1 36 ? -1.029 78.988 15.985 1.00 46.99 36 GLY E N 1
ATOM 11731 C CA . GLY E 1 36 ? -2.030 79.351 15.007 1.00 50.36 36 GLY E CA 1
ATOM 11732 C C . GLY E 1 36 ? -3.446 79.049 15.445 1.00 49.53 36 GLY E C 1
ATOM 11733 O O . GLY E 1 36 ? -3.744 77.945 15.911 1.00 49.98 36 GLY E O 1
ATOM 11737 N N . VAL E 1 37 ? -4.327 80.033 15.292 1.00 47.72 37 VAL E N 1
ATOM 11738 C CA . VAL E 1 37 ? -5.732 79.868 15.632 1.00 46.48 37 VAL E CA 1
ATOM 11739 C C . VAL E 1 37 ? -6.412 79.213 14.442 1.00 51.09 37 VAL E C 1
ATOM 11740 O O . VAL E 1 37 ? -6.603 79.841 13.397 1.00 56.63 37 VAL E O 1
ATOM 11753 N N . ASP E 1 38 ? -6.800 77.956 14.608 1.00 49.80 38 ASP E N 1
ATOM 11754 C CA . ASP E 1 38 ? -7.531 77.227 13.577 1.00 51.91 38 ASP E CA 1
ATOM 11755 C C . ASP E 1 38 ? -8.868 76.720 14.135 1.00 48.95 38 ASP E C 1
ATOM 11756 O O . ASP E 1 38 ? -9.206 76.896 15.303 1.00 44.05 38 ASP E O 1
ATOM 11765 N N . GLU E 1 39 ? -9.651 76.068 13.282 1.00 52.27 39 GLU E N 1
ATOM 11766 C CA . GLU E 1 39 ? -10.990 75.679 13.715 1.00 53.93 39 GLU E CA 1
ATOM 11767 C C . GLU E 1 39 ? -10.924 74.679 14.869 1.00 49.45 39 GLU E C 1
ATOM 11768 O O . GLU E 1 39 ? -11.777 74.678 15.759 1.00 45.66 39 GLU E O 1
ATOM 11780 N N . LYS E 1 40 ? -9.918 73.818 14.866 1.00 51.67 40 LYS E N 1
ATOM 11781 C CA . LYS E 1 40 ? -9.766 72.822 15.925 1.00 54.47 40 LYS E CA 1
ATOM 11782 C C . LYS E 1 40 ? -9.550 73.500 17.285 1.00 48.35 40 LYS E C 1
ATOM 11783 O O . LYS E 1 40 ? -10.200 73.151 18.286 1.00 45.45 40 LYS E O 1
ATOM 11802 N N . MET E 1 41 ? -8.670 74.501 17.336 1.00 47.94 41 MET E N 1
ATOM 11803 C CA . MET E 1 41 ? -8.484 75.250 18.572 1.00 46.38 41 MET E CA 1
ATOM 11804 C C . MET E 1 41 ? -9.742 76.013 18.964 1.00 42.89 41 MET E C 1
ATOM 11805 O O . MET E 1 41 ? -10.196 75.942 20.115 1.00 40.28 41 MET E O 1
ATOM 11819 N N . ALA E 1 42 ? -10.325 76.751 18.021 1.00 43.48 42 ALA E N 1
ATOM 11820 C CA . ALA E 1 42 ? -11.500 77.546 18.357 1.00 43.44 42 ALA E CA 1
ATOM 11821 C C . ALA E 1 42 ? -12.605 76.666 18.919 1.00 43.02 42 ALA E C 1
ATOM 11822 O O . ALA E 1 42 ? -13.201 76.991 19.951 1.00 41.69 42 ALA E O 1
ATOM 11829 N N . LYS E 1 43 ? -12.855 75.524 18.274 1.00 45.31 43 LYS E N 1
ATOM 11830 C CA . LYS E 1 43 ? -13.871 74.586 18.743 1.00 47.44 43 LYS E CA 1
ATOM 11831 C C . LYS E 1 43 ? -13.593 74.157 20.184 1.00 45.09 43 LYS E C 1
ATOM 11832 O O . LYS E 1 43 ? -14.500 74.127 21.021 1.00 46.67 43 LYS E O 1
ATOM 11851 N N . ASP E 1 44 ? -12.342 73.819 20.496 1.00 42.16 44 ASP E N 1
ATOM 11852 C CA . ASP E 1 44 ? -11.999 73.423 21.861 1.00 40.44 44 ASP E CA 1
ATOM 11853 C C . ASP E 1 44 ? -12.119 74.601 22.825 1.00 38.37 44 ASP E C 1
ATOM 11854 O O . ASP E 1 44 ? -12.632 74.457 23.942 1.00 36.74 44 ASP E O 1
ATOM 11863 N N . VAL E 1 45 ? -11.626 75.771 22.426 1.00 37.95 45 VAL E N 1
ATOM 11864 C CA . VAL E 1 45 ? -11.621 76.908 23.348 1.00 35.70 45 VAL E CA 1
ATOM 11865 C C . VAL E 1 45 ? -13.038 77.342 23.695 1.00 34.02 45 VAL E C 1
ATOM 11866 O O . VAL E 1 45 ? -13.332 77.671 24.854 1.00 31.57 45 VAL E O 1
ATOM 11879 N N . VAL E 1 46 ? -13.924 77.387 22.699 1.00 35.84 46 VAL E N 1
ATOM 11880 C CA . VAL E 1 46 ? -15.304 77.810 22.942 1.00 37.75 46 VAL E CA 1
ATOM 11881 C C . VAL E 1 46 ? -15.979 76.886 23.945 1.00 35.60 46 VAL E C 1
ATOM 11882 O O . VAL E 1 46 ? -16.619 77.338 24.901 1.00 33.98 46 VAL E O 1
ATOM 11895 N N . GLN E 1 47 ? -15.826 75.575 23.761 1.00 35.51 47 GLN E N 1
ATOM 11896 C CA . GLN E 1 47 ? -16.426 74.642 24.707 1.00 36.01 47 GLN E CA 1
ATOM 11897 C C . GLN E 1 47 ? -15.847 74.828 26.098 1.00 33.83 47 GLN E C 1
ATOM 11898 O O . GLN E 1 47 ? -16.587 74.838 27.094 1.00 34.92 47 GLN E O 1
ATOM 11912 N N . GLN E 1 48 ? -14.520 74.968 26.193 1.00 33.36 48 GLN E N 1
ATOM 11913 C CA . GLN E 1 48 ? -13.898 75.188 27.493 1.00 32.45 48 GLN E CA 1
ATOM 11914 C C . GLN E 1 48 ? -14.510 76.391 28.191 1.00 30.65 48 GLN E C 1
ATOM 11915 O O . GLN E 1 48 ? -14.781 76.356 29.397 1.00 30.64 48 GLN E O 1
ATOM 11929 N N . LEU E 1 49 ? -14.669 77.496 27.457 1.00 30.23 49 LEU E N 1
ATOM 11930 C CA . LEU E 1 49 ? -15.231 78.715 28.049 1.00 31.18 49 LEU E CA 1
ATOM 11931 C C . LEU E 1 49 ? -16.656 78.485 28.547 1.00 32.20 49 LEU E C 1
ATOM 11932 O O . LEU E 1 49 ? -17.021 78.919 29.647 1.00 32.28 49 LEU E O 1
ATOM 11948 N N . HIS E 1 50 ? -17.479 77.798 27.753 1.00 33.71 50 HIS E N 1
ATOM 11949 C CA . HIS E 1 50 ? -18.860 77.570 28.169 1.00 34.50 50 HIS E CA 1
ATOM 11950 C C . HIS E 1 50 ? -18.916 76.611 29.349 1.00 35.09 50 HIS E C 1
ATOM 11951 O O . HIS E 1 50 ? -19.732 76.786 30.265 1.00 35.52 50 HIS E O 1
ATOM 11965 N N . ILE E 1 51 ? -18.043 75.603 29.358 1.00 33.15 51 ILE E N 1
ATOM 11966 C CA . ILE E 1 51 ? -18.005 74.684 30.488 1.00 32.82 51 ILE E CA 1
ATOM 11967 C C . ILE E 1 51 ? -17.645 75.439 31.756 1.00 33.18 51 ILE E C 1
ATOM 11968 O O . ILE E 1 51 ? -18.300 75.299 32.798 1.00 34.70 51 ILE E O 1
ATOM 11984 N N . LEU E 1 52 ? -16.580 76.244 31.686 1.00 32.12 52 LEU E N 1
ATOM 11985 C CA . LEU E 1 52 ? -16.148 76.993 32.860 1.00 30.70 52 LEU E CA 1
ATOM 11986 C C . LEU E 1 52 ? -17.224 77.947 33.334 1.00 30.75 52 LEU E C 1
ATOM 11987 O O . LEU E 1 52 ? -17.458 78.095 34.545 1.00 32.11 52 LEU E O 1
ATOM 12003 N N . ALA E 1 53 ? -17.904 78.594 32.401 1.00 31.53 53 ALA E N 1
ATOM 12004 C CA . ALA E 1 53 ? -18.950 79.528 32.800 1.00 35.02 53 ALA E CA 1
ATOM 12005 C C . ALA E 1 53 ? -20.097 78.821 33.509 1.00 38.79 53 ALA E C 1
ATOM 12006 O O . ALA E 1 53 ? -20.701 79.393 34.419 1.00 40.27 53 ALA E O 1
ATOM 12013 N N . SER E 1 54 ? -20.426 77.588 33.116 1.00 40.69 54 SER E N 1
ATOM 12014 C CA . SER E 1 54 ? -21.502 76.874 33.808 1.00 42.75 54 SER E CA 1
ATOM 12015 C C . SER E 1 54 ? -21.089 76.435 35.206 1.00 41.84 54 SER E C 1
ATOM 12016 O O . SER E 1 54 ? -21.942 76.256 36.078 1.00 42.03 54 SER E O 1
ATOM 12024 N N . ILE E 1 55 ? -19.797 76.208 35.417 1.00 41.57 55 ILE E N 1
ATOM 12025 C CA . ILE E 1 55 ? -19.306 75.731 36.704 1.00 44.24 55 ILE E CA 1
ATOM 12026 C C . ILE E 1 55 ? -19.308 76.852 37.733 1.00 43.28 55 ILE E C 1
ATOM 12027 O O . ILE E 1 55 ? -19.626 76.630 38.904 1.00 45.27 55 ILE E O 1
ATOM 12043 N N . SER E 1 56 ? -18.926 78.062 37.331 1.00 41.20 56 SER E N 1
ATOM 12044 C CA . SER E 1 56 ? -18.873 79.166 38.278 1.00 41.68 56 SER E CA 1
ATOM 12045 C C . SER E 1 56 ? -18.754 80.479 37.529 1.00 39.66 56 SER E C 1
ATOM 12046 O O . SER E 1 56 ? -18.409 80.518 36.344 1.00 36.69 56 SER E O 1
ATOM 12054 N N . ASP E 1 57 ? -19.026 81.563 38.251 1.00 42.56 57 ASP E N 1
ATOM 12055 C CA . ASP E 1 57 ? -18.831 82.909 37.731 1.00 44.41 57 ASP E CA 1
ATOM 12056 C C . ASP E 1 57 ? -17.426 83.437 37.997 1.00 42.62 57 ASP E C 1
ATOM 12057 O O . ASP E 1 57 ? -17.143 84.598 37.682 1.00 42.37 57 ASP E O 1
ATOM 12066 N N . ASP E 1 58 ? -16.538 82.614 38.561 1.00 42.46 58 ASP E N 1
ATOM 12067 C CA . ASP E 1 58 ? -15.192 83.069 38.901 1.00 41.12 58 ASP E CA 1
ATOM 12068 C C . ASP E 1 58 ? -14.399 83.421 37.649 1.00 36.54 58 ASP E C 1
ATOM 12069 O O . ASP E 1 58 ? -14.669 82.912 36.564 1.00 36.27 58 ASP E O 1
ATOM 12078 N N . PRO E 1 59 ? -13.377 84.267 37.780 1.00 33.42 59 PRO E N 1
ATOM 12079 C CA . PRO E 1 59 ? -12.604 84.648 36.598 1.00 32.21 59 PRO E CA 1
ATOM 12080 C C . PRO E 1 59 ? -11.993 83.441 35.897 1.00 31.23 59 PRO E C 1
ATOM 12081 O O . PRO E 1 59 ? -11.788 82.369 36.471 1.00 31.78 59 PRO E O 1
ATOM 12092 N N . ILE E 1 60 ? -11.717 83.639 34.619 1.00 31.38 60 ILE E N 1
ATOM 12093 C CA . ILE E 1 60 ? -11.046 82.672 33.767 1.00 31.99 60 ILE E CA 1
ATOM 12094 C C . ILE E 1 60 ? -9.778 83.335 33.248 1.00 31.03 60 ILE E C 1
ATOM 12095 O O . ILE E 1 60 ? -9.833 84.458 32.732 1.00 31.14 60 ILE E O 1
ATOM 12111 N N . TYR E 1 61 ? -8.651 82.637 33.337 1.00 30.21 61 TYR E N 1
ATOM 12112 C CA . TYR E 1 61 ? -7.385 83.156 32.840 1.00 31.35 61 TYR E CA 1
ATOM 12113 C C . TYR E 1 61 ? -7.124 82.607 31.451 1.00 32.16 61 TYR E C 1
ATOM 12114 O O . TYR E 1 61 ? -7.145 81.389 31.245 1.00 34.19 61 TYR E O 1
ATOM 12132 N N . MET E 1 62 ? -6.886 83.501 30.496 1.00 31.26 62 MET E N 1
ATOM 12133 C CA . MET E 1 62 ? -6.583 83.111 29.124 1.00 30.66 62 MET E CA 1
ATOM 12134 C C . MET E 1 62 ? -5.192 83.614 28.750 1.00 29.91 62 MET E C 1
ATOM 12135 O O . MET E 1 62 ? -4.885 84.803 28.905 1.00 30.75 62 MET E O 1
ATOM 12149 N N . PHE E 1 63 ? -4.349 82.701 28.284 1.00 29.23 63 PHE E N 1
ATOM 12150 C CA . PHE E 1 63 ? -2.976 83.003 27.900 1.00 28.96 63 PHE E CA 1
ATOM 12151 C C . PHE E 1 63 ? -2.885 82.957 26.384 1.00 30.37 63 PHE E C 1
ATOM 12152 O O . PHE E 1 63 ? -3.145 81.914 25.777 1.00 31.63 63 PHE E O 1
ATOM 12169 N N . VAL E 1 64 ? -2.528 84.079 25.769 1.00 31.16 64 VAL E N 1
ATOM 12170 C CA . VAL E 1 64 ? -2.503 84.189 24.314 1.00 32.79 64 VAL E CA 1
ATOM 12171 C C . VAL E 1 64 ? -1.077 84.424 23.869 1.00 31.21 64 VAL E C 1
ATOM 12172 O O . VAL E 1 64 ? -0.445 85.400 24.292 1.00 30.21 64 VAL E O 1
ATOM 12185 N N . ASN E 1 65 ? -0.589 83.546 22.989 1.00 32.16 65 ASN E N 1
ATOM 12186 C CA . ASN E 1 65 ? 0.697 83.686 22.306 1.00 33.91 65 ASN E CA 1
ATOM 12187 C C . ASN E 1 65 ? 0.465 83.073 20.924 1.00 36.61 65 ASN E C 1
ATOM 12188 O O . ASN E 1 65 ? 0.597 81.862 20.750 1.00 36.73 65 ASN E O 1
ATOM 12199 N N . SER E 1 66 ? 0.049 83.905 19.967 1.00 38.21 66 SER E N 1
ATOM 12200 C CA . SER E 1 66 ? -0.379 83.400 18.665 1.00 41.42 66 SER E CA 1
ATOM 12201 C C . SER E 1 66 ? 0.003 84.324 17.516 1.00 46.02 66 SER E C 1
ATOM 12202 O O . SER E 1 66 ? -0.239 85.542 17.595 1.00 46.37 66 SER E O 1
ATOM 12210 N N . PRO E 1 67 ? 0.554 83.791 16.425 1.00 51.50 67 PRO E N 1
ATOM 12211 C CA . PRO E 1 67 ? 0.913 84.653 15.297 1.00 55.74 67 PRO E CA 1
ATOM 12212 C C . PRO E 1 67 ? -0.253 85.004 14.390 1.00 58.54 67 PRO E C 1
ATOM 12213 O O . PRO E 1 67 ? -0.055 85.776 13.445 1.00 61.00 67 PRO E O 1
ATOM 12224 N N . GLY E 1 68 ? -1.436 84.450 14.615 1.00 59.31 68 GLY E N 1
ATOM 12225 C CA . GLY E 1 68 ? -2.582 84.718 13.772 1.00 62.57 68 GLY E CA 1
ATOM 12226 C C . GLY E 1 68 ? -3.385 83.448 13.555 1.00 62.83 68 GLY E C 1
ATOM 12227 O O . GLY E 1 68 ? -3.346 82.528 14.366 1.00 62.27 68 GLY E O 1
ATOM 12231 N N . GLY E 1 69 ? -4.130 83.404 12.467 1.00 63.22 69 GLY E N 1
ATOM 12232 C CA . GLY E 1 69 ? -4.881 82.229 12.125 1.00 63.73 69 GLY E CA 1
ATOM 12233 C C . GLY E 1 69 ? -6.145 82.582 11.377 1.00 66.29 69 GLY E C 1
ATOM 12234 O O . GLY E 1 69 ? -6.235 83.630 10.735 1.00 67.67 69 GLY E O 1
ATOM 12238 N N . HIS E 1 70 ? -7.079 81.644 11.421 1.00 68.88 70 HIS E N 1
ATOM 12239 C CA . HIS E 1 70 ? -8.356 81.812 10.753 1.00 75.58 70 HIS E CA 1
ATOM 12240 C C . HIS E 1 70 ? -9.173 82.885 11.475 1.00 76.72 70 HIS E C 1
ATOM 12241 O O . HIS E 1 70 ? -9.456 82.765 12.664 1.00 72.84 70 HIS E O 1
ATOM 12255 N N . VAL E 1 71 ? -9.609 83.907 10.754 1.00 81.82 71 VAL E N 1
ATOM 12256 C CA . VAL E 1 71 ? -10.386 84.980 11.369 1.00 79.73 71 VAL E CA 1
ATOM 12257 C C . VAL E 1 71 ? -11.745 84.463 11.877 1.00 74.56 71 VAL E C 1
ATOM 12258 O O . VAL E 1 71 ? -12.205 84.848 12.963 1.00 71.87 71 VAL E O 1
ATOM 12271 N N . GLU E 1 72 ? -12.404 83.566 11.132 1.00 73.60 72 GLU E N 1
ATOM 12272 C CA . GLU E 1 72 ? -13.650 83.018 11.645 1.00 72.68 72 GLU E CA 1
ATOM 12273 C C . GLU E 1 72 ? -13.388 82.262 12.932 1.00 66.40 72 GLU E C 1
ATOM 12274 O O . GLU E 1 72 ? -14.251 82.219 13.809 1.00 65.02 72 GLU E O 1
ATOM 12286 N N . SER E 1 73 ? -12.199 81.667 13.070 1.00 60.77 73 SER E N 1
ATOM 12287 C CA . SER E 1 73 ? -11.860 80.987 14.316 1.00 51.52 73 SER E CA 1
ATOM 12288 C C . SER E 1 73 ? -11.558 81.994 15.419 1.00 41.62 73 SER E C 1
ATOM 12289 O O . SER E 1 73 ? -12.009 81.831 16.562 1.00 38.34 73 SER E O 1
ATOM 12297 N N . GLY E 1 74 ? -10.840 83.068 15.092 1.00 39.10 74 GLY E N 1
ATOM 12298 C CA . GLY E 1 74 ? -10.702 84.148 16.053 1.00 37.79 74 GLY E CA 1
ATOM 12299 C C . GLY E 1 74 ? -12.039 84.759 16.450 1.00 39.58 74 GLY E C 1
ATOM 12300 O O . GLY E 1 74 ? -12.261 85.088 17.622 1.00 37.26 74 GLY E O 1
ATOM 12304 N N . ASP E 1 75 ? -12.945 84.917 15.481 1.00 44.41 75 ASP E N 1
ATOM 12305 C CA . ASP E 1 75 ? -14.253 85.504 15.762 1.00 48.75 75 ASP E CA 1
ATOM 12306 C C . ASP E 1 75 ? -15.048 84.648 16.730 1.00 44.20 75 ASP E C 1
ATOM 12307 O O . ASP E 1 75 ? -15.702 85.173 17.645 1.00 41.44 75 ASP E O 1
ATOM 12316 N N . MET E 1 76 ? -14.997 83.329 16.545 1.00 43.67 76 MET E N 1
ATOM 12317 C CA . MET E 1 76 ? -15.702 82.418 17.440 1.00 44.01 76 MET E CA 1
ATOM 12318 C C . MET E 1 76 ? -15.246 82.573 18.880 1.00 38.54 76 MET E C 1
ATOM 12319 O O . MET E 1 76 ? -16.066 82.524 19.807 1.00 35.77 76 MET E O 1
ATOM 12333 N N . ILE E 1 77 ? -13.927 82.671 19.097 1.00 35.59 77 ILE E N 1
ATOM 12334 C CA . ILE E 1 77 ? -13.413 82.803 20.453 1.00 30.93 77 ILE E CA 1
ATOM 12335 C C . ILE E 1 77 ? -13.788 84.168 21.027 1.00 30.37 77 ILE E C 1
ATOM 12336 O O . ILE E 1 77 ? -14.252 84.272 22.170 1.00 30.34 77 ILE E O 1
ATOM 12352 N N . PHE E 1 78 ? -13.603 85.231 20.232 1.00 31.66 78 PHE E N 1
ATOM 12353 C CA . PHE E 1 78 ? -14.041 86.577 20.614 1.00 31.67 78 PHE E CA 1
ATOM 12354 C C . PHE E 1 78 ? -15.498 86.566 21.068 1.00 31.64 78 PHE E C 1
ATOM 12355 O O . PHE E 1 78 ? -15.838 87.074 22.147 1.00 30.63 78 PHE E O 1
ATOM 12372 N N . ASP E 1 79 ? -16.373 85.973 20.258 1.00 33.88 79 ASP E N 1
ATOM 12373 C CA . ASP E 1 79 ? -17.800 85.966 20.587 1.00 37.07 79 ASP E CA 1
ATOM 12374 C C . ASP E 1 79 ? -18.080 85.193 21.872 1.00 35.69 79 ASP E C 1
ATOM 12375 O O . ASP E 1 79 ? -18.943 85.588 22.667 1.00 34.89 79 ASP E O 1
ATOM 12384 N N . ALA E 1 80 ? -17.380 84.071 22.084 1.00 33.87 80 ALA E N 1
ATOM 12385 C CA . ALA E 1 80 ? -17.606 83.291 23.296 1.00 32.83 80 ALA E CA 1
ATOM 12386 C C . ALA E 1 80 ? -17.149 84.054 24.529 1.00 31.78 80 ALA E C 1
ATOM 12387 O O . ALA E 1 80 ? -17.810 84.025 25.576 1.00 32.26 80 ALA E O 1
ATOM 12394 N N . ILE E 1 81 ? -15.996 84.716 24.444 1.00 32.37 81 ILE E N 1
ATOM 12395 C CA . ILE E 1 81 ? -15.545 85.538 25.559 1.00 30.08 81 ILE E CA 1
ATOM 12396 C C . ILE E 1 81 ? -16.602 86.584 25.911 1.00 31.41 81 ILE E C 1
ATOM 12397 O O . ILE E 1 81 ? -16.940 86.788 27.085 1.00 31.12 81 ILE E O 1
ATOM 12413 N N . ARG E 1 82 ? -17.127 87.282 24.900 1.00 33.80 82 ARG E N 1
ATOM 12414 C CA . ARG E 1 82 ? -18.119 88.318 25.172 1.00 36.57 82 ARG E CA 1
ATOM 12415 C C . ARG E 1 82 ? -19.425 87.715 25.689 1.00 34.73 82 ARG E C 1
ATOM 12416 O O . ARG E 1 82 ? -20.129 88.345 26.480 1.00 35.67 82 ARG E O 1
ATOM 12437 N N . PHE E 1 83 ? -19.742 86.492 25.278 1.00 32.11 83 PHE E N 1
ATOM 12438 C CA . PHE E 1 83 ? -21.044 85.909 25.596 1.00 32.81 83 PHE E CA 1
ATOM 12439 C C . PHE E 1 83 ? -21.141 85.465 27.053 1.00 32.19 83 PHE E C 1
ATOM 12440 O O . PHE E 1 83 ? -22.174 85.677 27.698 1.00 31.81 83 PHE E O 1
ATOM 12457 N N . ILE E 1 84 ? -20.085 84.828 27.584 1.00 31.68 84 ILE E N 1
ATOM 12458 C CA . ILE E 1 84 ? -20.161 84.218 28.909 1.00 32.02 84 ILE E CA 1
ATOM 12459 C C . ILE E 1 84 ? -20.111 85.287 29.999 1.00 32.49 84 ILE E C 1
ATOM 12460 O O . ILE E 1 84 ? -19.650 86.415 29.801 1.00 32.62 84 ILE E O 1
ATOM 12476 N N . THR E 1 85 ? -20.582 84.910 31.187 1.00 33.83 85 THR E N 1
ATOM 12477 C CA . THR E 1 85 ? -20.655 85.840 32.304 1.00 36.09 85 THR E CA 1
ATOM 12478 C C . THR E 1 85 ? -19.303 86.061 32.980 1.00 36.52 85 THR E C 1
ATOM 12479 O O . THR E 1 85 ? -18.958 87.210 33.281 1.00 38.49 85 THR E O 1
ATOM 12490 N N . PRO E 1 86 ? -18.503 85.018 33.208 1.00 34.91 86 PRO E N 1
ATOM 12491 C CA . PRO E 1 86 ? -17.200 85.230 33.863 1.00 34.60 86 PRO E CA 1
ATOM 12492 C C . PRO E 1 86 ? -16.314 86.197 33.087 1.00 33.52 86 PRO E C 1
ATOM 12493 O O . PRO E 1 86 ? -16.266 86.183 31.854 1.00 31.73 86 PRO E O 1
ATOM 12504 N N . LYS E 1 87 ? -15.587 87.020 33.830 1.00 34.62 87 LYS E N 1
ATOM 12505 C CA . LYS E 1 87 ? -14.565 87.855 33.221 1.00 37.11 87 LYS E CA 1
ATOM 12506 C C . LYS E 1 87 ? -13.360 87.002 32.842 1.00 33.62 87 LYS E C 1
ATOM 12507 O O . LYS E 1 87 ? -12.944 86.118 33.595 1.00 33.46 87 LYS E O 1
ATOM 12526 N N . VAL E 1 88 ? -12.842 87.241 31.641 1.00 31.43 88 VAL E N 1
ATOM 12527 C CA . VAL E 1 88 ? -11.646 86.597 31.135 1.00 31.64 88 VAL E CA 1
ATOM 12528 C C . VAL E 1 88 ? -10.470 87.533 31.409 1.00 32.21 88 VAL E C 1
ATOM 12529 O O . VAL E 1 88 ? -10.490 88.706 31.010 1.00 32.66 88 VAL E O 1
ATOM 12542 N N . ILE E 1 89 ? -9.483 87.026 32.137 1.00 31.77 89 ILE E N 1
ATOM 12543 C CA . ILE E 1 89 ? -8.236 87.739 32.412 1.00 31.25 89 ILE E CA 1
ATOM 12544 C C . ILE E 1 89 ? -7.278 87.361 31.294 1.00 30.34 89 ILE E C 1
ATOM 12545 O O . ILE E 1 89 ? -6.992 86.175 31.095 1.00 32.46 89 ILE E O 1
ATOM 12561 N N . MET E 1 90 ? -6.847 88.352 30.525 1.00 28.85 90 MET E N 1
ATOM 12562 C CA . MET E 1 90 ? -6.126 88.142 29.280 1.00 29.38 90 MET E CA 1
ATOM 12563 C C . MET E 1 90 ? -4.647 88.442 29.501 1.00 30.35 90 MET E C 1
ATOM 12564 O O . MET E 1 90 ? -4.283 89.572 29.853 1.00 31.83 90 MET E O 1
ATOM 12578 N N . ILE E 1 91 ? -3.802 87.441 29.290 1.00 30.40 91 ILE E N 1
ATOM 12579 C CA . ILE E 1 91 ? -2.362 87.594 29.438 1.00 30.77 91 ILE E CA 1
ATOM 12580 C C . ILE E 1 91 ? -1.727 87.329 28.085 1.00 30.43 91 ILE E C 1
ATOM 12581 O O . ILE E 1 91 ? -1.725 86.194 27.599 1.00 30.13 91 ILE E O 1
ATOM 12597 N N . GLY E 1 92 ? -1.171 88.371 27.483 1.00 31.02 92 GLY E N 1
ATOM 12598 C CA . GLY E 1 92 ? -0.504 88.257 26.198 1.00 32.70 92 GLY E CA 1
ATOM 12599 C C . GLY E 1 92 ? 0.996 88.123 26.389 1.00 33.12 92 GLY E C 1
ATOM 12600 O O . GLY E 1 92 ? 1.586 88.800 27.231 1.00 33.94 92 GLY E O 1
ATOM 12604 N N . SER E 1 93 ? 1.609 87.264 25.579 1.00 33.37 93 SER E N 1
ATOM 12605 C CA . SER E 1 93 ? 3.048 87.051 25.608 1.00 35.20 93 SER E CA 1
ATOM 12606 C C . SER E 1 93 ? 3.509 86.672 24.209 1.00 35.81 93 SER E C 1
ATOM 12607 O O . SER E 1 93 ? 2.722 86.167 23.405 1.00 35.48 93 SER E O 1
ATOM 12615 N N . GLY E 1 94 ? 4.785 86.939 23.921 1.00 35.89 94 GLY E N 1
ATOM 12616 C CA . GLY E 1 94 ? 5.390 86.602 22.647 1.00 39.74 94 GLY E CA 1
ATOM 12617 C C . GLY E 1 94 ? 4.857 87.482 21.536 1.00 44.87 94 GLY E C 1
ATOM 12618 O O . GLY E 1 94 ? 5.144 88.681 21.503 1.00 48.00 94 GLY E O 1
ATOM 12622 N N . SER E 1 95 ? 4.081 86.905 20.621 1.00 46.47 95 SER E N 1
ATOM 12623 C CA . SER E 1 95 ? 3.416 87.648 19.564 1.00 48.40 95 SER E CA 1
ATOM 12624 C C . SER E 1 95 ? 1.914 87.496 19.741 1.00 46.25 95 SER E C 1
ATOM 12625 O O . SER E 1 95 ? 1.430 86.397 20.016 1.00 47.59 95 SER E O 1
ATOM 12633 N N . VAL E 1 96 ? 1.184 88.602 19.617 1.00 43.22 96 VAL E N 1
ATOM 12634 C CA . VAL E 1 96 ? -0.280 88.599 19.651 1.00 41.45 96 VAL E CA 1
ATOM 12635 C C . VAL E 1 96 ? -0.714 89.296 18.365 1.00 41.59 96 VAL E C 1
ATOM 12636 O O . VAL E 1 96 ? -0.798 90.528 18.312 1.00 43.48 96 VAL E O 1
ATOM 12649 N N . ALA E 1 97 ? -0.950 88.512 17.309 1.00 40.83 97 ALA E N 1
ATOM 12650 C CA . ALA E 1 97 ? -1.110 89.038 15.961 1.00 42.07 97 ALA E CA 1
ATOM 12651 C C . ALA E 1 97 ? -2.412 88.556 15.326 1.00 43.73 97 ALA E C 1
ATOM 12652 O O . ALA E 1 97 ? -2.811 87.398 15.499 1.00 42.24 97 ALA E O 1
ATOM 12659 N N . SER E 1 98 ? -3.053 89.457 14.569 1.00 45.26 98 SER E N 1
ATOM 12660 C CA . SER E 1 98 ? -4.224 89.138 13.760 1.00 43.66 98 SER E CA 1
ATOM 12661 C C . SER E 1 98 ? -5.287 88.470 14.615 1.00 39.42 98 SER E C 1
ATOM 12662 O O . SER E 1 98 ? -5.738 89.050 15.611 1.00 36.02 98 SER E O 1
ATOM 12670 N N . ALA E 1 99 ? -5.654 87.230 14.275 1.00 41.79 99 ALA E N 1
ATOM 12671 C CA . ALA E 1 99 ? -6.708 86.547 15.024 1.00 41.82 99 ALA E CA 1
ATOM 12672 C C . ALA E 1 99 ? -6.403 86.527 16.511 1.00 38.29 99 ALA E C 1
ATOM 12673 O O . ALA E 1 99 ? -7.317 86.597 17.338 1.00 36.23 99 ALA E O 1
ATOM 12680 N N . GLY E 1 100 ? -5.123 86.426 16.877 1.00 37.56 100 GLY E N 1
ATOM 12681 C CA . GLY E 1 100 ? -4.774 86.471 18.289 1.00 33.95 100 GLY E CA 1
ATOM 12682 C C . GLY E 1 100 ? -5.054 87.817 18.929 1.00 32.19 100 GLY E C 1
ATOM 12683 O O . GLY E 1 100 ? -5.439 87.892 20.100 1.00 31.28 100 GLY E O 1
ATOM 12687 N N . ALA E 1 101 ? -4.841 88.902 18.180 1.00 33.00 101 ALA E N 1
ATOM 12688 C CA . ALA E 1 101 ? -5.135 90.229 18.705 1.00 34.56 101 ALA E CA 1
ATOM 12689 C C . ALA E 1 101 ? -6.632 90.464 18.802 1.00 34.80 101 ALA E C 1
ATOM 12690 O O . ALA E 1 101 ? -7.097 91.126 19.736 1.00 34.13 101 ALA E O 1
ATOM 12697 N N . LEU E 1 102 ? -7.403 89.924 17.860 1.00 35.94 102 LEU E N 1
ATOM 12698 C CA . LEU E 1 102 ? -8.857 90.018 17.961 1.00 36.26 102 LEU E CA 1
ATOM 12699 C C . LEU E 1 102 ? -9.340 89.332 19.227 1.00 33.46 102 LEU E C 1
ATOM 12700 O O . LEU E 1 102 ? -10.153 89.881 19.980 1.00 33.16 102 LEU E O 1
ATOM 12716 N N . ILE E 1 103 ? -8.820 88.131 19.492 1.00 32.25 103 ILE E N 1
ATOM 12717 C CA . ILE E 1 103 ? -9.152 87.422 20.726 1.00 31.55 103 ILE E CA 1
ATOM 12718 C C . ILE E 1 103 ? -8.773 88.265 21.932 1.00 31.48 103 ILE E C 1
ATOM 12719 O O . ILE E 1 103 ? -9.562 88.434 22.869 1.00 30.53 103 ILE E O 1
ATOM 12735 N N . TYR E 1 104 ? -7.533 88.778 21.938 1.00 34.19 104 TYR E N 1
ATOM 12736 C CA . TYR E 1 104 ? -7.039 89.590 23.050 1.00 33.63 104 TYR E CA 1
ATOM 12737 C C . TYR E 1 104 ? -7.993 90.743 23.355 1.00 33.36 104 TYR E C 1
ATOM 12738 O O . TYR E 1 104 ? -8.326 90.999 24.517 1.00 32.02 104 TYR E O 1
ATOM 12756 N N . ALA E 1 105 ? -8.488 91.413 22.318 1.00 34.17 105 ALA E N 1
ATOM 12757 C CA . ALA E 1 105 ? -9.368 92.566 22.488 1.00 34.16 105 ALA E CA 1
ATOM 12758 C C . ALA E 1 105 ? -10.755 92.218 23.020 1.00 35.80 105 ALA E C 1
ATOM 12759 O O . ALA E 1 105 ? -11.506 93.131 23.366 1.00 37.25 105 ALA E O 1
ATOM 12766 N N . ALA E 1 106 ? -11.127 90.940 23.103 1.00 36.12 106 ALA E N 1
ATOM 12767 C CA . ALA E 1 106 ? -12.458 90.619 23.606 1.00 35.21 106 ALA E CA 1
ATOM 12768 C C . ALA E 1 106 ? -12.584 90.909 25.099 1.00 32.93 106 ALA E C 1
ATOM 12769 O O . ALA E 1 106 ? -13.685 91.198 25.583 1.00 32.36 106 ALA E O 1
ATOM 12776 N N . ALA E 1 107 ? -11.479 90.825 25.837 1.00 32.80 107 ALA E N 1
ATOM 12777 C CA . ALA E 1 107 ? -11.492 91.036 27.274 1.00 33.45 107 ALA E CA 1
ATOM 12778 C C . ALA E 1 107 ? -11.673 92.512 27.598 1.00 35.50 107 ALA E C 1
ATOM 12779 O O . ALA E 1 107 ? -11.301 93.386 26.817 1.00 37.52 107 ALA E O 1
ATOM 12786 N N . ASP E 1 108 ? -12.253 92.783 28.766 1.00 35.40 108 ASP E N 1
ATOM 12787 C CA . ASP E 1 108 ? -12.346 94.151 29.246 1.00 37.92 108 ASP E CA 1
ATOM 12788 C C . ASP E 1 108 ? -10.951 94.755 29.406 1.00 35.65 108 ASP E C 1
ATOM 12789 O O . ASP E 1 108 ? -9.996 94.082 29.812 1.00 33.47 108 ASP E O 1
ATOM 12798 N N . LYS E 1 109 ? -10.860 96.059 29.135 1.00 37.54 109 LYS E N 1
ATOM 12799 C CA . LYS E 1 109 ? -9.586 96.773 29.182 1.00 39.45 109 LYS E CA 1
ATOM 12800 C C . LYS E 1 109 ? -8.834 96.543 30.490 1.00 39.84 109 LYS E C 1
ATOM 12801 O O . LYS E 1 109 ? -7.623 96.316 30.484 1.00 38.40 109 LYS E O 1
ATOM 12820 N N . GLU E 1 110 ? -9.520 96.662 31.628 1.00 41.92 110 GLU E N 1
ATOM 12821 C CA . GLU E 1 110 ? -8.863 96.510 32.922 1.00 45.47 110 GLU E CA 1
ATOM 12822 C C . GLU E 1 110 ? -8.282 95.119 33.127 1.00 40.80 110 GLU E C 1
ATOM 12823 O O . GLU E 1 110 ? -7.509 94.914 34.069 1.00 40.18 110 GLU E O 1
ATOM 12835 N N . ASN E 1 111 ? -8.657 94.149 32.296 1.00 39.25 111 ASN E N 1
ATOM 12836 C CA . ASN E 1 111 ? -8.207 92.779 32.455 1.00 37.25 111 ASN E CA 1
ATOM 12837 C C . ASN E 1 111 ? -7.223 92.365 31.365 1.00 35.30 111 ASN E C 1
ATOM 12838 O O . ASN E 1 111 ? -6.967 91.174 31.197 1.00 33.70 111 ASN E O 1
ATOM 12849 N N . ARG E 1 112 ? -6.655 93.318 30.634 1.00 34.62 112 ARG E N 1
ATOM 12850 C CA . ARG E 1 112 ? -5.729 93.023 29.540 1.00 33.66 112 ARG E CA 1
ATOM 12851 C C . ARG E 1 112 ? -4.294 93.315 29.975 1.00 32.73 112 ARG E C 1
ATOM 12852 O O . ARG E 1 112 ? -3.883 94.478 30.086 1.00 33.17 112 ARG E O 1
ATOM 12873 N N . TYR E 1 113 ? -3.533 92.253 30.179 1.00 32.11 113 TYR E N 1
ATOM 12874 C CA . TYR E 1 113 ? -2.148 92.325 30.593 1.00 33.12 113 TYR E CA 1
ATOM 12875 C C . TYR E 1 113 ? -1.215 91.870 29.480 1.00 32.70 113 TYR E C 1
ATOM 12876 O O . TYR E 1 113 ? -1.594 91.123 28.580 1.00 32.05 113 TYR E O 1
ATOM 12894 N N . SER E 1 114 ? 0.039 92.295 29.581 1.00 32.66 114 SER E N 1
ATOM 12895 C CA . SER E 1 114 ? 1.052 91.902 28.623 1.00 33.77 114 SER E CA 1
ATOM 12896 C C . SER E 1 114 ? 2.374 91.731 29.354 1.00 34.42 114 SER E C 1
ATOM 12897 O O . SER E 1 114 ? 2.655 92.431 30.335 1.00 36.15 114 SER E O 1
ATOM 12905 N N . LEU E 1 115 ? 3.174 90.782 28.880 1.00 35.53 115 LEU E N 1
ATOM 12906 C CA . LEU E 1 115 ? 4.564 90.720 29.295 1.00 37.69 115 LEU E CA 1
ATOM 12907 C C . LEU E 1 115 ? 5.344 91.814 28.580 1.00 39.32 115 LEU E C 1
ATOM 12908 O O . LEU E 1 115 ? 4.880 92.355 27.567 1.00 38.88 115 LEU E O 1
ATOM 12924 N N . PRO E 1 116 ? 6.524 92.182 29.107 1.00 40.02 116 PRO E N 1
ATOM 12925 C CA . PRO E 1 116 ? 7.270 93.310 28.517 1.00 41.18 116 PRO E CA 1
ATOM 12926 C C . PRO E 1 116 ? 7.673 93.101 27.061 1.00 42.31 116 PRO E C 1
ATOM 12927 O O . PRO E 1 116 ? 7.811 94.081 26.321 1.00 44.54 116 PRO E O 1
ATOM 12938 N N . ASN E 1 117 ? 7.940 91.867 26.647 1.00 42.37 117 ASN E N 1
ATOM 12939 C CA . ASN E 1 117 ? 8.455 91.579 25.313 1.00 44.27 117 ASN E CA 1
ATOM 12940 C C . ASN E 1 117 ? 7.363 91.296 24.274 1.00 44.41 117 ASN E C 1
ATOM 12941 O O . ASN E 1 117 ? 7.689 91.050 23.112 1.00 47.33 117 ASN E O 1
ATOM 12952 N N . THR E 1 118 ? 6.088 91.341 24.642 1.00 40.70 118 THR E N 1
ATOM 12953 C CA . THR E 1 118 ? 5.028 91.009 23.696 1.00 38.44 118 THR E CA 1
ATOM 12954 C C . THR E 1 118 ? 4.941 92.072 22.609 1.00 40.28 118 THR E C 1
ATOM 12955 O O . THR E 1 118 ? 5.107 93.266 22.873 1.00 40.61 118 THR E O 1
ATOM 12966 N N . ARG E 1 119 ? 4.721 91.632 21.373 1.00 42.39 119 ARG E N 1
ATOM 12967 C CA . ARG E 1 119 ? 4.478 92.529 20.249 1.00 45.99 119 ARG E CA 1
ATOM 12968 C C . ARG E 1 119 ? 3.074 92.267 19.725 1.00 42.08 119 ARG E C 1
ATOM 12969 O O . ARG E 1 119 ? 2.644 91.113 19.648 1.00 39.79 119 ARG E O 1
ATOM 12990 N N . PHE E 1 120 ? 2.347 93.334 19.394 1.00 41.92 120 PHE E N 1
ATOM 12991 C CA . PHE E 1 120 ? 0.948 93.227 18.988 1.00 41.16 120 PHE E CA 1
ATOM 12992 C C . PHE E 1 120 ? 0.754 93.715 17.558 1.00 42.35 120 PHE E C 1
ATOM 12993 O O . PHE E 1 120 ? 1.262 94.779 17.186 1.00 43.22 120 PHE E O 1
ATOM 13010 N N . LEU E 1 121 ? -0.013 92.954 16.773 1.00 43.35 121 LEU E N 1
ATOM 13011 C CA . LEU E 1 121 ? -0.353 93.310 15.398 1.00 46.15 121 LEU E CA 1
ATOM 13012 C C . LEU E 1 121 ? -1.870 93.272 15.279 1.00 46.63 121 LEU E C 1
ATOM 13013 O O . LEU E 1 121 ? -2.474 92.195 15.362 1.00 43.51 121 LEU E O 1
ATOM 13029 N N . LEU E 1 122 ? -2.480 94.424 15.019 1.00 50.45 122 LEU E N 1
ATOM 13030 C CA . LEU E 1 122 ? -3.932 94.465 14.929 1.00 51.08 122 LEU E CA 1
ATOM 13031 C C . LEU E 1 122 ? -4.465 94.208 13.532 1.00 52.58 122 LEU E C 1
ATOM 13032 O O . LEU E 1 122 ? -5.644 93.847 13.390 1.00 51.96 122 LEU E O 1
ATOM 13048 N N . HIS E 1 123 ? -3.631 94.342 12.509 1.00 54.83 123 HIS E N 1
ATOM 13049 C CA . HIS E 1 123 ? -4.106 94.148 11.151 1.00 55.74 123 HIS E CA 1
ATOM 13050 C C . HIS E 1 123 ? -4.610 92.717 10.979 1.00 53.87 123 HIS E C 1
ATOM 13051 O O . HIS E 1 123 ? -3.985 91.761 11.452 1.00 53.68 123 HIS E O 1
ATOM 13065 N N . GLN E 1 124 ? -5.751 92.576 10.362 1.00 54.38 124 GLN E N 1
ATOM 13066 C CA . GLN E 1 124 ? -6.311 91.268 10.030 1.00 56.79 124 GLN E CA 1
ATOM 13067 C C . GLN E 1 124 ? -6.122 90.996 8.548 1.00 59.35 124 GLN E C 1
ATOM 13068 O O . GLN E 1 124 ? -6.475 91.861 7.734 1.00 59.19 124 GLN E O 1
ATOM 13082 N N . PRO E 1 125 ? -5.568 89.853 8.134 1.00 61.80 125 PRO E N 1
ATOM 13083 C CA . PRO E 1 125 ? -5.489 89.569 6.690 1.00 65.26 125 PRO E CA 1
ATOM 13084 C C . PRO E 1 125 ? -6.877 89.484 6.065 1.00 69.13 125 PRO E C 1
ATOM 13085 O O . PRO E 1 125 ? -7.823 88.975 6.671 1.00 64.47 125 PRO E O 1
ATOM 13096 N N . SER E 1 126 ? -6.989 89.983 4.830 1.00 78.76 126 SER E N 1
ATOM 13097 C CA . SER E 1 126 ? -8.296 90.095 4.192 1.00 82.83 126 SER E CA 1
ATOM 13098 C C . SER E 1 126 ? -8.840 88.740 3.757 1.00 81.16 126 SER E C 1
ATOM 13099 O O . SER E 1 126 ? -10.061 88.571 3.654 1.00 83.89 126 SER E O 1
ATOM 13107 N N . GLY E 1 127 ? -7.969 87.770 3.491 1.00 75.83 127 GLY E N 1
ATOM 13108 C CA . GLY E 1 127 ? -8.421 86.455 3.091 1.00 74.57 127 GLY E CA 1
ATOM 13109 C C . GLY E 1 127 ? -8.708 86.354 1.602 1.00 76.89 127 GLY E C 1
ATOM 13110 O O . GLY E 1 127 ? -8.648 87.324 0.839 1.00 75.88 127 GLY E O 1
ATOM 13114 N N . GLY E 1 128 ? -9.032 85.135 1.184 1.00 81.12 128 GLY E N 1
ATOM 13115 C CA . GLY E 1 128 ? -9.279 84.828 -0.211 1.00 83.90 128 GLY E CA 1
ATOM 13116 C C . GLY E 1 128 ? -10.754 84.620 -0.494 1.00 85.05 128 GLY E C 1
ATOM 13117 O O . GLY E 1 128 ? -11.514 84.183 0.374 1.00 83.17 128 GLY E O 1
ATOM 13121 N N . ILE E 1 129 ? -11.152 84.935 -1.716 1.00 88.03 129 ILE E N 1
ATOM 13122 C CA . ILE E 1 129 ? -12.517 84.726 -2.181 1.00 90.17 129 ILE E CA 1
ATOM 13123 C C . ILE E 1 129 ? -12.578 83.378 -2.881 1.00 92.29 129 ILE E C 1
ATOM 13124 O O . ILE E 1 129 ? -11.594 82.919 -3.471 1.00 93.97 129 ILE E O 1
ATOM 13140 N N . GLN E 1 130 ? -13.741 82.730 -2.813 1.00 93.19 130 GLN E N 1
ATOM 13141 C CA . GLN E 1 130 ? -13.941 81.469 -3.516 1.00 95.27 130 GLN E CA 1
ATOM 13142 C C . GLN E 1 130 ? -15.431 81.199 -3.644 1.00 95.12 130 GLN E C 1
ATOM 13143 O O . GLN E 1 130 ? -16.171 81.324 -2.664 1.00 95.19 130 GLN E O 1
ATOM 13157 N N . GLY E 1 131 ? -15.861 80.822 -4.846 1.00 94.37 131 GLY E N 1
ATOM 13158 C CA . GLY E 1 131 ? -17.248 80.527 -5.104 1.00 93.57 131 GLY E CA 1
ATOM 13159 C C . GLY E 1 131 ? -17.682 81.046 -6.454 1.00 94.30 131 GLY E C 1
ATOM 13160 O O . GLY E 1 131 ? -16.877 81.573 -7.230 1.00 91.28 131 GLY E O 1
ATOM 13164 N N . PRO E 1 132 ? -18.975 80.928 -6.756 1.00 98.95 132 PRO E N 1
ATOM 13165 C CA . PRO E 1 132 ? -19.454 81.369 -8.071 1.00 102.25 132 PRO E CA 1
ATOM 13166 C C . PRO E 1 132 ? -19.217 82.857 -8.276 1.00 101.49 132 PRO E C 1
ATOM 13167 O O . PRO E 1 132 ? -19.022 83.627 -7.332 1.00 100.86 132 PRO E O 1
ATOM 13178 N N . ALA E 1 133 ? -19.149 83.244 -9.550 1.00 101.33 133 ALA E N 1
ATOM 13179 C CA . ALA E 1 133 ? -19.135 84.665 -9.901 1.00 99.68 133 ALA E CA 1
ATOM 13180 C C . ALA E 1 133 ? -20.512 85.325 -9.856 1.00 102.61 133 ALA E C 1
ATOM 13181 O O . ALA E 1 133 ? -20.595 86.552 -9.665 1.00 99.66 133 ALA E O 1
ATOM 13188 N N . SER E 1 134 ? -21.567 84.532 -10.030 1.00 107.82 134 SER E N 1
ATOM 13189 C CA . SER E 1 134 ? -22.926 84.967 -9.787 1.00 112.25 134 SER E CA 1
ATOM 13190 C C . SER E 1 134 ? -23.002 85.877 -8.560 1.00 109.23 134 SER E C 1
ATOM 13191 O O . SER E 1 134 ? -23.533 86.995 -8.636 1.00 109.95 134 SER E O 1
ATOM 13199 N N . ASN E 1 135 ? -22.464 85.413 -7.428 1.00 109.52 135 ASN E N 1
ATOM 13200 C CA . ASN E 1 135 ? -22.533 86.113 -6.147 1.00 109.10 135 ASN E CA 1
ATOM 13201 C C . ASN E 1 135 ? -21.305 86.963 -5.853 1.00 100.67 135 ASN E C 1
ATOM 13202 O O . ASN E 1 135 ? -20.831 86.966 -4.711 1.00 103.74 135 ASN E O 1
ATOM 13213 N N . ILE E 1 136 ? -20.767 87.739 -6.795 1.00 91.01 136 ILE E N 1
ATOM 13214 C CA . ILE E 1 136 ? -19.626 88.585 -6.434 1.00 82.49 136 ILE E CA 1
ATOM 13215 C C . ILE E 1 136 ? -20.077 89.762 -5.549 1.00 85.06 136 ILE E C 1
ATOM 13216 O O . ILE E 1 136 ? -19.346 90.206 -4.653 1.00 76.76 136 ILE E O 1
ATOM 13232 N N . GLU E 1 137 ? -21.289 90.297 -5.791 1.00 95.56 137 GLU E N 1
ATOM 13233 C CA . GLU E 1 137 ? -21.802 91.390 -4.971 1.00 100.49 137 GLU E CA 1
ATOM 13234 C C . GLU E 1 137 ? -21.888 90.957 -3.524 1.00 95.88 137 GLU E C 1
ATOM 13235 O O . GLU E 1 137 ? -21.646 91.766 -2.608 1.00 95.69 137 GLU E O 1
ATOM 13247 N N . ILE E 1 138 ? -22.244 89.683 -3.306 1.00 90.27 138 ILE E N 1
ATOM 13248 C CA . ILE E 1 138 ? -22.337 89.143 -1.951 1.00 85.61 138 ILE E CA 1
ATOM 13249 C C . ILE E 1 138 ? -20.963 89.147 -1.308 1.00 79.86 138 ILE E C 1
ATOM 13250 O O . ILE E 1 138 ? -20.805 89.476 -0.128 1.00 76.71 138 ILE E O 1
ATOM 13266 N N . TYR E 1 139 ? -19.946 88.794 -2.087 1.00 80.52 139 TYR E N 1
ATOM 13267 C CA . TYR E 1 139 ? -18.578 88.800 -1.589 1.00 79.36 139 TYR E CA 1
ATOM 13268 C C . TYR E 1 139 ? -18.104 90.212 -1.269 1.00 75.41 139 TYR E C 1
ATOM 13269 O O . TYR E 1 139 ? -17.427 90.430 -0.262 1.00 75.32 139 TYR E O 1
ATOM 13287 N N . ARG E 1 140 ? -18.448 91.185 -2.118 1.00 72.43 140 ARG E N 1
ATOM 13288 C CA . ARG E 1 140 ? -18.061 92.570 -1.863 1.00 71.62 140 ARG E CA 1
ATOM 13289 C C . ARG E 1 140 ? -18.550 93.052 -0.505 1.00 69.45 140 ARG E C 1
ATOM 13290 O O . ARG E 1 140 ? -17.760 93.538 0.312 1.00 66.44 140 ARG E O 1
ATOM 13311 N N . ARG E 1 141 ? -19.859 92.943 -0.248 1.00 72.74 141 ARG E N 1
ATOM 13312 C CA . ARG E 1 141 ? -20.390 93.490 0.997 1.00 74.03 141 ARG E CA 1
ATOM 13313 C C . ARG E 1 141 ? -19.836 92.787 2.229 1.00 71.17 141 ARG E C 1
ATOM 13314 O O . ARG E 1 141 ? -19.700 93.418 3.284 1.00 71.76 141 ARG E O 1
ATOM 13335 N N . GLU E 1 142 ? -19.502 91.498 2.130 1.00 68.87 142 GLU E N 1
ATOM 13336 C CA . GLU E 1 142 ? -18.911 90.833 3.289 1.00 67.61 142 GLU E CA 1
ATOM 13337 C C . GLU E 1 142 ? -17.518 91.367 3.569 1.00 62.78 142 GLU E C 1
ATOM 13338 O O . GLU E 1 142 ? -17.115 91.444 4.734 1.00 60.69 142 GLU E O 1
ATOM 13350 N N . ILE E 1 143 ? -16.766 91.725 2.523 1.00 60.56 143 ILE E N 1
ATOM 13351 C CA . ILE E 1 143 ? -15.441 92.310 2.725 1.00 56.94 143 ILE E CA 1
ATOM 13352 C C . ILE E 1 143 ? -15.567 93.649 3.438 1.00 55.59 143 ILE E C 1
ATOM 13353 O O . ILE E 1 143 ? -14.902 93.904 4.444 1.00 53.80 143 ILE E O 1
ATOM 13369 N N . VAL E 1 144 ? -16.467 94.506 2.951 1.00 56.90 144 VAL E N 1
ATOM 13370 C CA . VAL E 1 144 ? -16.670 95.804 3.589 1.00 58.14 144 VAL E CA 1
ATOM 13371 C C . VAL E 1 144 ? -17.168 95.629 5.020 1.00 56.20 144 VAL E C 1
ATOM 13372 O O . VAL E 1 144 ? -16.686 96.285 5.949 1.00 55.34 144 VAL E O 1
ATOM 13385 N N . ARG E 1 145 ? -18.164 94.767 5.209 1.00 58.12 145 ARG E N 1
ATOM 13386 C CA . ARG E 1 145 ? -18.738 94.586 6.534 1.00 61.39 145 ARG E CA 1
ATOM 13387 C C . ARG E 1 145 ? -17.697 94.132 7.526 1.00 58.43 145 ARG E C 1
ATOM 13388 O O . ARG E 1 145 ? -17.673 94.596 8.679 1.00 57.22 145 ARG E O 1
ATOM 13409 N N . MET E 1 146 ? -16.847 93.212 7.110 1.00 58.05 146 MET E N 1
ATOM 13410 C CA . MET E 1 146 ? -15.894 92.650 8.059 1.00 59.04 146 MET E CA 1
ATOM 13411 C C . MET E 1 146 ? -14.874 93.706 8.493 1.00 53.34 146 MET E C 1
ATOM 13412 O O . MET E 1 146 ? -14.613 93.888 9.681 1.00 49.14 146 MET E O 1
ATOM 13426 N N . LYS E 1 147 ? -14.352 94.462 7.547 1.00 54.36 147 LYS E N 1
ATOM 13427 C CA . LYS E 1 147 ? -13.399 95.510 7.876 1.00 55.56 147 LYS E CA 1
ATOM 13428 C C . LYS E 1 147 ? -14.027 96.532 8.818 1.00 55.15 147 LYS E C 1
ATOM 13429 O O . LYS E 1 147 ? -13.390 96.986 9.784 1.00 55.29 147 LYS E O 1
ATOM 13448 N N . GLU E 1 148 ? -15.281 96.896 8.565 1.00 55.27 148 GLU E N 1
ATOM 13449 C CA . GLU E 1 148 ? -15.943 97.863 9.431 1.00 55.95 148 GLU E CA 1
ATOM 13450 C C . GLU E 1 148 ? -16.180 97.291 10.822 1.00 51.46 148 GLU E C 1
ATOM 13451 O O . GLU E 1 148 ? -16.027 98.004 11.816 1.00 51.02 148 GLU E O 1
ATOM 13463 N N . ARG E 1 149 ? -16.537 96.009 10.921 1.00 49.29 149 ARG E N 1
ATOM 13464 C CA . ARG E 1 149 ? -16.688 95.390 12.238 1.00 48.85 149 ARG E CA 1
ATOM 13465 C C . ARG E 1 149 ? -15.373 95.406 13.011 1.00 45.95 149 ARG E C 1
ATOM 13466 O O . ARG E 1 149 ? -15.336 95.756 14.196 1.00 45.50 149 ARG E O 1
ATOM 13487 N N . LEU E 1 150 ? -14.279 95.054 12.340 1.00 44.00 150 LEU E N 1
ATOM 13488 C CA . LEU E 1 150 ? -12.992 94.950 13.016 1.00 44.58 150 LEU E CA 1
ATOM 13489 C C . LEU E 1 150 ? -12.519 96.320 13.477 1.00 46.26 150 LEU E C 1
ATOM 13490 O O . LEU E 1 150 ? -12.027 96.468 14.603 1.00 44.48 150 LEU E O 1
ATOM 13506 N N . ASP E 1 151 ? -12.703 97.342 12.633 1.00 51.09 151 ASP E N 1
ATOM 13507 C CA . ASP E 1 151 ? -12.364 98.701 13.030 1.00 55.45 151 ASP E CA 1
ATOM 13508 C C . ASP E 1 151 ? -13.117 99.121 14.287 1.00 53.03 151 ASP E C 1
ATOM 13509 O O . ASP E 1 151 ? -12.535 99.730 15.192 1.00 54.72 151 ASP E O 1
ATOM 13518 N N . ARG E 1 152 ? -14.414 98.814 14.366 1.00 50.30 152 ARG E N 1
ATOM 13519 C CA . ARG E 1 152 ? -15.169 99.237 15.539 1.00 50.59 152 ARG E CA 1
ATOM 13520 C C . ARG E 1 152 ? -14.740 98.456 16.776 1.00 46.92 152 ARG E C 1
ATOM 13521 O O . ARG E 1 152 ? -14.618 99.025 17.871 1.00 46.25 152 ARG E O 1
ATOM 13542 N N . ILE E 1 153 ? -14.476 97.157 16.617 1.00 45.47 153 ILE E N 1
ATOM 13543 C CA . ILE E 1 153 ? -14.028 96.345 17.750 1.00 44.97 153 ILE E CA 1
ATOM 13544 C C . ILE E 1 153 ? -12.758 96.929 18.360 1.00 44.67 153 ILE E C 1
ATOM 13545 O O . ILE E 1 153 ? -12.669 97.131 19.578 1.00 44.24 153 ILE E O 1
ATOM 13561 N N . PHE E 1 154 ? -11.750 97.197 17.522 1.00 45.09 154 PHE E N 1
ATOM 13562 C CA . PHE E 1 154 ? -10.485 97.699 18.045 1.00 46.13 154 PHE E CA 1
ATOM 13563 C C . PHE E 1 154 ? -10.601 99.152 18.481 1.00 45.85 154 PHE E C 1
ATOM 13564 O O . PHE E 1 154 ? -9.936 99.557 19.437 1.00 45.38 154 PHE E O 1
ATOM 13581 N N . ALA E 1 155 ? -11.455 99.941 17.824 1.00 46.74 155 ALA E N 1
ATOM 13582 C CA . ALA E 1 155 ? -11.695 101.299 18.303 1.00 48.87 155 ALA E CA 1
ATOM 13583 C C . ALA E 1 155 ? -12.297 101.274 19.704 1.00 49.74 155 ALA E C 1
ATOM 13584 O O . ALA E 1 155 ? -11.825 101.968 20.613 1.00 49.79 155 ALA E O 1
ATOM 13591 N N . GLU E 1 156 ? -13.338 100.466 19.902 1.00 51.35 156 GLU E N 1
ATOM 13592 C CA . GLU E 1 156 ? -13.941 100.377 21.224 1.00 54.93 156 GLU E CA 1
ATOM 13593 C C . GLU E 1 156 ? -12.967 99.786 22.235 1.00 50.32 156 GLU E C 1
ATOM 13594 O O . GLU E 1 156 ? -13.003 100.152 23.412 1.00 47.37 156 GLU E O 1
ATOM 13606 N N . ALA E 1 157 ? -12.096 98.869 21.807 1.00 49.84 157 ALA E N 1
ATOM 13607 C CA . ALA E 1 157 ? -11.193 98.232 22.763 1.00 50.23 157 ALA E CA 1
ATOM 13608 C C . ALA E 1 157 ? -10.071 99.170 23.193 1.00 51.53 157 ALA E C 1
ATOM 13609 O O . ALA E 1 157 ? -9.581 99.067 24.324 1.00 52.23 157 ALA E O 1
ATOM 13616 N N . THR E 1 158 ? -9.650 100.087 22.315 1.00 51.82 158 THR E N 1
ATOM 13617 C CA . THR E 1 158 ? -8.498 100.948 22.583 1.00 51.41 158 THR E CA 1
ATOM 13618 C C . THR E 1 158 ? -8.862 102.374 22.972 1.00 52.36 158 THR E C 1
ATOM 13619 O O . THR E 1 158 ? -8.010 103.085 23.519 1.00 52.83 158 THR E O 1
ATOM 13630 N N . GLY E 1 159 ? -10.067 102.831 22.654 1.00 53.82 159 GLY E N 1
ATOM 13631 C CA . GLY E 1 159 ? -10.412 104.230 22.814 1.00 56.98 159 GLY E CA 1
ATOM 13632 C C . GLY E 1 159 ? -10.059 105.107 21.634 1.00 58.91 159 GLY E C 1
ATOM 13633 O O . GLY E 1 159 ? -10.299 106.321 21.691 1.00 60.87 159 GLY E O 1
ATOM 13637 N N . GLN E 1 160 ? -9.476 104.541 20.582 1.00 58.61 160 GLN E N 1
ATOM 13638 C CA . GLN E 1 160 ? -9.229 105.281 19.358 1.00 61.43 160 GLN E CA 1
ATOM 13639 C C . GLN E 1 160 ? -10.507 105.373 18.521 1.00 61.92 160 GLN E C 1
ATOM 13640 O O . GLN E 1 160 ? -11.492 104.659 18.748 1.00 59.94 160 GLN E O 1
ATOM 13654 N N . THR E 1 161 ? -10.483 106.284 17.533 1.00 64.73 161 THR E N 1
ATOM 13655 C CA . THR E 1 161 ? -11.582 106.369 16.591 1.00 66.51 161 THR E CA 1
ATOM 13656 C C . THR E 1 161 ? -11.482 105.238 15.570 1.00 63.32 161 THR E C 1
ATOM 13657 O O . THR E 1 161 ? -10.388 104.725 15.307 1.00 61.15 161 THR E O 1
ATOM 13668 N N . PRO E 1 162 ? -12.612 104.840 14.972 1.00 63.11 162 PRO E N 1
ATOM 13669 C CA . PRO E 1 162 ? -12.533 103.870 13.863 1.00 61.35 162 PRO E CA 1
ATOM 13670 C C . PRO E 1 162 ? -11.660 104.347 12.714 1.00 62.70 162 PRO E C 1
ATOM 13671 O O . PRO E 1 162 ? -10.986 103.531 12.067 1.00 59.93 162 PRO E O 1
ATOM 13682 N N . GLU E 1 163 ? -11.668 105.653 12.426 1.00 67.46 163 GLU E N 1
ATOM 13683 C CA . GLU E 1 163 ? -10.848 106.165 11.334 1.00 70.63 163 GLU E CA 1
ATOM 13684 C C . GLU E 1 163 ? -9.368 106.023 11.654 1.00 70.84 163 GLU E C 1
ATOM 13685 O O . GLU E 1 163 ? -8.573 105.635 10.787 1.00 69.27 163 GLU E O 1
ATOM 13697 N N . LYS E 1 164 ? -8.988 106.321 12.904 1.00 73.16 164 LYS E N 1
ATOM 13698 C CA . LYS E 1 164 ? -7.603 106.165 13.333 1.00 74.60 164 LYS E CA 1
ATOM 13699 C C . LYS E 1 164 ? -7.190 104.704 13.272 1.00 68.98 164 LYS E C 1
ATOM 13700 O O . LYS E 1 164 ? -6.099 104.377 12.785 1.00 69.92 164 LYS E O 1
ATOM 13719 N N . ILE E 1 165 ? -8.054 103.809 13.765 1.00 63.41 165 ILE E N 1
ATOM 13720 C CA . ILE E 1 165 ? -7.786 102.377 13.671 1.00 58.38 165 ILE E CA 1
ATOM 13721 C C . ILE E 1 165 ? -7.589 101.969 12.216 1.00 59.13 165 ILE E C 1
ATOM 13722 O O . ILE E 1 165 ? -6.626 101.269 11.868 1.00 58.70 165 ILE E O 1
ATOM 13738 N N . SER E 1 166 ? -8.522 102.371 11.352 1.00 61.51 166 SER E N 1
ATOM 13739 C CA . SER E 1 166 ? -8.446 101.995 9.946 1.00 64.00 166 SER E CA 1
ATOM 13740 C C . SER E 1 166 ? -7.181 102.540 9.305 1.00 65.98 166 SER E C 1
ATOM 13741 O O . SER E 1 166 ? -6.541 101.859 8.498 1.00 65.51 166 SER E O 1
ATOM 13749 N N . ALA E 1 167 ? -6.831 103.788 9.627 1.00 68.10 167 ALA E N 1
ATOM 13750 C CA . ALA E 1 167 ? -5.626 104.389 9.073 1.00 71.38 167 ALA E CA 1
ATOM 13751 C C . ALA E 1 167 ? -4.371 103.722 9.618 1.00 72.44 167 ALA E C 1
ATOM 13752 O O . ALA E 1 167 ? -3.426 103.460 8.865 1.00 76.31 167 ALA E O 1
ATOM 13759 N N . ASP E 1 168 ? -4.350 103.418 10.920 1.00 70.53 168 ASP E N 1
ATOM 13760 C CA . ASP E 1 168 ? -3.137 102.892 11.542 1.00 70.90 168 ASP E CA 1
ATOM 13761 C C . ASP E 1 168 ? -2.873 101.450 11.138 1.00 70.93 168 ASP E C 1
ATOM 13762 O O . ASP E 1 168 ? -1.709 101.031 11.073 1.00 67.80 168 ASP E O 1
ATOM 13771 N N . THR E 1 169 ? -3.931 100.698 10.840 1.00 84.08 169 THR E N 1
ATOM 13772 C CA . THR E 1 169 ? -3.851 99.247 10.728 1.00 87.07 169 THR E CA 1
ATOM 13773 C C . THR E 1 169 ? -3.353 98.875 9.331 1.00 92.05 169 THR E C 1
ATOM 13774 O O . THR E 1 169 ? -4.127 98.786 8.373 1.00 97.31 169 THR E O 1
ATOM 13785 N N . GLU E 1 170 ? -2.048 98.614 9.225 1.00 90.25 170 GLU E N 1
ATOM 13786 C CA . GLU E 1 170 ? -1.458 98.059 8.015 1.00 90.99 170 GLU E CA 1
ATOM 13787 C C . GLU E 1 170 ? -0.753 96.745 8.349 1.00 85.20 170 GLU E C 1
ATOM 13788 O O . GLU E 1 170 ? -0.610 96.363 9.514 1.00 81.25 170 GLU E O 1
ATOM 13800 N N . ARG E 1 171 ? -0.256 96.094 7.288 1.00 85.15 171 ARG E N 1
ATOM 13801 C CA . ARG E 1 171 ? 0.316 94.761 7.395 1.00 82.83 171 ARG E CA 1
ATOM 13802 C C . ARG E 1 171 ? 1.583 94.763 8.211 1.00 79.24 171 ARG E C 1
ATOM 13803 O O . ARG E 1 171 ? 1.986 93.711 8.709 1.00 77.12 171 ARG E O 1
ATOM 13824 N N . ASP E 1 172 ? 2.188 95.941 8.429 1.00 78.75 172 ASP E N 1
ATOM 13825 C CA . ASP E 1 172 ? 3.438 96.033 9.185 1.00 75.49 172 ASP E CA 1
ATOM 13826 C C . ASP E 1 172 ? 3.381 97.046 10.325 1.00 72.63 172 ASP E C 1
ATOM 13827 O O . ASP E 1 172 ? 4.415 97.567 10.753 1.00 71.86 172 ASP E O 1
ATOM 13836 N N . PHE E 1 173 ? 2.209 97.268 10.885 1.00 70.08 173 PHE E N 1
ATOM 13837 C CA . PHE E 1 173 ? 2.059 98.208 11.992 1.00 67.35 173 PHE E CA 1
ATOM 13838 C C . PHE E 1 173 ? 2.028 97.405 13.286 1.00 60.87 173 PHE E C 1
ATOM 13839 O O . PHE E 1 173 ? 0.976 96.943 13.727 1.00 58.34 173 PHE E O 1
ATOM 13856 N N . TRP E 1 174 ? 3.196 97.241 13.891 1.00 57.90 174 TRP E N 1
ATOM 13857 C CA . TRP E 1 174 ? 3.373 96.488 15.123 1.00 51.46 174 TRP E CA 1
ATOM 13858 C C . TRP E 1 174 ? 3.487 97.450 16.301 1.00 49.56 174 TRP E C 1
ATOM 13859 O O . TRP E 1 174 ? 3.972 98.574 16.162 1.00 52.80 174 TRP E O 1
ATOM 13880 N N . LEU E 1 175 ? 3.010 97.010 17.455 1.00 45.39 175 LEU E N 1
ATOM 13881 C CA . LEU E 1 175 ? 3.124 97.759 18.696 1.00 45.14 175 LEU E CA 1
ATOM 13882 C C . LEU E 1 175 ? 3.854 96.889 19.707 1.00 44.01 175 LEU E C 1
ATOM 13883 O O . LEU E 1 175 ? 3.454 95.742 19.937 1.00 39.80 175 LEU E O 1
ATOM 13899 N N . ASN E 1 176 ? 4.896 97.438 20.331 1.00 48.49 176 ASN E N 1
ATOM 13900 C CA . ASN E 1 176 ? 5.505 96.777 21.474 1.00 50.09 176 ASN E CA 1
ATOM 13901 C C . ASN E 1 176 ? 4.623 97.014 22.707 1.00 48.22 176 ASN E C 1
ATOM 13902 O O . ASN E 1 176 ? 3.599 97.708 22.655 1.00 48.69 176 ASN E O 1
ATOM 13913 N N . ALA E 1 177 ? 4.991 96.385 23.825 1.00 45.97 177 ALA E N 1
ATOM 13914 C CA . ALA E 1 177 ? 4.109 96.398 24.989 1.00 42.79 177 ALA E CA 1
ATOM 13915 C C . ALA E 1 177 ? 3.848 97.822 25.467 1.00 43.46 177 ALA E C 1
ATOM 13916 O O . ALA E 1 177 ? 2.708 98.172 25.801 1.00 42.25 177 ALA E O 1
ATOM 13923 N N . GLU E 1 178 ? 4.886 98.658 25.517 1.00 45.74 178 GLU E N 1
ATOM 13924 C CA . GLU E 1 178 ? 4.688 100.032 25.972 1.00 48.50 178 GLU E CA 1
ATOM 13925 C C . GLU E 1 178 ? 3.878 100.838 24.962 1.00 47.27 178 GLU E C 1
ATOM 13926 O O . GLU E 1 178 ? 3.055 101.680 25.344 1.00 49.45 178 GLU E O 1
ATOM 13938 N N . GLU E 1 179 ? 4.122 100.625 23.667 1.00 45.70 179 GLU E N 1
ATOM 13939 C CA . GLU E 1 179 ? 3.309 101.290 22.659 1.00 45.94 179 GLU E CA 1
ATOM 13940 C C . GLU E 1 179 ? 1.863 100.823 22.747 1.00 46.20 179 GLU E C 1
ATOM 13941 O O . GLU E 1 179 ? 0.937 101.628 22.610 1.00 47.38 179 GLU E O 1
ATOM 13953 N N . ALA E 1 180 ? 1.648 99.530 23.032 1.00 44.87 180 ALA E N 1
ATOM 13954 C CA . ALA E 1 180 ? 0.286 99.017 23.158 1.00 43.68 180 ALA E CA 1
ATOM 13955 C C . ALA E 1 180 ? -0.423 99.594 24.381 1.00 41.38 180 ALA E C 1
ATOM 13956 O O . ALA E 1 180 ? -1.653 99.721 24.376 1.00 42.56 180 ALA E O 1
ATOM 13963 N N . VAL E 1 181 ? 0.313 99.912 25.449 1.00 38.84 181 VAL E N 1
ATOM 13964 C CA . VAL E 1 181 ? -0.311 100.590 26.585 1.00 40.04 181 VAL E CA 1
ATOM 13965 C C . VAL E 1 181 ? -0.762 101.993 26.188 1.00 45.34 181 VAL E C 1
ATOM 13966 O O . VAL E 1 181 ? -1.907 102.389 26.437 1.00 46.99 181 VAL E O 1
ATOM 13979 N N . GLN E 1 182 ? 0.125 102.766 25.558 1.00 50.81 182 GLN E N 1
ATOM 13980 C CA . GLN E 1 182 ? -0.248 104.115 25.139 1.00 56.55 182 GLN E CA 1
ATOM 13981 C C . GLN E 1 182 ? -1.380 104.092 24.117 1.00 54.83 182 GLN E C 1
ATOM 13982 O O . GLN E 1 182 ? -2.257 104.960 24.134 1.00 54.31 182 GLN E O 1
ATOM 13996 N N . TYR E 1 183 ? -1.394 103.089 23.240 1.00 53.08 183 TYR E N 1
ATOM 13997 C CA . TYR E 1 183 ? -2.430 103.007 22.213 1.00 54.09 183 TYR E CA 1
ATOM 13998 C C . TYR E 1 183 ? -3.793 102.681 22.802 1.00 54.10 183 TYR E C 1
ATOM 13999 O O . TYR E 1 183 ? -4.810 102.912 22.141 1.00 57.29 183 TYR E O 1
ATOM 14017 N N . GLY E 1 184 ? -3.841 102.168 24.028 1.00 51.19 184 GLY E N 1
ATOM 14018 C CA . GLY E 1 184 ? -5.086 101.774 24.657 1.00 50.26 184 GLY E CA 1
ATOM 14019 C C . GLY E 1 184 ? -5.409 100.293 24.585 1.00 46.89 184 GLY E C 1
ATOM 14020 O O . GLY E 1 184 ? -6.467 99.882 25.080 1.00 45.88 184 GLY E O 1
ATOM 14024 N N . LEU E 1 185 ? -4.537 99.480 23.988 1.00 46.78 185 LEU E N 1
ATOM 14025 C CA . LEU E 1 185 ? -4.830 98.061 23.83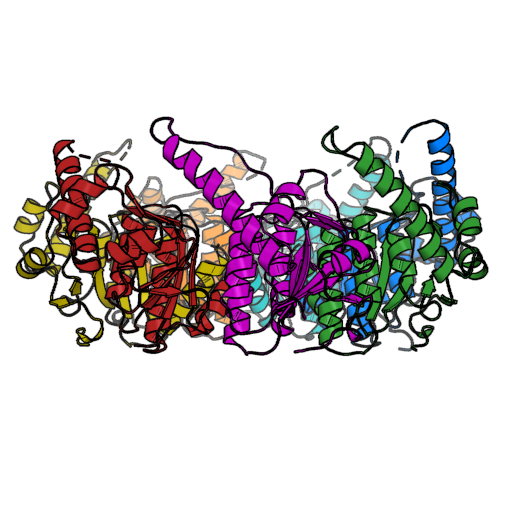7 1.00 45.84 185 LEU E CA 1
ATOM 14026 C C . LEU E 1 185 ? -4.537 97.288 25.115 1.00 42.50 185 LEU E C 1
ATOM 14027 O O . LEU E 1 185 ? -5.283 96.367 25.477 1.00 41.50 185 LEU E O 1
ATOM 14043 N N . VAL E 1 186 ? -3.447 97.637 25.794 1.00 40.78 186 VAL E N 1
ATOM 14044 C CA . VAL E 1 186 ? -2.980 96.925 26.976 1.00 38.47 186 VAL E CA 1
ATOM 14045 C C . VAL E 1 186 ? -3.179 97.808 28.192 1.00 41.16 186 VAL E C 1
ATOM 14046 O O . VAL E 1 186 ? -2.834 98.995 28.173 1.00 42.74 186 VAL E O 1
ATOM 14059 N N . ASN E 1 187 ? -3.691 97.218 29.269 1.00 41.21 187 ASN E N 1
ATOM 14060 C CA . ASN E 1 187 ? -3.836 98.002 30.487 1.00 44.08 187 ASN E CA 1
ATOM 14061 C C . ASN E 1 187 ? -2.545 98.031 31.305 1.00 45.50 187 ASN E C 1
ATOM 14062 O O . ASN E 1 187 ? -2.164 99.084 31.823 1.00 47.49 187 ASN E O 1
ATOM 14073 N N . LYS E 1 188 ? -1.861 96.897 31.455 1.00 44.54 188 LYS E N 1
ATOM 14074 C CA . LYS E 1 188 ? -0.730 96.846 32.369 1.00 45.06 188 LYS E CA 1
ATOM 14075 C C . LYS E 1 188 ? 0.290 95.827 31.892 1.00 42.02 188 LYS E C 1
ATOM 14076 O O . LYS E 1 188 ? -0.064 94.707 31.502 1.00 40.40 188 LYS E O 1
ATOM 14095 N N . ILE E 1 189 ? 1.558 96.224 31.950 1.00 41.64 189 ILE E N 1
ATOM 14096 C CA . I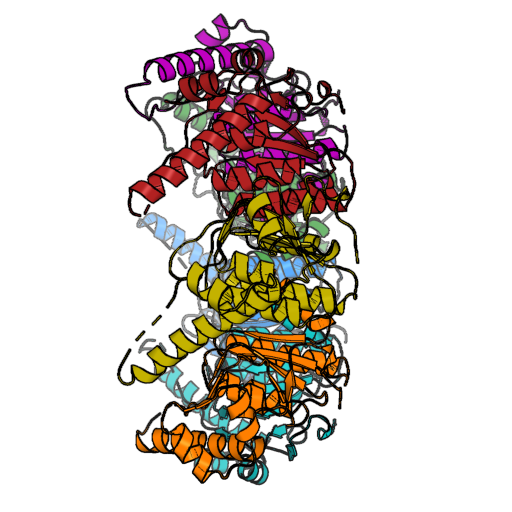LE E 1 189 ? 2.673 95.340 31.639 1.00 40.44 189 ILE E CA 1
ATOM 14097 C C . ILE E 1 189 ? 3.130 94.666 32.926 1.00 41.18 189 ILE E C 1
ATOM 14098 O O . ILE E 1 189 ? 3.353 95.335 33.938 1.00 42.39 189 ILE E O 1
ATOM 14114 N N . ILE E 1 190 ? 3.246 93.334 32.897 1.00 39.26 190 ILE E N 1
ATOM 14115 C CA . ILE E 1 190 ? 3.580 92.555 34.081 1.00 39.02 190 ILE E CA 1
ATOM 14116 C C . ILE E 1 190 ? 4.549 91.437 33.716 1.00 38.45 190 ILE E C 1
ATOM 14117 O O . ILE E 1 190 ? 4.642 91.013 32.563 1.00 37.77 190 ILE E O 1
ATOM 14133 N N . VAL E 1 191 ? 5.249 90.942 34.734 1.00 39.75 191 VAL E N 1
ATOM 14134 C CA . VAL E 1 191 ? 6.069 89.745 34.603 1.00 41.01 191 VAL E CA 1
ATOM 14135 C C . VAL E 1 191 ? 5.620 88.623 35.531 1.00 45.06 191 VAL E C 1
ATOM 14136 O O . VAL E 1 191 ? 6.027 87.464 35.325 1.00 48.10 191 VAL E O 1
ATOM 14149 N N . SER E 1 192 ? 4.790 88.909 36.532 1.00 45.25 192 SER E N 1
ATOM 14150 C CA . SER E 1 192 ? 4.386 87.938 37.535 1.00 42.70 192 SER E CA 1
ATOM 14151 C C . SER E 1 192 ? 2.874 87.914 37.642 1.00 39.26 192 SER E C 1
ATOM 14152 O O . SER E 1 192 ? 2.230 88.967 37.598 1.00 38.55 192 SER E O 1
ATOM 14160 N N . GLU E 1 193 ? 2.322 86.715 37.857 1.00 38.32 193 GLU E N 1
ATOM 14161 C CA . GLU E 1 193 ? 0.885 86.589 38.072 1.00 38.27 193 GLU E CA 1
ATOM 14162 C C . GLU E 1 193 ? 0.420 87.383 39.290 1.00 39.72 193 GLU E C 1
ATOM 14163 O O . GLU E 1 193 ? -0.759 87.746 39.367 1.00 39.79 193 GLU E O 1
ATOM 14175 N N . ARG E 1 194 ? 1.325 87.673 40.230 1.00 41.60 194 ARG E N 1
ATOM 14176 C CA . ARG E 1 194 ? 0.975 88.456 41.408 1.00 44.17 194 ARG E CA 1
ATOM 14177 C C . ARG E 1 194 ? 0.618 89.888 41.063 1.00 42.87 194 ARG E C 1
ATOM 14178 O O . ARG E 1 194 ? 0.020 90.580 41.894 1.00 45.27 194 ARG E O 1
ATOM 14199 N N . GLU E 1 195 ? 0.990 90.356 39.875 1.00 40.33 195 GLU E N 1
ATOM 14200 C CA . GLU E 1 195 ? 0.687 91.725 39.480 1.00 42.29 195 GLU E CA 1
ATOM 14201 C C . GLU E 1 195 ? -0.706 91.879 38.895 1.00 39.96 195 GLU E C 1
ATOM 14202 O O . GLU E 1 195 ? -1.107 93.010 38.590 1.00 41.33 195 GLU E O 1
ATOM 14214 N N . ILE E 1 196 ? -1.454 90.782 38.763 1.00 37.52 196 ILE E N 1
ATOM 14215 C CA . ILE E 1 196 ? -2.823 90.836 38.266 1.00 36.53 196 ILE E CA 1
ATOM 14216 C C . ILE E 1 196 ? -3.724 91.355 39.373 1.00 41.13 196 ILE E C 1
ATOM 14217 O O . ILE E 1 196 ? -3.611 90.945 40.534 1.00 41.19 196 ILE E O 1
ATOM 14233 N N . THR E 1 197 ? -4.624 92.270 39.014 1.00 46.38 197 THR E N 1
ATOM 14234 C CA . THR E 1 197 ? -5.653 92.774 39.913 1.00 54.20 197 THR E CA 1
ATOM 14235 C C . THR E 1 197 ? -7.016 92.320 39.400 1.00 58.55 197 THR E C 1
ATOM 14236 O O . THR E 1 197 ? -7.437 92.725 38.312 1.00 55.99 197 THR E O 1
ATOM 14247 N N . LEU E 1 198 ? -7.709 91.504 40.187 1.00 67.25 198 LEU E N 1
ATOM 14248 C CA . LEU E 1 198 ? -9.025 91.024 39.789 1.00 74.60 198 LEU E CA 1
ATOM 14249 C C . LEU E 1 198 ? -10.074 92.134 39.892 1.00 83.34 198 LEU E C 1
ATOM 14250 O O . LEU E 1 198 ? -9.987 93.010 40.760 1.00 88.12 198 LEU E O 1
ATOM 14266 N N . PRO E 1 199 ? -11.101 92.107 39.021 1.00 85.02 199 PRO E N 1
ATOM 14267 C CA . PRO E 1 199 ? -12.116 93.174 39.052 1.00 87.74 199 PRO E CA 1
ATOM 14268 C C . PRO E 1 199 ? -12.928 93.185 40.342 1.00 90.93 199 PRO E C 1
ATOM 14269 O O . PRO E 1 199 ? -13.251 92.113 40.851 1.00 90.70 199 PRO E O 1
ATOM 14280 N N . HIS F 1 14 ? -8.243 47.423 19.155 1.00 97.41 14 HIS F N 1
ATOM 14281 C CA . HIS F 1 14 ? -8.235 46.244 20.019 1.00 92.50 14 HIS F CA 1
ATOM 14282 C C . HIS F 1 14 ? -7.380 46.452 21.260 1.00 84.99 14 HIS F C 1
ATOM 14283 O O . HIS F 1 14 ? -7.353 45.605 22.158 1.00 85.10 14 HIS F O 1
ATOM 14296 N N . GLY F 1 15 ? -6.660 47.574 21.308 1.00 77.29 15 GLY F N 1
ATOM 14297 C CA . GLY F 1 15 ? -5.833 47.840 22.472 1.00 65.99 15 GLY F CA 1
ATOM 14298 C C . GLY F 1 15 ? -6.633 47.906 23.756 1.00 58.44 15 GLY F C 1
ATOM 14299 O O . GLY F 1 15 ? -6.276 47.270 24.748 1.00 54.70 15 GLY F O 1
ATOM 14303 N N . ALA F 1 16 ? -7.770 48.602 23.729 1.00 56.63 16 ALA F N 1
ATOM 14304 C CA . ALA F 1 16 ? -8.583 48.751 24.932 1.00 53.45 16 ALA F CA 1
ATOM 14305 C C . ALA F 1 16 ? -9.125 47.401 25.396 1.00 52.60 16 ALA F C 1
ATOM 14306 O O . ALA F 1 16 ? -9.150 47.116 26.598 1.00 49.54 16 ALA F O 1
ATOM 14313 N N . ILE F 1 17 ? -9.525 46.537 24.460 1.00 55.50 17 ILE F N 1
ATOM 14314 C CA . ILE F 1 17 ? -10.012 45.213 24.857 1.00 53.74 17 ILE F CA 1
ATOM 14315 C C . ILE F 1 17 ? -8.891 44.410 25.501 1.00 50.31 17 ILE F C 1
ATOM 14316 O O . ILE F 1 17 ? -9.030 43.876 26.611 1.00 48.85 17 ILE F O 1
ATOM 14332 N N . GLY F 1 18 ? -7.750 44.322 24.823 1.00 49.04 18 GLY F N 1
ATOM 14333 C CA . GLY F 1 18 ? -6.646 43.556 25.374 1.00 44.51 18 GLY F CA 1
ATOM 14334 C C . GLY F 1 18 ? -6.207 44.067 26.733 1.00 43.10 18 GLY F C 1
ATOM 14335 O O . GLY F 1 18 ? -5.862 43.284 27.621 1.00 40.07 18 GLY F O 1
ATOM 14339 N N . ALA F 1 19 ? -6.215 45.386 26.917 1.00 47.25 19 ALA F N 1
ATOM 14340 C CA . ALA F 1 19 ? -5.809 45.941 28.208 1.00 47.63 19 ALA F CA 1
ATOM 14341 C C . ALA F 1 19 ? -6.804 45.584 29.311 1.00 45.92 19 ALA F C 1
ATOM 14342 O O . ALA F 1 19 ? -6.397 45.235 30.428 1.00 42.22 19 ALA F O 1
ATOM 14349 N N . LYS F 1 20 ? -8.115 45.656 29.024 1.00 45.77 20 LYS F N 1
ATOM 14350 C CA . LYS F 1 20 ? -9.084 45.288 30.052 1.00 44.48 20 LYS F CA 1
ATOM 14351 C C . LYS F 1 20 ? -8.974 43.796 30.405 1.00 40.78 20 LYS F C 1
ATOM 14352 O O . LYS F 1 20 ? -9.028 43.421 31.581 1.00 39.73 20 LYS F O 1
ATOM 14371 N N . LEU F 1 21 ? -8.814 42.929 29.404 1.00 40.69 21 LEU F N 1
ATOM 14372 C CA . LEU F 1 21 ? -8.644 41.507 29.692 1.00 43.08 21 LEU F CA 1
ATOM 14373 C C . LEU F 1 21 ? -7.336 41.240 30.446 1.00 42.99 21 LEU F C 1
ATOM 14374 O O . LEU F 1 21 ? -7.294 40.397 31.349 1.00 40.28 21 LEU F O 1
ATOM 14390 N N . MET F 1 22 ? -6.259 41.943 30.084 1.00 45.93 22 MET F N 1
ATOM 14391 C CA . MET F 1 22 ? -5.005 41.854 30.839 1.00 45.87 22 MET F CA 1
ATOM 14392 C C . MET F 1 22 ? -5.233 42.131 32.321 1.00 42.28 22 MET F C 1
ATOM 14393 O O . MET F 1 22 ? -4.763 41.394 33.192 1.00 42.17 22 MET F O 1
ATOM 14407 N N . GLU F 1 23 ? -5.938 43.212 32.625 1.00 41.24 23 GLU F N 1
ATOM 14408 C CA . GLU F 1 23 ? -6.205 43.555 34.013 1.00 42.05 23 GLU F CA 1
ATOM 14409 C C . GLU F 1 23 ? -6.950 42.436 34.723 1.00 40.59 23 GLU F C 1
ATOM 14410 O O . GLU F 1 23 ? -6.595 42.051 35.840 1.00 40.55 23 GLU F O 1
ATOM 14422 N N . TYR F 1 24 ? -7.999 41.903 34.092 1.00 40.32 24 TYR F N 1
ATOM 14423 C CA . TYR F 1 24 ? -8.734 40.810 34.707 1.00 40.52 24 TYR F CA 1
ATOM 14424 C C . TYR F 1 24 ? -7.871 39.557 34.819 1.00 41.47 24 TYR F C 1
ATOM 14425 O O . TYR F 1 24 ? -7.886 38.870 35.847 1.00 41.32 24 TYR F O 1
ATOM 14443 N N . ALA F 1 25 ? -7.085 39.263 33.787 1.00 43.06 25 ALA F N 1
ATOM 14444 C CA . ALA F 1 25 ? -6.249 38.069 33.824 1.00 44.73 25 ALA F CA 1
ATOM 14445 C C . ALA F 1 25 ? -5.251 38.141 34.969 1.00 44.82 25 ALA F C 1
ATOM 14446 O O . ALA F 1 25 ? -5.059 37.161 35.699 1.00 45.18 25 ALA F O 1
ATOM 14453 N N . LEU F 1 26 ? -4.645 39.311 35.174 1.00 43.91 26 LEU F N 1
ATOM 14454 C CA . LEU F 1 26 ? -3.733 39.496 36.295 1.00 42.21 26 LEU F CA 1
ATOM 14455 C C . LEU F 1 26 ? -4.431 39.232 37.623 1.00 40.54 26 LEU F C 1
ATOM 14456 O O . LEU F 1 26 ? -3.875 38.566 38.507 1.00 40.26 26 LEU F O 1
ATOM 14472 N N . LYS F 1 27 ? -5.672 39.704 37.765 1.00 40.75 27 LYS F N 1
ATOM 14473 C CA . LYS F 1 27 ? -6.383 39.525 39.024 1.00 44.75 27 LYS F CA 1
ATOM 14474 C C . LYS F 1 27 ? -6.650 38.057 39.335 1.00 43.74 27 LYS F C 1
ATOM 14475 O O . LYS F 1 27 ? -6.765 37.697 40.512 1.00 47.82 27 LYS F O 1
ATOM 14494 N N . VAL F 1 28 ? -6.753 37.196 38.316 1.00 40.51 28 VAL F N 1
ATOM 14495 C CA . VAL F 1 28 ? -6.983 35.767 38.545 1.00 39.15 28 VAL F CA 1
ATOM 14496 C C . VAL F 1 28 ? -5.715 34.939 38.334 1.00 37.09 28 VAL F C 1
ATOM 14497 O O . VAL F 1 28 ? -5.777 33.705 38.321 1.00 36.55 28 VAL F O 1
ATOM 14510 N N . ARG F 1 29 ? -4.564 35.596 38.186 1.00 37.12 29 ARG F N 1
ATOM 14511 C CA . ARG F 1 29 ? -3.245 34.956 38.120 1.00 38.34 29 ARG F CA 1
ATOM 14512 C C . ARG F 1 29 ? -3.146 33.966 36.961 1.00 35.90 29 ARG F C 1
ATOM 14513 O O . ARG F 1 29 ? -2.618 32.855 37.090 1.00 33.63 29 ARG F O 1
ATOM 14534 N N . LYS F 1 30 ? -3.619 34.397 35.799 1.00 35.69 30 LYS F N 1
ATOM 14535 C CA . LYS F 1 30 ? -3.552 33.582 34.594 1.00 33.88 30 LYS F CA 1
ATOM 14536 C C . LYS F 1 30 ? -2.798 34.348 33.521 1.00 33.43 30 LYS F C 1
ATOM 14537 O O . LYS F 1 30 ? -3.054 35.538 33.305 1.00 33.16 30 LYS F O 1
ATOM 14556 N N . VAL F 1 31 ? -1.883 33.652 32.851 1.00 32.46 31 VAL F N 1
ATOM 14557 C CA . VAL F 1 31 ? -1.062 34.199 31.782 1.00 32.63 31 VAL F CA 1
ATOM 14558 C C . VAL F 1 31 ? -1.245 33.323 30.552 1.00 31.92 31 VAL F C 1
ATOM 14559 O O . VAL F 1 31 ? -1.248 32.095 30.661 1.00 32.24 31 VAL F O 1
ATOM 14572 N N . PHE F 1 32 ? -1.398 33.948 29.385 1.00 33.14 32 PHE F N 1
ATOM 14573 C CA . PHE F 1 32 ? -1.660 33.237 28.145 1.00 36.09 32 PHE F CA 1
ATOM 14574 C C . PHE F 1 32 ? -0.504 33.438 27.187 1.00 37.15 32 PHE F C 1
ATOM 14575 O O . PHE F 1 32 ? -0.076 34.572 26.963 1.00 39.66 32 PHE F O 1
ATOM 14592 N N . VAL F 1 33 ? 0.017 32.335 26.666 1.00 34.97 33 VAL F N 1
ATOM 14593 C CA . VAL F 1 33 ? 1.074 32.337 25.653 1.00 36.31 33 VAL F CA 1
ATOM 14594 C C . VAL F 1 33 ? 0.491 31.688 24.404 1.00 40.36 33 VAL F C 1
ATOM 14595 O O . VAL F 1 33 ? 0.535 30.463 24.237 1.00 42.27 33 VAL F O 1
ATOM 14608 N N . THR F 1 34 ? -0.029 32.516 23.499 1.00 42.23 34 THR F N 1
ATOM 14609 C CA . THR F 1 34 ? -0.816 32.085 22.352 1.00 46.15 34 THR F CA 1
ATOM 14610 C C . THR F 1 34 ? -0.187 32.605 21.066 1.00 49.84 34 THR F C 1
ATOM 14611 O O . THR F 1 34 ? 0.082 33.808 20.941 1.00 51.93 34 THR F O 1
ATOM 14622 N N . GLY F 1 35 ? 0.017 31.711 20.108 1.00 49.52 35 GLY F N 1
ATOM 14623 C CA . GLY F 1 35 ? 0.551 32.102 18.823 1.00 49.79 35 GLY F CA 1
ATOM 14624 C C . GLY F 1 35 ? 2.066 32.213 18.844 1.00 48.91 35 GLY F C 1
ATOM 14625 O O . GLY F 1 35 ? 2.739 31.762 19.768 1.00 46.00 35 GLY F O 1
ATOM 14629 N N . GLY F 1 36 ? 2.595 32.858 17.808 1.00 52.26 36 GLY F N 1
ATOM 14630 C CA . GLY F 1 36 ? 4.025 33.006 17.648 1.00 53.90 36 GLY F CA 1
ATOM 14631 C C . GLY F 1 36 ? 4.636 33.791 18.789 1.00 51.27 36 GLY F C 1
ATOM 14632 O O . GLY F 1 36 ? 4.138 34.857 19.167 1.00 50.13 36 GLY F O 1
ATOM 14636 N N . VAL F 1 37 ? 5.732 33.276 19.335 1.00 51.46 37 VAL F N 1
ATOM 14637 C CA . VAL F 1 37 ? 6.419 33.924 20.444 1.00 52.32 37 VAL F CA 1
ATOM 14638 C C . VAL F 1 37 ? 7.326 34.999 19.855 1.00 57.29 37 VAL F C 1
ATOM 14639 O O . VAL F 1 37 ? 8.312 34.688 19.181 1.00 63.54 37 VAL F O 1
ATOM 14652 N N . ASP F 1 38 ? 6.988 36.265 20.093 1.00 54.62 38 ASP F N 1
ATOM 14653 C CA . ASP F 1 38 ? 7.756 37.385 19.556 1.00 54.31 38 ASP F CA 1
ATOM 14654 C C . ASP F 1 38 ? 8.158 38.327 20.685 1.00 50.58 38 ASP F C 1
ATOM 14655 O O . ASP F 1 38 ? 7.796 38.133 21.850 1.00 45.37 38 ASP F O 1
ATOM 14664 N N . GLU F 1 39 ? 8.920 39.362 20.325 1.00 55.07 39 GLU F N 1
ATOM 14665 C CA . GLU F 1 39 ? 9.435 40.282 21.333 1.00 59.31 39 GLU F CA 1
ATOM 14666 C C . GLU F 1 39 ? 8.309 40.951 22.109 1.00 53.61 39 GLU F C 1
ATOM 14667 O O . GLU F 1 39 ? 8.429 41.162 23.321 1.00 48.28 39 GLU F O 1
ATOM 14679 N N . LYS F 1 40 ? 7.205 41.293 21.434 1.00 55.71 40 LYS F N 1
ATOM 14680 C CA . LYS F 1 40 ? 6.103 41.961 22.120 1.00 55.72 40 LYS F CA 1
ATOM 14681 C C . LYS F 1 40 ? 5.447 41.028 23.138 1.00 47.10 40 LYS F C 1
ATOM 14682 O O . LYS F 1 40 ? 5.127 41.442 24.260 1.00 42.07 40 LYS F O 1
ATOM 14701 N N . MET F 1 41 ? 5.246 39.757 22.779 1.00 46.61 41 MET F N 1
ATOM 14702 C CA . MET F 1 41 ? 4.678 38.829 23.749 1.00 45.65 41 MET F CA 1
ATOM 14703 C C . MET F 1 41 ? 5.593 38.674 24.950 1.00 42.39 41 MET F C 1
ATOM 14704 O O . MET F 1 41 ? 5.150 38.732 26.103 1.00 38.71 41 MET F O 1
ATOM 14718 N N . ALA F 1 42 ? 6.883 38.469 24.691 1.00 44.76 42 ALA F N 1
ATOM 14719 C CA . ALA F 1 42 ? 7.830 38.264 25.779 1.00 44.32 42 ALA F CA 1
ATOM 14720 C C . ALA F 1 42 ? 7.854 39.463 26.713 1.00 41.85 42 ALA F C 1
ATOM 14721 O O . ALA F 1 42 ? 7.814 39.297 27.937 1.00 41.69 42 ALA F O 1
ATOM 14728 N N . LYS F 1 43 ? 7.886 40.682 26.166 1.00 41.18 43 LYS F N 1
ATOM 14729 C CA . LYS F 1 43 ? 7.871 41.847 27.043 1.00 42.18 43 LYS F CA 1
ATOM 14730 C C . LYS F 1 43 ? 6.655 41.823 27.956 1.00 40.58 43 LYS F C 1
ATOM 14731 O O . LYS F 1 43 ? 6.774 42.013 29.170 1.00 40.91 43 LYS F O 1
ATOM 14750 N N . ASP F 1 44 ? 5.472 41.565 27.389 1.00 39.88 44 ASP F N 1
ATOM 14751 C CA . ASP F 1 44 ? 4.251 41.571 28.191 1.00 38.92 44 ASP F CA 1
ATOM 14752 C C . ASP F 1 44 ? 4.249 40.440 29.212 1.00 34.97 44 ASP F C 1
ATOM 14753 O O . ASP F 1 44 ? 3.867 40.637 30.373 1.00 34.57 44 ASP F O 1
ATOM 14762 N N . VAL F 1 45 ? 4.612 39.226 28.783 1.00 33.96 45 VAL F N 1
ATOM 14763 C CA . VAL F 1 45 ? 4.535 38.082 29.691 1.00 31.44 45 VAL F CA 1
ATOM 14764 C C . VAL F 1 45 ? 5.523 38.236 30.835 1.00 31.38 45 VAL F C 1
ATOM 14765 O O . VAL F 1 45 ? 5.213 37.904 31.985 1.00 28.21 45 VAL F O 1
ATOM 14778 N N . VAL F 1 46 ? 6.735 38.704 30.542 1.00 34.12 46 VAL F N 1
ATOM 14779 C CA . VAL F 1 46 ? 7.731 38.856 31.604 1.00 34.82 46 VAL F CA 1
ATOM 14780 C C . VAL F 1 46 ? 7.239 39.839 32.658 1.00 31.23 46 VAL F C 1
ATOM 14781 O O . VAL F 1 46 ? 7.351 39.588 33.863 1.00 30.17 46 VAL F O 1
ATOM 14794 N N . GLN F 1 47 ? 6.681 40.970 32.228 1.00 28.87 47 GLN F N 1
ATOM 14795 C CA . GLN F 1 47 ? 6.153 41.930 33.189 1.00 28.75 47 GLN F CA 1
ATOM 14796 C C . GLN F 1 47 ? 5.001 41.353 34.009 1.00 28.18 47 GLN F C 1
ATOM 14797 O O . GLN F 1 47 ? 4.937 41.542 35.235 1.00 29.66 47 GLN F O 1
ATOM 14811 N N . GLN F 1 48 ? 4.064 40.672 33.352 1.00 28.18 48 GLN F N 1
ATOM 14812 C CA . GLN F 1 48 ? 2.971 40.041 34.081 1.00 29.54 48 GLN F CA 1
ATOM 14813 C C . GLN F 1 48 ? 3.495 39.093 35.156 1.00 27.44 48 GLN F C 1
ATOM 14814 O O . GLN F 1 48 ? 3.025 39.100 36.300 1.00 28.62 48 GLN F O 1
ATOM 14828 N N . LEU F 1 49 ? 4.449 38.237 34.799 1.00 26.48 49 LEU F N 1
ATOM 14829 C CA . LEU F 1 49 ? 4.982 37.299 35.788 1.00 27.36 49 LEU F CA 1
ATOM 14830 C C . LEU F 1 49 ? 5.579 38.031 36.986 1.00 28.46 49 LEU F C 1
ATOM 14831 O O . LEU F 1 49 ? 5.295 37.681 38.142 1.00 26.82 49 LEU F O 1
ATOM 14847 N N . HIS F 1 50 ? 6.362 39.088 36.728 1.00 30.42 50 HIS F N 1
ATOM 14848 C CA . HIS F 1 50 ? 6.996 39.835 37.818 1.00 31.14 50 HIS F CA 1
ATOM 14849 C C . HIS F 1 50 ? 5.972 40.583 38.655 1.00 31.31 50 HIS F C 1
ATOM 14850 O O . HIS F 1 50 ? 6.128 40.689 39.877 1.00 32.21 50 HIS F O 1
ATOM 14864 N N . ILE F 1 51 ? 4.939 41.139 38.012 1.00 30.02 51 ILE F N 1
ATOM 14865 C CA . ILE F 1 51 ? 3.879 41.810 38.756 1.00 32.32 51 ILE F CA 1
ATOM 14866 C C . ILE F 1 51 ? 3.184 40.812 39.673 1.00 31.82 51 ILE F C 1
ATOM 14867 O O . ILE F 1 51 ? 2.975 41.066 40.864 1.00 34.42 51 ILE F O 1
ATOM 14883 N N . LEU F 1 52 ? 2.804 39.657 39.119 1.00 29.88 52 LEU F N 1
ATOM 14884 C CA . LEU F 1 52 ? 2.136 38.631 39.920 1.00 29.78 52 LEU F CA 1
ATOM 14885 C C . LEU F 1 52 ? 3.015 38.149 41.061 1.00 30.20 52 LEU F C 1
ATOM 14886 O O . LEU F 1 52 ? 2.526 37.909 42.175 1.00 32.93 52 LEU F O 1
ATOM 14902 N N . ALA F 1 53 ? 4.319 37.985 40.801 1.00 29.40 53 ALA F N 1
ATOM 14903 C CA . ALA F 1 53 ? 5.228 37.545 41.859 1.00 31.49 53 ALA F CA 1
ATOM 14904 C C . ALA F 1 53 ? 5.325 38.573 42.978 1.00 34.34 53 ALA F C 1
ATOM 14905 O O . ALA F 1 53 ? 5.390 38.211 44.155 1.00 34.96 53 ALA F O 1
ATOM 14912 N N . SER F 1 54 ? 5.293 39.863 42.642 1.00 35.71 54 SER F N 1
ATOM 14913 C CA . SER F 1 54 ? 5.352 40.881 43.687 1.00 39.58 54 SER F CA 1
ATOM 14914 C C . SER F 1 54 ? 4.064 40.922 44.497 1.00 41.49 54 SER F C 1
ATOM 14915 O O . SER F 1 54 ? 4.078 41.329 45.663 1.00 41.40 54 SER F O 1
ATOM 14923 N N . ILE F 1 55 ? 2.940 40.538 43.884 1.00 43.03 55 ILE F N 1
ATOM 14924 C CA . ILE F 1 55 ? 1.655 40.598 44.571 1.00 44.97 55 ILE F CA 1
ATOM 14925 C C . ILE F 1 55 ? 1.531 39.459 45.574 1.00 42.98 55 ILE F C 1
ATOM 14926 O O . ILE F 1 55 ? 1.060 39.655 46.698 1.00 45.05 55 ILE F O 1
ATOM 14942 N N . SER F 1 56 ? 1.945 38.256 45.196 1.00 40.02 56 SER F N 1
ATOM 14943 C CA . SER F 1 56 ? 1.883 37.151 46.142 1.00 42.19 56 SER F CA 1
ATOM 14944 C C . SER F 1 56 ? 2.726 35.990 45.640 1.00 39.87 56 SER F C 1
ATOM 14945 O O . SER F 1 56 ? 3.168 35.959 44.491 1.00 36.71 56 SER F O 1
ATOM 14953 N N . ASP F 1 57 ? 2.953 35.034 46.531 1.00 43.01 57 ASP F N 1
ATOM 14954 C CA . ASP F 1 57 ? 3.642 33.798 46.193 1.00 46.35 57 ASP F CA 1
ATOM 14955 C C . ASP F 1 57 ? 2.697 32.693 45.708 1.00 44.34 57 ASP F C 1
ATOM 14956 O O . ASP F 1 57 ? 3.147 31.558 45.502 1.00 47.85 57 ASP F O 1
ATOM 14965 N N . ASP F 1 58 ? 1.408 32.993 45.522 1.00 40.99 58 ASP F N 1
ATOM 14966 C CA . ASP F 1 58 ? 0.443 31.982 45.098 1.00 40.64 58 ASP F CA 1
ATOM 14967 C C . ASP F 1 58 ? 0.759 31.503 43.681 1.00 37.93 58 ASP F C 1
ATOM 14968 O O . ASP F 1 58 ? 1.377 32.224 42.892 1.00 34.71 58 ASP F O 1
ATOM 14977 N N . PRO F 1 59 ? 0.329 30.293 43.325 1.00 39.68 59 PRO F N 1
ATOM 14978 C CA . PRO F 1 59 ? 0.634 29.777 41.981 1.00 36.81 59 PRO F CA 1
ATOM 14979 C C . PRO F 1 59 ? 0.102 30.669 40.866 1.00 34.57 59 PRO F C 1
ATOM 14980 O O . PRO F 1 59 ? -0.842 31.444 41.036 1.00 35.96 59 PRO F O 1
ATOM 14991 N N . ILE F 1 60 ? 0.743 30.543 39.707 1.00 32.14 60 ILE F N 1
ATOM 14992 C CA . ILE F 1 60 ? 0.375 31.241 38.478 1.00 32.52 60 ILE F CA 1
ATOM 14993 C C . ILE F 1 60 ? 0.069 30.183 37.436 1.00 32.51 60 ILE F C 1
ATOM 14994 O O . ILE F 1 60 ? 0.848 29.231 37.272 1.00 31.22 60 ILE F O 1
ATOM 15010 N N . TYR F 1 61 ? -1.064 30.334 36.750 1.00 32.71 61 TYR F N 1
ATOM 15011 C CA . TYR F 1 61 ? -1.467 29.418 35.690 1.00 33.12 61 TYR F CA 1
ATOM 15012 C C . TYR F 1 61 ? -1.061 30.003 34.349 1.00 32.94 61 TYR F C 1
ATOM 15013 O O . TYR F 1 61 ? -1.474 31.113 33.999 1.00 35.64 61 TYR F O 1
ATOM 15031 N N . MET F 1 62 ? -0.299 29.240 33.581 1.00 31.97 62 MET F N 1
ATOM 15032 C CA . MET F 1 62 ? 0.140 29.649 32.255 1.00 31.97 62 MET F CA 1
ATOM 15033 C C . MET F 1 62 ? -0.400 28.668 31.225 1.00 33.20 62 MET F C 1
ATOM 15034 O O . MET F 1 62 ? -0.157 27.461 31.332 1.00 35.64 62 MET F O 1
ATOM 15048 N N . PHE F 1 63 ? -1.112 29.192 30.222 1.00 32.10 63 PHE F N 1
ATOM 15049 C CA . PHE F 1 63 ? -1.712 28.403 29.152 1.00 33.93 63 PHE F CA 1
ATOM 15050 C C . PHE F 1 63 ? -0.898 28.624 27.889 1.00 33.70 63 PHE F C 1
ATOM 15051 O O . PHE F 1 63 ? -0.759 29.758 27.432 1.00 36.10 63 PHE F O 1
ATOM 15068 N N . VAL F 1 64 ? -0.323 27.553 27.354 1.00 33.04 64 VAL F N 1
ATOM 15069 C CA . VAL F 1 64 ? 0.610 27.639 26.234 1.00 34.03 64 VAL F CA 1
ATOM 15070 C C . VAL F 1 64 ? 0.025 26.902 25.036 1.00 36.94 64 VAL F C 1
ATOM 15071 O O . VAL F 1 64 ? -0.282 25.702 25.124 1.00 37.45 64 VAL F O 1
ATOM 15084 N N . ASN F 1 65 ? -0.087 27.617 23.909 1.00 39.23 65 ASN F N 1
ATOM 15085 C CA . ASN F 1 65 ? -0.471 27.063 22.604 1.00 43.84 65 ASN F CA 1
ATOM 15086 C C . ASN F 1 65 ? 0.248 27.887 21.529 1.00 44.39 65 ASN F C 1
ATOM 15087 O O . ASN F 1 65 ? -0.250 28.930 21.090 1.00 42.78 65 ASN F O 1
ATOM 15098 N N . SER F 1 66 ? 1.444 27.436 21.151 1.00 45.98 66 SER F N 1
ATOM 15099 C CA . SER F 1 66 ? 2.308 28.221 20.275 1.00 49.05 66 SER F CA 1
ATOM 15100 C C . SER F 1 66 ? 3.119 27.400 19.280 1.00 50.61 66 SER F C 1
ATOM 15101 O O . SER F 1 66 ? 3.718 26.380 19.667 1.00 52.55 66 SER F O 1
ATOM 15109 N N . PRO F 1 67 ? 3.184 27.820 18.012 1.00 50.20 67 PRO F N 1
ATOM 15110 C CA . PRO F 1 67 ? 3.981 27.067 17.036 1.00 53.79 67 PRO F CA 1
ATOM 15111 C C . PRO F 1 67 ? 5.470 27.379 17.056 1.00 55.90 67 PRO F C 1
ATOM 15112 O O . PRO F 1 67 ? 6.227 26.701 16.348 1.00 60.53 67 PRO F O 1
ATOM 15123 N N . GLY F 1 68 ? 5.915 28.364 17.823 1.00 55.23 68 GLY F N 1
ATOM 15124 C CA . GLY F 1 68 ? 7.309 28.729 17.862 1.00 57.49 68 GLY F CA 1
ATOM 15125 C C . GLY F 1 68 ? 7.465 30.235 17.921 1.00 58.52 68 GLY F C 1
ATOM 15126 O O . GLY F 1 68 ? 6.544 30.955 18.300 1.00 58.06 68 GLY F O 1
ATOM 15130 N N . GLY F 1 69 ? 8.638 30.705 17.520 1.00 60.39 69 GLY F N 1
ATOM 15131 C CA . GLY F 1 69 ? 8.921 32.122 17.464 1.00 61.51 69 GLY F CA 1
ATOM 15132 C C . GLY F 1 69 ? 10.392 32.389 17.712 1.00 65.14 69 GLY F C 1
ATOM 15133 O O . GLY F 1 69 ? 11.226 31.504 17.570 1.00 62.71 69 GLY F O 1
ATOM 15137 N N . HIS F 1 70 ? 10.683 33.636 18.068 1.00 73.12 70 HIS F N 1
ATOM 15138 C CA . HIS F 1 70 ? 12.059 34.054 18.297 1.00 82.21 70 HIS F CA 1
ATOM 15139 C C . HIS F 1 70 ? 12.560 33.500 19.625 1.00 81.35 70 HIS F C 1
ATOM 15140 O O . HIS F 1 70 ? 11.939 33.683 20.680 1.00 79.40 70 HIS F O 1
ATOM 15154 N N . VAL F 1 71 ? 13.711 32.829 19.574 1.00 82.20 71 VAL F N 1
ATOM 15155 C CA . VAL F 1 71 ? 14.228 32.136 20.750 1.00 78.24 71 VAL F CA 1
ATOM 15156 C C . VAL F 1 71 ? 14.599 33.130 21.850 1.00 74.11 71 VAL F C 1
ATOM 15157 O O . VAL F 1 71 ? 14.465 32.826 23.038 1.00 72.28 71 VAL F O 1
ATOM 15170 N N . GLU F 1 72 ? 15.068 34.343 21.493 1.00 74.05 72 GLU F N 1
ATOM 15171 C CA . GLU F 1 72 ? 15.370 35.287 22.562 1.00 71.53 72 GLU F CA 1
ATOM 15172 C C . GLU F 1 72 ? 14.118 35.578 23.362 1.00 65.02 72 GLU F C 1
ATOM 15173 O O . GLU F 1 72 ? 14.211 35.881 24.565 1.00 63.23 72 GLU F O 1
ATOM 15185 N N . SER F 1 73 ? 12.939 35.527 22.698 1.00 58.74 73 SER F N 1
ATOM 15186 C CA . SER F 1 73 ? 11.686 35.793 23.406 1.00 49.62 73 SER F CA 1
ATOM 15187 C C . SER F 1 73 ? 11.276 34.608 24.252 1.00 41.45 73 SER F C 1
ATOM 15188 O O . SER F 1 73 ? 10.901 34.781 25.414 1.00 37.74 73 SER F O 1
ATOM 15196 N N . GLY F 1 74 ? 11.413 33.387 23.714 1.00 41.01 74 GLY F N 1
ATOM 15197 C CA . GLY F 1 74 ? 11.166 32.214 24.533 1.00 40.19 74 GLY F CA 1
ATOM 15198 C C . GLY F 1 74 ? 12.106 32.136 25.719 1.00 40.24 74 GLY F C 1
ATOM 15199 O O . GLY F 1 74 ? 11.692 31.788 26.828 1.00 36.30 74 GLY F O 1
ATOM 15203 N N . ASP F 1 75 ? 13.380 32.483 25.501 1.00 44.50 75 ASP F N 1
ATOM 15204 C CA . ASP F 1 75 ? 14.370 32.475 26.578 1.00 45.43 75 ASP F CA 1
ATOM 15205 C C . ASP F 1 75 ? 14.015 33.468 27.673 1.00 39.76 75 ASP F C 1
ATOM 15206 O O . ASP F 1 75 ? 14.172 33.177 28.865 1.00 38.77 75 ASP F O 1
ATOM 15215 N N . MET F 1 76 ? 13.578 34.664 27.283 1.00 37.94 76 MET F N 1
ATOM 15216 C CA . MET F 1 76 ? 13.186 35.665 28.268 1.00 36.71 76 MET F CA 1
ATOM 15217 C C . MET F 1 76 ? 12.064 35.165 29.160 1.00 32.92 76 MET F C 1
ATOM 15218 O O . MET F 1 76 ? 12.058 35.416 30.373 1.00 29.45 76 MET F O 1
ATOM 15232 N N . ILE F 1 77 ? 11.057 34.520 28.565 1.00 31.41 77 ILE F N 1
ATOM 15233 C CA . ILE F 1 77 ? 9.956 34.004 29.365 1.00 27.86 77 ILE F CA 1
ATOM 15234 C C . ILE F 1 77 ? 10.433 32.842 30.233 1.00 27.59 77 ILE F C 1
ATOM 15235 O O . ILE F 1 77 ? 10.104 32.760 31.424 1.00 26.53 77 ILE F O 1
ATOM 15251 N N . PHE F 1 78 ? 11.204 31.922 29.653 1.00 29.93 78 PHE F N 1
ATOM 15252 C CA . PHE F 1 78 ? 11.822 30.841 30.430 1.00 29.77 78 PHE F CA 1
ATOM 15253 C C . PHE F 1 78 ? 12.594 31.387 31.624 1.00 28.74 78 PHE F C 1
ATOM 15254 O O . PHE F 1 78 ? 12.404 30.950 32.765 1.00 27.98 78 PHE F O 1
ATOM 15271 N N . ASP F 1 79 ? 13.453 32.370 31.379 1.00 29.19 79 ASP F N 1
ATOM 15272 C CA . ASP F 1 79 ? 14.259 32.932 32.460 1.00 29.69 79 ASP F CA 1
ATOM 15273 C C . ASP F 1 79 ? 13.391 33.542 33.546 1.00 29.82 79 ASP F C 1
ATOM 15274 O O . ASP F 1 79 ? 13.694 33.405 34.737 1.00 30.78 79 ASP F O 1
ATOM 15283 N N . ALA F 1 80 ? 12.303 34.227 33.155 1.00 28.46 80 ALA F N 1
ATOM 15284 C CA . ALA F 1 80 ? 11.433 34.860 34.142 1.00 27.75 80 ALA F CA 1
ATOM 15285 C C . ALA F 1 80 ? 10.683 33.829 34.963 1.00 26.54 80 ALA F C 1
ATOM 15286 O O . ALA F 1 80 ? 10.516 33.997 36.177 1.00 27.46 80 ALA F O 1
ATOM 15293 N N . ILE F 1 81 ? 10.183 32.773 34.315 1.00 27.09 81 ILE F N 1
ATOM 15294 C CA . ILE F 1 81 ? 9.518 31.706 35.057 1.00 26.58 81 ILE F CA 1
ATOM 15295 C C . ILE F 1 81 ? 10.441 31.152 36.127 1.00 27.65 81 ILE F C 1
ATOM 15296 O O . ILE F 1 81 ? 10.034 30.952 37.276 1.00 28.89 81 ILE F O 1
ATOM 15312 N N . ARG F 1 82 ? 11.697 30.884 35.760 1.00 29.30 82 ARG F N 1
ATOM 15313 C CA . ARG F 1 82 ? 12.654 30.316 36.713 1.00 32.48 82 ARG F CA 1
ATOM 15314 C C . ARG F 1 82 ? 13.021 31.309 37.806 1.00 31.96 82 ARG F C 1
ATOM 15315 O O . ARG F 1 82 ? 13.275 30.910 38.944 1.00 30.12 82 ARG F O 1
ATOM 15336 N N . PHE F 1 83 ? 13.031 32.605 37.477 1.00 30.52 83 PHE F N 1
ATOM 15337 C CA . PHE F 1 83 ? 13.520 33.628 38.404 1.00 28.92 83 PHE F CA 1
ATOM 15338 C C . PHE F 1 83 ? 12.525 33.885 39.535 1.00 28.84 83 PHE F C 1
ATOM 15339 O O . PHE F 1 83 ? 12.927 34.041 40.696 1.00 29.82 83 PHE F O 1
ATOM 15356 N N . ILE F 1 84 ? 11.214 33.948 39.221 1.00 29.87 84 ILE F N 1
ATOM 15357 C CA . ILE F 1 84 ? 10.233 34.363 40.218 1.00 30.83 84 ILE F CA 1
ATOM 15358 C C . ILE F 1 84 ? 9.975 33.239 41.216 1.00 30.79 84 ILE F C 1
ATOM 15359 O O . ILE F 1 84 ? 10.194 32.063 40.947 1.00 30.77 84 ILE F O 1
ATOM 15375 N N . THR F 1 85 ? 9.446 33.619 42.369 1.00 31.13 85 THR F N 1
ATOM 15376 C CA . THR F 1 85 ? 9.180 32.674 43.440 1.00 33.81 85 THR F CA 1
ATOM 15377 C C . THR F 1 85 ? 7.914 31.843 43.229 1.00 32.54 85 THR F C 1
ATOM 15378 O O . THR F 1 85 ? 7.915 30.654 43.570 1.00 32.93 85 THR F O 1
ATOM 15389 N N . PRO F 1 86 ? 6.807 32.410 42.742 1.00 31.20 86 PRO F N 1
ATOM 15390 C CA . PRO F 1 86 ? 5.599 31.582 42.553 1.00 32.57 86 PRO F CA 1
ATOM 15391 C C . PRO F 1 86 ? 5.851 30.443 41.575 1.00 32.08 86 PRO F C 1
ATOM 15392 O O . PRO F 1 86 ? 6.493 30.625 40.537 1.00 30.94 86 PRO F O 1
ATOM 15403 N N . LYS F 1 87 ? 5.308 29.266 41.892 1.00 34.15 87 LYS F N 1
ATOM 15404 C CA . LYS F 1 87 ? 5.346 28.167 40.936 1.00 35.12 87 LYS F CA 1
ATOM 15405 C C . LYS F 1 87 ? 4.352 28.425 39.812 1.00 34.31 87 LYS F C 1
ATOM 15406 O O . LYS F 1 87 ? 3.222 28.870 40.043 1.00 36.38 87 LYS F O 1
ATOM 15425 N N . VAL F 1 88 ? 4.791 28.183 38.584 1.00 32.17 88 VAL F N 1
ATOM 15426 C CA . VAL F 1 88 ? 3.960 28.328 37.395 1.00 31.94 88 VAL F CA 1
ATOM 15427 C C . VAL F 1 88 ? 3.374 26.961 37.047 1.00 31.74 88 VAL F C 1
ATOM 15428 O O . VAL F 1 88 ? 4.105 25.969 36.892 1.00 30.77 88 VAL F O 1
ATOM 15441 N N . ILE F 1 89 ? 2.049 26.902 36.983 1.00 33.15 89 ILE F N 1
ATOM 15442 C CA . ILE F 1 89 ? 1.324 25.699 36.579 1.00 35.07 89 ILE F CA 1
ATOM 15443 C C . ILE F 1 89 ? 1.112 25.793 35.072 1.00 34.65 89 ILE F C 1
ATOM 15444 O O . ILE F 1 89 ? 0.461 26.725 34.589 1.00 36.50 89 ILE F O 1
ATOM 15460 N N . MET F 1 90 ? 1.653 24.829 34.337 1.00 33.64 90 MET F N 1
ATOM 15461 C CA . MET F 1 90 ? 1.760 24.886 32.884 1.00 34.16 90 MET F CA 1
ATOM 15462 C C . MET F 1 90 ? 0.699 23.969 32.276 1.00 36.22 90 MET F C 1
ATOM 15463 O O . MET F 1 90 ? 0.651 22.780 32.593 1.00 38.97 90 MET F O 1
ATOM 15477 N N . ILE F 1 91 ? -0.195 24.539 31.465 1.00 35.49 91 ILE F N 1
ATOM 15478 C CA . ILE F 1 91 ? -1.222 23.778 30.758 1.00 36.83 91 ILE F CA 1
ATOM 15479 C C . ILE F 1 91 ? -0.989 23.958 29.265 1.00 35.07 91 ILE F C 1
ATOM 15480 O O . ILE F 1 91 ? -1.183 25.054 28.724 1.00 34.59 91 ILE F O 1
ATOM 15496 N N . GLY F 1 92 ? -0.590 22.884 28.595 1.00 35.10 92 GLY F N 1
ATOM 15497 C CA . GLY F 1 92 ? -0.321 22.911 27.168 1.00 36.04 92 GLY F CA 1
ATOM 15498 C C . GLY F 1 92 ? -1.521 22.370 26.361 1.00 39.07 92 GLY F C 1
ATOM 15499 O O . GLY F 1 92 ? -2.103 21.369 26.735 1.00 40.94 92 GLY F O 1
ATOM 15503 N N . SER F 1 93 ? -1.837 23.070 25.282 1.00 40.84 93 SER F N 1
ATOM 15504 C CA . SER F 1 93 ? -2.901 22.659 24.378 1.00 44.42 93 SER F CA 1
ATOM 15505 C C . SER F 1 93 ? -2.444 22.912 22.946 1.00 46.39 93 SER F C 1
ATOM 15506 O O . SER F 1 93 ? -1.537 23.712 22.686 1.00 43.05 93 SER F O 1
ATOM 15514 N N . GLY F 1 94 ? -3.077 22.207 22.023 1.00 50.99 94 GLY F N 1
ATOM 15515 C CA . GLY F 1 94 ? -2.857 22.399 20.601 1.00 55.71 94 GLY F CA 1
ATOM 15516 C C . GLY F 1 94 ? -1.475 21.971 20.146 1.00 57.04 94 GLY F C 1
ATOM 15517 O O . GLY F 1 94 ? -1.156 20.784 20.179 1.00 57.95 94 GLY F O 1
ATOM 15521 N N . SER F 1 95 ? -0.642 22.921 19.735 1.00 57.01 95 SER F N 1
ATOM 15522 C CA . SER F 1 95 ? 0.747 22.655 19.388 1.00 58.96 95 SER F CA 1
ATOM 15523 C C . SER F 1 95 ? 1.636 23.427 20.348 1.00 52.52 95 SER F C 1
ATOM 15524 O O . SER F 1 95 ? 1.425 24.620 20.566 1.00 51.32 95 SER F O 1
ATOM 15532 N N . VAL F 1 96 ? 2.642 22.753 20.893 1.00 48.06 96 VAL F N 1
ATOM 15533 C CA . VAL F 1 96 ? 3.629 23.366 21.776 1.00 43.57 96 VAL F CA 1
ATOM 15534 C C . VAL F 1 96 ? 4.981 23.072 21.140 1.00 43.47 96 VAL F C 1
ATOM 15535 O O . VAL F 1 96 ? 5.577 22.022 21.380 1.00 42.28 96 VAL F O 1
ATOM 15548 N N . ALA F 1 97 ? 5.454 23.989 20.297 1.00 45.38 97 ALA F N 1
ATOM 15549 C CA . ALA F 1 97 ? 6.596 23.739 19.428 1.00 46.07 97 ALA F CA 1
ATOM 15550 C C . ALA F 1 97 ? 7.671 24.800 19.619 1.00 46.65 97 ALA F C 1
ATOM 15551 O O . ALA F 1 97 ? 7.366 25.978 19.828 1.00 46.46 97 ALA F O 1
ATOM 15558 N N . SER F 1 98 ? 8.929 24.363 19.546 1.00 46.23 98 SER F N 1
ATOM 15559 C CA . SER F 1 98 ? 10.082 25.256 19.525 1.00 43.94 98 SER F CA 1
ATOM 15560 C C . SER F 1 98 ? 10.047 26.211 20.704 1.00 39.12 98 SER F C 1
ATOM 15561 O O . SER F 1 98 ? 10.066 25.774 21.859 1.00 36.75 98 SER F O 1
ATOM 15569 N N . ALA F 1 99 ? 9.978 27.519 20.437 1.00 38.85 99 ALA F N 1
ATOM 15570 C CA . ALA F 1 99 ? 10.010 28.477 21.539 1.00 36.51 99 ALA F CA 1
ATOM 15571 C C . ALA F 1 99 ? 8.908 28.188 22.545 1.00 32.50 99 ALA F C 1
ATOM 15572 O O . ALA F 1 99 ? 9.086 28.389 23.751 1.00 31.23 99 ALA F O 1
ATOM 15579 N N . GLY F 1 100 ? 7.754 27.726 22.073 1.00 33.29 100 GLY F N 1
ATOM 15580 C CA . GLY F 1 100 ? 6.678 27.393 22.996 1.00 32.37 100 GLY F CA 1
ATOM 15581 C C . GLY F 1 100 ? 7.011 26.219 23.902 1.00 31.86 100 GLY F C 1
ATOM 15582 O O . GLY F 1 100 ? 6.614 26.196 25.072 1.00 32.19 100 GLY F O 1
ATOM 15586 N N . ALA F 1 101 ? 7.733 25.225 23.370 1.00 31.88 101 ALA F N 1
ATOM 15587 C CA . ALA F 1 101 ? 8.164 24.087 24.179 1.00 31.92 101 ALA F CA 1
ATOM 15588 C C . ALA F 1 101 ? 9.243 24.502 25.169 1.00 31.02 101 ALA F C 1
ATOM 15589 O O . ALA F 1 101 ? 9.332 23.936 26.268 1.00 29.55 101 ALA F O 1
ATOM 15596 N N . LEU F 1 102 ? 10.088 25.468 24.793 1.00 31.49 102 LEU F N 1
ATOM 15597 C CA . LEU F 1 102 ? 11.090 25.978 25.734 1.00 30.90 102 LEU F CA 1
ATOM 15598 C C . LEU F 1 102 ? 10.412 26.619 26.936 1.00 28.17 102 LEU F C 1
ATOM 15599 O O . LEU F 1 102 ? 10.778 26.360 28.088 1.00 26.04 102 LEU F O 1
ATOM 15615 N N . ILE F 1 103 ? 9.391 27.447 26.678 1.00 29.82 103 ILE F N 1
ATOM 15616 C CA . ILE F 1 103 ? 8.617 28.044 27.757 1.00 28.74 103 ILE F CA 1
ATOM 15617 C C . ILE F 1 103 ? 7.985 26.964 28.631 1.00 26.10 103 ILE F C 1
ATOM 15618 O O . ILE F 1 103 ? 8.056 27.018 29.862 1.00 25.64 103 ILE F O 1
ATOM 15634 N N . TYR F 1 104 ? 7.302 26.003 28.001 1.00 26.72 104 TYR F N 1
ATOM 15635 C CA . TYR F 1 104 ? 6.629 24.921 28.718 1.00 28.47 104 TYR F CA 1
ATOM 15636 C C . TYR F 1 104 ? 7.593 24.195 29.655 1.00 29.33 104 TYR F C 1
ATOM 15637 O O . TYR F 1 104 ? 7.262 23.902 30.813 1.00 29.17 104 TYR F O 1
ATOM 15655 N N . ALA F 1 105 ? 8.799 23.921 29.175 1.00 29.79 105 ALA F N 1
ATOM 15656 C CA . ALA F 1 105 ? 9.773 23.196 29.974 1.00 31.69 105 ALA F CA 1
ATOM 15657 C C . ALA F 1 105 ? 10.277 23.990 31.172 1.00 31.32 105 ALA F C 1
ATOM 15658 O O . ALA F 1 105 ? 10.922 23.395 32.040 1.00 30.61 105 ALA F O 1
ATOM 15665 N N . ALA F 1 106 ? 9.966 25.295 31.274 1.00 30.86 106 ALA F N 1
ATOM 15666 C CA . ALA F 1 106 ? 10.497 26.073 32.390 1.00 29.45 106 ALA F CA 1
ATOM 15667 C C . ALA F 1 106 ? 9.861 25.677 33.712 1.00 28.46 106 ALA F C 1
ATOM 15668 O O . ALA F 1 106 ? 10.468 25.882 34.771 1.00 27.87 106 ALA F O 1
ATOM 15675 N N . ALA F 1 107 ? 8.616 25.200 33.676 1.00 27.70 107 ALA F N 1
ATOM 15676 C CA . ALA F 1 107 ? 7.904 24.806 34.877 1.00 28.52 107 ALA F CA 1
ATOM 15677 C C . ALA F 1 107 ? 8.441 23.486 35.413 1.00 28.72 107 ALA F C 1
ATOM 15678 O O . ALA F 1 107 ? 8.973 22.652 34.673 1.00 28.89 107 ALA F O 1
ATOM 15685 N N . ASP F 1 108 ? 8.270 23.291 36.715 1.00 29.54 108 ASP F N 1
ATOM 15686 C CA . ASP F 1 108 ? 8.609 22.015 37.321 1.00 34.28 108 ASP F CA 1
ATOM 15687 C C . ASP F 1 108 ? 7.790 20.894 36.689 1.00 34.44 108 ASP F C 1
ATOM 15688 O O . ASP F 1 108 ? 6.628 21.076 36.299 1.00 33.95 108 ASP F O 1
ATOM 15697 N N . LYS F 1 109 ? 8.421 19.721 36.593 1.00 35.73 109 LYS F N 1
ATOM 15698 C CA . LYS F 1 109 ? 7.782 18.559 35.987 1.00 37.75 109 LYS F CA 1
ATOM 15699 C C . LYS F 1 109 ? 6.409 18.291 36.577 1.00 38.92 109 LYS F C 1
ATOM 15700 O O . LYS F 1 109 ? 5.452 18.022 35.847 1.00 40.06 109 LYS F O 1
ATOM 15719 N N . GLU F 1 110 ? 6.302 18.309 37.904 1.00 39.49 110 GLU F N 1
ATOM 15720 C CA . GLU F 1 110 ? 5.040 17.984 38.549 1.00 42.58 110 GLU F CA 1
ATOM 15721 C C . GLU F 1 110 ? 3.939 18.975 38.194 1.00 40.16 110 GLU F C 1
ATOM 15722 O O . GLU F 1 110 ? 2.762 18.673 38.416 1.00 40.93 110 GLU F O 1
ATOM 15734 N N . ASN F 1 111 ? 4.284 20.131 37.622 1.00 38.06 111 ASN F N 1
ATOM 15735 C CA . ASN F 1 111 ? 3.306 21.166 37.306 1.00 36.93 111 ASN F CA 1
ATOM 15736 C C . ASN F 1 111 ? 3.060 21.305 35.803 1.00 35.35 111 ASN F C 1
ATOM 15737 O O . ASN F 1 111 ? 2.541 22.338 35.359 1.00 34.63 111 ASN F O 1
ATOM 15748 N N . ARG F 1 112 ? 3.460 20.306 35.005 1.00 34.21 112 ARG F N 1
ATOM 15749 C CA . ARG F 1 112 ? 3.299 20.334 33.555 1.00 33.20 112 ARG F CA 1
ATOM 15750 C C . ARG F 1 112 ? 2.151 19.407 33.140 1.00 35.70 112 ARG F C 1
ATOM 15751 O O . ARG F 1 112 ? 2.236 18.177 33.259 1.00 35.91 112 ARG F O 1
ATOM 15772 N N . TYR F 1 113 ? 1.063 20.015 32.698 1.00 36.93 113 TYR F N 1
ATOM 15773 C CA . TYR F 1 113 ? -0.113 19.300 32.239 1.00 39.49 113 TYR F CA 1
ATOM 15774 C C . TYR F 1 113 ? -0.298 19.516 30.747 1.00 38.33 113 TYR F C 1
ATOM 15775 O O . TYR F 1 113 ? 0.185 20.501 30.168 1.00 34.87 113 TYR F O 1
ATOM 15793 N N . SER F 1 114 ? -1.068 18.609 30.150 1.00 42.14 114 SER F N 1
ATOM 15794 C CA . SER F 1 114 ? -1.388 18.650 28.737 1.00 43.55 114 SER F CA 1
ATOM 15795 C C . SER F 1 114 ? -2.818 18.180 28.506 1.00 46.75 114 SER F C 1
ATOM 15796 O O . SER F 1 114 ? -3.314 17.284 29.196 1.00 50.29 114 SER F O 1
ATOM 15804 N N . LEU F 1 115 ? -3.452 18.762 27.491 1.00 47.54 115 LEU F N 1
ATOM 15805 C CA . LEU F 1 115 ? -4.693 18.225 26.949 1.00 49.02 115 LEU F CA 1
ATOM 15806 C C . LEU F 1 115 ? -4.400 16.996 26.085 1.00 49.32 115 LEU F C 1
ATOM 15807 O O . LEU F 1 115 ? -3.245 16.751 25.698 1.00 46.99 115 LEU F O 1
ATOM 15823 N N . PRO F 1 116 ? -5.425 16.157 25.830 1.00 52.55 116 PRO F N 1
ATOM 15824 C CA . PRO F 1 116 ? -5.179 14.904 25.083 1.00 53.41 116 PRO F CA 1
ATOM 15825 C C . PRO F 1 116 ? -4.661 15.124 23.670 1.00 53.52 116 PRO F C 1
ATOM 15826 O O . PRO F 1 116 ? -3.906 14.293 23.161 1.00 53.36 116 PRO F O 1
ATOM 15837 N N . ASN F 1 117 ? -5.046 16.203 23.007 1.00 54.77 117 ASN F N 1
ATOM 15838 C CA . ASN F 1 117 ? -4.701 16.398 21.603 1.00 59.23 117 ASN F CA 1
ATOM 15839 C C . ASN F 1 117 ? -3.397 17.149 21.389 1.00 53.31 117 ASN F C 1
ATOM 15840 O O . ASN F 1 117 ? -3.011 17.378 20.234 1.00 53.44 117 ASN F O 1
ATOM 15851 N N . THR F 1 118 ? -2.719 17.542 22.458 1.00 49.13 118 THR F N 1
ATOM 15852 C CA . THR F 1 118 ? -1.543 18.382 22.318 1.00 47.72 118 THR F CA 1
ATOM 15853 C C . THR F 1 118 ? -0.387 17.610 21.689 1.00 48.56 118 THR F C 1
ATOM 15854 O O . THR F 1 118 ? -0.158 16.438 21.998 1.00 48.33 118 THR F O 1
ATOM 15865 N N . ARG F 1 119 ? 0.338 18.289 20.803 1.00 49.83 119 ARG F N 1
ATOM 15866 C CA . ARG F 1 119 ? 1.541 17.792 20.143 1.00 50.17 119 ARG F CA 1
ATOM 15867 C C . ARG F 1 119 ? 2.720 18.669 20.542 1.00 45.27 119 ARG F C 1
ATOM 15868 O O . ARG F 1 119 ? 2.602 19.899 20.578 1.00 43.13 119 ARG F O 1
ATOM 15889 N N . PHE F 1 120 ? 3.849 18.043 20.863 1.00 43.70 120 PHE F N 1
ATOM 15890 C CA . PHE F 1 120 ? 5.013 18.769 21.352 1.00 42.18 120 PHE F CA 1
ATOM 15891 C C . PHE F 1 120 ? 6.188 18.600 20.396 1.00 42.86 120 PHE F C 1
ATOM 15892 O O . PHE F 1 120 ? 6.523 17.476 20.011 1.00 43.08 120 PHE F O 1
ATOM 15909 N N . LEU F 1 121 ? 6.866 19.705 20.090 1.00 42.32 121 LEU F N 1
ATOM 15910 C CA . LEU F 1 121 ? 8.051 19.695 19.238 1.00 41.72 121 LEU F CA 1
ATOM 15911 C C . LEU F 1 121 ? 9.157 20.369 20.031 1.00 38.94 121 LEU F C 1
ATOM 15912 O O . LEU F 1 121 ? 9.111 21.584 20.248 1.00 38.58 121 LEU F O 1
ATOM 15928 N N . LEU F 1 122 ? 10.194 19.613 20.382 1.00 39.05 122 LEU F N 1
ATOM 15929 C CA . LEU F 1 122 ? 11.281 20.205 21.144 1.00 39.94 122 LEU F CA 1
ATOM 15930 C C . LEU F 1 122 ? 12.336 20.838 20.263 1.00 40.82 122 LEU F C 1
ATOM 15931 O O . LEU F 1 122 ? 13.071 21.713 20.735 1.00 40.82 122 LEU F O 1
ATOM 15947 N N . HIS F 1 123 ? 12.388 20.462 18.992 1.00 43.19 123 HIS F N 1
ATOM 15948 C CA . HIS F 1 123 ? 13.394 21.013 18.103 1.00 48.34 123 HIS F CA 1
ATOM 15949 C C . HIS F 1 123 ? 13.233 22.524 18.029 1.00 50.04 123 HIS F C 1
ATOM 15950 O O . HIS F 1 123 ? 12.112 23.044 17.951 1.00 50.83 123 HIS F O 1
ATOM 15964 N N . GLN F 1 124 ? 14.358 23.234 18.082 1.00 52.35 124 GLN F N 1
ATOM 15965 C CA . GLN F 1 124 ? 14.348 24.679 17.949 1.00 57.76 124 GLN F CA 1
ATOM 15966 C C . GLN F 1 124 ? 14.998 25.047 16.625 1.00 67.51 124 GLN F C 1
ATOM 15967 O O . GLN F 1 124 ? 16.165 24.688 16.413 1.00 65.98 124 GLN F O 1
ATOM 15981 N N . PRO F 1 125 ? 14.312 25.734 15.705 1.00 79.18 125 PRO F N 1
ATOM 15982 C CA . PRO F 1 125 ? 14.989 26.184 14.475 1.00 87.10 125 PRO F CA 1
ATOM 15983 C C . PRO F 1 125 ? 16.066 27.234 14.725 1.00 90.30 125 PRO F C 1
ATOM 15984 O O . PRO F 1 125 ? 16.338 27.599 15.873 1.00 86.69 125 PRO F O 1
ATOM 15995 N N . SER F 1 126 ? 16.661 27.743 13.645 1.00 96.70 126 SER F N 1
ATOM 15996 C CA . SER F 1 126 ? 17.566 28.891 13.715 1.00 98.20 126 SER F CA 1
ATOM 15997 C C . SER F 1 126 ? 17.787 29.486 12.322 1.00 99.98 126 SER F C 1
ATOM 15998 O O . SER F 1 126 ? 17.857 30.706 12.149 1.00 99.96 126 SER F O 1
ATOM 16006 N N . PRO F 1 132 ? 26.997 40.943 9.117 1.00 106.69 132 PRO F N 1
ATOM 16007 C CA . PRO F 1 132 ? 28.408 41.272 8.858 1.00 110.33 132 PRO F CA 1
ATOM 16008 C C . PRO F 1 132 ? 29.291 40.027 8.753 1.00 109.58 132 PRO F C 1
ATOM 16009 O O . PRO F 1 132 ? 29.360 39.237 9.693 1.00 107.93 132 PRO F O 1
ATOM 16020 N N . ALA F 1 133 ? 29.933 39.849 7.599 1.00 111.29 133 ALA F N 1
ATOM 16021 C CA . ALA F 1 133 ? 30.815 38.705 7.409 1.00 109.08 133 ALA F CA 1
ATOM 16022 C C . ALA F 1 133 ? 31.971 38.678 8.400 1.00 109.33 133 ALA F C 1
ATOM 16023 O O . ALA F 1 133 ? 32.496 37.594 8.688 1.00 104.85 133 ALA F O 1
ATOM 16030 N N . SER F 1 134 ? 32.362 39.835 8.942 1.00 114.64 134 SER F N 1
ATOM 16031 C CA . SER F 1 134 ? 33.513 39.895 9.840 1.00 117.18 134 SER F CA 1
ATOM 16032 C C . SER F 1 134 ? 33.317 38.989 11.047 1.00 113.41 134 SER F C 1
ATOM 16033 O O . SER F 1 134 ? 34.184 38.170 11.374 1.00 113.72 134 SER F O 1
ATOM 16041 N N . ASN F 1 135 ? 32.189 39.134 11.724 1.00 112.56 135 ASN F N 1
ATOM 16042 C CA . ASN F 1 135 ? 31.864 38.400 12.944 1.00 108.33 135 ASN F CA 1
ATOM 16043 C C . ASN F 1 135 ? 31.230 37.043 12.674 1.00 105.05 135 ASN F C 1
ATOM 16044 O O . ASN F 1 135 ? 30.285 36.654 13.357 1.00 102.99 135 ASN F O 1
ATOM 16055 N N . ILE F 1 136 ? 31.756 36.287 11.707 1.00 101.12 136 ILE F N 1
ATOM 16056 C CA . ILE F 1 136 ? 31.208 34.963 11.420 1.00 93.53 136 ILE F CA 1
ATOM 16057 C C . ILE F 1 136 ? 31.602 33.962 12.499 1.00 91.71 136 ILE F C 1
ATOM 16058 O O . ILE F 1 136 ? 30.796 33.110 12.890 1.00 83.70 136 ILE F O 1
ATOM 16074 N N . GLU F 1 137 ? 32.827 34.061 13.013 1.00 101.75 137 GLU F N 1
ATOM 16075 C CA . GLU F 1 137 ? 33.255 33.177 14.090 1.00 104.53 137 GLU F CA 1
ATOM 16076 C C . GLU F 1 137 ? 32.355 33.334 15.310 1.00 98.54 137 GLU F C 1
ATOM 16077 O O . GLU F 1 137 ? 32.011 32.347 15.971 1.00 96.47 137 GLU F O 1
ATOM 16089 N N . ILE F 1 138 ? 31.929 34.562 15.608 1.00 94.59 138 ILE F N 1
ATOM 16090 C CA . ILE F 1 138 ? 31.039 34.763 16.745 1.00 87.90 138 ILE F CA 1
ATOM 16091 C C . ILE F 1 138 ? 29.689 34.087 16.511 1.00 83.07 138 ILE F C 1
ATOM 16092 O O . ILE F 1 138 ? 29.158 33.428 17.415 1.00 80.56 138 ILE F O 1
ATOM 16108 N N . TYR F 1 139 ? 29.122 34.198 15.298 1.00 83.37 139 TYR F N 1
ATOM 16109 C CA . TYR F 1 139 ? 27.829 33.551 15.070 1.00 81.83 139 TYR F CA 1
ATOM 16110 C C . TYR F 1 139 ? 27.941 32.049 15.258 1.00 80.17 139 TYR F C 1
ATOM 16111 O O . TYR F 1 139 ? 27.041 31.406 15.825 1.00 74.14 139 TYR F O 1
ATOM 16129 N N . ARG F 1 140 ? 29.037 31.468 14.766 1.00 87.32 140 ARG F N 1
ATOM 16130 C CA . ARG F 1 140 ? 29.207 30.023 14.885 1.00 88.92 140 ARG F CA 1
ATOM 16131 C C . ARG F 1 140 ? 29.115 29.596 16.353 1.00 84.58 140 ARG F C 1
ATOM 16132 O O . ARG F 1 140 ? 28.380 28.668 16.702 1.00 81.97 140 ARG F O 1
ATOM 16153 N N . ARG F 1 141 ? 29.893 30.259 17.208 1.00 82.54 141 ARG F N 1
ATOM 16154 C CA . ARG F 1 141 ? 30.025 29.904 18.612 1.00 78.71 141 ARG F CA 1
ATOM 16155 C C . ARG F 1 141 ? 28.732 30.088 19.356 1.00 72.55 141 ARG F C 1
ATOM 16156 O O . ARG F 1 141 ? 28.423 29.317 20.272 1.00 69.15 141 ARG F O 1
ATOM 16177 N N . GLU F 1 142 ? 27.948 31.073 18.963 1.00 71.98 142 GLU F N 1
ATOM 16178 C CA . GLU F 1 142 ? 26.636 31.228 19.579 1.00 71.02 142 GLU F CA 1
ATOM 16179 C C . GLU F 1 142 ? 25.664 30.116 19.154 1.00 65.08 142 GLU F C 1
ATOM 16180 O O . GLU F 1 142 ? 24.897 29.611 19.960 1.00 63.15 142 GLU F O 1
ATOM 16192 N N . ILE F 1 143 ? 25.716 29.685 17.904 1.00 63.45 143 ILE F N 1
ATOM 16193 C CA . ILE F 1 143 ? 24.871 28.586 17.465 1.00 58.87 143 ILE F CA 1
ATOM 16194 C C . ILE F 1 143 ? 25.201 27.325 18.261 1.00 57.92 143 ILE F C 1
ATOM 16195 O O . ILE F 1 143 ? 24.308 26.638 18.786 1.00 54.89 143 ILE F O 1
ATOM 16211 N N . VAL F 1 144 ? 26.491 27.008 18.380 1.00 60.76 144 VAL F N 1
ATOM 16212 C CA . VAL F 1 144 ? 26.892 25.862 19.190 1.00 60.42 144 VAL F CA 1
ATOM 16213 C C . VAL F 1 144 ? 26.465 26.059 20.641 1.00 57.87 144 VAL F C 1
ATOM 16214 O O . VAL F 1 144 ? 25.930 25.143 21.276 1.00 56.08 144 VAL F O 1
ATOM 16227 N N . ARG F 1 145 ? 26.725 27.245 21.194 1.00 58.41 145 ARG F N 1
ATOM 16228 C CA . ARG F 1 145 ? 26.385 27.526 22.585 1.00 57.53 145 ARG F CA 1
ATOM 16229 C C . ARG F 1 145 ? 24.902 27.347 22.836 1.00 50.80 145 ARG F C 1
ATOM 16230 O O . ARG F 1 145 ? 24.495 26.780 23.864 1.00 47.87 145 ARG F O 1
ATOM 16251 N N . MET F 1 146 ? 24.080 27.828 21.915 1.00 50.85 146 MET F N 1
ATOM 16252 C CA . MET F 1 146 ? 22.631 27.732 22.093 1.00 52.42 146 MET F CA 1
ATOM 16253 C C . MET F 1 146 ? 22.117 26.290 22.019 1.00 48.71 146 MET F C 1
ATOM 16254 O O . MET F 1 146 ? 21.252 25.896 22.798 1.00 44.35 146 MET F O 1
ATOM 16268 N N . LYS F 1 147 ? 22.573 25.513 21.048 1.00 51.12 147 LYS F N 1
ATOM 16269 C CA . LYS F 1 147 ? 22.138 24.122 20.952 1.00 50.83 147 LYS F CA 1
ATOM 16270 C C . LYS F 1 147 ? 22.478 23.366 22.233 1.00 45.45 147 LYS F C 1
ATOM 16271 O O . LYS F 1 147 ? 21.673 22.570 22.746 1.00 42.95 147 LYS F O 1
ATOM 16290 N N . GLU F 1 148 ? 23.660 23.620 22.771 1.00 45.34 148 GLU F N 1
ATOM 16291 C CA . GLU F 1 148 ? 24.093 22.956 23.987 1.00 48.13 148 GLU F CA 1
ATOM 16292 C C . GLU F 1 148 ? 23.244 23.362 25.188 1.00 43.30 148 GLU F C 1
ATOM 16293 O O . GLU F 1 148 ? 22.932 22.528 26.048 1.00 39.55 148 GLU F O 1
ATOM 16305 N N . ARG F 1 149 ? 22.891 24.642 25.297 1.00 44.38 149 ARG F N 1
ATOM 16306 C CA . ARG F 1 149 ? 22.018 25.050 26.392 1.00 43.87 149 ARG F CA 1
ATOM 16307 C C . ARG F 1 149 ? 20.641 24.407 26.253 1.00 39.84 149 ARG F C 1
ATOM 16308 O O . ARG F 1 149 ? 20.056 23.949 27.241 1.00 38.05 149 ARG F O 1
ATOM 16329 N N . LEU F 1 150 ? 20.120 24.342 25.031 1.00 38.93 150 LEU F N 1
ATOM 16330 C CA . LEU F 1 150 ? 18.789 23.774 24.828 1.00 38.37 150 LEU F CA 1
ATOM 16331 C C . LEU F 1 150 ? 18.733 22.298 25.150 1.00 37.36 150 LEU F C 1
ATOM 16332 O O . LEU F 1 150 ? 17.752 21.822 25.731 1.00 35.92 150 LEU F O 1
ATOM 16348 N N . ASP F 1 151 ? 19.741 21.545 24.710 1.00 37.37 151 ASP F N 1
ATOM 16349 C CA . ASP F 1 151 ? 19.801 20.126 25.036 1.00 37.22 151 ASP F CA 1
ATOM 16350 C C . ASP F 1 151 ? 19.791 19.906 26.543 1.00 36.59 151 ASP F C 1
ATOM 16351 O O . ASP F 1 151 ? 19.095 19.015 27.044 1.00 36.36 151 ASP F O 1
ATOM 16360 N N . ARG F 1 152 ? 20.578 20.688 27.283 1.00 37.64 152 ARG F N 1
ATOM 16361 C CA . ARG F 1 152 ? 20.637 20.496 28.726 1.00 39.37 152 ARG F CA 1
ATOM 16362 C C . ARG F 1 152 ? 19.371 20.976 29.414 1.00 36.90 152 ARG F C 1
ATOM 16363 O O . ARG F 1 152 ? 18.969 20.399 30.429 1.00 36.80 152 ARG F O 1
ATOM 16384 N N . ILE F 1 153 ? 18.754 22.046 28.912 1.00 35.38 153 ILE F N 1
ATOM 16385 C CA . ILE F 1 153 ? 17.479 22.487 29.472 1.00 36.13 153 ILE F CA 1
ATOM 16386 C C . ILE F 1 153 ? 16.445 21.376 29.359 1.00 33.91 153 ILE F C 1
ATOM 16387 O O . ILE F 1 153 ? 15.773 21.026 30.337 1.00 34.10 153 ILE F O 1
ATOM 16403 N N . PHE F 1 154 ? 16.310 20.790 28.165 1.00 32.44 154 PHE F N 1
ATOM 16404 C CA . PHE F 1 154 ? 15.291 19.763 27.993 1.00 32.68 154 PHE F CA 1
ATOM 16405 C C . PHE F 1 154 ? 15.676 18.475 28.710 1.00 33.02 154 PHE F C 1
ATOM 16406 O O . PHE F 1 154 ? 14.795 17.756 29.201 1.00 34.24 154 PHE F O 1
ATOM 16423 N N . ALA F 1 155 ? 16.979 18.191 28.829 1.00 31.04 155 ALA F N 1
ATOM 16424 C CA . ALA F 1 155 ? 17.405 17.019 29.578 1.00 32.44 155 ALA F CA 1
ATOM 16425 C C . ALA F 1 155 ? 16.979 17.134 31.031 1.00 34.84 155 ALA F C 1
ATOM 16426 O O . ALA F 1 155 ? 16.340 16.229 31.584 1.00 35.79 155 ALA F O 1
ATOM 16433 N N . GLU F 1 156 ? 17.284 18.270 31.650 1.00 37.61 156 GLU F N 1
ATOM 16434 C CA . GLU F 1 156 ? 16.881 18.483 33.033 1.00 44.40 156 GLU F CA 1
ATOM 16435 C C . GLU F 1 156 ? 15.363 18.444 33.186 1.00 42.29 156 GLU F C 1
ATOM 16436 O O . GLU F 1 156 ? 14.842 17.949 34.192 1.00 41.48 156 GLU F O 1
ATOM 16448 N N . ALA F 1 157 ? 14.631 18.959 32.196 1.00 41.57 157 ALA F N 1
ATOM 16449 C CA . ALA F 1 157 ? 13.185 19.062 32.352 1.00 41.21 157 ALA F CA 1
ATOM 16450 C C . ALA F 1 157 ? 12.510 17.706 32.233 1.00 39.39 157 ALA F C 1
ATOM 16451 O O . ALA F 1 157 ? 11.436 17.491 32.814 1.00 38.94 157 ALA F O 1
ATOM 16458 N N . THR F 1 158 ? 13.107 16.792 31.470 1.00 38.10 158 THR F N 1
ATOM 16459 C CA . THR F 1 158 ? 12.498 15.510 31.158 1.00 39.06 158 THR F CA 1
ATOM 16460 C C . THR F 1 158 ? 13.090 14.338 31.927 1.00 40.37 158 THR F C 1
ATOM 16461 O O . THR F 1 158 ? 12.459 13.277 31.980 1.00 42.12 158 THR F O 1
ATOM 16472 N N . GLY F 1 159 ? 14.296 14.472 32.461 1.00 41.91 159 GLY F N 1
ATOM 16473 C CA . GLY F 1 159 ? 14.986 13.330 33.017 1.00 44.82 159 GLY F CA 1
ATOM 16474 C C . GLY F 1 159 ? 15.812 12.532 32.030 1.00 45.04 159 GLY F C 1
ATOM 16475 O O . GLY F 1 159 ? 16.357 11.493 32.412 1.00 47.59 159 GLY F O 1
ATOM 16479 N N . GLN F 1 160 ? 15.856 12.935 30.765 1.00 41.15 160 GLN F N 1
ATOM 16480 C CA . GLN F 1 160 ? 16.729 12.320 29.780 1.00 40.51 160 GLN F CA 1
ATOM 16481 C C . GLN F 1 160 ? 18.133 12.911 29.901 1.00 37.96 160 GLN F C 1
ATOM 16482 O O . GLN F 1 160 ? 18.349 13.934 30.558 1.00 38.29 160 GLN F O 1
ATOM 16496 N N . THR F 1 161 ? 19.099 12.258 29.267 1.00 37.21 161 THR F N 1
ATOM 16497 C CA . THR F 1 161 ? 20.436 12.834 29.180 1.00 36.49 161 THR F CA 1
ATOM 16498 C C . THR F 1 161 ? 20.480 13.889 28.078 1.00 34.97 161 THR F C 1
ATOM 16499 O O . THR F 1 161 ? 19.683 13.845 27.139 1.00 35.65 161 THR F O 1
ATOM 16510 N N . PRO F 1 162 ? 21.419 14.840 28.152 1.00 34.61 162 PRO F N 1
ATOM 16511 C CA . PRO F 1 162 ? 21.557 15.803 27.039 1.00 34.64 162 PRO F CA 1
ATOM 16512 C C . PRO F 1 162 ? 21.820 15.139 25.694 1.00 35.73 162 PRO F C 1
ATOM 16513 O O . PRO F 1 162 ? 21.314 15.604 24.658 1.00 35.80 162 PRO F O 1
ATOM 16524 N N . GLU F 1 163 ? 22.601 14.056 25.682 1.00 36.85 163 GLU F N 1
ATOM 16525 C CA . GLU F 1 163 ? 22.876 13.337 24.440 1.00 38.64 163 GLU F CA 1
ATOM 16526 C C . GLU F 1 163 ? 21.624 12.663 23.880 1.00 38.93 163 GLU F C 1
ATOM 16527 O O . GLU F 1 163 ? 21.479 12.547 22.664 1.00 40.14 163 GLU F O 1
ATOM 16539 N N . LYS F 1 164 ? 20.783 12.104 24.745 1.00 38.40 164 LYS F N 1
ATOM 16540 C CA . LYS F 1 164 ? 19.518 11.531 24.287 1.00 38.82 164 LYS F CA 1
ATOM 16541 C C . LYS F 1 164 ? 18.615 12.626 23.710 1.00 37.45 164 LYS F C 1
ATOM 16542 O O . LYS F 1 164 ? 18.005 12.449 22.644 1.00 38.48 164 LYS F O 1
ATOM 16561 N N . ILE F 1 165 ? 18.532 13.775 24.385 1.00 36.63 165 ILE F N 1
ATOM 16562 C CA . ILE F 1 165 ? 17.780 14.898 23.819 1.00 35.31 165 ILE F CA 1
ATOM 16563 C C . ILE F 1 165 ? 18.333 15.247 22.444 1.00 36.09 165 ILE F C 1
ATOM 16564 O O . ILE F 1 165 ? 17.591 15.370 21.466 1.00 36.53 165 ILE F O 1
ATOM 16580 N N . SER F 1 166 ? 19.662 15.363 22.350 1.00 36.42 166 SER F N 1
ATOM 16581 C CA . SER F 1 166 ? 20.309 15.750 21.103 1.00 38.01 166 SER F CA 1
ATOM 16582 C C . SER F 1 166 ? 20.051 14.725 20.009 1.00 40.32 166 SER F C 1
ATOM 16583 O O . SER F 1 166 ? 19.846 15.089 18.848 1.00 41.76 166 SER F O 1
ATOM 16591 N N . ALA F 1 167 ? 20.101 13.431 20.351 1.00 41.18 167 ALA F N 1
ATOM 16592 C CA . ALA F 1 167 ? 19.878 12.407 19.340 1.00 43.85 167 ALA F CA 1
ATOM 16593 C C . ALA F 1 167 ? 18.438 12.423 18.846 1.00 44.01 167 ALA F C 1
ATOM 16594 O O . ALA F 1 167 ? 18.184 12.252 17.650 1.00 46.32 167 ALA F O 1
ATOM 16601 N N . ASP F 1 168 ? 17.486 12.604 19.757 1.00 41.93 168 ASP F N 1
ATOM 16602 C CA . ASP F 1 168 ? 16.074 12.506 19.400 1.00 45.47 168 ASP F CA 1
ATOM 16603 C C . ASP F 1 168 ? 15.514 13.744 18.706 1.00 47.91 168 ASP F C 1
ATOM 16604 O O . ASP F 1 168 ? 14.606 13.605 17.875 1.00 51.03 168 ASP F O 1
ATOM 16613 N N . THR F 1 169 ? 15.986 14.947 19.050 1.00 49.83 169 THR F N 1
ATOM 16614 C CA . THR F 1 169 ? 15.268 16.148 18.651 1.00 55.40 169 THR F CA 1
ATOM 16615 C C . THR F 1 169 ? 15.748 16.546 17.252 1.00 62.54 169 THR F C 1
ATOM 16616 O O . THR F 1 169 ? 16.880 17.028 17.071 1.00 67.30 169 THR F O 1
ATOM 16627 N N . GLU F 1 170 ? 14.863 16.402 16.264 1.00 63.12 170 GLU F N 1
ATOM 16628 C CA . GLU F 1 170 ? 15.111 16.918 14.917 1.00 68.10 170 GLU F CA 1
ATOM 16629 C C . GLU F 1 170 ? 13.832 17.593 14.431 1.00 69.04 170 GLU F C 1
ATOM 16630 O O . GLU F 1 170 ? 12.797 17.582 15.122 1.00 62.63 170 GLU F O 1
ATOM 16642 N N . ARG F 1 171 ? 13.922 18.141 13.209 1.00 78.34 171 ARG F N 1
ATOM 16643 C CA . ARG F 1 171 ? 12.860 18.984 12.680 1.00 84.23 171 ARG F CA 1
ATOM 16644 C C . ARG F 1 171 ? 11.508 18.292 12.720 1.00 83.37 171 ARG F C 1
ATOM 16645 O O . ARG F 1 171 ? 10.483 18.944 12.927 1.00 83.77 171 ARG F O 1
ATOM 16666 N N . ASP F 1 172 ? 11.460 16.986 12.458 1.00 81.57 172 ASP F N 1
ATOM 16667 C CA . ASP F 1 172 ? 10.164 16.307 12.369 1.00 79.38 172 ASP F CA 1
ATOM 16668 C C . ASP F 1 172 ? 9.880 15.349 13.528 1.00 69.79 172 ASP F C 1
ATOM 16669 O O . ASP F 1 172 ? 9.194 14.343 13.330 1.00 69.43 172 ASP F O 1
ATOM 16678 N N . PHE F 1 173 ? 10.477 15.573 14.698 1.00 61.80 173 PHE F N 1
ATOM 16679 C CA . PHE F 1 173 ? 10.311 14.669 15.838 1.00 57.67 173 PHE F CA 1
ATOM 16680 C C . PHE F 1 173 ? 9.265 15.259 16.774 1.00 53.15 173 PHE F C 1
ATOM 16681 O O . PHE F 1 173 ? 9.591 15.980 17.716 1.00 47.97 173 PHE F O 1
ATOM 16698 N N . TRP F 1 174 ? 8.011 14.865 16.559 1.00 56.07 174 TRP F N 1
ATOM 16699 C CA . TRP F 1 174 ? 6.861 15.303 17.335 1.00 54.22 174 TRP F CA 1
ATOM 16700 C C . TRP F 1 174 ? 6.488 14.253 18.377 1.00 53.29 174 TRP F C 1
ATOM 16701 O O . TRP F 1 174 ? 6.582 13.049 18.133 1.00 56.39 174 TRP F O 1
ATOM 16722 N N . LEU F 1 175 ? 6.016 14.717 19.527 1.00 48.31 175 LEU F N 1
ATOM 16723 C CA . LEU F 1 175 ? 5.520 13.840 20.577 1.00 45.45 175 LEU F CA 1
ATOM 16724 C C . LEU F 1 175 ? 4.042 14.144 20.800 1.00 44.66 175 LEU F C 1
ATOM 16725 O O . LEU F 1 175 ? 3.665 15.311 20.946 1.00 41.80 175 LEU F O 1
ATOM 16741 N N . ASN F 1 176 ? 3.204 13.106 20.800 1.00 47.41 176 ASN F N 1
ATOM 16742 C CA . ASN F 1 176 ? 1.829 13.304 21.253 1.00 49.60 176 ASN F CA 1
ATOM 16743 C C . ASN F 1 176 ? 1.813 13.311 22.784 1.00 45.59 176 ASN F C 1
ATOM 16744 O O . ASN F 1 176 ? 2.841 13.102 23.450 1.00 43.83 176 ASN F O 1
ATOM 16755 N N . ALA F 1 177 ? 0.640 13.601 23.349 1.00 45.23 177 ALA F N 1
ATOM 16756 C CA . ALA F 1 177 ? 0.565 13.819 24.793 1.00 44.29 177 ALA F CA 1
ATOM 16757 C C . ALA F 1 177 ? 1.007 12.576 25.552 1.00 45.43 177 ALA F C 1
ATOM 16758 O O . ALA F 1 177 ? 1.730 12.679 26.550 1.00 42.86 177 ALA F O 1
ATOM 16765 N N . GLU F 1 178 ? 0.588 11.392 25.092 1.00 49.07 178 GLU F N 1
ATOM 16766 C CA . GLU F 1 178 ? 0.980 10.157 25.766 1.00 51.15 178 GLU F CA 1
ATOM 16767 C C . GLU F 1 178 ? 2.480 9.894 25.617 1.00 48.83 178 GLU F C 1
ATOM 16768 O O . GLU F 1 178 ? 3.131 9.458 26.570 1.00 48.53 178 GLU F O 1
ATOM 16780 N N . GLU F 1 179 ? 3.040 10.137 24.426 1.00 48.16 179 GLU F N 1
ATOM 16781 C CA . GLU F 1 179 ? 4.485 10.023 24.233 1.00 47.40 179 GLU F CA 1
ATOM 16782 C C . GLU F 1 179 ? 5.235 11.072 25.055 1.00 42.40 179 GLU F C 1
ATOM 16783 O O . GLU F 1 179 ? 6.327 10.805 25.568 1.00 41.64 179 GLU F O 1
ATOM 16795 N N . ALA F 1 180 ? 4.678 12.281 25.179 1.00 40.78 180 ALA F N 1
ATOM 16796 C CA . ALA F 1 180 ? 5.328 13.317 25.983 1.00 39.12 180 ALA F CA 1
ATOM 16797 C C . ALA F 1 180 ? 5.313 12.965 27.466 1.00 38.03 180 ALA F C 1
ATOM 16798 O O . ALA F 1 180 ? 6.242 13.327 28.194 1.00 36.85 180 ALA F O 1
ATOM 16805 N N . VAL F 1 181 ? 4.275 12.266 27.930 1.00 38.84 181 VAL F N 1
ATOM 16806 C CA . VAL F 1 181 ? 4.263 11.760 29.301 1.00 41.67 181 VAL 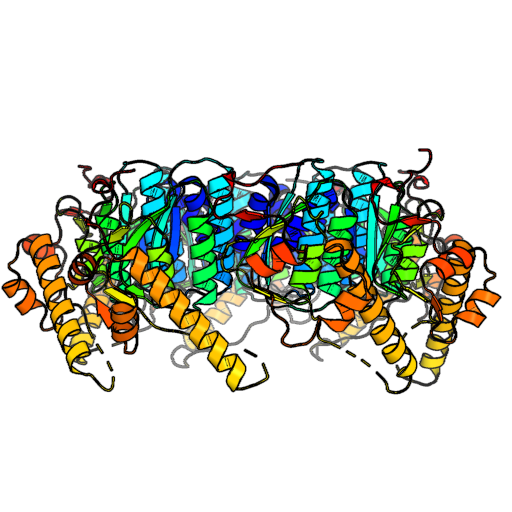F CA 1
ATOM 16807 C C . VAL F 1 181 ? 5.355 10.707 29.481 1.00 44.63 181 VAL F C 1
ATOM 16808 O O . VAL F 1 181 ? 6.159 10.766 30.423 1.00 43.54 181 VAL F O 1
ATOM 16821 N N . GLN F 1 182 ? 5.422 9.748 28.558 1.00 49.74 182 GLN F N 1
ATOM 16822 C CA . GLN F 1 182 ? 6.444 8.708 28.662 1.00 53.95 182 GLN F CA 1
ATOM 16823 C C . GLN F 1 182 ? 7.848 9.289 28.590 1.00 49.43 182 GLN F C 1
ATOM 16824 O O . GLN F 1 182 ? 8.756 8.771 29.240 1.00 49.65 182 GLN F O 1
ATOM 16838 N N . TYR F 1 183 ? 8.039 10.353 27.803 1.00 46.45 183 TYR F N 1
ATOM 16839 C CA . TYR F 1 183 ? 9.334 11.001 27.619 1.00 45.38 183 TYR F CA 1
ATOM 16840 C C . TYR F 1 183 ? 9.777 11.811 28.836 1.00 43.45 183 TYR F C 1
ATOM 16841 O O . TYR F 1 183 ? 10.957 12.182 28.923 1.00 42.85 183 TYR F O 1
ATOM 16859 N N . GLY F 1 184 ? 8.867 12.116 29.759 1.00 42.24 184 GLY F N 1
ATOM 16860 C CA . GLY F 1 184 ? 9.188 12.930 30.918 1.00 40.49 184 GLY F CA 1
ATOM 16861 C C . GLY F 1 184 ? 8.848 14.398 30.770 1.00 39.07 184 GLY F C 1
ATOM 16862 O O . GLY F 1 184 ? 9.132 15.194 31.683 1.00 37.72 184 GLY F O 1
ATOM 16866 N N . LEU F 1 185 ? 8.275 14.792 29.642 1.00 39.55 185 LEU F N 1
ATOM 16867 C CA . LEU F 1 185 ? 7.998 16.205 29.420 1.00 38.14 185 LEU F CA 1
ATOM 16868 C C . LEU F 1 185 ? 6.717 16.653 30.111 1.00 37.57 185 LEU F C 1
ATOM 16869 O O . LEU F 1 185 ? 6.639 17.777 30.623 1.00 36.46 185 LEU F O 1
ATOM 16885 N N . VAL F 1 186 ? 5.697 15.802 30.081 1.00 38.59 186 VAL F N 1
ATOM 16886 C CA . VAL F 1 186 ? 4.372 16.099 30.601 1.00 38.25 186 VAL F CA 1
ATOM 16887 C C . VAL F 1 186 ? 4.148 15.233 31.819 1.00 39.96 186 VAL F C 1
ATOM 16888 O O . VAL F 1 186 ? 4.437 14.028 31.806 1.00 42.33 186 VAL F O 1
ATOM 16901 N N . ASN F 1 187 ? 3.605 15.832 32.861 1.00 39.13 187 ASN F N 1
ATOM 16902 C CA . ASN F 1 187 ? 3.308 15.024 34.029 1.00 40.47 187 ASN F CA 1
ATOM 16903 C C . ASN F 1 187 ? 1.998 14.252 33.878 1.00 41.53 187 ASN F C 1
ATOM 16904 O O . ASN F 1 187 ? 1.951 13.044 34.116 1.00 42.02 187 ASN F O 1
ATOM 16915 N N . LYS F 1 188 ? 0.931 14.920 33.460 1.00 41.78 188 LYS F N 1
ATOM 16916 C CA . LYS F 1 188 ? -0.389 14.300 33.482 1.00 46.27 188 LYS F CA 1
ATOM 16917 C C . LYS F 1 188 ? -1.228 14.894 32.365 1.00 45.45 188 LYS F C 1
ATOM 16918 O O . LYS F 1 188 ? -1.170 16.101 32.124 1.00 42.07 188 LYS F O 1
ATOM 16937 N N . ILE F 1 189 ? -1.986 14.040 31.683 1.00 47.77 189 ILE F N 1
ATOM 16938 C CA . ILE F 1 189 ? -2.951 14.471 30.683 1.00 48.69 189 ILE F CA 1
ATOM 16939 C C . ILE F 1 189 ? -4.275 14.717 31.392 1.00 49.25 189 ILE F C 1
ATOM 16940 O O . ILE F 1 189 ? -4.727 13.889 32.189 1.00 50.54 189 ILE F O 1
ATOM 16956 N N . ILE F 1 190 ? -4.886 15.872 31.124 1.00 49.74 190 ILE F N 1
ATOM 16957 C CA . ILE F 1 190 ? -6.099 16.283 31.817 1.00 51.94 190 ILE F CA 1
ATOM 16958 C C . ILE F 1 190 ? -7.075 16.855 30.801 1.00 54.67 190 ILE F C 1
ATOM 16959 O O . ILE F 1 190 ? -6.684 17.339 29.738 1.00 53.82 190 ILE F O 1
ATOM 16975 N N . VAL F 1 191 ? -8.358 16.819 31.163 1.00 57.77 191 VAL F N 1
ATOM 16976 C CA . VAL F 1 191 ? -9.411 17.436 30.364 1.00 60.30 191 VAL F CA 1
ATOM 16977 C C . VAL F 1 191 ? -10.156 18.533 31.118 1.00 61.27 191 VAL F C 1
ATOM 16978 O O . VAL F 1 191 ? -10.896 19.314 30.488 1.00 62.39 191 VAL F O 1
ATOM 16991 N N . SER F 1 192 ? -10.015 18.603 32.438 1.00 61.07 192 SER F N 1
ATOM 16992 C CA . SER F 1 192 ? -10.718 19.549 33.287 1.00 60.15 192 SER F CA 1
ATOM 16993 C C . SER F 1 192 ? -9.701 20.249 34.174 1.00 56.79 192 SER F C 1
ATOM 16994 O O . SER F 1 192 ? -8.675 19.666 34.538 1.00 54.38 192 SER F O 1
ATOM 17002 N N . GLU F 1 193 ? -9.968 21.528 34.470 1.00 56.14 193 GLU F N 1
ATOM 17003 C CA . GLU F 1 193 ? -9.133 22.267 35.412 1.00 54.58 193 GLU F CA 1
ATOM 17004 C C . GLU F 1 193 ? -9.176 21.663 36.807 1.00 56.44 193 GLU F C 1
ATOM 17005 O O . GLU F 1 193 ? -8.187 21.772 37.545 1.00 54.27 193 GLU F O 1
ATOM 17017 N N . ARG F 1 194 ? -10.256 20.948 37.147 1.00 61.82 194 ARG F N 1
ATOM 17018 C CA . ARG F 1 194 ? -10.345 20.295 38.451 1.00 66.65 194 ARG F CA 1
ATOM 17019 C C . ARG F 1 194 ? -9.308 19.194 38.634 1.00 63.74 194 ARG F C 1
ATOM 17020 O O . ARG F 1 194 ? -9.092 18.747 39.766 1.00 66.01 194 ARG F O 1
ATOM 17041 N N . GLU F 1 195 ? -8.693 18.721 37.555 1.00 59.18 195 GLU F N 1
ATOM 17042 C CA . GLU F 1 195 ? -7.692 17.665 37.655 1.00 59.74 195 GLU F CA 1
ATOM 17043 C C . GLU F 1 195 ? -6.288 18.167 37.998 1.00 59.32 195 GLU F C 1
ATOM 17044 O O . GLU F 1 195 ? -5.366 17.351 38.115 1.00 60.42 195 GLU F O 1
ATOM 17056 N N . ILE F 1 196 ? -6.089 19.466 38.138 1.00 58.60 196 ILE F N 1
ATOM 17057 C CA . ILE F 1 196 ? -4.783 19.998 38.510 1.00 57.52 196 ILE F CA 1
ATOM 17058 C C . ILE F 1 196 ? -4.569 19.820 40.006 1.00 62.43 196 ILE F C 1
ATOM 17059 O O . ILE F 1 196 ? -5.482 20.038 40.812 1.00 65.25 196 ILE F O 1
ATOM 17075 N N . THR F 1 197 ? -3.367 19.391 40.384 1.00 65.32 197 THR F N 1
ATOM 17076 C CA . THR F 1 197 ? -2.964 19.312 41.783 1.00 72.50 197 THR F CA 1
ATOM 17077 C C . THR F 1 197 ? -1.837 20.306 42.042 1.00 72.75 197 THR F C 1
ATOM 17078 O O . THR F 1 197 ? -0.742 20.168 41.488 1.00 72.38 197 THR F O 1
ATOM 17089 N N . LEU F 1 198 ? -2.104 21.287 42.898 1.00 74.47 198 LEU F N 1
ATOM 17090 C CA . LEU F 1 198 ? -1.108 22.295 43.227 1.00 74.99 198 LEU F CA 1
ATOM 17091 C C . LEU F 1 198 ? -0.038 21.731 44.162 1.00 78.42 198 LEU F C 1
ATOM 17092 O O . LEU F 1 198 ? -0.314 20.843 44.975 1.00 78.27 198 LEU F O 1
ATOM 17108 N N . PRO F 1 199 ? 1.208 22.226 44.055 1.00 81.63 199 PRO F N 1
ATOM 17109 C CA . PRO F 1 199 ? 2.306 21.736 44.907 1.00 83.90 199 PRO F CA 1
ATOM 17110 C C . PRO F 1 199 ? 2.142 22.107 46.382 1.00 85.56 199 PRO F C 1
ATOM 17111 O O . PRO F 1 199 ? 2.699 21.407 47.233 1.00 85.91 199 PRO F O 1
ATOM 17122 N N . HIS G 1 14 ? -12.858 59.407 17.167 1.00 100.85 14 HIS G N 1
ATOM 17123 C CA . HIS G 1 14 ? -14.274 59.514 17.519 1.00 97.73 14 HIS G CA 1
ATOM 17124 C C . HIS G 1 14 ? -14.847 58.311 18.239 1.00 88.62 14 HIS G C 1
ATOM 17125 O O . HIS G 1 14 ? -16.011 58.309 18.659 1.00 89.11 14 HIS G O 1
ATOM 17138 N N . GLY G 1 15 ? -14.044 57.262 18.355 1.00 78.96 15 GLY G N 1
ATOM 17139 C CA . GLY G 1 15 ? -14.489 56.116 19.117 1.00 67.60 15 GLY G CA 1
ATOM 17140 C C . GLY G 1 15 ? -14.847 56.486 20.543 1.00 60.59 15 GLY G C 1
ATOM 17141 O O . GLY G 1 15 ? -15.844 56.002 21.088 1.00 55.79 15 GLY G O 1
ATOM 17145 N N . ALA G 1 16 ? -14.055 57.375 21.157 1.00 61.13 16 ALA G N 1
ATOM 17146 C CA . ALA G 1 16 ? -14.280 57.737 22.553 1.00 58.21 16 ALA G CA 1
ATOM 17147 C C . ALA G 1 16 ? -15.623 58.429 22.732 1.00 57.30 16 ALA G C 1
ATOM 17148 O O . ALA G 1 16 ? -16.369 58.116 23.671 1.00 54.71 16 ALA G O 1
ATOM 17155 N N . ILE G 1 17 ? -15.999 59.304 21.796 1.00 59.34 17 ILE G N 1
ATOM 17156 C CA . ILE G 1 17 ? -17.294 59.969 21.918 1.00 58.90 17 ILE G CA 1
ATOM 17157 C C . ILE G 1 17 ? -18.409 58.939 21.878 1.00 55.98 17 ILE G C 1
ATOM 17158 O O . ILE G 1 17 ? -19.278 58.896 22.758 1.00 55.00 17 ILE G O 1
ATOM 17174 N N . GLY G 1 18 ? -18.386 58.067 20.870 1.00 54.76 18 GLY G N 1
ATOM 17175 C CA . GLY G 1 18 ? -19.408 57.040 20.787 1.00 51.37 18 GLY G CA 1
ATOM 17176 C C . GLY G 1 18 ? -19.421 56.144 22.007 1.00 48.85 18 GLY G C 1
ATOM 17177 O O . GLY G 1 18 ? -20.486 55.753 22.494 1.00 46.90 18 GLY G O 1
ATOM 17181 N N . ALA G 1 19 ? -18.239 55.820 22.528 1.00 50.28 19 ALA G N 1
ATOM 17182 C CA . ALA G 1 19 ? -18.170 54.954 23.699 1.00 49.30 19 ALA G CA 1
ATOM 17183 C C . ALA G 1 19 ? -18.788 55.622 24.916 1.00 48.08 19 ALA G C 1
ATOM 17184 O O . ALA G 1 19 ? -19.494 54.972 25.696 1.00 45.21 19 ALA G O 1
ATOM 17191 N N . LYS G 1 20 ? -18.514 56.911 25.111 1.00 49.99 20 LYS G N 1
ATOM 17192 C CA . LYS G 1 20 ? -19.111 57.617 26.233 1.00 50.36 20 LYS G CA 1
ATOM 17193 C C . LYS G 1 20 ? -20.624 57.739 26.074 1.00 48.33 20 LYS G C 1
ATOM 17194 O O . LYS G 1 20 ? -21.368 57.503 27.031 1.00 47.76 20 LYS G O 1
ATOM 17213 N N . LEU G 1 21 ? -21.107 58.072 24.873 1.00 47.07 21 LEU G N 1
ATOM 17214 C CA . LEU G 1 21 ? -22.554 58.174 24.683 1.00 46.86 21 LEU G CA 1
ATOM 17215 C C . LEU G 1 21 ? -23.247 56.825 24.857 1.00 46.60 21 LEU G C 1
ATOM 17216 O O . LEU G 1 21 ? -24.340 56.751 25.433 1.00 45.13 21 LEU G O 1
ATOM 17232 N N . MET G 1 22 ? -22.647 55.746 24.348 1.00 49.01 22 MET G N 1
ATOM 17233 C CA . MET G 1 22 ? -23.221 54.420 24.591 1.00 50.70 22 MET G CA 1
ATOM 17234 C C . MET G 1 22 ? -23.370 54.148 26.085 1.00 48.58 22 MET G C 1
ATOM 17235 O O . MET G 1 22 ? -24.386 53.610 26.537 1.00 47.11 22 MET G O 1
ATOM 17249 N N . GLU G 1 23 ? -22.334 54.458 26.859 1.00 48.31 23 GLU G N 1
ATOM 17250 C CA . GLU G 1 23 ? -22.416 54.272 28.298 1.00 49.61 23 GLU G CA 1
ATOM 17251 C C . GLU G 1 23 ? -23.625 54.992 28.879 1.00 46.59 23 GLU G C 1
ATOM 17252 O O . GLU G 1 23 ? -24.386 54.414 29.662 1.00 47.49 23 GLU G O 1
ATOM 17264 N N . TYR G 1 24 ? -23.816 56.270 28.507 1.00 44.86 24 TYR G N 1
ATOM 17265 C CA . TYR G 1 24 ? -24.951 57.023 29.025 1.00 44.63 24 TYR G CA 1
ATOM 17266 C C . TYR G 1 24 ? -26.269 56.448 28.527 1.00 44.54 24 TYR G C 1
ATOM 17267 O O . TYR G 1 24 ? -27.226 56.319 29.299 1.00 44.25 24 TYR G O 1
ATOM 17285 N N . ALA G 1 25 ? -26.326 56.069 27.248 1.00 45.25 25 ALA G N 1
ATOM 17286 C CA . ALA G 1 25 ? -27.554 55.511 26.691 1.00 46.98 25 ALA G CA 1
ATOM 17287 C C . ALA G 1 25 ? -27.937 54.217 27.398 1.00 46.57 25 ALA G C 1
ATOM 17288 O O . ALA G 1 25 ? -29.119 53.968 27.661 1.00 45.82 25 ALA G O 1
ATOM 17295 N N . LEU G 1 26 ? -26.950 53.377 27.716 1.00 46.87 26 LEU G N 1
ATOM 17296 C CA . LEU G 1 26 ? -27.239 52.154 28.453 1.00 48.57 26 LEU G CA 1
ATOM 17297 C C . LEU G 1 26 ? -27.912 52.464 29.785 1.00 49.06 26 LEU G C 1
ATOM 17298 O O . LEU G 1 26 ? -28.880 51.797 30.173 1.00 49.94 26 LEU G O 1
ATOM 17314 N N . LYS G 1 27 ? -27.430 53.492 30.488 1.00 50.09 27 LYS G N 1
ATOM 17315 C CA . LYS G 1 27 ? -27.991 53.807 31.797 1.00 52.80 27 LYS G CA 1
ATOM 17316 C C . LYS G 1 27 ? -29.443 54.263 31.721 1.00 52.17 27 LYS G C 1
ATOM 17317 O O . LYS G 1 27 ? -30.203 54.035 32.670 1.00 54.49 27 LYS G O 1
ATOM 17336 N N . VAL G 1 28 ? -29.869 54.872 30.610 1.00 49.58 28 VAL G N 1
ATOM 17337 C CA . VAL G 1 28 ? -31.262 55.318 30.491 1.00 48.91 28 VAL G CA 1
ATOM 17338 C C . VAL G 1 28 ? -32.094 54.378 29.625 1.00 49.02 28 VAL G C 1
ATOM 17339 O O . VAL G 1 28 ? -33.226 54.718 29.259 1.00 48.86 28 VAL G O 1
ATOM 17352 N N . ARG G 1 29 ? -31.554 53.198 29.291 1.00 47.80 29 ARG G N 1
ATOM 17353 C CA . ARG G 1 29 ? -32.282 52.132 28.593 1.00 45.87 29 ARG G CA 1
ATOM 17354 C C . ARG G 1 29 ? -32.839 52.611 27.258 1.00 42.74 29 ARG G C 1
ATOM 17355 O O . ARG G 1 29 ? -33.986 52.341 26.897 1.00 42.07 29 ARG G O 1
ATOM 17376 N N . LYS G 1 30 ? -31.995 53.301 26.507 1.00 41.60 30 LYS G N 1
ATOM 17377 C CA . LYS G 1 30 ? -32.336 53.766 25.175 1.00 40.34 30 LYS G CA 1
ATOM 17378 C C . LYS G 1 30 ? -31.337 53.203 24.184 1.00 39.47 30 LYS G C 1
ATOM 17379 O O . LYS G 1 30 ? -30.125 53.230 24.427 1.00 37.96 30 LYS G O 1
ATOM 17398 N N . VAL G 1 31 ? -31.856 52.702 23.073 1.00 41.45 31 VAL G N 1
ATOM 17399 C CA . VAL G 1 31 ? -31.066 52.133 21.996 1.00 43.33 31 VAL G CA 1
ATOM 17400 C C . VAL G 1 31 ? -31.426 52.881 20.726 1.00 43.40 31 VAL G C 1
ATOM 17401 O O . VAL G 1 31 ? -32.597 53.207 20.494 1.00 45.36 31 VAL G O 1
ATOM 17414 N N . PHE G 1 32 ? -30.411 53.211 19.942 1.00 42.00 32 PHE G N 1
ATOM 17415 C CA . PHE G 1 32 ? -30.572 54.014 18.746 1.00 44.70 32 PHE G CA 1
ATOM 17416 C C . PHE G 1 32 ? -30.192 53.248 17.491 1.00 46.06 32 PHE G C 1
ATOM 17417 O O . PHE G 1 32 ? -29.120 52.646 17.414 1.00 45.78 32 PHE G O 1
ATOM 17434 N N . VAL G 1 33 ? -31.107 53.245 16.540 1.00 47.66 33 VAL G N 1
ATOM 17435 C CA . VAL G 1 33 ? -30.872 52.759 15.192 1.00 52.90 33 VAL G CA 1
ATOM 17436 C C . VAL G 1 33 ? -31.073 53.991 14.315 1.00 58.94 33 VAL G C 1
ATOM 17437 O O . VAL G 1 33 ? -32.188 54.274 13.860 1.00 58.62 33 VAL G O 1
ATOM 17450 N N . THR G 1 34 ? -29.990 54.739 14.085 1.00 64.54 34 THR G N 1
ATOM 17451 C CA . THR G 1 34 ? -30.030 56.039 13.422 1.00 68.86 34 THR G CA 1
ATOM 17452 C C . THR G 1 34 ? -29.143 55.951 12.193 1.00 69.26 34 THR G C 1
ATOM 17453 O O . THR G 1 34 ? -27.948 55.660 12.308 1.00 69.37 34 THR G O 1
ATOM 17464 N N . GLY G 1 35 ? -29.711 56.266 11.035 1.00 69.76 35 GLY G N 1
ATOM 17465 C CA . GLY G 1 35 ? -28.969 56.161 9.799 1.00 71.90 35 GLY G CA 1
ATOM 17466 C C . GLY G 1 35 ? -28.990 54.745 9.242 1.00 72.74 35 GLY G C 1
ATOM 17467 O O . GLY G 1 35 ? -29.812 53.898 9.614 1.00 69.05 35 GLY G O 1
ATOM 17471 N N . GLY G 1 36 ? -28.057 54.501 8.326 1.00 78.43 36 GLY G N 1
ATOM 17472 C CA . GLY G 1 36 ? -28.002 53.217 7.647 1.00 80.11 36 GLY G CA 1
ATOM 17473 C C . GLY G 1 36 ? -27.725 52.064 8.596 1.00 75.37 36 GLY G C 1
ATOM 17474 O O . GLY G 1 36 ? -26.884 52.153 9.495 1.00 73.92 36 GLY G O 1
ATOM 17478 N N . VAL G 1 37 ? -28.461 50.976 8.391 1.00 73.17 37 VAL G N 1
ATOM 17479 C CA . VAL G 1 37 ? -28.284 49.740 9.143 1.00 69.96 37 VAL G CA 1
ATOM 17480 C C . VAL G 1 37 ? -27.134 48.974 8.503 1.00 73.99 37 VAL G C 1
ATOM 17481 O O . VAL G 1 37 ? -27.257 48.469 7.381 1.00 78.17 37 VAL G O 1
ATOM 17494 N N . ASP G 1 38 ? -26.014 48.879 9.215 1.00 73.84 38 ASP G N 1
ATOM 17495 C CA . ASP G 1 38 ? -24.880 48.099 8.738 1.00 77.87 38 ASP G CA 1
ATOM 17496 C C . ASP G 1 38 ? -24.482 47.063 9.793 1.00 73.28 38 ASP G C 1
ATOM 17497 O O . ASP G 1 38 ? -25.004 47.033 10.910 1.00 68.41 38 ASP G O 1
ATOM 17506 N N . GLU G 1 39 ? -23.515 46.214 9.429 1.00 75.48 39 GLU G N 1
ATOM 17507 C CA . GLU G 1 39 ? -23.088 45.146 10.329 1.00 75.06 39 GLU G CA 1
ATOM 17508 C C . GLU G 1 39 ? -22.507 45.686 11.627 1.00 69.17 39 GLU G C 1
ATOM 17509 O O . GLU G 1 39 ? -22.757 45.142 12.700 1.00 65.22 39 GLU G O 1
ATOM 17521 N N . LYS G 1 40 ? -21.728 46.742 11.551 1.00 69.28 40 LYS G N 1
ATOM 17522 C CA . LYS G 1 40 ? -21.112 47.257 12.762 1.00 67.32 40 LYS G CA 1
ATOM 17523 C C . LYS G 1 40 ? -22.180 47.772 13.720 1.00 61.80 40 LYS G C 1
ATOM 17524 O O . LYS G 1 40 ? -22.092 47.557 14.941 1.00 54.94 40 LYS G O 1
ATOM 17543 N N . MET G 1 41 ? -23.210 48.429 13.184 1.00 65.86 41 MET G N 1
ATOM 17544 C CA . MET G 1 41 ? -24.333 48.837 14.019 1.00 65.96 41 MET G CA 1
ATOM 17545 C C . MET G 1 41 ? -25.029 47.633 14.656 1.00 61.22 41 MET G C 1
ATOM 17546 O O . MET G 1 41 ? -25.374 47.664 15.840 1.00 55.14 41 MET G O 1
ATOM 17560 N N . ALA G 1 42 ? -25.291 46.583 13.879 1.00 64.61 42 ALA G N 1
ATOM 17561 C CA . ALA G 1 42 ? -26.000 45.424 14.417 1.00 64.39 42 ALA G CA 1
ATOM 17562 C C . ALA G 1 42 ? -25.237 44.782 15.568 1.00 60.13 42 ALA G C 1
ATOM 17563 O O . ALA G 1 42 ? -25.828 44.430 16.596 1.00 59.85 42 ALA G O 1
ATOM 17570 N N . LYS G 1 43 ? -23.923 44.628 15.417 1.00 56.86 43 LYS G N 1
ATOM 17571 C CA . LYS G 1 43 ? -23.113 44.063 16.495 1.00 53.54 43 LYS G CA 1
ATOM 17572 C C . LYS G 1 43 ? -23.281 44.843 17.799 1.00 49.15 43 LYS G C 1
ATOM 17573 O O . LYS G 1 43 ? -23.432 44.254 18.875 1.00 46.03 43 LYS G O 1
ATOM 17592 N N . ASP G 1 44 ? -23.223 46.172 17.731 1.00 49.84 44 ASP G N 1
ATOM 17593 C CA . ASP G 1 44 ? -23.354 46.983 18.940 1.00 48.80 44 ASP G CA 1
ATOM 17594 C C . ASP G 1 44 ? -24.766 46.902 19.523 1.00 43.81 44 ASP G C 1
ATOM 17595 O O . ASP G 1 44 ? -24.932 46.750 20.737 1.00 41.89 44 ASP G O 1
ATOM 17604 N N . VAL G 1 45 ? -25.798 47.004 18.682 1.00 41.97 45 VAL G N 1
ATOM 17605 C CA . VAL G 1 45 ? -27.168 47.027 19.199 1.00 39.19 45 VAL G CA 1
ATOM 17606 C C . VAL G 1 45 ? -27.529 45.698 19.856 1.00 38.81 45 VAL G C 1
ATOM 17607 O O . VAL G 1 45 ? -28.146 45.665 20.928 1.00 37.00 45 VAL G O 1
ATOM 17620 N N . VAL G 1 46 ? -27.161 44.583 19.231 1.00 41.26 46 VAL G N 1
ATOM 17621 C CA . VAL G 1 46 ? -27.491 43.280 19.803 1.00 42.50 46 VAL G CA 1
ATOM 17622 C C . VAL G 1 46 ? -26.863 43.133 21.182 1.00 38.99 46 VAL G C 1
ATOM 17623 O O . VAL G 1 46 ? -27.503 42.667 22.129 1.00 38.75 46 VAL G O 1
ATOM 17636 N N . GLN G 1 47 ? -25.591 43.510 21.314 1.00 37.60 47 GLN G N 1
ATOM 17637 C CA . GLN G 1 47 ? -24.948 43.405 22.617 1.00 38.14 47 GLN G CA 1
ATOM 17638 C C . GLN G 1 47 ? -25.609 44.323 23.626 1.00 36.28 47 GLN G C 1
ATOM 17639 O O . GLN G 1 47 ? -25.842 43.928 24.773 1.00 37.38 47 GLN G O 1
ATOM 17653 N N . GLN G 1 48 ? -25.901 45.564 23.226 1.00 34.96 48 GLN G N 1
ATOM 17654 C CA . GLN G 1 48 ? -26.578 46.477 24.136 1.00 35.41 48 GLN G CA 1
ATOM 17655 C C . GLN G 1 48 ? -27.883 45.884 24.641 1.00 35.31 48 GLN G C 1
ATOM 17656 O O . GLN G 1 48 ? -28.199 45.968 25.832 1.00 34.86 48 GLN G O 1
ATOM 17670 N N . LEU G 1 49 ? -28.685 45.326 23.731 1.00 35.77 49 LEU G N 1
ATOM 17671 C CA . LEU G 1 49 ? -29.961 44.739 24.136 1.00 36.30 49 LEU G CA 1
ATOM 17672 C C . LEU G 1 49 ? -29.758 43.624 25.156 1.00 35.91 49 LEU G C 1
ATOM 17673 O O . LEU G 1 49 ? -30.468 43.560 26.167 1.00 34.78 49 LEU G O 1
ATOM 17689 N N . HIS G 1 50 ? -28.767 42.755 24.925 1.00 38.09 50 HIS G N 1
ATOM 17690 C CA . HIS G 1 50 ? -28.522 41.661 25.863 1.00 39.91 50 HIS G CA 1
ATOM 17691 C C . HIS G 1 50 ? -28.019 42.188 27.196 1.00 40.66 50 HIS G C 1
ATOM 17692 O O . HIS G 1 50 ? -28.409 41.682 28.254 1.00 42.65 50 HIS G O 1
ATOM 17706 N N . ILE G 1 51 ? -27.171 43.215 27.172 1.00 39.06 51 ILE G N 1
ATOM 17707 C CA . ILE G 1 51 ? -26.719 43.824 28.419 1.00 40.94 51 ILE G CA 1
ATOM 17708 C C . ILE G 1 51 ? -27.901 44.425 29.167 1.00 40.66 51 ILE G C 1
ATOM 17709 O O . ILE G 1 51 ? -28.077 44.202 30.369 1.00 41.98 51 ILE G O 1
ATOM 17725 N N . LEU G 1 52 ? -28.728 45.215 28.467 1.00 39.41 52 LEU G N 1
ATOM 17726 C CA . LEU G 1 52 ? -29.881 45.807 29.134 1.00 39.25 52 LEU G CA 1
ATOM 17727 C C . LEU G 1 52 ? -30.799 44.727 29.691 1.00 40.03 52 LEU G C 1
ATOM 17728 O O . LEU G 1 52 ? -31.376 44.887 30.774 1.00 40.38 52 LEU G O 1
ATOM 17744 N N . ALA G 1 53 ? -30.972 43.627 28.953 1.00 41.16 53 ALA G N 1
ATOM 17745 C CA . ALA G 1 53 ? -31.843 42.555 29.437 1.00 44.01 53 ALA G CA 1
ATOM 17746 C C . ALA G 1 53 ? -31.279 41.911 30.694 1.00 46.81 53 ALA G C 1
ATOM 17747 O O . ALA G 1 53 ? -32.041 41.472 31.567 1.00 49.59 53 ALA G O 1
ATOM 17754 N N . SER G 1 54 ? -29.950 41.815 30.797 1.00 46.60 54 SER G N 1
ATOM 17755 C CA . SER G 1 54 ? -29.360 41.259 32.008 1.00 50.74 54 SER G CA 1
ATOM 17756 C C . SER G 1 54 ? -29.494 42.215 33.187 1.00 51.82 54 SER G C 1
ATOM 17757 O O . SER G 1 54 ? -29.578 41.766 34.331 1.00 51.87 54 SER G O 1
ATOM 17765 N N . ILE G 1 55 ? -29.544 43.524 32.941 1.00 53.66 55 ILE G N 1
ATOM 17766 C CA . ILE G 1 55 ? -29.601 44.466 34.058 1.00 58.29 55 ILE G CA 1
ATOM 17767 C C . ILE G 1 55 ? -30.980 44.453 34.708 1.00 59.78 55 ILE G C 1
ATOM 17768 O O . ILE G 1 55 ? -31.098 44.493 35.938 1.00 62.46 55 ILE G O 1
ATOM 17784 N N . SER G 1 56 ? -32.044 44.425 33.907 1.00 58.77 56 SER G N 1
ATOM 17785 C CA . SER G 1 56 ? -33.389 44.389 34.472 1.00 60.86 56 SER G CA 1
ATOM 17786 C C . SER G 1 56 ? -34.387 44.024 33.381 1.00 57.97 56 SER G C 1
ATOM 17787 O O . SER G 1 56 ? -34.076 44.043 32.187 1.00 53.04 56 SER G O 1
ATOM 17795 N N . ASP G 1 57 ? -35.607 43.706 33.812 1.00 61.31 57 ASP G N 1
ATOM 17796 C CA . ASP G 1 57 ? -36.696 43.420 32.891 1.00 61.98 57 ASP G CA 1
ATOM 17797 C C . ASP G 1 57 ? -37.463 44.670 32.481 1.00 57.01 57 ASP G C 1
ATOM 17798 O O . ASP G 1 57 ? -38.463 44.550 31.771 1.00 56.42 57 ASP G O 1
ATOM 17807 N N . ASP G 1 58 ? -37.010 45.859 32.896 1.00 54.21 58 ASP G N 1
ATOM 17808 C CA . ASP G 1 58 ? -37.721 47.091 32.592 1.00 53.51 58 ASP G CA 1
ATOM 17809 C C . ASP G 1 58 ? -37.724 47.360 31.092 1.00 50.56 58 ASP G C 1
ATOM 17810 O O . ASP G 1 58 ? -36.856 46.881 30.357 1.00 48.32 58 ASP G O 1
ATOM 17819 N N . PRO G 1 59 ? -38.694 48.137 30.618 1.00 51.40 59 PRO G N 1
ATOM 17820 C CA . PRO G 1 59 ? -38.785 48.396 29.176 1.00 49.52 59 PRO G CA 1
ATOM 17821 C C . PRO G 1 59 ? -37.539 49.063 28.614 1.00 46.76 59 PRO G C 1
ATOM 17822 O O . PRO G 1 59 ? -36.804 49.765 29.311 1.00 48.77 59 PRO G O 1
ATOM 17833 N N . ILE G 1 60 ? -37.329 48.844 27.323 1.00 41.93 60 ILE G N 1
ATOM 17834 C CA . ILE G 1 60 ? -36.225 49.412 26.571 1.00 40.81 60 ILE G CA 1
ATOM 17835 C C . ILE G 1 60 ? -36.831 50.230 25.446 1.00 41.59 60 ILE G C 1
ATOM 17836 O O . ILE G 1 60 ? -37.722 49.748 24.735 1.00 41.99 60 ILE G O 1
ATOM 17852 N N . TYR G 1 61 ? -36.363 51.465 25.291 1.00 43.90 61 TYR G N 1
ATOM 17853 C CA . TYR G 1 61 ? -36.825 52.335 24.217 1.00 45.21 61 TYR G CA 1
ATOM 17854 C C . TYR G 1 61 ? -35.842 52.251 23.062 1.00 44.25 61 TYR G C 1
ATOM 17855 O O . TYR G 1 61 ? -34.629 52.417 23.252 1.00 45.55 61 TYR G O 1
ATOM 17873 N N . MET G 1 62 ? -36.358 51.956 21.878 1.00 42.23 62 MET G N 1
ATOM 17874 C CA . MET G 1 62 ? -35.567 51.926 20.658 1.00 42.68 62 MET G CA 1
ATOM 17875 C C . MET G 1 62 ? -36.128 52.971 19.705 1.00 44.35 62 MET G C 1
ATOM 17876 O O . MET G 1 62 ? -37.325 52.951 19.388 1.00 44.89 62 MET G O 1
ATOM 17890 N N . PHE G 1 63 ? -35.262 53.870 19.254 1.00 45.65 63 PHE G N 1
ATOM 17891 C CA . PHE G 1 63 ? -35.609 54.937 18.332 1.00 47.41 63 PHE G CA 1
ATOM 17892 C C . PHE G 1 63 ? -35.037 54.568 16.980 1.00 47.26 63 PHE G C 1
ATOM 17893 O O . PHE G 1 63 ? -33.820 54.415 16.838 1.00 46.83 63 PHE G O 1
ATOM 17910 N N . VAL G 1 64 ? -35.918 54.388 16.004 1.00 47.48 64 VAL G N 1
ATOM 17911 C CA . VAL G 1 64 ? -35.543 53.914 14.683 1.00 49.15 64 VAL G CA 1
ATOM 17912 C C . VAL G 1 64 ? -35.822 55.042 13.715 1.00 52.09 64 VAL G C 1
ATOM 17913 O O . VAL G 1 64 ? -36.954 55.537 13.628 1.00 52.15 64 VAL G O 1
ATOM 17926 N N . ASN G 1 65 ? -34.780 55.460 13.009 1.00 56.54 65 ASN G N 1
ATOM 17927 C CA . ASN G 1 65 ? -34.892 56.440 11.935 1.00 64.26 65 ASN G CA 1
ATOM 17928 C C . ASN G 1 65 ? -33.822 56.037 10.920 1.00 69.65 65 ASN G C 1
ATOM 17929 O O . ASN G 1 65 ? -32.689 56.519 10.969 1.00 67.57 65 ASN G O 1
ATOM 17940 N N . SER G 1 66 ? -34.207 55.150 9.997 1.00 77.00 66 SER G N 1
ATOM 17941 C CA . SER G 1 66 ? -33.258 54.511 9.104 1.00 83.17 66 SER G CA 1
ATOM 17942 C C . SER G 1 66 ? -33.822 54.395 7.694 1.00 89.76 66 SER G C 1
ATOM 17943 O O . SER G 1 66 ? -34.956 53.902 7.520 1.00 92.43 66 SER G O 1
ATOM 17951 N N . PRO G 1 67 ? -33.061 54.813 6.678 1.00 91.88 67 PRO G N 1
ATOM 17952 C CA . PRO G 1 67 ? -33.526 54.678 5.292 1.00 94.68 67 PRO G CA 1
ATOM 17953 C C . PRO G 1 67 ? -33.313 53.297 4.696 1.00 93.87 67 PRO G C 1
ATOM 17954 O O . PRO G 1 67 ? -33.707 53.076 3.546 1.00 98.59 67 PRO G O 1
ATOM 17965 N N . GLY G 1 68 ? -32.715 52.372 5.432 1.00 89.04 68 GLY G N 1
ATOM 17966 C CA . GLY G 1 68 ? -32.447 51.038 4.949 1.00 90.43 68 GLY G CA 1
ATOM 17967 C C . GLY G 1 68 ? -31.119 50.549 5.482 1.00 89.56 68 GLY G C 1
ATOM 17968 O O . GLY G 1 68 ? -30.607 51.065 6.477 1.00 89.24 68 GLY G O 1
ATOM 17972 N N . GLY G 1 69 ? -30.543 49.569 4.799 1.00 89.75 69 GLY G N 1
ATOM 17973 C CA . GLY G 1 69 ? -29.260 49.044 5.208 1.00 88.12 69 GLY G CA 1
ATOM 17974 C C . GLY G 1 69 ? -29.127 47.577 4.846 1.00 91.73 69 GLY G C 1
ATOM 17975 O O . GLY G 1 69 ? -29.812 47.076 3.965 1.00 89.93 69 GLY G O 1
ATOM 17979 N N . HIS G 1 70 ? -28.241 46.908 5.582 1.00 98.36 70 HIS G N 1
ATOM 17980 C CA . HIS G 1 70 ? -27.900 45.515 5.312 1.00 106.20 70 HIS G CA 1
ATOM 17981 C C . HIS G 1 70 ? -29.053 44.593 5.654 1.00 103.91 70 HIS G C 1
ATOM 17982 O O . HIS G 1 70 ? -29.721 44.777 6.675 1.00 101.83 70 HIS G O 1
ATOM 17996 N N . VAL G 1 71 ? -29.315 43.633 4.762 1.00 102.89 71 VAL G N 1
ATOM 17997 C CA . VAL G 1 71 ? -30.490 42.780 4.917 1.00 98.36 71 VAL G CA 1
ATOM 17998 C C . VAL G 1 71 ? -30.337 41.887 6.138 1.00 93.42 71 VAL G C 1
ATOM 17999 O O . VAL G 1 71 ? -31.267 41.749 6.951 1.00 84.91 71 VAL G O 1
ATOM 18012 N N . GLU G 1 72 ? -29.131 41.315 6.304 1.00 100.85 72 GLU G N 1
ATOM 18013 C CA . GLU G 1 72 ? -28.839 40.401 7.408 1.00 102.23 72 GLU G CA 1
ATOM 18014 C C . GLU G 1 72 ? -28.670 41.118 8.734 1.00 95.90 72 GLU G C 1
ATOM 18015 O O . GLU G 1 72 ? -28.916 40.529 9.786 1.00 95.91 72 GLU G O 1
ATOM 18027 N N . SER G 1 73 ? -28.244 42.379 8.712 1.00 89.17 73 SER G N 1
ATOM 18028 C CA . SER G 1 73 ? -28.034 43.101 9.963 1.00 80.27 73 SER G CA 1
ATOM 18029 C C . SER G 1 73 ? -29.359 43.420 10.648 1.00 73.78 73 SER G C 1
ATOM 18030 O O . SER G 1 73 ? -29.440 43.417 11.882 1.00 71.17 73 SER G O 1
ATOM 18038 N N . GLY G 1 74 ? -30.392 43.744 9.872 1.00 71.95 74 GLY G N 1
ATOM 18039 C CA . GLY G 1 74 ? -31.695 43.972 10.464 1.00 67.67 74 GLY G CA 1
ATOM 18040 C C . GLY G 1 74 ? -32.230 42.746 11.162 1.00 66.67 74 GLY G C 1
ATOM 18041 O O . GLY G 1 74 ? -32.828 42.843 12.237 1.00 59.75 74 GLY G O 1
ATOM 18045 N N . ASP G 1 75 ? -32.005 41.573 10.564 1.00 73.91 75 ASP G N 1
ATOM 18046 C CA . ASP G 1 75 ? -32.440 40.318 11.182 1.00 77.29 75 ASP G CA 1
ATOM 18047 C C . ASP G 1 75 ? -31.787 40.084 12.546 1.00 68.61 75 ASP G C 1
ATOM 18048 O O . ASP G 1 75 ? -32.444 39.669 13.495 1.00 66.37 75 ASP G O 1
ATOM 18057 N N . MET G 1 76 ? -30.497 40.357 12.662 1.00 64.82 76 MET G N 1
ATOM 18058 C CA . MET G 1 76 ? -29.802 40.199 13.927 1.00 60.31 76 MET G CA 1
ATOM 18059 C C . MET G 1 76 ? -30.491 41.009 15.022 1.00 51.41 76 MET G C 1
ATOM 18060 O O . MET G 1 76 ? -30.707 40.528 16.145 1.00 47.10 76 MET G O 1
ATOM 18074 N N . ILE G 1 77 ? -30.840 42.255 14.706 1.00 49.33 77 ILE G N 1
ATOM 18075 C CA . ILE G 1 77 ? -31.523 43.114 15.661 1.00 45.60 77 ILE G CA 1
ATOM 18076 C C . ILE G 1 77 ? -32.929 42.589 15.919 1.00 43.65 77 ILE G C 1
ATOM 18077 O O . ILE G 1 77 ? -33.338 42.438 17.072 1.00 40.47 77 ILE G O 1
ATOM 18093 N N . PHE G 1 78 ? -33.658 42.234 14.849 1.00 46.27 78 PHE G N 1
ATOM 18094 C CA . PHE G 1 78 ? -34.979 41.604 14.970 1.00 46.55 78 PHE G CA 1
ATOM 18095 C C . PHE G 1 78 ? -34.940 40.389 15.899 1.00 44.90 78 PHE G C 1
ATOM 18096 O O . PHE G 1 78 ? -35.762 40.256 16.817 1.00 41.21 78 PHE G O 1
ATOM 18113 N N . ASP G 1 79 ? -34.000 39.479 15.659 1.00 48.12 79 ASP G N 1
ATOM 18114 C CA . ASP G 1 79 ? -33.926 38.268 16.472 1.00 48.95 79 ASP G CA 1
ATOM 18115 C C . ASP G 1 79 ? -33.617 38.593 17.932 1.00 44.54 79 ASP G C 1
ATOM 18116 O O . ASP G 1 79 ? -34.196 37.997 18.847 1.00 43.30 79 ASP G O 1
ATOM 18125 N N . ALA G 1 80 ? -32.722 39.549 18.170 1.00 41.98 80 ALA G N 1
ATOM 18126 C CA . ALA G 1 80 ? -32.375 39.910 19.541 1.00 40.67 80 ALA G CA 1
ATOM 18127 C C . ALA G 1 80 ? -33.554 40.562 20.253 1.00 40.94 80 ALA G C 1
ATOM 18128 O O . ALA G 1 80 ? -33.841 40.252 21.414 1.00 39.78 80 ALA G O 1
ATOM 18135 N N . ILE G 1 81 ? -34.268 41.453 19.570 1.00 42.24 81 ILE G N 1
ATOM 18136 C CA . ILE G 1 81 ? -35.458 42.035 20.180 1.00 41.21 81 ILE G CA 1
ATOM 18137 C C . ILE G 1 81 ? -36.426 40.938 20.602 1.00 43.64 81 ILE G C 1
ATOM 18138 O O . ILE G 1 81 ? -36.997 40.984 21.697 1.00 43.97 81 ILE G O 1
ATOM 18154 N N . ARG G 1 82 ? -36.644 39.946 19.735 1.00 46.28 82 ARG G N 1
ATOM 18155 C CA . ARG G 1 82 ? -37.581 38.869 20.062 1.00 49.41 82 ARG G CA 1
ATOM 18156 C C . ARG G 1 82 ? -37.043 37.972 21.174 1.00 47.83 82 ARG G C 1
ATOM 18157 O O . ARG G 1 82 ? -37.815 37.430 21.972 1.00 47.48 82 ARG G O 1
ATOM 18178 N N . PHE G 1 83 ? -35.724 37.819 21.245 1.00 46.03 83 PHE G N 1
ATOM 18179 C CA . PHE G 1 83 ? -35.122 36.878 22.181 1.00 45.72 83 PHE G CA 1
ATOM 18180 C C . PHE G 1 83 ? -35.178 37.396 23.613 1.00 42.98 83 PHE G C 1
ATOM 18181 O O . PHE G 1 83 ? -35.465 36.631 24.538 1.00 41.24 83 PHE G O 1
ATOM 18198 N N . ILE G 1 84 ? -34.891 38.688 23.825 1.00 42.88 84 ILE G N 1
ATOM 18199 C CA . ILE G 1 84 ? -34.788 39.176 25.194 1.00 43.57 84 ILE G CA 1
ATOM 18200 C C . ILE G 1 84 ? -36.172 39.293 25.817 1.00 45.62 84 ILE G C 1
ATOM 18201 O O . ILE G 1 84 ? -37.196 39.409 25.133 1.00 45.96 84 ILE G O 1
ATOM 18217 N N . THR G 1 85 ? -36.188 39.313 27.141 1.00 47.66 85 THR G N 1
ATOM 18218 C CA . THR G 1 85 ? -37.419 39.364 27.909 1.00 50.42 85 THR G CA 1
ATOM 18219 C C . THR G 1 85 ? -38.016 40.768 27.975 1.00 51.19 85 THR G C 1
ATOM 18220 O O . THR G 1 85 ? -39.237 40.910 27.848 1.00 54.40 85 THR G O 1
ATOM 18231 N N . PRO G 1 86 ? -37.225 41.824 28.163 1.00 48.55 86 PRO G N 1
ATOM 18232 C CA . PRO G 1 86 ? -37.829 43.164 28.232 1.00 47.09 86 PRO G CA 1
ATOM 18233 C C . PRO G 1 86 ? -38.568 43.511 26.950 1.00 44.36 86 PRO G C 1
ATOM 18234 O O . PRO G 1 86 ? -38.121 43.198 25.843 1.00 42.67 86 PRO G O 1
ATOM 18245 N N . LYS G 1 87 ? -39.702 44.177 27.115 1.00 45.20 87 LYS G N 1
ATOM 18246 C CA . LYS G 1 87 ? -40.435 44.681 25.971 1.00 46.78 87 LYS G CA 1
ATOM 18247 C C . LYS G 1 87 ? -39.699 45.885 25.406 1.00 44.41 87 LYS G C 1
ATOM 18248 O O . LYS G 1 87 ? -39.241 46.759 26.150 1.00 44.78 87 LYS G O 1
ATOM 18267 N N . VAL G 1 88 ? -39.554 45.907 24.085 1.00 42.75 88 VAL G N 1
ATOM 18268 C CA . VAL G 1 88 ? -38.922 47.011 23.377 1.00 41.31 88 VAL G CA 1
ATOM 18269 C C . VAL G 1 88 ? -40.015 47.969 22.911 1.00 40.98 88 VAL G C 1
ATOM 18270 O O . VAL G 1 88 ? -40.958 47.561 22.220 1.00 40.34 88 VAL G O 1
ATOM 18283 N N . ILE G 1 89 ? -39.901 49.231 23.322 1.00 40.90 89 ILE G N 1
ATOM 18284 C CA . ILE G 1 89 ? -40.812 50.296 22.907 1.00 43.28 89 ILE G CA 1
ATOM 18285 C C . ILE G 1 89 ? -40.223 50.941 21.664 1.00 43.40 89 ILE G C 1
ATOM 18286 O O . ILE G 1 89 ? -39.140 51.535 21.712 1.00 45.71 89 ILE G O 1
ATOM 18302 N N . MET G 1 90 ? -40.938 50.836 20.562 1.00 41.63 90 MET G N 1
ATOM 18303 C CA . MET G 1 90 ? -40.426 51.149 19.238 1.00 42.56 90 MET G CA 1
ATOM 18304 C C . MET G 1 90 ? -40.992 52.486 18.792 1.00 45.31 90 MET G C 1
ATOM 18305 O O . MET G 1 90 ? -42.215 52.634 18.665 1.00 47.14 90 MET G O 1
ATOM 18319 N N . ILE G 1 91 ? -40.108 53.449 18.546 1.00 47.06 91 ILE G N 1
ATOM 18320 C CA . ILE G 1 91 ? -40.495 54.773 18.081 1.00 51.24 91 ILE G CA 1
ATOM 18321 C C . ILE G 1 91 ? -39.851 54.998 16.716 1.00 50.45 91 ILE G C 1
ATOM 18322 O O . ILE G 1 91 ? -38.617 55.137 16.620 1.00 48.81 91 ILE G O 1
ATOM 18338 N N . GLY G 1 92 ? -40.662 55.046 15.684 1.00 51.31 92 GLY G N 1
ATOM 18339 C CA . GLY G 1 92 ? -40.185 55.265 14.330 1.00 52.81 92 GLY G CA 1
ATOM 18340 C C . GLY G 1 92 ? -40.332 56.708 13.942 1.00 55.98 92 GLY G C 1
ATOM 18341 O O . GLY G 1 92 ? -41.384 57.334 14.151 1.00 58.68 92 GLY G O 1
ATOM 18345 N N . SER G 1 93 ? -39.285 57.252 13.326 1.00 57.75 93 SER G N 1
ATOM 18346 C CA . SER G 1 93 ? -39.303 58.632 12.888 1.00 62.73 93 SER G CA 1
ATOM 18347 C C . SER G 1 93 ? -38.623 58.737 11.536 1.00 65.23 93 SER G C 1
ATOM 18348 O O . SER G 1 93 ? -37.832 57.874 11.146 1.00 63.00 93 SER G O 1
ATOM 18356 N N . GLY G 1 94 ? -38.963 59.810 10.819 1.00 68.30 94 GLY G N 1
ATOM 18357 C CA . GLY G 1 94 ? -38.387 60.086 9.522 1.00 72.01 94 GLY G CA 1
ATOM 18358 C C . GLY G 1 94 ? -38.781 59.046 8.495 1.00 73.58 94 GLY G C 1
ATOM 18359 O O . GLY G 1 94 ? -39.944 58.979 8.079 1.00 76.37 94 GLY G O 1
ATOM 18363 N N . SER G 1 95 ? -37.816 58.233 8.077 1.00 72.55 95 SER G N 1
ATOM 18364 C CA . SER G 1 95 ? -38.051 57.120 7.172 1.00 74.17 95 SER G CA 1
ATOM 18365 C C . SER G 1 95 ? -37.692 55.836 7.899 1.00 70.06 95 SER G C 1
ATOM 18366 O O . SER G 1 95 ? -36.657 55.768 8.568 1.00 70.13 95 SER G O 1
ATOM 18374 N N . VAL G 1 96 ? -38.559 54.840 7.788 1.00 66.39 96 VAL G N 1
ATOM 18375 C CA . VAL G 1 96 ? -38.331 53.508 8.350 1.00 60.70 96 VAL G CA 1
ATOM 18376 C C . VAL G 1 96 ? -38.479 52.535 7.189 1.00 64.36 96 VAL G C 1
ATOM 18377 O O . VAL G 1 96 ? -39.587 52.112 6.843 1.00 65.72 96 VAL G O 1
ATOM 18390 N N . ALA G 1 97 ? -37.359 52.210 6.550 1.00 66.69 97 ALA G N 1
ATOM 18391 C CA . ALA G 1 97 ? -37.351 51.492 5.285 1.00 69.16 97 ALA G CA 1
ATOM 18392 C C . ALA G 1 97 ? -36.462 50.263 5.372 1.00 67.45 97 ALA G C 1
ATOM 18393 O O . ALA G 1 97 ? -35.429 50.280 6.041 1.00 61.93 97 ALA G O 1
ATOM 18400 N N . SER G 1 98 ? -36.887 49.195 4.698 1.00 72.90 98 SER G N 1
ATOM 18401 C CA . SER G 1 98 ? -36.095 47.980 4.501 1.00 76.05 98 SER G CA 1
ATOM 18402 C C . SER G 1 98 ? -35.639 47.453 5.856 1.00 69.71 98 SER G C 1
ATOM 18403 O O . SER G 1 98 ? -36.502 47.060 6.662 1.00 67.16 98 SER G O 1
ATOM 18411 N N . ALA G 1 99 ? -34.335 47.383 6.133 1.00 66.88 99 ALA G N 1
ATOM 18412 C CA . ALA G 1 99 ? -33.872 46.821 7.394 1.00 61.16 99 ALA G CA 1
ATOM 18413 C C . ALA G 1 99 ? -34.488 47.542 8.580 1.00 56.92 99 ALA G C 1
ATOM 18414 O O . ALA G 1 99 ? -34.765 46.925 9.611 1.00 53.16 99 ALA G O 1
ATOM 18421 N N . GLY G 1 100 ? -34.701 48.852 8.461 1.00 58.92 100 GLY G N 1
ATOM 18422 C CA . GLY G 1 100 ? -35.318 49.581 9.555 1.00 57.48 100 GLY G CA 1
ATOM 18423 C C . GLY G 1 100 ? -36.748 49.143 9.809 1.00 56.01 100 GLY G C 1
ATOM 18424 O O . GLY G 1 100 ? -37.199 49.091 10.957 1.00 52.91 100 GLY G O 1
ATOM 18428 N N . ALA G 1 101 ? -37.478 48.816 8.740 1.00 57.61 101 ALA G N 1
ATOM 18429 C CA . ALA G 1 101 ? -38.853 48.360 8.905 1.00 56.01 101 ALA G CA 1
ATOM 18430 C C . ALA G 1 101 ? -38.911 46.969 9.517 1.00 53.93 101 ALA G C 1
ATOM 18431 O O . ALA G 1 101 ? -39.768 46.695 10.366 1.00 51.23 101 ALA G O 1
ATOM 18438 N N . LEU G 1 102 ? -37.980 46.090 9.143 1.00 55.98 102 LEU G N 1
ATOM 18439 C CA . LEU G 1 102 ? -37.935 44.765 9.761 1.00 56.08 102 LEU G CA 1
ATOM 18440 C C . LEU G 1 102 ? -37.682 44.873 11.257 1.00 50.21 102 LEU G C 1
ATOM 18441 O O . LEU G 1 102 ? -38.370 44.243 12.069 1.00 47.87 102 LEU G O 1
ATOM 18457 N N . ILE G 1 103 ? -36.694 45.686 11.635 1.00 48.34 103 ILE G N 1
ATOM 18458 C CA . ILE G 1 103 ? -36.420 45.941 13.041 1.00 45.57 103 ILE G CA 1
ATOM 18459 C C . ILE G 1 103 ? -37.671 46.473 13.730 1.00 44.05 103 ILE G C 1
ATOM 18460 O O . ILE G 1 103 ? -38.047 46.022 14.819 1.00 41.34 103 ILE G O 1
ATOM 18476 N N . TYR G 1 104 ? -38.306 47.473 13.115 1.00 46.54 104 TYR G N 1
ATOM 18477 C CA . TYR G 1 104 ? -39.509 48.084 13.675 1.00 46.42 104 TYR G CA 1
ATOM 18478 C C . TYR G 1 104 ? -40.568 47.026 13.969 1.00 46.08 104 TYR G C 1
ATOM 18479 O O . TYR G 1 104 ? -41.209 47.043 15.026 1.00 43.83 104 TYR G O 1
ATOM 18497 N N . ALA G 1 105 ? -40.734 46.073 13.060 1.00 47.21 105 ALA G N 1
ATOM 18498 C CA . ALA G 1 105 ? -41.759 45.047 13.204 1.00 48.22 105 ALA G CA 1
ATOM 18499 C C . ALA G 1 105 ? -41.474 44.038 14.312 1.00 45.30 105 ALA G C 1
ATOM 18500 O O . ALA G 1 105 ? -42.371 43.253 14.637 1.00 44.56 105 ALA G O 1
ATOM 18507 N N . ALA G 1 106 ? -40.263 44.023 14.889 1.00 43.89 106 ALA G N 1
ATOM 18508 C CA . ALA G 1 106 ? -39.951 43.045 15.932 1.00 44.70 106 ALA G CA 1
ATOM 18509 C C . ALA G 1 106 ? -40.691 43.342 17.232 1.00 43.27 106 ALA G C 1
ATOM 18510 O O . ALA G 1 106 ? -40.930 42.427 18.034 1.00 41.95 106 ALA G O 1
ATOM 18517 N N . ALA G 1 107 ? -41.009 44.612 17.483 1.00 44.36 107 ALA G N 1
ATOM 18518 C CA . ALA G 1 107 ? -41.712 44.993 18.703 1.00 43.55 107 ALA G CA 1
ATOM 18519 C C . ALA G 1 107 ? -43.169 44.538 18.647 1.00 44.28 107 ALA G C 1
ATOM 18520 O O . ALA G 1 107 ? -43.758 44.416 17.575 1.00 45.01 107 ALA G O 1
ATOM 18527 N N . ASP G 1 108 ? -43.754 44.300 19.822 1.00 44.71 108 ASP G N 1
ATOM 18528 C CA . ASP G 1 108 ? -45.183 44.014 19.898 1.00 48.37 108 ASP G CA 1
ATOM 18529 C C . ASP G 1 108 ? -45.990 45.168 19.311 1.00 47.11 108 ASP G C 1
ATOM 18530 O O . ASP G 1 108 ? -45.600 46.333 19.407 1.00 46.75 108 ASP G O 1
ATOM 18539 N N . LYS G 1 109 ? -47.135 44.826 18.713 1.00 46.77 109 LYS G N 1
ATOM 18540 C CA . LYS G 1 109 ? -47.991 45.827 18.078 1.00 48.07 109 LYS G CA 1
ATOM 18541 C C . LYS G 1 109 ? -48.292 47.001 19.009 1.00 49.37 109 LYS G C 1
ATOM 18542 O O . LYS G 1 109 ? -48.132 48.166 18.629 1.00 48.57 109 LYS G O 1
ATOM 18561 N N . GLU G 1 110 ? -48.720 46.716 20.241 1.00 51.60 110 GLU G N 1
ATOM 18562 C CA . GLU G 1 110 ? -49.093 47.777 21.174 1.00 55.40 110 GLU G CA 1
ATOM 18563 C C . GLU G 1 110 ? -47.932 48.709 21.514 1.00 52.58 110 GLU G C 1
ATOM 18564 O O . GLU G 1 110 ? -48.169 49.781 22.084 1.00 55.11 110 GLU G O 1
ATOM 18576 N N . ASN G 1 111 ? -46.693 48.335 21.189 1.00 47.60 111 ASN G N 1
ATOM 18577 C CA . ASN G 1 111 ? -45.524 49.142 21.520 1.00 45.48 111 ASN G CA 1
ATOM 18578 C C . ASN G 1 111 ? -44.897 49.801 20.296 1.00 44.61 111 ASN G C 1
ATOM 18579 O O . ASN G 1 111 ? -43.733 50.223 20.354 1.00 43.08 111 ASN G O 1
ATOM 18590 N N . ARG G 1 112 ? -45.626 49.879 19.184 1.00 46.35 112 ARG G N 1
ATOM 18591 C CA . ARG G 1 112 ? -45.106 50.459 17.950 1.00 47.66 112 ARG G CA 1
ATOM 18592 C C . ARG G 1 112 ? -45.699 51.853 17.775 1.00 51.12 112 ARG G C 1
ATOM 18593 O O . ARG G 1 112 ? -46.901 52.010 17.504 1.00 53.78 112 ARG G O 1
ATOM 18614 N N . TYR G 1 113 ? -44.849 52.862 17.964 1.00 51.54 113 TYR G N 1
ATOM 18615 C CA . TYR G 1 113 ? -45.216 54.264 17.843 1.00 54.30 113 TYR G CA 1
ATOM 18616 C C . TYR G 1 113 ? -44.560 54.897 16.622 1.00 54.94 113 TYR G C 1
ATOM 18617 O O . TYR G 1 113 ? -43.550 54.418 16.103 1.00 51.87 113 TYR G O 1
ATOM 18635 N N . SER G 1 114 ? -45.147 56.003 16.172 1.00 58.55 114 SER G N 1
ATOM 18636 C CA . SER G 1 114 ? -44.642 56.708 15.007 1.00 61.47 114 SER G CA 1
ATOM 18637 C C . SER G 1 114 ? -44.842 58.205 15.207 1.00 62.67 114 SER G C 1
ATOM 18638 O O . SER G 1 114 ? -45.808 58.636 15.843 1.00 67.07 114 SER G O 1
ATOM 18646 N N . LEU G 1 115 ? -43.919 58.989 14.665 1.00 73.46 115 LEU G N 1
ATOM 18647 C CA . LEU G 1 115 ? -44.119 60.425 14.570 1.00 75.25 115 LEU G CA 1
ATOM 18648 C C . LEU G 1 115 ? -45.097 60.726 13.432 1.00 76.14 115 LEU G C 1
ATOM 18649 O O . LEU G 1 115 ? -45.278 59.906 12.527 1.00 75.24 115 LEU G O 1
ATOM 18665 N N . PRO G 1 116 ? -45.739 61.899 13.443 1.00 78.15 116 PRO G N 1
ATOM 18666 C CA . PRO G 1 116 ? -46.759 62.159 12.409 1.00 79.08 116 PRO G CA 1
ATOM 18667 C C . PRO G 1 116 ? -46.199 62.105 10.999 1.00 80.80 116 PRO G C 1
ATOM 18668 O O . PRO G 1 116 ? -46.896 61.662 10.081 1.00 80.58 116 PRO G O 1
ATOM 18679 N N . ASN G 1 117 ? -44.950 62.508 10.803 1.00 82.66 117 ASN G N 1
ATOM 18680 C CA . ASN G 1 117 ? -44.389 62.626 9.465 1.00 84.92 117 ASN G CA 1
ATOM 18681 C C . ASN G 1 117 ? -43.702 61.356 8.997 1.00 83.08 117 ASN G C 1
ATOM 18682 O O . ASN G 1 117 ? -43.213 61.319 7.864 1.00 84.77 117 ASN G O 1
ATOM 18693 N N . THR G 1 118 ? -43.683 60.311 9.823 1.00 79.90 118 THR G N 1
ATOM 18694 C CA . THR G 1 118 ? -42.899 59.123 9.511 1.00 78.38 118 THR G CA 1
ATOM 18695 C C . THR G 1 118 ? -43.447 58.396 8.291 1.00 78.18 118 THR G C 1
ATOM 18696 O O . THR G 1 118 ? -44.661 58.258 8.116 1.00 78.06 118 THR G O 1
ATOM 18707 N N . ARG G 1 119 ? -42.531 57.913 7.457 1.00 78.89 119 ARG G N 1
ATOM 18708 C CA . ARG G 1 119 ? -42.842 57.107 6.284 1.00 79.29 119 ARG G CA 1
ATOM 18709 C C . ARG G 1 119 ? -42.263 55.707 6.447 1.00 76.59 119 ARG G C 1
ATOM 18710 O O . ARG G 1 119 ? -41.114 55.543 6.872 1.00 76.31 119 ARG G O 1
ATOM 18731 N N . PHE G 1 120 ? -43.062 54.700 6.112 1.00 75.34 120 PHE G N 1
ATOM 18732 C CA . PHE G 1 120 ? -42.662 53.311 6.269 1.00 74.49 120 PHE G CA 1
ATOM 18733 C C . PHE G 1 120 ? -42.634 52.610 4.916 1.00 77.19 120 PHE G C 1
ATOM 18734 O O . PHE G 1 120 ? -43.548 52.779 4.104 1.00 78.17 120 PHE G O 1
ATOM 18751 N N . LEU G 1 121 ? -41.581 51.823 4.684 1.00 78.10 121 LEU G N 1
ATOM 18752 C CA . LEU G 1 121 ? -41.427 51.010 3.479 1.00 79.66 121 LEU G CA 1
ATOM 18753 C C . LEU G 1 121 ? -41.172 49.592 3.958 1.00 80.95 121 LEU G C 1
ATOM 18754 O O . LEU G 1 121 ? -40.146 49.328 4.591 1.00 79.39 121 LEU G O 1
ATOM 18770 N N . LEU G 1 122 ? -42.086 48.683 3.656 1.00 84.33 122 LEU G N 1
ATOM 18771 C CA . LEU G 1 122 ? -41.945 47.311 4.119 1.00 86.48 122 LEU G CA 1
ATOM 18772 C C . LEU G 1 122 ? -41.268 46.376 3.124 1.00 90.36 122 LEU G C 1
ATOM 18773 O O . LEU G 1 122 ? -41.060 45.204 3.459 1.00 86.70 122 LEU G O 1
ATOM 18789 N N . HIS G 1 123 ? -40.864 46.849 1.948 1.00 99.14 123 HIS G N 1
ATOM 18790 C CA . HIS G 1 123 ? -40.317 45.942 0.949 1.00 106.13 123 HIS G CA 1
ATOM 18791 C C . HIS G 1 123 ? -38.805 45.879 1.106 1.00 106.18 123 HIS G C 1
ATOM 18792 O O . HIS G 1 123 ? -38.144 46.899 1.318 1.00 108.95 123 HIS G O 1
ATOM 18806 N N . GLN G 1 124 ? -38.264 44.666 1.021 1.00 103.10 124 GLN G N 1
ATOM 18807 C CA . GLN G 1 124 ? -36.845 44.443 1.213 1.00 103.03 124 GLN G CA 1
ATOM 18808 C C . GLN G 1 124 ? -36.155 44.070 -0.088 1.00 108.27 124 GLN G C 1
ATOM 18809 O O . GLN G 1 124 ? -36.586 43.113 -0.748 1.00 106.78 124 GLN G O 1
ATOM 18823 N N . PRO G 1 125 ? -35.100 44.782 -0.494 1.00 116.13 125 PRO G N 1
ATOM 18824 C CA . PRO G 1 125 ? -34.331 44.350 -1.667 1.00 121.20 125 PRO G CA 1
ATOM 18825 C C . PRO G 1 125 ? -33.589 43.049 -1.396 1.00 119.88 125 PRO G C 1
ATOM 18826 O O . PRO G 1 125 ? -33.309 42.683 -0.252 1.00 119.81 125 PRO G O 1
ATOM 18837 N N . SER G 1 126 ? -33.238 42.362 -2.479 1.00 119.06 126 SER G N 1
ATOM 18838 C CA . SER G 1 126 ? -32.438 41.145 -2.379 1.00 116.78 126 SER G CA 1
ATOM 18839 C C . SER G 1 126 ? -30.979 41.442 -2.715 1.00 116.21 126 SER G C 1
ATOM 18840 O O . SER G 1 126 ? -30.673 42.454 -3.344 1.00 116.65 126 SER G O 1
ATOM 18848 N N . ALA G 1 133 ? -21.056 30.010 -7.457 1.00 102.55 133 ALA G N 1
ATOM 18849 C CA . ALA G 1 133 ? -21.472 30.190 -8.838 1.00 110.03 133 ALA G CA 1
ATOM 18850 C C . ALA G 1 133 ? -21.973 28.887 -9.456 1.00 122.83 133 ALA G C 1
ATOM 18851 O O . ALA G 1 133 ? -22.829 28.880 -10.346 1.00 124.61 133 ALA G O 1
ATOM 18857 N N . SER G 1 134 ? -21.399 27.760 -9.025 1.00 125.63 134 SER G N 1
ATOM 18858 C CA . SER G 1 134 ? -21.736 26.495 -9.677 1.00 126.29 134 SER G CA 1
ATOM 18859 C C . SER G 1 134 ? -23.200 26.120 -9.439 1.00 124.91 134 SER G C 1
ATOM 18860 O O . SER G 1 134 ? -23.961 25.947 -10.390 1.00 125.87 134 SER G O 1
ATOM 18868 N N . ASN G 1 135 ? -23.612 25.991 -8.184 1.00 123.44 135 ASN G N 1
ATOM 18869 C CA . ASN G 1 135 ? -24.983 25.646 -7.842 1.00 125.17 135 ASN G CA 1
ATOM 18870 C C . ASN G 1 135 ? -25.828 26.898 -7.655 1.00 123.16 135 ASN G C 1
ATOM 18871 O O . ASN G 1 135 ? -25.898 27.464 -6.562 1.00 121.03 135 ASN G O 1
ATOM 18882 N N . ILE G 1 136 ? -26.513 27.292 -8.731 1.00 119.83 136 ILE G N 1
ATOM 18883 C CA . ILE G 1 136 ? -27.453 28.401 -8.666 1.00 117.27 136 ILE G CA 1
ATOM 18884 C C . ILE G 1 136 ? -28.695 27.989 -7.882 1.00 121.77 136 ILE G C 1
ATOM 18885 O O . ILE G 1 136 ? -29.340 28.832 -7.250 1.00 120.09 136 ILE G O 1
ATOM 18901 N N . GLU G 1 137 ? -29.036 26.692 -7.876 1.00 128.48 137 GLU G N 1
ATOM 18902 C CA . GLU G 1 137 ? -30.273 26.264 -7.234 1.00 131.17 137 GLU G CA 1
ATOM 18903 C C . GLU G 1 137 ? -30.291 26.660 -5.766 1.00 128.87 137 GLU G C 1
ATOM 18904 O O . GLU G 1 137 ? -31.354 27.042 -5.247 1.00 128.89 137 GLU G O 1
ATOM 18916 N N . ILE G 1 138 ? -29.140 26.561 -5.067 1.00 125.88 138 ILE G N 1
ATOM 18917 C CA . ILE G 1 138 ? -29.108 26.960 -3.660 1.00 121.34 138 ILE G CA 1
ATOM 18918 C C . ILE G 1 138 ? -29.339 28.454 -3.534 1.00 114.91 138 ILE G C 1
ATOM 18919 O O . ILE G 1 138 ? -30.048 28.905 -2.633 1.00 113.52 138 ILE G O 1
ATOM 18935 N N . TYR G 1 139 ? -28.776 29.245 -4.453 1.00 111.42 139 TYR G N 1
ATOM 18936 C CA . TYR G 1 139 ? -29.020 30.686 -4.406 1.00 105.72 139 TYR G CA 1
ATOM 18937 C C . TYR G 1 139 ? -30.491 31.013 -4.633 1.00 103.92 139 TYR G C 1
ATOM 18938 O O . TYR G 1 139 ? -31.045 31.908 -3.985 1.00 101.27 139 TYR G O 1
ATOM 18956 N N . ARG G 1 140 ? -31.138 30.318 -5.567 1.00 105.43 140 ARG G N 1
ATOM 18957 C CA . ARG G 1 140 ? -32.552 30.580 -5.802 1.00 106.37 140 ARG G CA 1
ATOM 18958 C C . ARG G 1 140 ? -33.385 30.334 -4.548 1.00 107.85 140 ARG G C 1
ATOM 18959 O O . ARG G 1 140 ? -34.164 31.196 -4.125 1.00 105.40 140 ARG G O 1
ATOM 18980 N N . ARG G 1 141 ? -33.253 29.143 -3.955 1.00 113.19 141 ARG G N 1
ATOM 18981 C CA . ARG G 1 141 ? -34.153 28.753 -2.873 1.00 115.87 141 ARG G CA 1
ATOM 18982 C C . ARG G 1 141 ? -34.018 29.655 -1.651 1.00 114.51 141 ARG G C 1
ATOM 18983 O O . ARG G 1 141 ? -35.008 29.880 -0.945 1.00 117.06 141 ARG G O 1
ATOM 19004 N N . GLU G 1 142 ? -32.823 30.199 -1.388 1.00 110.30 142 GLU G N 1
ATOM 19005 C CA . GLU G 1 142 ? -32.691 31.140 -0.274 1.00 105.49 142 GLU G CA 1
ATOM 19006 C C . GLU G 1 142 ? -33.366 32.471 -0.585 1.00 100.19 142 GLU G C 1
ATOM 19007 O O . GLU G 1 142 ? -33.908 33.103 0.325 1.00 98.93 142 GLU G O 1
ATOM 19019 N N . ILE G 1 143 ? -33.342 32.922 -1.845 1.00 95.17 143 ILE G N 1
ATOM 19020 C CA . ILE G 1 143 ? -34.088 34.128 -2.207 1.00 86.82 143 ILE G CA 1
ATOM 19021 C C . ILE G 1 143 ? -35.577 33.904 -1.967 1.00 80.78 143 ILE G C 1
ATOM 19022 O O . ILE G 1 143 ? -36.274 34.761 -1.411 1.00 80.53 143 ILE G O 1
ATOM 19038 N N . VAL G 1 144 ? -36.091 32.756 -2.408 1.00 77.28 144 VAL G N 1
ATOM 19039 C CA . VAL G 1 144 ? -37.475 32.404 -2.108 1.00 74.99 144 VAL G CA 1
ATOM 19040 C C . VAL G 1 144 ? -37.670 32.265 -0.604 1.00 75.20 144 VAL G C 1
ATOM 19041 O O . VAL G 1 144 ? -38.653 32.760 -0.038 1.00 74.34 144 VAL G O 1
ATOM 19054 N N . ARG G 1 145 ? -36.741 31.578 0.065 1.00 78.48 145 ARG G N 1
ATOM 19055 C CA . ARG G 1 145 ? -36.846 31.403 1.508 1.00 82.48 145 ARG G CA 1
ATOM 19056 C C . ARG G 1 145 ? -36.902 32.746 2.228 1.00 79.72 145 ARG G C 1
ATOM 19057 O O . ARG G 1 145 ? -37.694 32.925 3.161 1.00 78.96 145 ARG G O 1
ATOM 19078 N N . MET G 1 146 ? -36.063 33.701 1.817 1.00 77.86 146 MET G N 1
ATOM 19079 C CA . MET G 1 146 ? -36.043 34.996 2.485 1.00 76.67 146 MET G CA 1
ATOM 19080 C C . MET G 1 146 ? -37.326 35.778 2.218 1.00 74.51 146 MET G C 1
ATOM 19081 O O . MET G 1 146 ? -37.887 36.387 3.135 1.00 72.84 146 MET G O 1
ATOM 19095 N N . LYS G 1 147 ? -37.796 35.802 0.964 1.00 75.69 147 LYS G N 1
ATOM 19096 C CA . LYS G 1 147 ? -39.026 36.534 0.673 1.00 76.09 147 LYS G CA 1
ATOM 19097 C C . LYS G 1 147 ? -40.191 35.943 1.459 1.00 81.28 147 LYS G C 1
ATOM 19098 O O . LYS G 1 147 ? -41.023 36.672 2.009 1.00 79.57 147 LYS G O 1
ATOM 19117 N N . GLU G 1 148 ? -40.263 34.619 1.525 1.00 85.13 148 GLU G N 1
ATOM 19118 C CA . GLU G 1 148 ? -41.338 33.980 2.263 1.00 88.25 148 GLU G CA 1
ATOM 19119 C C . GLU G 1 148 ? -41.197 34.227 3.758 1.00 82.43 148 GLU G C 1
ATOM 19120 O O . GLU G 1 148 ? -42.196 34.409 4.464 1.00 86.08 148 GLU G O 1
ATOM 19132 N N . ARG G 1 149 ? -39.962 34.279 4.248 1.00 76.42 149 ARG G N 1
ATOM 19133 C CA . ARG G 1 149 ? -39.752 34.583 5.652 1.00 74.11 149 ARG G CA 1
ATOM 19134 C C . ARG G 1 149 ? -40.248 35.982 5.975 1.00 70.39 149 ARG G C 1
ATOM 19135 O O . ARG G 1 149 ? -40.935 36.199 6.981 1.00 71.07 149 ARG G O 1
ATOM 19156 N N . LEU G 1 150 ? -39.935 36.935 5.100 1.00 67.60 150 LEU G N 1
ATOM 19157 C CA . LEU G 1 150 ? -40.279 38.332 5.336 1.00 65.70 150 LEU G CA 1
ATOM 19158 C C . LEU G 1 150 ? -41.777 38.566 5.223 1.00 66.88 150 LEU G C 1
ATOM 19159 O O . LEU G 1 150 ? -42.355 39.326 6.009 1.00 64.34 150 LEU G O 1
ATOM 19175 N N . ASP G 1 151 ? -42.420 37.933 4.240 1.00 72.08 151 ASP G N 1
ATOM 19176 C CA . ASP G 1 151 ? -43.864 38.059 4.108 1.00 76.34 151 ASP G CA 1
ATOM 19177 C C . ASP G 1 151 ? -44.575 37.626 5.386 1.00 74.33 151 ASP G C 1
ATOM 19178 O O . ASP G 1 151 ? -45.510 38.296 5.842 1.00 75.52 151 ASP G O 1
ATOM 19187 N N . ARG G 1 152 ? -44.142 36.515 5.986 1.00 72.07 152 ARG G N 1
ATOM 19188 C CA . ARG G 1 152 ? -44.808 36.022 7.188 1.00 73.19 152 ARG G CA 1
ATOM 19189 C C . ARG G 1 152 ? -44.537 36.919 8.389 1.00 72.22 152 ARG G C 1
ATOM 19190 O O . ARG G 1 152 ? -45.426 37.126 9.225 1.00 73.21 152 ARG G O 1
ATOM 19211 N N . ILE G 1 153 ? -43.320 37.460 8.501 1.00 70.70 153 ILE G N 1
ATOM 19212 C CA . ILE G 1 153 ? -43.029 38.372 9.608 1.00 70.21 153 ILE G CA 1
ATOM 19213 C C . ILE G 1 153 ? -43.959 39.577 9.550 1.00 68.00 153 ILE G C 1
ATOM 19214 O O . ILE G 1 153 ? -44.617 39.924 10.537 1.00 68.90 153 ILE G O 1
ATOM 19230 N N . PHE G 1 154 ? -44.045 40.217 8.381 1.00 65.47 154 PHE G N 1
ATOM 19231 C CA . PHE G 1 154 ? -44.860 41.420 8.261 1.00 63.71 154 PHE G CA 1
ATOM 19232 C C . PHE G 1 154 ? -46.349 41.100 8.286 1.00 64.91 154 PHE G C 1
ATOM 19233 O O . PHE G 1 154 ? -47.139 41.908 8.790 1.00 64.51 154 PHE G O 1
ATOM 19250 N N . ALA G 1 155 ? -46.749 39.925 7.789 1.00 66.82 155 ALA G N 1
ATOM 19251 C CA . ALA G 1 155 ? -48.141 39.505 7.927 1.00 68.83 155 ALA G CA 1
ATOM 19252 C C . ALA G 1 155 ? -48.514 39.367 9.398 1.00 70.72 155 ALA G C 1
ATOM 19253 O O . ALA G 1 155 ? -49.562 39.855 9.837 1.00 71.10 155 ALA G O 1
ATOM 19260 N N . GLU G 1 156 ? -47.672 38.683 10.175 1.00 72.36 156 GLU G N 1
ATOM 19261 C CA . GLU G 1 156 ? -47.942 38.538 11.600 1.00 74.80 156 GLU G CA 1
ATOM 19262 C C . GLU G 1 156 ? -47.864 39.869 12.342 1.00 73.10 156 GLU G C 1
ATOM 19263 O O . GLU G 1 156 ? -48.587 40.071 13.323 1.00 74.73 156 GLU G O 1
ATOM 19275 N N . ALA G 1 157 ? -46.982 40.773 11.915 1.00 70.24 157 ALA G N 1
ATOM 19276 C CA . ALA G 1 157 ? -46.808 42.022 12.649 1.00 69.14 157 ALA G CA 1
ATOM 19277 C C . ALA G 1 157 ? -47.978 42.965 12.423 1.00 69.30 157 ALA G C 1
ATOM 19278 O O . ALA G 1 157 ? -48.332 43.737 13.323 1.00 68.10 157 ALA G O 1
ATOM 19285 N N . THR G 1 158 ? -48.597 42.901 11.241 1.00 71.92 158 THR G N 1
ATOM 19286 C CA . THR G 1 158 ? -49.650 43.832 10.860 1.00 74.34 158 THR G CA 1
ATOM 19287 C C . THR G 1 158 ? -51.046 43.235 10.919 1.00 78.32 158 THR G C 1
ATOM 19288 O O . THR G 1 158 ? -52.023 43.988 10.997 1.00 81.24 158 THR G O 1
ATOM 19299 N N . GLY G 1 159 ? -51.171 41.915 10.853 1.00 68.73 159 GLY G N 1
ATOM 19300 C CA . GLY G 1 159 ? -52.472 41.297 10.693 1.00 67.36 159 GLY G CA 1
ATOM 19301 C C . GLY G 1 159 ? -52.935 41.153 9.262 1.00 69.51 159 GLY G C 1
ATOM 19302 O O . GLY G 1 159 ? -54.055 40.677 9.038 1.00 69.37 159 GLY G O 1
ATOM 19306 N N . GLN G 1 160 ? -52.135 41.575 8.290 1.00 73.90 160 GLN G N 1
ATOM 19307 C CA . GLN G 1 160 ? -52.467 41.325 6.899 1.00 81.83 160 GLN G CA 1
ATOM 19308 C C . GLN G 1 160 ? -52.144 39.873 6.554 1.00 81.60 160 GLN G C 1
ATOM 19309 O O . GLN G 1 160 ? -51.444 39.168 7.291 1.00 81.64 160 GLN G O 1
ATOM 19323 N N . THR G 1 161 ? -52.681 39.413 5.418 1.00 81.07 161 THR G N 1
ATOM 19324 C CA . THR G 1 161 ? -52.315 38.083 4.968 1.00 77.91 161 THR G CA 1
ATOM 19325 C C . THR G 1 161 ? -50.929 38.108 4.327 1.00 77.38 161 THR G C 1
ATOM 19326 O O . THR G 1 161 ? -50.520 39.127 3.759 1.00 80.46 161 THR G O 1
ATOM 19337 N N . PRO G 1 162 ? -50.206 36.984 4.358 1.00 73.91 162 PRO G N 1
ATOM 19338 C CA . PRO G 1 162 ? -48.941 36.932 3.602 1.00 73.79 162 PRO G CA 1
ATOM 19339 C C . PRO G 1 162 ? -49.121 37.238 2.123 1.00 77.36 162 PRO G C 1
ATOM 19340 O O . PRO G 1 162 ? -48.239 37.869 1.516 1.00 78.91 162 PRO G O 1
ATOM 19351 N N . GLU G 1 163 ? -50.243 36.817 1.523 1.00 79.72 163 GLU G N 1
ATOM 19352 C CA . GLU G 1 163 ? -50.469 37.114 0.114 1.00 85.65 163 GLU G CA 1
ATOM 19353 C C . GLU G 1 163 ? -50.660 38.609 -0.107 1.00 86.65 163 GLU G C 1
ATOM 19354 O O . GLU G 1 163 ? -50.166 39.162 -1.099 1.00 88.34 163 GLU G O 1
ATOM 19366 N N . LYS G 1 164 ? -51.386 39.281 0.791 1.00 87.09 164 LYS G N 1
ATOM 19367 C CA . LYS G 1 164 ? -51.494 40.734 0.696 1.00 89.92 164 LYS G CA 1
ATOM 19368 C C . LYS G 1 164 ? -50.126 41.380 0.874 1.00 88.34 164 LYS G C 1
ATOM 19369 O O . LYS G 1 164 ? -49.747 42.292 0.128 1.00 90.24 164 LYS G O 1
ATOM 19388 N N . ILE G 1 165 ? -49.375 40.922 1.875 1.00 84.58 165 ILE G N 1
ATOM 19389 C CA . ILE G 1 165 ? -48.007 41.398 2.056 1.00 83.42 165 ILE G CA 1
ATOM 19390 C C . ILE G 1 165 ? -47.187 41.125 0.800 1.00 87.60 165 ILE G C 1
ATOM 19391 O O . ILE G 1 165 ? -46.530 42.020 0.256 1.00 88.53 165 ILE G O 1
ATOM 19407 N N . SER G 1 166 ? -47.248 39.886 0.301 1.00 91.29 166 SER G N 1
ATOM 19408 C CA . SER G 1 166 ? -46.451 39.508 -0.863 1.00 93.82 166 SER G CA 1
ATOM 19409 C C . SER G 1 166 ? -46.793 40.375 -2.070 1.00 96.28 166 SER G C 1
ATOM 19410 O O . SER G 1 166 ? -45.907 40.743 -2.852 1.00 101.04 166 SER G O 1
ATOM 19418 N N . ALA G 1 167 ? -48.077 40.686 -2.256 1.00 93.14 167 ALA G N 1
ATOM 19419 C CA . ALA G 1 167 ? -48.478 41.535 -3.374 1.00 96.58 167 ALA G CA 1
ATOM 19420 C C . ALA G 1 167 ? -47.906 42.941 -3.223 1.00 104.63 167 ALA G C 1
ATOM 19421 O O . ALA G 1 167 ? -47.509 43.566 -4.214 1.00 102.25 167 ALA G O 1
ATOM 19428 N N . ASP G 1 168 ? -47.862 43.457 -1.992 1.00 115.91 168 ASP G N 1
ATOM 19429 C CA . ASP G 1 168 ? -47.358 44.807 -1.770 1.00 124.48 168 ASP G CA 1
ATOM 19430 C C . ASP G 1 168 ? -45.836 44.865 -1.935 1.00 127.31 168 ASP G C 1
ATOM 19431 O O . ASP G 1 168 ? -45.305 45.924 -2.288 1.00 126.75 168 ASP G O 1
ATOM 19440 N N . THR G 1 169 ? -45.123 43.768 -1.642 1.00 129.13 169 THR G N 1
ATOM 19441 C CA . THR G 1 169 ? -43.666 43.767 -1.611 1.00 129.67 169 THR G CA 1
ATOM 19442 C C . THR G 1 169 ? -43.089 43.446 -2.972 1.00 133.10 169 THR G C 1
ATOM 19443 O O . THR G 1 169 ? -41.901 43.127 -3.082 1.00 133.57 169 THR G O 1
ATOM 19454 N N . GLU G 1 170 ? -43.914 43.512 -4.035 1.00 133.98 170 GLU G N 1
ATOM 19455 C CA . GLU G 1 170 ? -43.358 43.284 -5.377 1.00 133.55 170 GLU G CA 1
ATOM 19456 C C . GLU G 1 170 ? -42.467 44.450 -5.777 1.00 129.40 170 GLU G C 1
ATOM 19457 O O . GLU G 1 170 ? -41.381 44.248 -6.323 1.00 132.85 170 GLU G O 1
ATOM 19469 N N . ARG G 1 171 ? -42.921 45.672 -5.527 1.00 121.95 171 ARG G N 1
ATOM 19470 C CA . ARG G 1 171 ? -42.119 46.867 -5.720 1.00 116.37 171 ARG G CA 1
ATOM 19471 C C . ARG G 1 171 ? -42.004 47.653 -4.419 1.00 110.32 171 ARG G C 1
ATOM 19472 O O . ARG G 1 171 ? -42.195 47.090 -3.336 1.00 105.34 171 ARG G O 1
ATOM 19493 N N . ASP G 1 172 ? -41.779 48.967 -4.511 1.00 112.13 172 ASP G N 1
ATOM 19494 C CA . ASP G 1 172 ? -41.537 49.793 -3.327 1.00 110.21 172 ASP G CA 1
ATOM 19495 C C . ASP G 1 172 ? -42.810 50.537 -2.943 1.00 112.57 172 ASP G C 1
ATOM 19496 O O . ASP G 1 172 ? -43.068 51.648 -3.410 1.00 112.98 172 ASP G O 1
ATOM 19505 N N . PHE G 1 173 ? -43.547 49.943 -1.994 1.00 112.96 173 PHE G N 1
ATOM 19506 C CA . PHE G 1 173 ? -44.850 50.421 -1.521 1.00 113.33 173 PHE G CA 1
ATOM 19507 C C . PHE G 1 173 ? -44.662 51.177 -0.203 1.00 107.02 173 PHE G C 1
ATOM 19508 O O . PHE G 1 173 ? -44.333 50.578 0.832 1.00 106.17 173 PHE G O 1
ATOM 19525 N N . TRP G 1 174 ? -44.815 52.498 -0.261 1.00 101.60 174 TRP G N 1
ATOM 19526 C CA . TRP G 1 174 ? -44.606 53.374 0.884 1.00 93.36 174 TRP G CA 1
ATOM 19527 C C . TRP G 1 174 ? -45.899 53.714 1.621 1.00 87.91 174 TRP G C 1
ATOM 19528 O O . TRP G 1 174 ? -46.970 53.845 1.026 1.00 89.56 174 TRP G O 1
ATOM 19549 N N . LEU G 1 175 ? -45.777 53.864 2.940 1.00 82.54 175 LEU G N 1
ATOM 19550 C CA . LEU G 1 175 ? -46.888 54.252 3.801 1.00 80.25 175 LEU G CA 1
ATOM 19551 C C . LEU G 1 175 ? -46.547 55.463 4.662 1.00 79.33 175 LEU G C 1
ATOM 19552 O O . LEU G 1 175 ? -45.494 55.490 5.305 1.00 75.19 175 LEU G O 1
ATOM 19568 N N . ASN G 1 176 ? -47.451 56.446 4.705 1.00 82.87 176 ASN G N 1
ATOM 19569 C CA . ASN G 1 176 ? -47.337 57.512 5.694 1.00 80.93 176 ASN G CA 1
ATOM 19570 C C . ASN G 1 176 ? -47.866 57.027 7.050 1.00 76.47 176 ASN G C 1
ATOM 19571 O O . ASN G 1 176 ? -48.402 55.923 7.180 1.00 74.69 176 ASN G O 1
ATOM 19582 N N . ALA G 1 177 ? -47.720 57.877 8.073 1.00 73.84 177 ALA G N 1
ATOM 19583 C CA . ALA G 1 177 ? -48.014 57.438 9.437 1.00 71.51 177 ALA G CA 1
ATOM 19584 C C . ALA G 1 177 ? -49.461 56.991 9.566 1.00 74.00 177 ALA G C 1
ATOM 19585 O O . ALA G 1 177 ? -49.748 55.936 10.145 1.00 70.50 177 ALA G O 1
ATOM 19592 N N . GLU G 1 178 ? -50.387 57.776 9.009 1.00 80.08 178 GLU G N 1
ATOM 19593 C CA . GLU G 1 178 ? -51.799 57.428 9.087 1.00 83.12 178 GLU G CA 1
ATOM 19594 C C . GLU G 1 178 ? -52.101 56.189 8.252 1.00 81.73 178 GLU G C 1
ATOM 19595 O O . GLU G 1 178 ? -52.894 55.335 8.665 1.00 81.41 178 GLU G O 1
ATOM 19607 N N . GLU G 1 179 ? -51.482 56.074 7.072 1.00 81.29 179 GLU G N 1
ATOM 19608 C CA . GLU G 1 179 ? -51.641 54.862 6.268 1.00 81.11 179 GLU G CA 1
ATOM 19609 C C . GLU G 1 179 ? -51.063 53.645 6.980 1.00 76.45 179 GLU G C 1
ATOM 19610 O O . GLU G 1 179 ? -51.613 52.542 6.892 1.00 74.05 179 GLU G O 1
ATOM 19622 N N . ALA G 1 180 ? -49.941 53.825 7.686 1.00 74.88 180 ALA G N 1
ATOM 19623 C CA . ALA G 1 180 ? -49.323 52.708 8.394 1.00 71.13 180 ALA G CA 1
ATOM 19624 C C . ALA G 1 180 ? -50.176 52.239 9.565 1.00 68.68 180 ALA G C 1
ATOM 19625 O O . ALA G 1 180 ? -50.157 51.051 9.905 1.00 66.08 180 ALA G O 1
ATOM 19632 N N . VAL G 1 181 ? -50.915 53.151 10.201 1.00 69.82 181 VAL G N 1
ATOM 19633 C CA . VAL G 1 181 ? -51.800 52.758 11.293 1.00 70.77 181 VAL G CA 1
ATOM 19634 C C . VAL G 1 181 ? -52.930 51.875 10.774 1.00 75.83 181 VAL G C 1
ATOM 19635 O O . VAL G 1 181 ? -53.232 50.823 11.346 1.00 71.38 181 VAL G O 1
ATOM 19648 N N . GLN G 1 182 ? -53.589 52.300 9.698 1.00 86.95 182 GLN G N 1
ATOM 19649 C CA . GLN G 1 182 ? -54.658 51.485 9.131 1.00 95.04 182 GLN G CA 1
ATOM 19650 C C . GLN G 1 182 ? -54.134 50.150 8.622 1.00 92.13 182 GLN G C 1
ATOM 19651 O O . GLN G 1 182 ? -54.842 49.140 8.693 1.00 92.38 182 GLN G O 1
ATOM 19665 N N . TYR G 1 183 ? -52.899 50.121 8.114 1.00 87.98 183 TYR G N 1
ATOM 19666 C CA . TYR G 1 183 ? -52.329 48.877 7.611 1.00 83.33 183 TYR G CA 1
ATOM 19667 C C . TYR G 1 183 ? -52.016 47.891 8.729 1.00 77.71 183 TYR G C 1
ATOM 19668 O O . TYR G 1 183 ? -51.830 46.701 8.451 1.00 77.88 183 TYR G O 1
ATOM 19686 N N . GLY G 1 184 ? -51.943 48.355 9.979 1.00 72.45 184 GLY G N 1
ATOM 19687 C CA . GLY G 1 184 ? -51.628 47.501 11.107 1.00 67.94 184 GLY G CA 1
ATOM 19688 C C . GLY G 1 184 ? -50.182 47.518 11.558 1.00 66.62 184 GLY G C 1
ATOM 19689 O O . GLY G 1 184 ? -49.829 46.768 12.482 1.00 63.23 184 GLY G O 1
ATOM 19693 N N . LEU G 1 185 ? -49.331 48.331 10.930 1.00 69.64 185 LEU G N 1
ATOM 19694 C CA . LEU G 1 185 ? -47.921 48.336 11.286 1.00 68.12 185 LEU G CA 1
ATOM 19695 C C . LEU G 1 185 ? -47.642 49.200 12.511 1.00 63.33 185 LEU G C 1
ATOM 19696 O O . LEU G 1 185 ? -46.823 48.827 13.359 1.00 61.63 185 LEU G O 1
ATOM 19712 N N . VAL G 1 186 ? -48.302 50.353 12.615 1.00 62.21 186 VAL G N 1
ATOM 19713 C CA . VAL G 1 186 ? -48.085 51.313 13.694 1.00 60.42 186 VAL G CA 1
ATOM 19714 C C . VAL G 1 186 ? -49.314 51.308 14.590 1.00 61.09 186 VAL G C 1
ATOM 19715 O O . VAL G 1 186 ? -50.448 51.287 14.104 1.00 62.64 186 VAL G O 1
ATOM 19728 N N . ASN G 1 187 ? -49.094 51.329 15.900 1.00 60.37 187 ASN G N 1
ATOM 19729 C CA . ASN G 1 187 ? -50.226 51.351 16.818 1.00 62.64 187 ASN G CA 1
ATOM 19730 C C . ASN G 1 187 ? -50.748 52.763 17.064 1.00 65.77 187 ASN G C 1
ATOM 19731 O O . ASN G 1 187 ? -51.965 52.980 17.076 1.00 67.59 187 ASN G O 1
ATOM 19742 N N . LYS G 1 188 ? -49.850 53.729 17.272 1.00 66.02 188 LYS G N 1
ATOM 19743 C CA . LYS G 1 188 ? -50.250 55.067 17.679 1.00 68.50 188 LYS G CA 1
ATOM 19744 C C . LYS G 1 188 ? -49.267 56.104 17.156 1.00 66.42 188 LYS G C 1
ATOM 19745 O O . LYS G 1 188 ? -48.049 55.898 17.201 1.00 64.13 188 LYS G O 1
ATOM 19764 N N . ILE G 1 189 ? -49.809 57.212 16.658 1.00 67.17 189 ILE G N 1
ATOM 19765 C CA . ILE G 1 189 ? -49.015 58.364 16.246 1.00 68.04 189 ILE G CA 1
ATOM 19766 C C . ILE G 1 189 ? -48.908 59.309 17.434 1.00 68.97 189 ILE G C 1
ATOM 19767 O O . ILE G 1 189 ? -49.910 59.596 18.100 1.00 70.36 189 ILE G O 1
ATOM 19783 N N . ILE G 1 190 ? -47.686 59.764 17.728 1.00 68.44 190 ILE G N 1
ATOM 19784 C CA . ILE G 1 190 ? -47.421 60.601 18.891 1.00 69.44 190 ILE G CA 1
ATOM 19785 C C . ILE G 1 190 ? -46.448 61.712 18.511 1.00 70.48 190 ILE G C 1
ATOM 19786 O O . ILE G 1 190 ? -45.731 61.628 17.513 1.00 70.17 190 ILE G O 1
ATOM 19802 N N . VAL G 1 191 ? -46.445 62.772 19.319 1.00 72.29 191 VAL G N 1
ATOM 19803 C CA . VAL G 1 191 ? -45.469 63.843 19.173 1.00 73.50 191 VAL G CA 1
ATOM 19804 C C . VAL G 1 191 ? -44.612 64.037 20.414 1.00 73.51 191 VAL G C 1
ATOM 19805 O O . VAL G 1 191 ? -43.582 64.731 20.342 1.00 74.25 191 VAL G O 1
ATOM 19818 N N . SER G 1 192 ? -45.015 63.502 21.557 1.00 73.38 192 SER G N 1
ATOM 19819 C CA . SER G 1 192 ? -44.296 63.682 22.804 1.00 74.00 192 SER G CA 1
ATOM 19820 C C . SER G 1 192 ? -44.096 62.317 23.438 1.00 71.64 192 SER G C 1
ATOM 19821 O O . SER G 1 192 ? -44.951 61.436 23.320 1.00 70.56 192 SER G O 1
ATOM 19829 N N . GLU G 1 193 ? -42.958 62.155 24.113 1.00 72.01 193 GLU G N 1
ATOM 19830 C CA . GLU G 1 193 ? -42.714 60.938 24.871 1.00 74.93 193 GLU G CA 1
ATOM 19831 C C . GLU G 1 193 ? -43.765 60.728 25.951 1.00 77.96 193 GLU G C 1
ATOM 19832 O O . GLU G 1 193 ? -44.022 59.580 26.333 1.00 76.18 193 GLU G O 1
ATOM 19844 N N . ARG G 1 194 ? -44.428 61.801 26.399 1.00 82.60 194 ARG G N 1
ATOM 19845 C CA . ARG G 1 194 ? -45.478 61.655 27.399 1.00 84.41 194 ARG G CA 1
ATOM 19846 C C . ARG G 1 194 ? -46.664 60.865 26.870 1.00 80.24 194 ARG G C 1
ATOM 19847 O O . ARG G 1 194 ? -47.452 60.347 27.669 1.00 81.15 194 ARG G O 1
ATOM 19868 N N . GLU G 1 195 ? -46.806 60.747 25.550 1.00 75.94 195 GLU G N 1
ATOM 19869 C CA . GLU G 1 195 ? -47.936 60.013 24.987 1.00 74.91 195 GLU G CA 1
ATOM 19870 C C . GLU G 1 195 ? -47.712 58.507 24.899 1.00 70.77 195 GLU G C 1
ATOM 19871 O O . GLU G 1 195 ? -48.620 57.783 24.466 1.00 70.43 195 GLU G O 1
ATOM 19883 N N . ILE G 1 196 ? -46.535 58.021 25.276 1.00 68.40 196 ILE G N 1
ATOM 19884 C CA . ILE G 1 196 ? -46.282 56.589 25.305 1.00 66.86 196 ILE G CA 1
ATOM 19885 C C . ILE G 1 196 ? -46.963 56.024 26.544 1.00 71.35 196 ILE G C 1
ATOM 19886 O O . ILE G 1 196 ? -46.892 56.607 27.632 1.00 72.51 196 ILE G O 1
ATOM 19902 N N . THR G 1 197 ? -47.660 54.904 26.384 1.00 75.04 197 THR G N 1
ATOM 19903 C CA . THR G 1 197 ? -48.260 54.199 27.510 1.00 80.19 197 THR G CA 1
ATOM 19904 C C . THR G 1 197 ? -47.569 52.852 27.656 1.00 81.92 197 THR G C 1
ATOM 19905 O O . THR G 1 197 ? -47.645 52.017 26.751 1.00 79.00 197 THR G O 1
ATOM 19916 N N . LEU G 1 198 ? -46.925 52.637 28.800 1.00 87.31 198 LEU G N 1
ATOM 19917 C CA . LEU G 1 198 ? -46.203 51.398 29.031 1.00 89.68 198 LEU G CA 1
ATOM 19918 C C . LEU G 1 198 ? -47.178 50.237 29.219 1.00 93.37 198 LEU G C 1
ATOM 19919 O O . LEU G 1 198 ? -48.277 50.415 29.754 1.00 95.66 198 LEU G O 1
ATOM 19935 N N . PRO G 1 199 ? -46.804 49.029 28.769 1.00 93.88 199 PRO G N 1
ATOM 19936 C CA . PRO G 1 199 ? -47.702 47.869 28.880 1.00 95.08 199 PRO G CA 1
ATOM 19937 C C . PRO G 1 199 ? -47.936 47.409 30.316 1.00 97.22 199 PRO G C 1
ATOM 19938 O O . PRO G 1 199 ? -47.098 47.663 31.176 1.00 97.83 199 PRO G O 1
#

InterPro domains:
  IPR001907 ATP-dependent Clp protease proteolytic subunit [MF_00444] (1-193)
  IPR001907 ATP-dependent Clp protease proteolytic subunit [PR00127] (59-79)
  IPR001907 ATP-dependent Clp protease proteolytic subunit [PR00127] (90-107)
  IPR001907 ATP-dependent Clp protease proteolytic subunit [PR00127] (111-130)
  IPR001907 ATP-dependent Clp protease proteolytic subunit [PR00127] (168-187)
  IPR001907 ATP-dependent Clp protease proteolytic subunit [cd07017] (26-189)
  IPR023562 Clp protease proteolytic subunit /Translocation-enhancing protein TepA [PF00574] (19-192)
  IPR023562 Clp protease proteolytic subunit /Translocation-enhancing protein TepA [PTHR10381] (20-195)
  IPR029045 ClpP/crotonase-like domain superfamily [SSF52096] (16-194)
  IPR033135 ClpP, histidine active site [PS00382] (112-125)

Radius of gyration: 36.02 Å; Cα contacts (8 Å, |Δi|>4): 2608; chains: 7; bounding box: 98×98×67 Å

Secondary structure (DSSP, 8-state):
-HHHHHHHHHHHHHTTEEEEES-B-HHHHHHHHHHHHHHHHH-SS-EEEEEEE--B-HHHHHHHHHHHHHSSSPEEEEEEEEEETHHHHHHHTS-GGGEEE-TT-EEEE-----HHHHHHHHHHHHHHHHHHHHHHHHHHS--HHHHHHHTTS-EEEEHHHHHHHTS-SEE-SSGGG---TT-/-HHHHHHHHHHHHHTTEEEEES-B-HHHHHHHHHHHHHHHHH-SS-EEEEEEE--B-HHHHHHHHHHHHHSSSPEEEEEEEEEETHHHHHHHTS-GGGEEE-TT-EEEE-----HHHHHHHHHHHHHHHHHHHHHHHS--HHHHHHHHTS-EEEEHHHHHHHTS-SEE-SSGGG----/-HHHHHHHHHHHHHTTEEEEESSB-HHHHHHHHHHHHHHHHH-SS-EEEEEEE--B-HHHHHHHHHHHHHSSSPEEEEEEEEEETHHHHHHTTS-GGGEEE-TT-EEE---------S-GGGHHHHHHHHHHHHHHHHHHHHHHHT--HHHHHHH--TT-EEEHHHHHHHTS-SEE-SSGGG----/-HHHHHHHHHHHHHTTEEEEES-B-HHHHHHHHHHHHHHHHH-SS-EEEEEEE--B-HHHHHHHHHHHHHSSSPEEEEEEEEEETHHHHHHHTS-GGGEEE-TT-EEEE-----HHHHHHHHHHHHHHHHHHHHHHHS--HHHHHHHHTS-EEEEHHHHHHHTS-SEE-SSGGG----/-HHHHHHHHHHHHHTTEEEEES-B-HHHHHHHHHHHHHHHHH-SS-EEEEEEE--B-HHHHHHHHHHHHHSSSPEEEEEEEEEETHHHHHHTTS-GGGEEE-TT-EEE-PPP-----S-STTHHHHHHHHHHHHHHHHHHHHHHHS--HHHHHHH--TT-EEEHHHHHHHTS-SEE-SSGGG----/-HHHHHHHHHHHHHTTEEEEESSB-HHHHHHHHHHHHHHHHH-SS-EEEEEEE--B-HHHHHHHHHHHHHSSSPEEEEEEEEEETHHHHHHHTS-GGGEEE-TT-EEE-------TTHHHHHHHHHHHHHHHHHHHHHHHT--HHHHHHH--TT-EEEHHHHHHHTS-SEE-SSGGG----/-HHHHHHHHHHHHHTTEEEEES-B-HHHHHHHHHHHHHHHHH-SS-EEEEEEES-B-HHHHHHHHHHHHHSSSPEEEEEEEEEETHHHHHHHTS-GGGEEE-TT-EEE--------HHHHHHHHHHHHHHHHHHHHHHHS--HHHHHHHTTS--EEEHHHHHHHTS-SEE-SSGGG----